Protein AF-A0A1C0BW22-F1 (afdb_monomer)

Structure (mmCIF, N/CA/C/O backbone):
data_AF-A0A1C0BW22-F1
#
_entry.id   AF-A0A1C0BW22-F1
#
loop_
_atom_site.group_PDB
_atom_site.id
_atom_site.type_symbol
_atom_site.label_atom_id
_atom_site.label_alt_id
_atom_site.label_comp_id
_atom_site.label_asym_id
_atom_site.label_entity_id
_atom_site.label_seq_id
_atom_site.pdbx_PDB_ins_code
_atom_site.Cartn_x
_atom_site.Cartn_y
_atom_site.Cartn_z
_atom_site.occupancy
_atom_site.B_iso_or_equiv
_atom_site.auth_seq_id
_atom_site.auth_comp_id
_atom_site.auth_asym_id
_atom_site.auth_atom_id
_atom_site.pdbx_PDB_model_num
ATOM 1 N N . MET A 1 1 ? -39.108 -72.265 11.902 1.00 33.28 1 MET A N 1
ATOM 2 C CA . MET A 1 1 ? -38.275 -73.260 12.616 1.00 33.28 1 MET A CA 1
ATOM 3 C C . MET A 1 1 ? -37.145 -72.482 13.271 1.00 33.28 1 MET A C 1
ATOM 5 O O . MET A 1 1 ? -36.502 -71.753 12.542 1.00 33.28 1 MET A O 1
ATOM 9 N N . ASN A 1 2 ? -36.843 -72.503 14.564 1.00 31.25 2 ASN A N 1
ATOM 10 C CA . ASN A 1 2 ? -37.374 -73.151 15.763 1.00 31.25 2 ASN A CA 1
ATOM 11 C C . ASN A 1 2 ? -36.720 -72.417 16.964 1.00 31.25 2 ASN A C 1
ATOM 13 O O . ASN A 1 2 ? -35.539 -72.122 16.858 1.00 31.25 2 ASN A O 1
ATOM 17 N N . PHE A 1 3 ? -37.499 -72.150 18.031 1.00 31.44 3 PHE A N 1
ATOM 18 C CA . PHE A 1 3 ? -37.218 -72.288 19.488 1.00 31.44 3 PHE A CA 1
ATOM 19 C C . PHE A 1 3 ? -35.816 -71.941 20.062 1.00 31.44 3 PHE A C 1
ATOM 21 O O . PHE A 1 3 ? -34.810 -72.300 19.478 1.00 31.44 3 PHE A O 1
ATOM 28 N N . ALA A 1 4 ? -35.619 -71.354 21.253 1.00 31.36 4 ALA A N 1
ATOM 29 C CA . ALA A 1 4 ? -36.388 -71.216 22.506 1.00 31.36 4 ALA A CA 1
ATOM 30 C C . ALA A 1 4 ? -35.788 -70.028 23.310 1.00 31.36 4 ALA A C 1
ATOM 32 O O . ALA A 1 4 ? -34.603 -69.754 23.175 1.00 31.36 4 ALA A O 1
ATOM 33 N N . LEU A 1 5 ? -36.534 -69.155 23.993 1.00 34.16 5 LEU A N 1
ATOM 34 C CA . LEU A 1 5 ? -37.242 -69.249 25.287 1.00 34.16 5 LEU A CA 1
ATOM 35 C C . LEU A 1 5 ? -36.406 -69.587 26.550 1.00 34.16 5 LEU A C 1
ATOM 37 O O . LEU A 1 5 ? -36.047 -70.736 26.776 1.00 34.16 5 LEU A O 1
ATOM 41 N N . ALA A 1 6 ? -36.338 -68.567 27.422 1.00 33.06 6 ALA A N 1
ATOM 42 C CA . ALA A 1 6 ? -36.595 -68.576 28.872 1.00 33.06 6 ALA A CA 1
ATOM 43 C C . ALA A 1 6 ? -35.487 -68.929 29.887 1.00 33.06 6 ALA A C 1
ATOM 45 O O . ALA A 1 6 ? -34.947 -70.029 29.894 1.00 33.06 6 ALA A O 1
ATOM 46 N N . GLY A 1 7 ? -35.346 -68.046 30.893 1.00 29.28 7 GLY A N 1
ATOM 47 C CA . GLY A 1 7 ? -35.188 -68.484 32.284 1.00 29.28 7 GLY A CA 1
ATOM 48 C C . GLY A 1 7 ? -34.497 -67.532 33.274 1.00 29.28 7 GLY A C 1
ATOM 49 O O . GLY A 1 7 ? -33.280 -67.464 33.288 1.00 29.28 7 GLY A O 1
ATOM 50 N N . LEU A 1 8 ? -35.308 -66.985 34.198 1.00 29.31 8 LEU A N 1
ATOM 51 C CA . LEU A 1 8 ? -35.045 -66.728 35.636 1.00 29.31 8 LEU A CA 1
ATOM 52 C C . LEU A 1 8 ? -34.421 -65.402 36.146 1.00 29.31 8 LEU A C 1
ATOM 54 O O . LEU A 1 8 ? -33.215 -65.213 36.198 1.00 29.31 8 LEU A O 1
ATOM 58 N N . CYS A 1 9 ? -35.338 -64.560 36.650 1.00 33.62 9 CYS A N 1
ATOM 59 C CA . CYS A 1 9 ? -35.406 -63.865 37.951 1.00 33.62 9 CYS A CA 1
ATOM 60 C C . CYS A 1 9 ? -34.161 -63.710 38.847 1.00 33.62 9 CYS A C 1
ATOM 62 O O . CYS A 1 9 ? -33.688 -64.706 39.385 1.00 33.62 9 CYS A O 1
ATOM 64 N N . THR A 1 10 ? -33.912 -62.462 39.278 1.00 30.33 10 THR A N 1
ATOM 65 C CA . THR A 1 10 ? -34.035 -62.036 40.696 1.00 30.33 10 THR A CA 1
ATOM 66 C C . THR A 1 10 ? -34.079 -60.507 40.819 1.00 30.33 10 THR A C 1
ATOM 68 O O . THR A 1 10 ? -33.207 -59.801 40.325 1.00 30.33 10 THR A O 1
ATOM 71 N N . VAL A 1 11 ? -35.104 -59.989 41.503 1.00 38.56 11 VAL A N 1
ATOM 72 C CA . VAL A 1 11 ? -35.199 -58.584 41.926 1.00 38.56 11 VAL A CA 1
ATOM 73 C C . VAL A 1 11 ? -34.373 -58.425 43.202 1.00 38.56 11 VAL A C 1
ATOM 75 O O . VAL A 1 11 ? -34.745 -58.958 44.246 1.00 38.56 11 VAL A O 1
ATOM 78 N N . GLY A 1 12 ? -33.252 -57.712 43.107 1.00 31.70 12 GLY A N 1
ATOM 79 C CA . GLY A 1 12 ? -32.503 -57.194 44.249 1.00 31.70 12 GLY A CA 1
ATOM 80 C C . GLY A 1 12 ? -32.773 -55.700 44.387 1.00 31.70 12 GLY A C 1
ATOM 81 O O . GLY A 1 12 ? -32.378 -54.919 43.527 1.00 31.70 12 GLY A O 1
ATOM 82 N N . VAL A 1 13 ? -33.467 -55.309 45.454 1.00 40.28 13 VAL A N 1
ATOM 83 C CA . VAL A 1 13 ? -33.631 -53.905 45.845 1.00 40.28 13 VAL A CA 1
ATOM 84 C C . VAL A 1 13 ? -32.299 -53.440 46.434 1.00 40.28 13 VAL A C 1
ATOM 86 O O . VAL A 1 13 ? -31.961 -53.814 47.555 1.00 40.28 13 VAL A O 1
ATOM 89 N N . PHE A 1 14 ? -31.539 -52.645 45.681 1.00 34.72 14 PHE A N 1
ATOM 90 C CA . PHE A 1 14 ? -30.425 -51.873 46.225 1.00 34.72 14 PHE A CA 1
ATOM 91 C C . PHE A 1 14 ? -30.917 -50.461 46.537 1.00 34.72 14 PHE A C 1
ATOM 93 O O . PHE A 1 14 ? -31.303 -49.711 45.645 1.00 34.72 14 PHE A O 1
ATOM 100 N N . ASN A 1 15 ? -30.903 -50.116 47.825 1.00 42.12 15 ASN A N 1
ATOM 101 C CA . ASN A 1 15 ? -30.939 -48.733 48.283 1.00 42.12 15 ASN A CA 1
ATOM 102 C C . ASN A 1 15 ? -29.660 -48.053 47.782 1.00 42.12 15 ASN A C 1
ATOM 104 O O . ASN A 1 15 ? -28.586 -48.272 48.341 1.00 42.12 15 ASN A O 1
ATOM 108 N N . VAL A 1 16 ? -29.775 -47.257 46.723 1.00 38.78 16 VAL A N 1
ATOM 109 C CA . VAL A 1 16 ? -28.730 -46.322 46.310 1.00 38.78 16 VAL A CA 1
ATOM 110 C C . VAL A 1 16 ? -29.111 -44.977 46.911 1.00 38.78 16 VAL A C 1
ATOM 112 O O . VAL A 1 16 ? -30.039 -44.320 46.444 1.00 38.78 16 VAL A O 1
ATOM 115 N N . SER A 1 17 ? -28.440 -44.597 47.998 1.00 44.47 17 SER A N 1
ATOM 116 C CA . SER A 1 17 ? -28.440 -43.204 48.446 1.00 44.47 17 SER A CA 1
ATOM 117 C C . SER A 1 17 ? -27.914 -42.336 47.298 1.00 44.47 17 SER A C 1
ATOM 119 O O . SER A 1 17 ? -26.929 -42.737 46.672 1.00 44.47 17 SER A O 1
ATOM 121 N N . PRO A 1 18 ? -28.518 -41.173 46.997 1.00 41.69 18 PRO A N 1
ATOM 122 C CA . PRO A 1 18 ? -27.973 -40.286 45.985 1.00 41.69 18 PRO A CA 1
ATOM 123 C C . PRO A 1 18 ? -26.623 -39.781 46.494 1.00 41.69 18 PRO A C 1
ATOM 125 O O . PRO A 1 18 ? -26.554 -39.026 47.461 1.00 41.69 18 PRO A O 1
ATOM 128 N N . VAL A 1 19 ? -25.538 -40.237 45.872 1.00 42.25 19 VAL A N 1
ATOM 129 C CA . VAL A 1 19 ? -24.269 -39.520 45.948 1.00 42.25 19 VAL A CA 1
ATOM 130 C C . VAL A 1 19 ? -24.481 -38.284 45.092 1.00 42.25 19 VAL A C 1
ATOM 132 O O . VAL A 1 19 ? -24.497 -38.358 43.866 1.00 42.25 19 VAL A O 1
ATOM 135 N N . GLN A 1 20 ? -24.751 -37.168 45.757 1.00 43.62 20 GLN A N 1
ATOM 136 C CA . GLN A 1 20 ? -24.647 -35.846 45.170 1.00 43.62 20 GLN A CA 1
ATOM 137 C C . GLN A 1 20 ? -23.161 -35.682 44.833 1.00 43.62 20 GLN A C 1
ATOM 139 O O . GLN A 1 20 ? -22.343 -35.449 45.718 1.00 43.62 20 GLN A O 1
ATOM 144 N N . ALA A 1 21 ? -22.783 -35.957 43.585 1.00 47.00 21 ALA A N 1
ATOM 145 C CA . ALA A 1 21 ? -21.488 -35.526 43.095 1.00 47.00 21 ALA A CA 1
ATOM 146 C C . ALA A 1 21 ? -21.553 -33.997 43.083 1.00 47.00 21 ALA A C 1
ATOM 148 O O . ALA A 1 21 ? -22.327 -33.426 42.317 1.00 47.00 21 ALA A O 1
ATOM 149 N N . GLU A 1 22 ? -20.830 -33.347 43.992 1.00 52.19 22 GLU A N 1
ATOM 150 C CA . GLU A 1 22 ? -20.525 -31.928 43.858 1.00 52.19 22 GLU A CA 1
ATOM 151 C C . GLU A 1 22 ? -19.764 -31.787 42.536 1.00 52.19 22 GLU A C 1
ATOM 153 O O . GLU A 1 22 ? -18.605 -32.182 42.428 1.00 52.19 22 GLU A O 1
ATOM 158 N N . THR A 1 23 ? -20.449 -31.344 41.482 1.00 59.91 23 THR A N 1
ATOM 159 C CA . THR A 1 23 ? -19.789 -30.869 40.266 1.00 59.91 23 THR A CA 1
ATOM 160 C C . THR A 1 23 ? -18.943 -29.675 40.679 1.00 59.91 23 THR A C 1
ATOM 162 O O . THR A 1 23 ? -19.487 -28.618 40.988 1.00 59.91 23 THR A O 1
ATOM 165 N N . GLU A 1 24 ? -17.631 -29.884 40.757 1.00 79.75 24 GLU A N 1
ATOM 166 C CA . GLU A 1 24 ? -16.644 -28.846 41.032 1.00 79.75 24 GLU A CA 1
ATOM 167 C C . GLU A 1 24 ? -16.825 -27.721 40.003 1.00 79.75 24 GLU A C 1
ATOM 169 O O . GLU A 1 24 ? -16.757 -27.963 38.795 1.00 79.75 24 GLU A O 1
ATOM 174 N N . ILE A 1 25 ? -17.154 -26.516 40.480 1.00 83.81 25 ILE A N 1
ATOM 175 C CA . ILE A 1 25 ? -17.313 -25.339 39.622 1.00 83.81 25 ILE A CA 1
ATOM 176 C C . ILE A 1 25 ? -15.931 -25.004 39.065 1.00 83.81 25 ILE A C 1
ATOM 178 O O . ILE A 1 25 ? -14.999 -24.743 39.825 1.00 83.81 25 ILE A O 1
ATOM 182 N N . GLN A 1 26 ? -15.789 -25.024 37.742 1.00 90.75 26 GLN A N 1
ATOM 183 C CA . GLN A 1 26 ? -14.553 -24.623 37.083 1.00 90.75 26 GLN A CA 1
ATOM 184 C C . GLN A 1 26 ? -14.508 -23.099 37.005 1.00 90.75 26 GLN A C 1
ATOM 186 O O . GLN A 1 26 ? -15.351 -22.483 36.358 1.00 90.75 26 GLN A O 1
ATOM 191 N N . THR A 1 27 ? -13.523 -22.495 37.662 1.00 93.38 27 THR A N 1
ATOM 192 C CA . THR A 1 27 ? -13.325 -21.042 37.681 1.00 93.38 27 THR A CA 1
ATOM 193 C C . THR A 1 27 ? -12.188 -20.622 36.754 1.00 93.38 27 THR A C 1
ATOM 195 O O . THR A 1 27 ? -11.294 -21.419 36.456 1.00 93.38 27 THR A O 1
ATOM 198 N N . PHE A 1 28 ? -12.214 -19.366 36.306 1.00 94.88 28 PHE A N 1
ATOM 199 C CA . PHE A 1 28 ? -11.087 -18.739 35.619 1.00 94.88 28 PHE A CA 1
ATOM 200 C C . PHE A 1 28 ? -9.830 -18.705 36.501 1.00 94.88 28 PHE A C 1
ATOM 202 O O . PHE A 1 28 ? -9.912 -18.710 37.732 1.00 94.88 28 PHE A O 1
ATOM 209 N N . ASN A 1 29 ? -8.660 -18.653 35.862 1.00 95.00 29 ASN A N 1
ATOM 210 C CA . ASN A 1 29 ? -7.368 -18.537 36.539 1.00 95.00 29 ASN A CA 1
ATOM 211 C C . ASN A 1 29 ? -6.739 -17.180 36.238 1.00 95.00 29 ASN A C 1
ATOM 213 O O . ASN A 1 29 ? -6.670 -16.792 35.077 1.00 95.00 29 ASN A O 1
ATOM 217 N N . VAL A 1 30 ? -6.238 -16.501 37.270 1.00 94.56 30 VAL A N 1
ATOM 218 C CA . VAL A 1 30 ? -5.539 -15.215 37.140 1.00 94.56 30 VAL A CA 1
ATOM 219 C C . VAL A 1 30 ? -4.043 -15.431 37.331 1.00 94.56 30 VAL A C 1
ATOM 221 O O . VAL A 1 30 ? -3.619 -16.047 38.313 1.00 94.56 30 VAL A O 1
ATOM 224 N N . LYS A 1 31 ? -3.235 -14.904 36.411 1.00 95.56 31 LYS A N 1
ATOM 225 C CA . LYS A 1 31 ? -1.777 -14.900 36.508 1.00 95.56 31 LYS A CA 1
ATOM 226 C C . LYS A 1 31 ? -1.239 -13.510 36.185 1.00 95.56 31 LYS A C 1
ATOM 228 O O . LYS A 1 31 ? -1.316 -13.076 35.042 1.00 95.56 31 LYS A O 1
ATOM 233 N N . MET A 1 32 ? -0.641 -12.861 37.180 1.00 95.50 32 MET A N 1
ATOM 234 C CA . MET A 1 32 ? 0.114 -11.630 36.961 1.00 95.50 32 MET A CA 1
ATOM 235 C C . MET A 1 32 ? 1.436 -11.944 36.252 1.00 95.50 32 MET A C 1
ATOM 237 O O . MET A 1 32 ? 2.155 -12.870 36.649 1.00 95.50 32 MET A O 1
ATOM 241 N N . GLU A 1 33 ? 1.758 -11.170 35.220 1.00 97.31 33 GLU A N 1
ATOM 242 C CA . GLU A 1 33 ? 3.061 -11.159 34.564 1.00 97.31 33 GLU A CA 1
ATOM 243 C C . GLU A 1 33 ? 3.537 -9.714 34.354 1.00 97.31 33 GLU A C 1
ATOM 245 O O . GLU A 1 33 ? 2.779 -8.869 33.882 1.00 97.31 33 GLU A O 1
ATOM 250 N N . SER A 1 34 ? 4.809 -9.443 34.655 1.00 98.00 34 SER A N 1
ATOM 251 C CA . SER A 1 34 ? 5.465 -8.189 34.272 1.00 98.00 34 SER A CA 1
ATOM 252 C C . SER A 1 34 ? 5.890 -8.279 32.804 1.00 98.00 34 SER A C 1
ATOM 254 O O . SER A 1 34 ? 6.786 -9.060 32.465 1.00 98.00 34 SER A O 1
ATOM 256 N N . ILE A 1 35 ? 5.249 -7.511 31.926 1.00 98.12 35 ILE A N 1
ATOM 257 C CA . ILE A 1 35 ? 5.503 -7.519 30.478 1.00 98.12 35 ILE A CA 1
ATOM 258 C C . ILE A 1 35 ? 6.344 -6.318 30.049 1.00 98.12 35 ILE A C 1
ATOM 260 O O . ILE A 1 35 ? 6.401 -5.300 30.736 1.00 98.12 35 ILE A O 1
ATOM 264 N N . HIS A 1 36 ? 7.030 -6.454 28.914 1.00 98.31 36 HIS A N 1
ATOM 265 C CA . HIS A 1 36 ? 7.924 -5.428 28.384 1.00 98.31 36 HIS A CA 1
ATOM 266 C C . HIS A 1 36 ? 7.172 -4.139 28.031 1.00 98.31 36 HIS A C 1
ATOM 268 O O . HIS A 1 36 ? 6.117 -4.190 27.402 1.00 98.31 36 HIS A O 1
ATOM 274 N N . ALA A 1 37 ? 7.752 -2.999 28.400 1.00 97.62 37 ALA A N 1
ATOM 275 C CA . ALA A 1 37 ? 7.276 -1.670 28.046 1.00 97.62 37 ALA A CA 1
ATOM 276 C C . ALA A 1 37 ? 8.464 -0.717 27.826 1.00 97.62 37 ALA A C 1
ATOM 278 O O . ALA A 1 37 ? 9.580 -0.991 28.282 1.00 97.62 37 ALA A O 1
ATOM 279 N N . ILE A 1 38 ? 8.230 0.419 27.166 1.00 96.62 38 ILE A N 1
ATOM 280 C CA . ILE A 1 38 ? 9.225 1.491 27.020 1.00 96.62 38 ILE A CA 1
ATOM 281 C C . ILE A 1 38 ? 8.649 2.804 27.533 1.00 96.62 38 ILE A C 1
ATOM 283 O O . ILE A 1 38 ? 7.551 3.213 27.159 1.00 96.62 38 ILE A O 1
ATOM 287 N N . GLU A 1 39 ? 9.432 3.491 28.360 1.00 92.31 39 GLU A N 1
ATOM 288 C CA . GLU A 1 39 ? 9.105 4.812 28.882 1.00 92.31 39 GLU A CA 1
ATOM 289 C C . GLU A 1 39 ? 10.328 5.730 28.772 1.00 92.31 39 GLU A C 1
ATOM 291 O O . GLU A 1 39 ? 11.411 5.399 29.259 1.00 92.31 39 GLU A O 1
ATOM 296 N N . ASN A 1 40 ? 10.169 6.890 28.125 1.00 89.75 40 ASN A N 1
ATOM 297 C CA . ASN A 1 40 ? 11.228 7.893 27.945 1.00 89.75 40 ASN A CA 1
ATOM 298 C C . ASN A 1 40 ? 12.539 7.302 27.389 1.00 89.75 40 ASN A C 1
ATOM 300 O O . ASN A 1 40 ? 13.631 7.548 27.912 1.00 89.75 40 ASN A O 1
ATOM 304 N N . GLY A 1 41 ? 12.429 6.458 26.363 1.00 92.56 41 GLY A N 1
ATOM 305 C CA . GLY A 1 41 ? 13.575 5.799 25.733 1.00 92.56 41 GLY A CA 1
ATOM 306 C C . GLY A 1 41 ? 14.233 4.695 26.562 1.00 92.56 41 GLY A C 1
ATOM 307 O O . GLY A 1 41 ? 15.323 4.241 26.216 1.00 92.56 41 GLY A O 1
ATOM 308 N N . THR A 1 42 ? 13.619 4.284 27.674 1.00 94.38 42 THR A N 1
ATOM 309 C CA . THR A 1 42 ? 14.171 3.282 28.589 1.00 94.38 42 THR A CA 1
ATOM 310 C C . THR A 1 42 ? 13.252 2.070 28.670 1.00 94.38 42 THR A C 1
ATOM 312 O O . THR A 1 42 ? 12.059 2.199 28.937 1.00 94.38 42 THR A O 1
ATOM 315 N N . SER A 1 43 ? 13.822 0.875 28.482 1.00 95.62 43 SER A N 1
ATOM 316 C CA . SER A 1 43 ? 13.108 -0.381 28.726 1.00 95.62 43 SER A CA 1
ATOM 317 C C . SER A 1 43 ? 12.692 -0.474 30.194 1.00 95.62 43 SER A C 1
ATOM 319 O O . SER A 1 43 ? 13.515 -0.341 31.100 1.00 95.62 43 SER A O 1
ATOM 321 N N . THR A 1 44 ? 11.420 -0.776 30.407 1.00 96.06 44 THR A N 1
ATOM 322 C CA . THR A 1 44 ? 10.790 -0.996 31.708 1.00 96.06 44 THR A CA 1
ATOM 323 C C . THR A 1 44 ? 9.826 -2.184 31.610 1.00 96.06 44 THR A C 1
ATOM 325 O O . THR A 1 44 ? 9.849 -2.938 30.630 1.00 96.06 44 THR A O 1
ATOM 328 N N . THR A 1 45 ? 9.005 -2.388 32.635 1.00 97.12 45 THR A N 1
ATOM 329 C CA . THR A 1 45 ? 7.919 -3.367 32.633 1.00 97.12 45 THR A CA 1
ATOM 330 C C . THR A 1 45 ? 6.648 -2.777 33.223 1.00 97.12 45 THR A C 1
ATOM 332 O O . THR A 1 45 ? 6.725 -1.944 34.125 1.00 97.12 45 THR A O 1
ATOM 335 N N . ILE A 1 46 ? 5.500 -3.265 32.764 1.00 97.12 46 ILE A N 1
ATOM 336 C CA . ILE A 1 46 ? 4.188 -3.041 33.385 1.00 97.12 46 ILE A CA 1
ATOM 337 C C . ILE A 1 46 ? 3.629 -4.379 33.872 1.00 97.12 46 ILE A C 1
ATOM 339 O O . ILE A 1 46 ? 3.884 -5.411 33.249 1.00 97.12 46 ILE A O 1
ATOM 343 N N . ASP A 1 47 ? 2.898 -4.377 34.984 1.00 97.62 47 ASP A N 1
ATOM 344 C CA . ASP A 1 47 ? 2.278 -5.588 35.525 1.00 97.62 47 ASP A CA 1
ATOM 345 C C . ASP A 1 47 ? 0.870 -5.753 34.939 1.00 97.62 47 ASP A C 1
ATOM 347 O O . ASP A 1 47 ? 0.037 -4.851 35.035 1.00 97.62 47 ASP A O 1
ATOM 351 N N . VAL A 1 48 ? 0.603 -6.913 34.336 1.00 97.56 48 VAL A N 1
ATOM 352 C CA . VAL A 1 48 ? -0.674 -7.246 33.687 1.00 97.56 48 VAL A CA 1
ATOM 353 C C . VAL A 1 48 ? -1.201 -8.558 34.259 1.00 97.56 48 VAL A C 1
ATOM 355 O O . VAL A 1 48 ? -0.472 -9.549 34.355 1.00 97.56 48 VAL A O 1
ATOM 358 N N . ASP A 1 49 ? -2.475 -8.578 34.646 1.00 97.06 49 ASP A N 1
ATOM 359 C CA . ASP A 1 49 ? -3.186 -9.795 35.023 1.00 97.06 49 ASP A CA 1
ATOM 360 C C . ASP A 1 49 ? -3.730 -10.476 33.755 1.00 97.06 49 ASP A C 1
ATOM 362 O O . ASP A 1 49 ? -4.639 -9.973 33.097 1.00 97.06 49 ASP A O 1
ATOM 366 N N . PHE A 1 50 ? -3.193 -11.653 33.424 1.00 97.12 50 PHE A N 1
ATOM 367 C CA . PHE A 1 50 ? -3.746 -12.521 32.385 1.00 97.12 50 PHE A CA 1
ATOM 368 C C . PHE A 1 50 ? -4.772 -13.475 32.998 1.00 97.12 50 PHE A C 1
ATOM 370 O O . PHE A 1 50 ? -4.432 -14.301 33.854 1.00 97.12 50 PHE A O 1
ATOM 377 N N . VAL A 1 51 ? -6.026 -13.372 32.556 1.00 97.00 51 VAL A N 1
ATOM 378 C CA . VAL A 1 51 ? -7.153 -14.146 33.091 1.00 97.00 51 VAL A CA 1
ATOM 379 C C . VAL A 1 51 ? -7.620 -15.167 32.066 1.00 97.00 51 VAL A C 1
ATOM 381 O O . VAL A 1 51 ? -8.247 -14.819 31.072 1.00 97.00 51 VAL A O 1
ATOM 384 N N . THR A 1 52 ? -7.337 -16.447 32.297 1.00 96.94 52 THR A N 1
ATOM 385 C CA . THR A 1 52 ? -7.769 -17.524 31.397 1.00 96.94 52 THR A CA 1
ATOM 386 C C . THR A 1 52 ? -9.152 -18.022 31.802 1.00 96.94 52 THR A C 1
ATOM 388 O O . THR A 1 52 ? -9.302 -18.670 32.846 1.00 96.94 52 THR A O 1
ATOM 391 N N . ASN A 1 53 ? -10.155 -17.740 30.968 1.00 97.12 53 ASN A N 1
ATOM 392 C CA . ASN A 1 53 ? -11.519 -18.226 31.154 1.00 97.12 53 ASN A CA 1
ATOM 393 C C . ASN A 1 53 ? -11.645 -19.741 30.901 1.00 97.12 53 ASN A C 1
ATOM 395 O O . ASN A 1 53 ? -10.950 -20.297 30.046 1.00 97.12 53 ASN A O 1
ATOM 399 N N . PRO A 1 54 ? -12.544 -20.442 31.617 1.00 95.94 54 PRO A N 1
ATOM 400 C CA . PRO A 1 54 ? -12.829 -21.845 31.344 1.00 95.94 54 PRO A CA 1
ATOM 401 C C . PRO A 1 54 ? -13.671 -22.009 30.065 1.00 95.94 54 PRO A C 1
ATOM 403 O O . PRO A 1 54 ? -14.142 -21.040 29.474 1.00 95.94 54 PRO A O 1
ATOM 406 N N . ASN A 1 55 ? -13.905 -23.261 29.652 1.00 93.12 55 ASN A N 1
ATOM 407 C CA . ASN A 1 55 ? -14.796 -23.613 28.535 1.00 93.12 55 ASN A CA 1
ATOM 408 C C . ASN A 1 55 ? -14.471 -22.894 27.207 1.00 93.12 55 ASN A C 1
ATOM 410 O O . ASN A 1 55 ? -15.375 -22.451 26.504 1.00 93.12 55 ASN A O 1
ATOM 414 N N . ASN A 1 56 ? -13.182 -22.779 26.875 1.00 87.81 56 ASN A N 1
ATOM 415 C CA . ASN A 1 56 ? -12.692 -22.072 25.685 1.00 87.81 56 ASN A CA 1
ATOM 416 C C . ASN A 1 56 ? -13.093 -20.584 25.620 1.00 87.81 56 ASN A C 1
ATOM 418 O O . ASN A 1 56 ? -13.132 -20.020 24.530 1.00 87.81 56 ASN A O 1
ATOM 422 N N . GLY A 1 57 ? -13.400 -19.951 26.759 1.00 92.25 57 GLY A N 1
ATOM 423 C CA . GLY A 1 57 ? -13.540 -18.497 26.820 1.00 92.25 57 GLY A CA 1
ATOM 424 C C . GLY A 1 57 ? -12.206 -17.784 26.544 1.00 92.25 57 GLY A C 1
ATOM 425 O O . GLY A 1 57 ? -11.140 -18.401 26.663 1.00 92.25 57 GLY A O 1
ATOM 426 N N . PRO A 1 58 ? -12.240 -16.490 26.187 1.00 94.88 58 PRO A N 1
ATOM 427 C CA . PRO A 1 58 ? -11.046 -15.728 25.857 1.00 94.88 58 PRO A CA 1
ATOM 428 C C . PRO A 1 58 ? -10.132 -15.555 27.074 1.00 94.88 58 PRO A C 1
ATOM 430 O O . PRO A 1 58 ? -10.580 -15.517 28.226 1.00 94.88 58 PRO A O 1
ATOM 433 N N . THR A 1 59 ? -8.835 -15.416 26.804 1.00 95.81 59 THR A N 1
ATOM 434 C CA . THR A 1 59 ? -7.894 -14.906 27.806 1.00 95.81 59 THR A CA 1
ATOM 435 C C . THR A 1 59 ? -8.006 -13.391 27.837 1.00 95.81 59 THR A C 1
ATOM 437 O O . THR A 1 59 ? -7.827 -12.757 26.800 1.00 95.81 59 THR A O 1
ATOM 440 N N . LEU A 1 60 ? -8.268 -12.829 29.014 1.00 97.25 60 LEU A N 1
ATOM 441 C CA . LEU A 1 60 ? -8.306 -11.385 29.211 1.00 97.25 60 LEU A CA 1
ATOM 442 C C . LEU A 1 60 ? -6.922 -10.861 29.598 1.00 97.25 60 LEU A C 1
ATOM 444 O O . LEU A 1 60 ? -6.201 -11.536 30.337 1.00 97.25 60 LEU A O 1
ATOM 448 N N . GLY A 1 61 ? -6.577 -9.668 29.122 1.00 96.50 61 GLY A N 1
ATOM 449 C CA . GLY A 1 61 ? -5.406 -8.906 29.549 1.00 96.50 61 GLY A CA 1
ATOM 450 C C . GLY A 1 61 ? -5.830 -7.534 30.061 1.00 96.50 61 GLY A C 1
ATOM 451 O O . GLY A 1 61 ? -6.533 -6.797 29.365 1.00 96.50 61 GLY A O 1
ATOM 452 N N . LEU A 1 62 ? -5.429 -7.224 31.290 1.00 94.81 62 LEU A N 1
ATOM 453 C CA . LEU A 1 62 ? -5.766 -5.982 31.976 1.00 94.81 62 LEU A CA 1
ATOM 454 C C . LEU A 1 62 ? -4.661 -5.590 32.957 1.00 94.81 62 LEU A C 1
ATOM 456 O O . LEU A 1 62 ? -3.997 -6.461 33.532 1.00 94.81 62 LEU A O 1
ATOM 460 N N . LEU A 1 63 ? -4.477 -4.291 33.171 1.00 94.81 63 LEU A N 1
ATOM 461 C CA . LEU A 1 63 ? -3.540 -3.775 34.159 1.00 94.81 63 LEU A CA 1
ATOM 462 C C . LEU A 1 63 ? -3.748 -4.408 35.535 1.00 94.81 63 LEU A C 1
ATOM 464 O O . LEU A 1 63 ? -4.865 -4.621 36.021 1.00 94.81 63 LEU A O 1
ATOM 468 N N . HIS A 1 64 ? -2.629 -4.727 36.177 1.00 93.38 64 HIS A N 1
ATOM 469 C CA . HIS A 1 64 ? -2.627 -5.243 37.531 1.00 93.38 64 HIS A CA 1
ATOM 470 C C . HIS A 1 64 ? -2.911 -4.113 38.526 1.00 93.38 64 HIS A C 1
ATOM 472 O O . HIS A 1 64 ? -2.011 -3.392 38.956 1.00 93.38 64 HIS A O 1
ATOM 478 N N . GLU A 1 65 ? -4.165 -4.008 38.955 1.00 88.12 65 GLU A N 1
ATOM 479 C CA . GLU A 1 65 ? -4.588 -3.137 40.049 1.00 88.12 65 GLU A CA 1
ATOM 480 C C . GLU A 1 65 ? -5.133 -3.958 41.220 1.00 88.12 65 GLU A C 1
ATOM 482 O O . GLU A 1 65 ? -5.547 -5.108 41.065 1.00 88.12 65 GLU A O 1
ATOM 487 N N . ARG A 1 66 ? -5.116 -3.387 42.426 1.00 87.19 66 ARG A N 1
ATOM 488 C CA . ARG A 1 66 ? -5.675 -4.021 43.624 1.00 87.19 66 ARG A CA 1
ATOM 489 C C . ARG A 1 66 ? -6.523 -3.021 44.392 1.00 87.19 66 ARG A C 1
ATOM 491 O O . ARG A 1 66 ? -6.033 -1.967 44.797 1.00 87.19 66 ARG A O 1
ATOM 498 N N . ASP A 1 67 ? -7.784 -3.370 44.599 1.00 82.00 67 ASP A N 1
ATOM 499 C CA . ASP A 1 67 ? -8.717 -2.609 45.410 1.00 82.00 67 ASP A CA 1
ATOM 500 C C . ASP A 1 67 ? -8.437 -2.799 46.918 1.00 82.00 67 ASP A C 1
ATOM 502 O O . ASP A 1 67 ? -7.466 -3.428 47.349 1.00 82.00 67 ASP A O 1
ATOM 506 N N . GLN A 1 68 ? -9.315 -2.251 47.757 1.00 78.88 68 GLN A N 1
ATOM 507 C CA . GLN A 1 68 ? -9.199 -2.316 49.220 1.00 78.88 68 GLN A CA 1
ATOM 508 C C . GLN A 1 68 ? -9.281 -3.751 49.772 1.00 78.88 68 GLN A C 1
ATOM 510 O O . GLN A 1 68 ? -8.850 -4.001 50.901 1.00 78.88 68 GLN A O 1
ATOM 515 N N . ASN A 1 69 ? -9.851 -4.671 48.993 1.00 76.25 69 ASN A N 1
ATOM 516 C CA . ASN A 1 69 ? -10.048 -6.076 49.325 1.00 76.25 69 ASN A CA 1
ATOM 517 C C . ASN A 1 69 ? -8.930 -6.967 48.761 1.00 76.25 69 ASN A C 1
ATOM 519 O O . ASN A 1 69 ? -8.814 -8.125 49.162 1.00 76.25 69 ASN A O 1
ATOM 523 N N . GLY A 1 70 ? -8.058 -6.412 47.914 1.00 79.31 70 GLY A N 1
ATOM 524 C CA . GLY A 1 70 ? -7.000 -7.149 47.232 1.00 79.31 70 GLY A CA 1
ATOM 525 C C . GLY A 1 70 ? -7.472 -7.842 45.953 1.00 79.31 70 GLY A C 1
ATOM 526 O O . GLY A 1 70 ? -6.755 -8.716 45.461 1.00 79.31 70 GLY A O 1
ATOM 527 N N . ASP A 1 71 ? -8.627 -7.447 45.419 1.00 82.38 71 ASP A N 1
ATOM 528 C CA . ASP A 1 71 ? -9.164 -7.908 44.141 1.00 82.38 71 ASP A CA 1
ATOM 529 C C . ASP A 1 71 ? -8.806 -6.909 43.032 1.00 82.38 71 ASP A C 1
ATOM 531 O O . ASP A 1 71 ? -8.555 -5.733 43.300 1.00 82.38 71 ASP A O 1
ATOM 535 N N . ASN A 1 72 ? -8.739 -7.365 41.780 1.00 84.19 72 ASN A N 1
ATOM 536 C CA . ASN A 1 72 ? -8.541 -6.454 40.655 1.00 84.19 72 ASN A CA 1
ATOM 537 C C . ASN A 1 72 ? -9.891 -5.788 40.312 1.00 84.19 72 ASN A C 1
ATOM 539 O O . ASN A 1 72 ? -10.822 -6.515 39.956 1.00 84.19 72 ASN A O 1
ATOM 543 N N . PRO A 1 73 ? -10.021 -4.448 40.424 1.00 83.12 73 PRO A N 1
ATOM 544 C CA . PRO A 1 73 ? -11.299 -3.751 40.257 1.00 83.12 73 PRO A CA 1
ATOM 545 C C . PRO A 1 73 ? -11.874 -3.846 38.840 1.00 83.12 73 PRO A C 1
ATOM 547 O O . PRO A 1 73 ? -13.052 -3.574 38.657 1.00 83.12 73 PRO A O 1
ATOM 550 N N . TYR A 1 74 ? -11.071 -4.250 37.857 1.00 86.25 74 TYR A N 1
ATOM 551 C CA . TYR A 1 74 ? -11.511 -4.448 36.481 1.00 86.25 74 TYR A CA 1
ATOM 552 C C . TYR A 1 74 ? -12.117 -5.834 36.221 1.00 86.25 74 TYR A C 1
ATOM 554 O O . TYR A 1 74 ? -12.523 -6.101 35.097 1.00 86.25 74 TYR A O 1
ATOM 562 N N . ILE A 1 75 ? -12.130 -6.761 37.188 1.00 93.50 75 ILE A N 1
ATOM 563 C CA . ILE A 1 75 ? -12.617 -8.130 36.956 1.00 93.50 75 ILE A CA 1
ATOM 564 C C . ILE A 1 75 ? -14.013 -8.309 37.547 1.00 93.50 75 ILE A C 1
ATOM 566 O O . ILE A 1 75 ? -14.184 -8.376 38.765 1.00 93.50 75 ILE A O 1
ATOM 570 N N . LEU A 1 76 ? -14.997 -8.534 36.677 1.00 95.19 76 LEU A N 1
ATOM 571 C CA . LEU A 1 76 ? -16.304 -9.065 37.066 1.00 95.19 76 LEU A CA 1
ATOM 572 C C . LEU A 1 76 ? -16.284 -10.583 36.992 1.00 95.19 76 LEU A C 1
ATOM 574 O O . LEU A 1 76 ? -15.655 -11.166 36.110 1.00 95.19 76 LEU A O 1
ATOM 578 N N . SER A 1 77 ? -17.021 -11.232 37.892 1.00 94.88 77 SER A N 1
ATOM 579 C CA . SER A 1 77 ? -17.206 -12.682 37.864 1.00 94.88 77 SER A CA 1
ATOM 580 C C . SER A 1 77 ? -18.680 -13.051 37.755 1.00 94.88 77 SER A C 1
ATOM 582 O O . SER A 1 77 ? -19.510 -12.601 38.544 1.00 94.88 77 SER A O 1
ATOM 584 N N . VAL A 1 78 ? -19.011 -13.912 36.791 1.00 95.50 78 VAL A N 1
ATOM 585 C CA . VAL A 1 78 ? -20.370 -14.441 36.608 1.00 95.50 78 VAL A CA 1
ATOM 586 C C . VAL A 1 78 ? -20.316 -15.960 36.622 1.00 95.50 78 VAL A C 1
ATOM 588 O O . VAL A 1 78 ? -19.534 -16.580 35.904 1.00 95.50 78 VAL A O 1
ATOM 591 N N . THR A 1 79 ? -21.144 -16.577 37.467 1.00 94.75 79 THR A N 1
ATOM 592 C CA . THR A 1 79 ? -21.246 -18.039 37.563 1.00 94.75 79 THR A CA 1
ATOM 593 C C . THR A 1 79 ? -22.483 -18.534 36.829 1.00 94.75 79 THR A C 1
ATOM 595 O O . THR A 1 79 ? -23.606 -18.198 37.201 1.00 94.75 79 THR A O 1
ATOM 598 N N . GLU A 1 80 ? -22.277 -19.392 35.832 1.00 90.75 80 GLU A N 1
ATOM 599 C CA . GLU A 1 80 ? -23.329 -20.023 35.042 1.00 90.75 80 GLU A CA 1
ATOM 600 C C . GLU A 1 80 ? -23.122 -21.536 34.967 1.00 90.75 80 GLU A C 1
ATOM 602 O O . GLU A 1 80 ? -22.133 -22.049 34.439 1.00 90.75 80 GLU A O 1
ATOM 607 N N . GLY A 1 81 ? -24.085 -22.285 35.505 1.00 90.31 81 GLY A N 1
ATOM 608 C CA . GLY A 1 81 ? -24.011 -23.742 35.545 1.00 90.31 81 GLY A CA 1
ATOM 609 C C . GLY A 1 81 ? -22.796 -24.233 36.337 1.00 90.31 81 GLY A C 1
ATOM 610 O O . GLY A 1 81 ? -22.744 -24.076 37.555 1.00 90.31 81 GLY A O 1
ATOM 611 N N . SER A 1 82 ? -21.849 -24.874 35.649 1.00 93.06 82 SER A N 1
ATOM 612 C CA . SER A 1 82 ? -20.621 -25.432 36.239 1.00 93.06 82 SER A CA 1
ATOM 613 C C . SER A 1 82 ? -19.379 -24.568 36.002 1.00 93.06 82 SER A C 1
ATOM 615 O O . SER A 1 82 ? -18.275 -25.034 36.280 1.00 93.06 82 SER A O 1
ATOM 617 N N . TYR A 1 83 ? -19.543 -23.342 35.495 1.00 95.12 83 TYR A N 1
ATOM 618 C CA . TYR A 1 83 ? -18.441 -22.448 35.152 1.00 95.12 83 TYR A CA 1
ATOM 619 C C . TYR A 1 83 ? -18.585 -21.086 35.829 1.00 95.12 83 TYR A C 1
ATOM 621 O O . TYR A 1 83 ? -19.685 -20.545 35.922 1.00 95.12 83 TYR A O 1
ATOM 629 N N . THR A 1 84 ? -17.461 -20.522 36.258 1.00 96.69 84 THR A N 1
ATOM 630 C CA . THR A 1 84 ? -17.342 -19.113 36.638 1.00 96.69 84 THR A CA 1
ATOM 631 C C . THR A 1 84 ? -16.437 -18.422 35.625 1.00 96.69 84 THR A C 1
ATOM 633 O O . THR A 1 84 ? -15.274 -18.803 35.474 1.00 96.69 84 THR A O 1
ATOM 636 N N . TYR A 1 85 ? -16.989 -17.431 34.929 1.00 97.25 85 TYR A N 1
ATOM 637 C CA . TYR A 1 85 ? -16.327 -16.636 33.897 1.00 97.25 85 TYR A CA 1
ATOM 638 C C . TYR A 1 85 ? -15.912 -15.271 34.443 1.00 97.25 85 TYR A C 1
ATOM 640 O O . TYR A 1 85 ? -16.566 -14.741 35.343 1.00 97.25 85 TYR A O 1
ATOM 648 N N . ALA A 1 86 ? -14.840 -14.727 33.880 1.00 97.50 86 ALA A N 1
ATOM 649 C CA . ALA A 1 86 ? -14.364 -13.372 34.082 1.00 97.50 86 ALA A CA 1
ATOM 650 C C . ALA A 1 86 ? -14.721 -12.483 32.885 1.00 97.50 86 ALA A C 1
ATOM 652 O O . ALA A 1 86 ? -14.658 -12.930 31.732 1.00 97.50 86 ALA A O 1
ATOM 653 N N . PHE A 1 87 ? -15.024 -11.222 33.180 1.00 97.25 87 PHE A N 1
ATOM 654 C CA . PHE A 1 87 ? -15.266 -10.142 32.221 1.00 97.25 87 PHE A CA 1
ATOM 655 C C . PHE A 1 87 ? -14.500 -8.899 32.669 1.00 97.25 87 PHE A C 1
ATOM 657 O O . PHE A 1 87 ? -14.229 -8.753 33.865 1.00 97.25 87 PHE A O 1
ATOM 664 N N . LYS A 1 88 ? -14.143 -8.032 31.719 1.00 95.25 88 LYS A N 1
ATOM 665 C CA . LYS A 1 88 ? -13.545 -6.735 32.034 1.00 95.25 88 LYS A CA 1
ATOM 666 C C . LYS A 1 88 ? -14.666 -5.750 32.348 1.00 95.25 88 LYS A C 1
ATOM 668 O O . LYS A 1 88 ? -15.531 -5.576 31.508 1.00 95.25 88 LYS A O 1
ATOM 673 N N . ASP A 1 89 ? -14.645 -5.145 33.529 1.00 93.81 89 ASP A N 1
ATOM 674 C CA . ASP A 1 89 ? -15.459 -3.973 33.863 1.00 93.81 89 ASP A CA 1
ATOM 675 C C . ASP A 1 89 ? -14.770 -2.742 33.278 1.00 93.81 89 ASP A C 1
ATOM 677 O O . ASP A 1 89 ? -13.877 -2.157 33.903 1.00 93.81 89 ASP A O 1
ATOM 681 N N . MET A 1 90 ? -15.089 -2.405 32.030 1.00 91.31 90 MET A N 1
ATOM 682 C CA . MET A 1 90 ? -14.339 -1.363 31.339 1.00 91.31 90 MET A CA 1
ATOM 683 C C . MET A 1 90 ? -14.653 0.013 31.946 1.00 91.31 90 MET A C 1
ATOM 685 O O . MET A 1 90 ? -13.740 0.774 32.259 1.00 91.31 90 MET A O 1
ATOM 689 N N . ASN A 1 91 ? -15.915 0.348 32.199 1.00 89.75 91 ASN A N 1
ATOM 690 C CA . ASN A 1 91 ? -16.263 1.666 32.745 1.00 89.75 91 ASN A CA 1
ATOM 691 C C . ASN A 1 91 ? -16.166 1.749 34.286 1.00 89.75 91 ASN A C 1
ATOM 693 O O . ASN A 1 91 ? -16.349 2.831 34.851 1.00 89.75 91 ASN A O 1
ATOM 697 N N . ARG A 1 92 ? -15.826 0.638 34.957 1.00 89.19 92 ARG A N 1
ATOM 698 C CA . ARG A 1 92 ? -15.655 0.504 36.413 1.00 89.19 92 ARG A CA 1
ATOM 699 C C . ARG A 1 92 ? -16.938 0.781 37.201 1.00 89.19 92 ARG A C 1
ATOM 701 O O . ARG A 1 92 ? -16.885 1.377 38.285 1.00 89.19 92 ARG A O 1
ATOM 708 N N . ASN A 1 93 ? -18.094 0.397 36.662 1.00 91.31 93 ASN A N 1
ATOM 709 C CA . ASN A 1 93 ? -19.394 0.612 37.304 1.00 91.31 93 ASN A CA 1
ATOM 710 C C . ASN A 1 93 ? -19.828 -0.558 38.218 1.00 91.31 93 ASN A C 1
ATOM 712 O O . ASN A 1 93 ? -20.769 -0.400 39.002 1.00 91.31 93 ASN A O 1
ATOM 716 N N . GLY A 1 94 ? -19.120 -1.692 38.188 1.00 92.38 94 GLY A N 1
ATOM 717 C CA . GLY A 1 94 ? -19.433 -2.907 38.939 1.00 92.38 94 GLY A CA 1
ATOM 718 C C . GLY A 1 94 ? -20.567 -3.753 38.345 1.00 92.38 94 GLY A C 1
ATOM 719 O O . GLY A 1 94 ? -21.035 -4.687 39.006 1.00 92.38 94 GLY A O 1
ATOM 720 N N . GLU A 1 95 ? -21.026 -3.436 37.137 1.00 94.31 95 GLU A N 1
ATOM 721 C CA . GLU A 1 95 ? -22.097 -4.101 36.398 1.00 94.31 95 GLU A CA 1
ATOM 722 C C . GLU A 1 95 ? -21.544 -4.703 35.098 1.00 94.31 95 GLU A C 1
ATOM 724 O O . GLU A 1 95 ? -20.632 -4.172 34.480 1.00 94.31 95 GLU A O 1
ATOM 729 N N . LEU A 1 96 ? -22.073 -5.861 34.686 1.00 96.69 96 LEU A N 1
ATOM 730 C CA . LEU A 1 96 ? -21.698 -6.450 33.399 1.00 96.69 96 LEU A CA 1
ATOM 731 C C . LEU A 1 96 ? -22.538 -5.800 32.298 1.00 96.69 96 LEU A C 1
ATOM 733 O O . LEU A 1 96 ? -23.663 -6.245 32.046 1.00 96.69 96 LEU A O 1
ATOM 737 N N . ASP A 1 97 ? -21.988 -4.764 31.673 1.00 96.81 97 ASP A N 1
ATOM 738 C CA . ASP A 1 97 ? -22.576 -4.128 30.496 1.00 96.81 97 ASP A CA 1
ATOM 739 C C . ASP A 1 97 ? -22.541 -5.067 29.282 1.00 96.81 97 ASP A C 1
ATOM 741 O O . ASP A 1 97 ? -21.718 -5.987 29.197 1.00 96.81 97 ASP A O 1
ATOM 745 N N . ALA A 1 98 ? -23.444 -4.864 28.317 1.00 97.81 98 ALA A N 1
ATOM 746 C CA . ALA A 1 98 ? -23.522 -5.769 27.174 1.00 97.81 98 ALA A CA 1
ATOM 747 C C . ALA A 1 98 ? -22.250 -5.688 26.318 1.00 97.81 98 ALA A C 1
ATOM 749 O O . ALA A 1 98 ? -21.778 -6.717 25.840 1.00 97.81 98 ALA A O 1
ATOM 750 N N . TYR A 1 99 ? -21.637 -4.508 26.180 1.00 97.19 99 TYR A N 1
ATOM 751 C CA . TYR A 1 99 ? -20.366 -4.374 25.463 1.00 97.19 99 TYR A CA 1
ATOM 752 C C . TYR A 1 99 ? -19.165 -5.048 26.163 1.00 97.19 99 TYR A C 1
ATOM 754 O O . TYR A 1 99 ? -18.201 -5.415 25.483 1.00 97.19 99 TYR A O 1
ATOM 762 N N . ASP A 1 100 ? -19.241 -5.301 27.472 1.00 96.38 100 ASP A N 1
ATOM 763 C CA . ASP A 1 100 ? -18.223 -6.024 28.251 1.00 96.38 100 ASP A CA 1
ATOM 764 C C . ASP A 1 100 ? -18.394 -7.555 28.179 1.00 96.38 100 ASP A C 1
ATOM 766 O O . ASP A 1 100 ? -17.460 -8.328 28.431 1.00 96.38 100 ASP A O 1
ATOM 770 N N . ASP A 1 101 ? -19.576 -8.021 27.771 1.00 97.44 101 ASP A N 1
ATOM 771 C CA . ASP A 1 101 ? -19.900 -9.436 27.652 1.00 97.44 101 ASP A CA 1
ATOM 772 C C . ASP A 1 101 ? -19.410 -10.038 26.323 1.00 97.44 101 ASP A C 1
ATOM 774 O O . ASP A 1 101 ? -20.128 -10.097 25.323 1.00 97.44 101 ASP A O 1
ATOM 778 N N . TRP A 1 102 ? -18.187 -10.578 26.328 1.00 96.25 102 TRP A N 1
ATOM 779 C CA . TRP A 1 102 ? -17.568 -11.259 25.178 1.00 96.25 102 TRP A CA 1
ATOM 780 C C . TRP A 1 102 ? -18.341 -12.481 24.646 1.00 96.25 102 TRP A C 1
ATOM 782 O O . TRP A 1 102 ? -17.957 -13.050 23.623 1.00 96.25 102 TRP A O 1
ATOM 792 N N . ARG A 1 103 ? -19.412 -12.925 25.318 1.00 95.56 103 ARG A N 1
ATOM 793 C CA . ARG A 1 103 ? -20.292 -14.001 24.830 1.00 95.56 103 ARG A CA 1
ATOM 794 C C . ARG A 1 103 ? -21.332 -13.491 23.834 1.00 95.56 103 ARG A C 1
ATOM 796 O O . ARG A 1 103 ? -21.910 -14.305 23.110 1.00 95.56 103 ARG A O 1
ATOM 803 N N . LEU A 1 104 ? -21.600 -12.185 23.829 1.00 97.44 104 LEU A N 1
ATOM 804 C CA . LEU A 1 104 ? -22.481 -11.536 22.863 1.00 97.44 104 LEU A CA 1
ATOM 805 C C . LEU A 1 104 ? -21.767 -11.323 21.527 1.00 97.44 104 LEU A C 1
ATOM 807 O O . LEU A 1 104 ? -20.538 -11.319 21.443 1.00 97.44 104 LEU A O 1
ATOM 811 N N . SER A 1 105 ? -22.547 -11.158 20.460 1.00 96.88 105 SER A N 1
ATOM 812 C CA . SER A 1 105 ? -21.971 -10.852 19.149 1.00 96.88 105 SER A CA 1
ATOM 813 C C . SER A 1 105 ? -21.322 -9.467 19.133 1.00 96.88 105 SER A C 1
ATOM 815 O O . SER A 1 105 ? -21.768 -8.562 19.837 1.00 96.88 105 SER A O 1
ATOM 817 N N . THR A 1 106 ? -20.310 -9.268 18.279 1.00 96.94 106 THR A N 1
ATOM 818 C CA . THR A 1 106 ? -19.688 -7.945 18.113 1.00 96.94 106 THR A CA 1
ATOM 819 C C . THR A 1 106 ? -20.732 -6.871 17.811 1.00 96.94 106 THR A C 1
ATOM 821 O O . THR A 1 106 ? -20.661 -5.797 18.390 1.00 96.94 106 THR A O 1
ATOM 824 N N . ASP A 1 107 ? -21.726 -7.164 16.964 1.00 97.81 107 ASP A N 1
ATOM 825 C CA . ASP A 1 107 ? -22.789 -6.214 16.612 1.00 97.81 107 ASP A CA 1
ATOM 826 C C . ASP A 1 107 ? -23.604 -5.753 17.834 1.00 97.81 107 ASP A C 1
ATOM 828 O O . ASP A 1 107 ? -23.880 -4.563 17.966 1.00 97.81 107 ASP A O 1
ATOM 832 N N . GLU A 1 108 ? -23.961 -6.665 18.746 1.00 98.56 108 GLU A N 1
ATOM 833 C CA . GLU A 1 108 ? -24.658 -6.309 19.994 1.00 98.56 108 GLU A CA 1
ATOM 834 C C . GLU A 1 108 ? -23.776 -5.433 20.891 1.00 98.56 108 GLU A C 1
ATOM 836 O O . GLU A 1 108 ? -24.244 -4.431 21.430 1.00 98.56 108 GLU A O 1
ATOM 841 N N . ARG A 1 109 ? -22.490 -5.779 21.004 1.00 98.62 109 ARG A N 1
ATOM 842 C CA . ARG A 1 109 ? -21.526 -5.079 21.862 1.00 98.62 109 ARG A CA 1
ATOM 843 C C . ARG A 1 109 ? -21.223 -3.665 21.368 1.00 98.62 109 ARG A C 1
ATOM 845 O O . ARG A 1 109 ? -21.245 -2.721 22.154 1.00 98.62 109 ARG A O 1
ATOM 852 N N . VAL A 1 110 ? -20.966 -3.490 20.070 1.00 98.50 110 VAL A N 1
ATOM 853 C CA . VAL A 1 110 ? -20.682 -2.157 19.512 1.00 98.50 110 VAL A CA 1
ATOM 854 C C . VAL A 1 110 ? -21.911 -1.257 19.543 1.00 98.50 110 VAL A C 1
ATOM 856 O O . VAL A 1 110 ? -21.760 -0.062 19.782 1.00 98.50 110 VAL A O 1
ATOM 859 N N . HIS A 1 111 ? -23.113 -1.813 19.351 1.00 98.56 111 HIS A N 1
ATOM 860 C CA . HIS A 1 111 ? -24.361 -1.055 19.438 1.00 98.56 111 HIS A CA 1
ATOM 861 C C . HIS A 1 111 ? -24.593 -0.501 20.849 1.00 98.56 111 HIS A C 1
ATOM 863 O O . HIS A 1 111 ? -24.932 0.676 21.008 1.00 98.56 111 HIS A O 1
ATOM 869 N N . ASP A 1 112 ? -24.374 -1.337 21.866 1.00 98.62 112 ASP A N 1
ATOM 870 C CA . ASP A 1 112 ? -24.508 -0.967 23.275 1.00 98.62 112 ASP A CA 1
ATOM 871 C C . ASP A 1 112 ? -23.540 0.164 23.660 1.00 98.62 112 ASP A C 1
ATOM 873 O O . ASP A 1 112 ? -23.966 1.210 24.159 1.00 98.62 112 ASP A O 1
ATOM 877 N N . LEU A 1 113 ? -22.252 0.020 23.326 1.00 98.44 113 LEU A N 1
ATOM 878 C CA . LEU A 1 113 ? -21.249 1.047 23.616 1.00 98.44 113 LEU A CA 1
ATOM 879 C C . LEU A 1 113 ? -21.494 2.342 22.824 1.00 98.44 113 LEU A C 1
ATOM 881 O O . LEU A 1 113 ? -21.445 3.432 23.392 1.00 98.44 113 LEU A O 1
ATOM 885 N N . ALA A 1 114 ? -21.789 2.254 21.524 1.00 98.56 114 ALA A N 1
ATOM 886 C CA . ALA A 1 114 ? -22.032 3.431 20.689 1.00 98.56 114 ALA A CA 1
ATOM 887 C C . ALA A 1 114 ? -23.249 4.241 21.165 1.00 98.56 114 ALA A C 1
ATOM 889 O O . ALA A 1 114 ? -23.191 5.472 21.228 1.00 98.56 114 ALA A O 1
ATOM 890 N N . THR A 1 115 ? -24.336 3.558 21.536 1.00 98.19 115 THR A N 1
ATOM 891 C CA . THR A 1 115 ? -25.542 4.203 22.072 1.00 98.19 115 THR A CA 1
ATOM 892 C C . THR A 1 115 ? -25.270 4.809 23.449 1.00 98.19 115 THR A C 1
ATOM 894 O O . THR A 1 115 ? -25.628 5.959 23.693 1.00 98.19 115 THR A O 1
ATOM 897 N N . SER A 1 116 ? -24.541 4.106 24.316 1.00 97.31 116 SER A N 1
ATOM 898 C CA . SER A 1 116 ? -24.152 4.639 25.627 1.00 97.31 116 SER A CA 1
ATOM 899 C C . SER A 1 116 ? -23.314 5.917 25.502 1.00 97.31 116 SER A C 1
ATOM 901 O O . SER A 1 116 ? -23.572 6.903 26.191 1.00 97.31 116 SER A O 1
ATOM 903 N N . LEU A 1 117 ? -22.365 5.961 24.558 1.00 97.81 117 LEU A N 1
ATOM 904 C CA . LEU A 1 117 ? -21.550 7.152 24.299 1.00 97.81 117 LEU A CA 1
ATOM 905 C C . LEU A 1 117 ? -22.378 8.335 23.777 1.00 97.81 117 LEU A C 1
ATOM 907 O O . LEU A 1 117 ? -22.127 9.475 24.158 1.00 97.81 117 LEU A O 1
ATOM 911 N N . VAL A 1 118 ? -23.372 8.114 22.911 1.00 97.50 118 VAL A N 1
ATOM 912 C CA . VAL A 1 118 ? -24.191 9.227 22.391 1.00 97.50 118 VAL A CA 1
ATOM 913 C C . VAL A 1 118 ? -25.119 9.822 23.462 1.00 97.50 118 VAL A C 1
ATOM 915 O O . VAL A 1 118 ? -25.503 10.999 23.387 1.00 97.50 118 VAL A O 1
ATOM 918 N N . GLU A 1 119 ? -25.484 9.015 24.460 1.00 96.38 119 GLU A N 1
ATOM 919 C CA . GLU A 1 119 ? -26.306 9.399 25.610 1.00 96.38 119 GLU A CA 1
ATOM 920 C C . GLU A 1 119 ? -25.491 10.009 26.760 1.00 96.38 119 GLU A C 1
ATOM 922 O O . GLU A 1 119 ? -26.060 10.735 27.576 1.00 96.38 119 GLU A O 1
ATOM 927 N N . GLU A 1 120 ? -24.176 9.780 26.802 1.00 96.06 120 GLU A N 1
ATOM 928 C CA . GLU A 1 120 ? -23.294 10.237 27.876 1.00 96.06 120 GLU A CA 1
ATOM 929 C C . GLU A 1 120 ? -23.285 11.770 28.021 1.00 96.06 120 GLU A C 1
ATOM 931 O O . GLU A 1 120 ? -22.985 12.512 27.074 1.00 96.06 120 GLU A O 1
ATOM 936 N N . THR A 1 121 ? -23.564 12.247 29.239 1.00 94.81 121 THR A N 1
ATOM 937 C CA . THR A 1 121 ? -23.532 13.669 29.602 1.00 94.81 121 THR A CA 1
ATOM 938 C C . THR A 1 121 ? -22.776 13.935 30.898 1.00 94.81 121 THR A C 1
ATOM 940 O O . THR A 1 121 ? -22.818 13.116 31.814 1.00 94.81 121 THR A O 1
ATOM 943 N N . ASP A 1 122 ? -22.194 15.130 31.028 1.00 92.31 122 ASP A N 1
ATOM 944 C CA . ASP A 1 122 ? -21.725 15.641 32.322 1.00 92.31 122 ASP A CA 1
ATOM 945 C C . ASP A 1 122 ? -22.885 16.082 33.244 1.00 92.31 122 ASP A C 1
ATOM 947 O O . ASP A 1 122 ? -24.052 16.137 32.848 1.00 92.31 122 ASP A O 1
ATOM 951 N N . ASP A 1 123 ? -22.558 16.468 34.483 1.00 90.81 123 ASP A N 1
ATOM 952 C CA . ASP A 1 123 ? -23.519 16.973 35.481 1.00 90.81 123 ASP A CA 1
ATOM 953 C C . ASP A 1 123 ? -24.283 18.239 35.032 1.00 90.81 123 ASP A C 1
ATOM 955 O O . ASP A 1 123 ? -25.316 18.590 35.611 1.00 90.81 123 ASP A O 1
ATOM 959 N N . ALA A 1 124 ? -23.773 18.960 34.028 1.00 90.38 124 ALA A N 1
ATOM 960 C CA . ALA A 1 124 ? -24.412 20.137 33.447 1.00 90.38 124 ALA A CA 1
ATOM 961 C C . ALA A 1 124 ? -25.308 19.792 32.240 1.00 90.38 124 ALA A C 1
ATOM 963 O O . ALA A 1 124 ? -25.987 20.683 31.721 1.00 90.38 124 ALA A O 1
ATOM 964 N N . GLY A 1 125 ? -25.356 18.520 31.830 1.00 88.38 125 GLY A N 1
ATOM 965 C CA . GLY A 1 125 ? -26.122 18.024 30.690 1.00 88.38 125 GLY A CA 1
ATOM 966 C C . GLY A 1 125 ? -25.430 18.214 29.338 1.00 88.38 125 GLY A C 1
ATOM 967 O O . GLY A 1 125 ? -26.087 18.074 28.307 1.00 88.38 125 GLY A O 1
ATOM 968 N N . ASN A 1 126 ? -24.136 18.550 29.306 1.00 88.62 126 ASN A N 1
ATOM 969 C CA . ASN A 1 126 ? -23.376 18.617 28.058 1.00 88.62 126 ASN A CA 1
ATOM 970 C C . ASN A 1 126 ? -23.049 17.198 27.590 1.00 88.62 126 ASN A C 1
ATOM 972 O O . ASN A 1 126 ? -22.583 16.392 28.389 1.00 88.62 126 ASN A O 1
ATOM 976 N N . LYS A 1 127 ? -23.239 16.903 26.299 1.00 91.56 127 LYS A N 1
ATOM 977 C CA . LYS A 1 127 ? -22.959 15.582 25.715 1.00 91.56 127 LYS A CA 1
ATOM 978 C C . LYS A 1 127 ? -21.455 15.297 25.610 1.00 91.56 127 LYS A C 1
ATOM 980 O O . LYS A 1 127 ? -20.842 15.553 24.573 1.00 91.56 127 LYS A O 1
ATOM 985 N N . THR A 1 128 ? -20.855 14.770 26.673 1.00 93.75 128 THR A N 1
ATOM 986 C CA . THR A 1 128 ? -19.415 14.470 26.745 1.00 93.75 128 THR A CA 1
ATOM 987 C C . THR A 1 128 ? -19.007 13.340 25.809 1.00 93.75 128 THR A C 1
ATOM 989 O O . THR A 1 128 ? -17.939 13.414 25.196 1.00 93.75 128 THR A O 1
ATOM 992 N N . GLY A 1 129 ? -19.867 12.338 25.612 1.00 97.00 129 GLY A N 1
ATOM 993 C CA . GLY A 1 129 ? -19.526 11.186 24.778 1.00 97.00 129 GLY A CA 1
ATOM 994 C C . GLY A 1 129 ? -19.478 11.477 23.273 1.00 97.00 129 GLY A C 1
ATOM 995 O O . GLY A 1 129 ? -18.790 10.766 22.544 1.00 97.00 129 GLY A O 1
ATOM 996 N N . ILE A 1 130 ? -20.051 12.592 22.792 1.00 98.25 130 ILE A N 1
ATOM 997 C CA . ILE A 1 130 ? -19.870 13.039 21.394 1.00 98.25 130 ILE A CA 1
ATOM 998 C C . ILE A 1 130 ? -18.396 13.310 21.087 1.00 98.25 130 ILE A C 1
ATOM 1000 O O . ILE A 1 130 ? -17.927 13.001 19.992 1.00 98.25 130 ILE A O 1
ATOM 1004 N N . LYS A 1 131 ? -17.636 13.836 22.056 1.00 97.94 131 LYS A N 1
ATOM 1005 C CA . LYS A 1 131 ? -16.196 14.057 21.883 1.00 97.94 131 LYS A CA 1
ATOM 1006 C C . LYS A 1 131 ? -15.414 12.741 21.851 1.00 97.94 131 LYS A C 1
ATOM 1008 O O . LYS A 1 131 ? -14.462 12.633 21.087 1.00 97.94 131 LYS A O 1
ATOM 1013 N N . LYS A 1 132 ? -15.835 11.734 22.623 1.00 98.38 132 LYS A N 1
ATOM 1014 C CA . LYS A 1 132 ? -15.250 10.382 22.593 1.00 98.38 132 LYS A CA 1
ATOM 1015 C C . LYS A 1 132 ? -15.512 9.698 21.246 1.00 98.38 132 LYS A C 1
ATOM 1017 O O . LYS A 1 132 ? -14.582 9.179 20.638 1.00 98.38 132 LYS A O 1
ATOM 1022 N N . ILE A 1 133 ? -16.738 9.799 20.719 1.00 98.69 133 ILE A N 1
ATOM 1023 C CA . ILE A 1 133 ? -17.073 9.331 19.361 1.00 98.69 133 ILE A CA 1
ATOM 1024 C C . ILE A 1 133 ? -16.249 10.080 18.307 1.00 98.69 133 ILE A C 1
ATOM 1026 O O . ILE A 1 133 ? -15.713 9.457 17.396 1.00 98.69 133 ILE A O 1
ATOM 1030 N N . ALA A 1 134 ? -16.095 11.400 18.438 1.00 98.62 134 ALA A N 1
ATOM 1031 C CA . ALA A 1 134 ? -15.225 12.169 17.553 1.00 98.62 134 ALA A CA 1
ATOM 1032 C C . ALA A 1 134 ? -13.772 11.666 17.598 1.00 98.62 134 ALA A C 1
ATOM 1034 O O . ALA A 1 134 ? -13.141 11.571 16.553 1.00 98.62 134 ALA A O 1
ATOM 1035 N N . GLY A 1 135 ? -13.269 11.274 18.772 1.00 98.44 135 GLY A N 1
ATOM 1036 C CA . GLY A 1 135 ? -11.961 10.636 18.930 1.00 98.44 135 GLY A CA 1
ATOM 1037 C C . GLY A 1 135 ? -11.819 9.297 18.203 1.00 98.44 135 GLY A C 1
ATOM 1038 O O . GLY A 1 135 ? -10.777 9.037 17.602 1.00 98.44 135 GLY A O 1
ATOM 1039 N N . LEU A 1 136 ? -12.881 8.483 18.164 1.00 98.62 136 LEU A N 1
ATOM 1040 C CA . LEU A 1 136 ? -12.918 7.262 17.346 1.00 98.62 136 LEU A CA 1
ATOM 1041 C C . LEU A 1 136 ? -12.837 7.567 15.844 1.00 98.62 136 LEU A C 1
ATOM 1043 O O . LEU A 1 136 ? -12.283 6.771 15.094 1.00 98.62 136 LEU A O 1
ATOM 1047 N N . MET A 1 137 ? -13.384 8.700 15.392 1.00 98.69 137 MET A N 1
ATOM 1048 C CA . MET A 1 137 ? -13.360 9.117 13.981 1.00 98.69 137 MET A CA 1
ATOM 1049 C C . MET A 1 137 ? -12.003 9.695 13.547 1.00 98.69 137 MET A C 1
ATOM 1051 O O . MET A 1 137 ? -11.798 9.963 12.362 1.00 98.69 137 MET A O 1
ATOM 1055 N N . LEU A 1 138 ? -11.074 9.914 14.478 1.00 98.31 138 LEU A N 1
ATOM 1056 C CA . LEU A 1 138 ? -9.734 10.401 14.173 1.00 98.31 138 LEU A CA 1
ATOM 1057 C C . LEU A 1 138 ? -8.793 9.242 13.845 1.00 98.31 138 LEU A C 1
ATOM 1059 O O . LEU A 1 138 ? -8.749 8.238 14.561 1.00 98.31 138 LEU A O 1
ATOM 1063 N N . PHE A 1 139 ? -8.001 9.437 12.795 1.00 96.94 139 PHE A N 1
ATOM 1064 C CA . PHE A 1 139 ? -6.816 8.646 12.502 1.00 96.94 139 PHE A CA 1
ATOM 1065 C C . PHE A 1 139 ? -5.587 9.529 12.682 1.00 96.94 139 PHE A C 1
ATOM 1067 O O . PHE A 1 139 ? -5.474 10.560 12.013 1.00 96.94 139 PHE A O 1
ATOM 1074 N N . SER A 1 140 ? -4.672 9.150 13.571 1.00 96.25 140 SER A N 1
ATOM 1075 C CA . SER A 1 140 ? -3.560 10.020 13.928 1.00 96.25 140 SER A CA 1
ATOM 1076 C C . SER A 1 140 ? -2.640 10.367 12.755 1.00 96.25 140 SER A C 1
ATOM 1078 O O . SER A 1 140 ? -2.506 9.640 11.764 1.00 96.25 140 SER A O 1
ATOM 1080 N N . SER A 1 141 ? -1.905 11.463 12.922 1.00 90.81 141 SER A N 1
ATOM 1081 C CA . SER A 1 141 ? -0.644 11.669 12.202 1.00 90.81 141 SER A CA 1
ATOM 1082 C C . SER A 1 141 ? 0.326 10.495 12.413 1.00 90.81 141 SER A C 1
ATOM 1084 O O . SER A 1 141 ? 0.203 9.740 13.375 1.00 90.81 141 SER A O 1
ATOM 1086 N N . HIS A 1 142 ? 1.298 10.360 11.510 1.00 91.88 142 HIS A N 1
ATOM 1087 C CA . HIS A 1 142 ? 2.325 9.317 11.557 1.00 91.88 142 HIS A CA 1
ATOM 1088 C C . HIS A 1 142 ? 3.207 9.428 12.813 1.00 91.88 142 HIS A C 1
ATOM 1090 O O . HIS A 1 142 ? 3.791 10.484 13.076 1.00 91.88 142 HIS A O 1
ATOM 1096 N N . GLU A 1 143 ? 3.333 8.330 13.557 1.00 94.38 143 GLU A N 1
ATOM 1097 C CA . GLU A 1 143 ? 4.157 8.203 14.759 1.00 94.38 143 GLU A CA 1
ATOM 1098 C C . GLU A 1 143 ? 5.408 7.362 14.448 1.00 94.38 143 GLU A C 1
ATOM 1100 O O . GLU A 1 143 ? 5.348 6.141 14.324 1.00 94.38 143 GLU A O 1
ATOM 1105 N N . GLY A 1 144 ? 6.564 8.022 14.307 1.00 90.50 144 GLY A N 1
ATOM 1106 C CA . GLY A 1 144 ? 7.789 7.403 13.772 1.00 90.50 144 GLY A CA 1
ATOM 1107 C C . GLY A 1 144 ? 8.875 7.036 14.787 1.00 90.50 144 GLY A C 1
ATOM 1108 O O . GLY A 1 144 ? 10.019 6.835 14.391 1.00 90.50 144 GLY A O 1
ATOM 1109 N N . ASN A 1 145 ? 8.589 7.029 16.094 1.00 89.81 145 ASN A N 1
ATOM 1110 C CA . ASN A 1 145 ? 9.622 6.818 17.119 1.00 89.81 145 ASN A CA 1
ATOM 1111 C C . ASN A 1 145 ? 9.139 5.977 18.308 1.00 89.81 145 ASN A C 1
ATOM 1113 O O . ASN A 1 145 ? 9.080 6.450 19.446 1.00 89.81 145 ASN A O 1
ATOM 1117 N N . SER A 1 146 ? 8.839 4.706 18.039 1.00 93.19 146 SER A N 1
ATOM 1118 C CA . SER A 1 146 ? 8.478 3.708 19.056 1.00 93.19 146 SER A CA 1
ATOM 1119 C C . SER A 1 146 ? 9.567 3.538 20.129 1.00 93.19 146 SER A C 1
ATOM 1121 O O . SER A 1 146 ? 9.262 3.332 21.303 1.00 93.19 146 SER A O 1
ATOM 1123 N N . ALA A 1 147 ? 10.842 3.737 19.775 1.00 93.62 147 ALA A N 1
ATOM 1124 C CA . ALA A 1 147 ? 11.970 3.624 20.698 1.00 93.62 147 ALA A CA 1
ATOM 1125 C C . ALA A 1 147 ? 11.922 4.613 21.877 1.00 93.62 147 ALA A C 1
ATOM 1127 O O . ALA A 1 147 ? 12.565 4.361 22.892 1.00 93.62 147 ALA A O 1
ATOM 1128 N N . GLN A 1 148 ? 11.199 5.737 21.780 1.00 92.38 148 GLN A N 1
ATOM 1129 C CA . GLN A 1 148 ? 11.021 6.671 22.904 1.00 92.38 148 GLN A CA 1
ATOM 1130 C C . GLN A 1 148 ? 9.924 6.243 23.888 1.00 92.38 148 GLN A C 1
ATOM 1132 O O . GLN A 1 148 ? 9.868 6.780 24.998 1.00 92.38 148 GLN A O 1
ATOM 1137 N N . GLY A 1 149 ? 9.087 5.269 23.529 1.00 91.88 149 GLY A N 1
ATOM 1138 C CA . GLY A 1 149 ? 7.875 4.957 24.274 1.00 91.88 149 GLY A CA 1
ATOM 1139 C C . GLY A 1 149 ? 6.827 6.065 24.148 1.00 91.88 149 GLY A C 1
ATOM 1140 O O . GLY A 1 149 ? 6.866 6.888 23.234 1.00 91.88 149 GLY A O 1
ATOM 1141 N N . LEU A 1 150 ? 5.860 6.068 25.066 1.00 94.12 150 LEU A N 1
ATOM 1142 C CA . LEU A 1 150 ? 4.719 6.982 25.016 1.00 94.12 150 LEU A CA 1
ATOM 1143 C C . LEU A 1 150 ? 5.130 8.438 25.311 1.00 94.12 150 LEU A C 1
ATOM 1145 O O . LEU A 1 150 ? 5.566 8.757 26.420 1.00 94.12 150 LEU A O 1
ATOM 1149 N N . THR A 1 151 ? 4.951 9.334 24.339 1.00 94.50 151 THR A N 1
ATOM 1150 C CA . THR A 1 151 ? 5.334 10.754 24.462 1.00 94.50 151 THR A CA 1
ATOM 1151 C C . THR A 1 151 ? 4.217 11.627 25.047 1.00 94.50 151 THR A C 1
ATOM 1153 O O . THR A 1 151 ? 3.043 11.267 25.021 1.00 94.50 151 THR A O 1
ATOM 1156 N N . GLU A 1 152 ? 4.550 12.827 25.535 1.00 94.38 152 GLU A N 1
ATOM 1157 C CA . GLU A 1 152 ? 3.550 13.772 26.071 1.00 94.38 152 GLU A CA 1
ATOM 1158 C C . GLU A 1 152 ? 2.547 14.264 25.016 1.00 94.38 152 GLU A C 1
ATOM 1160 O O . GLU A 1 152 ? 1.371 14.454 25.325 1.00 94.38 152 GLU A O 1
ATOM 1165 N N . ASN A 1 153 ? 2.974 14.426 23.760 1.00 94.38 153 ASN A N 1
ATOM 1166 C CA . ASN A 1 153 ? 2.059 14.774 22.669 1.00 94.38 153 ASN A CA 1
ATOM 1167 C C . ASN A 1 153 ? 1.047 13.649 22.429 1.00 94.38 153 ASN A C 1
ATOM 1169 O O . ASN A 1 153 ? -0.134 13.926 22.223 1.00 94.38 153 ASN A O 1
ATOM 1173 N N . GLN A 1 154 ? 1.510 12.396 22.512 1.00 96.31 154 GLN A N 1
ATOM 1174 C CA . GLN A 1 154 ? 0.650 11.226 22.386 1.00 96.31 154 GLN A CA 1
ATOM 1175 C C . GLN A 1 154 ? -0.354 11.159 23.533 1.00 96.31 154 GLN A C 1
ATOM 1177 O O . GLN A 1 154 ? -1.554 11.099 23.291 1.00 96.31 154 GLN A O 1
ATOM 1182 N N . LYS A 1 155 ? 0.106 11.310 24.780 1.00 96.44 155 LYS A N 1
ATOM 1183 C CA . LYS A 1 155 ? -0.785 11.412 25.948 1.00 96.44 155 LYS A CA 1
ATOM 1184 C C . LYS A 1 155 ? -1.842 12.500 25.762 1.00 96.44 155 LYS A C 1
ATOM 1186 O O . LYS A 1 155 ? -3.014 12.241 25.996 1.00 96.44 155 LYS A O 1
ATOM 1191 N N . THR A 1 156 ? -1.437 13.673 25.271 1.00 96.69 156 THR A N 1
ATOM 1192 C CA . THR A 1 156 ? -2.337 14.813 25.050 1.00 96.69 156 THR A CA 1
ATOM 1193 C C . THR A 1 156 ? -3.459 14.474 24.071 1.00 96.69 156 THR A C 1
ATOM 1195 O O . THR A 1 156 ? -4.621 14.694 24.392 1.00 96.69 156 THR A O 1
ATOM 1198 N N . TYR A 1 157 ? -3.170 13.920 22.886 1.00 97.19 157 TYR A N 1
ATOM 1199 C CA . TYR A 1 157 ? -4.254 13.601 21.947 1.00 97.19 157 TYR A CA 1
ATOM 1200 C C . TYR A 1 157 ? -5.098 12.398 22.411 1.00 97.19 157 TYR A C 1
ATOM 1202 O O . TYR A 1 157 ? -6.281 12.319 22.075 1.00 97.19 157 TYR A O 1
ATOM 1210 N N . LEU A 1 158 ? -4.522 11.471 23.192 1.00 98.12 158 LEU A N 1
ATOM 1211 C CA . LEU A 1 158 ? -5.230 10.308 23.740 1.00 98.12 158 LEU A CA 1
ATOM 1212 C C . LEU A 1 158 ? -6.246 10.708 24.819 1.00 98.12 158 LEU A C 1
ATOM 1214 O O . LEU A 1 158 ? -7.266 10.026 24.942 1.00 98.12 158 LEU A O 1
ATOM 1218 N N . THR A 1 159 ? -5.982 11.787 25.567 1.00 97.00 159 THR A N 1
ATOM 1219 C CA . THR A 1 159 ? -6.869 12.321 26.615 1.00 97.00 159 THR A CA 1
ATOM 1220 C C . THR A 1 159 ? -7.776 13.433 26.111 1.00 97.00 159 THR A C 1
ATOM 1222 O O . THR A 1 159 ? -8.978 13.408 26.344 1.00 97.00 159 THR A O 1
ATOM 1225 N N . ASP A 1 160 ? -7.224 14.420 25.407 1.00 96.19 160 ASP A N 1
ATOM 1226 C CA . ASP A 1 160 ? -7.958 15.642 25.088 1.00 96.19 160 ASP A CA 1
ATOM 1227 C C . ASP A 1 160 ? -8.861 15.437 23.874 1.00 96.19 160 ASP A C 1
ATOM 1229 O O . ASP A 1 160 ? -9.975 15.962 23.850 1.00 96.19 160 ASP A O 1
ATOM 1233 N N . SER A 1 161 ? -8.404 14.673 22.880 1.00 97.62 161 SER A N 1
ATOM 1234 C CA . SER A 1 161 ? -9.148 14.370 21.649 1.00 97.62 161 SER A CA 1
ATOM 1235 C C . SER A 1 161 ? -9.656 12.932 21.587 1.00 97.62 161 SER A C 1
ATOM 1237 O O . SER A 1 161 ? -10.349 12.598 20.633 1.00 97.62 161 SER A O 1
ATOM 1239 N N . TYR A 1 162 ? -9.331 12.089 22.574 1.00 98.25 162 TYR A N 1
ATOM 1240 C CA . TYR A 1 162 ? -9.747 10.685 22.633 1.00 98.25 162 TYR A CA 1
ATOM 1241 C C . TYR A 1 162 ? -9.384 9.858 21.387 1.00 98.25 162 TYR A C 1
ATOM 1243 O O . TYR A 1 162 ? -10.111 8.933 21.032 1.00 98.25 162 TYR A O 1
ATOM 1251 N N . VAL A 1 163 ? -8.271 10.169 20.709 1.00 98.50 163 VAL A N 1
ATOM 1252 C CA . VAL A 1 163 ? -7.851 9.422 19.506 1.00 98.50 163 VAL A CA 1
ATOM 1253 C C . VAL A 1 163 ? -7.639 7.951 19.865 1.00 98.50 163 VAL A C 1
ATOM 1255 O O . VAL A 1 163 ? -6.985 7.659 20.867 1.00 98.50 163 VAL A O 1
ATOM 1258 N N . ARG A 1 164 ? -8.176 7.022 19.069 1.00 97.94 164 ARG A N 1
ATOM 1259 C CA . ARG A 1 164 ? -7.970 5.574 19.272 1.00 97.94 164 ARG A CA 1
ATOM 1260 C C . ARG A 1 164 ? -7.368 4.840 18.083 1.00 97.94 164 ARG A C 1
ATOM 1262 O O . ARG A 1 164 ? -7.023 3.683 18.248 1.00 97.94 164 ARG A O 1
ATOM 1269 N N . ASN A 1 165 ? -7.162 5.504 16.949 1.00 98.31 165 ASN A N 1
ATOM 1270 C CA . ASN A 1 165 ? -6.551 4.897 15.767 1.00 98.31 165 ASN A CA 1
ATOM 1271 C C . ASN A 1 165 ? -5.219 5.592 15.482 1.00 98.31 165 ASN A C 1
ATOM 1273 O O . ASN A 1 165 ? -5.196 6.790 15.180 1.00 98.31 165 ASN A O 1
ATOM 1277 N N . ILE A 1 166 ? -4.120 4.858 15.648 1.00 98.00 166 ILE A N 1
ATOM 1278 C CA . ILE A 1 166 ? -2.755 5.380 15.689 1.00 98.00 166 ILE A CA 1
ATOM 1279 C C . ILE A 1 166 ? -1.930 4.804 14.549 1.00 98.00 166 ILE A C 1
ATOM 1281 O O . ILE A 1 166 ? -1.786 3.594 14.417 1.00 98.00 166 ILE A O 1
ATOM 1285 N N . THR A 1 167 ? -1.338 5.691 13.761 1.00 96.19 167 THR A N 1
ATOM 1286 C CA . THR A 1 167 ? -0.530 5.332 12.596 1.00 96.19 167 THR A CA 1
ATOM 1287 C C . THR A 1 167 ? 0.913 5.078 13.009 1.00 96.19 167 THR A C 1
ATOM 1289 O O . THR A 1 167 ? 1.685 6.020 13.190 1.00 96.19 167 THR A O 1
ATOM 1292 N N . ASP A 1 168 ? 1.291 3.810 13.149 1.00 95.25 168 ASP A N 1
ATOM 1293 C CA . ASP A 1 168 ? 2.668 3.394 13.402 1.00 95.25 168 ASP A CA 1
ATOM 1294 C C . ASP A 1 168 ? 3.487 3.475 12.106 1.00 95.25 168 ASP A C 1
ATOM 1296 O O . ASP A 1 168 ? 3.315 2.674 11.178 1.00 95.25 168 ASP A O 1
ATOM 1300 N N . SER A 1 169 ? 4.402 4.442 12.065 1.00 91.94 169 SER A N 1
ATOM 1301 C CA . SER A 1 169 ? 5.373 4.640 10.987 1.00 91.94 169 SER A CA 1
ATOM 1302 C C . SER A 1 169 ? 6.815 4.454 11.473 1.00 91.94 169 SER A C 1
ATOM 1304 O O . SER A 1 169 ? 7.745 5.012 10.882 1.00 91.94 169 SER A O 1
ATOM 1306 N N . ALA A 1 170 ? 7.006 3.786 12.612 1.00 91.25 170 ALA A N 1
ATOM 1307 C CA . ALA A 1 170 ? 8.319 3.483 13.156 1.00 91.25 170 ALA A CA 1
ATOM 1308 C C . ALA A 1 170 ? 8.971 2.305 12.411 1.00 91.25 170 ALA A C 1
ATOM 1310 O O . ALA A 1 170 ? 8.373 1.679 11.533 1.00 91.25 170 ALA A O 1
ATOM 1311 N N . ASP A 1 171 ? 10.221 2.005 12.766 1.00 88.31 171 ASP A N 1
ATOM 1312 C CA . ASP A 1 171 ? 10.925 0.844 12.229 1.00 88.31 171 ASP A CA 1
ATOM 1313 C C . ASP A 1 171 ? 10.273 -0.489 12.648 1.00 88.31 171 ASP A C 1
ATOM 1315 O O . ASP A 1 171 ? 9.343 -0.555 13.455 1.00 88.31 171 ASP A O 1
ATOM 1319 N N . ASN A 1 172 ? 10.766 -1.582 12.070 1.00 91.81 172 ASN A N 1
ATOM 1320 C CA . ASN A 1 172 ? 10.275 -2.930 12.345 1.00 91.81 172 ASN A CA 1
ATOM 1321 C C . ASN A 1 172 ? 10.942 -3.562 13.581 1.00 91.81 172 ASN A C 1
ATOM 1323 O O . ASN A 1 172 ? 11.027 -4.783 13.650 1.00 91.81 172 ASN A O 1
ATOM 1327 N N . ASN A 1 173 ? 11.468 -2.780 14.534 1.00 94.25 173 ASN A N 1
ATOM 1328 C CA . ASN A 1 173 ? 12.092 -3.341 15.731 1.00 94.25 173 ASN A CA 1
ATOM 1329 C C . ASN A 1 173 ? 11.033 -3.862 16.718 1.00 94.25 173 ASN A C 1
ATOM 1331 O O . ASN A 1 173 ? 10.257 -3.088 17.284 1.00 94.25 173 ASN A O 1
ATOM 1335 N N . VAL A 1 174 ? 11.036 -5.173 16.976 1.00 96.50 174 VAL A N 1
ATOM 1336 C CA . VAL A 1 174 ? 9.993 -5.836 17.780 1.00 96.50 174 VAL A CA 1
ATOM 1337 C C . VAL A 1 174 ? 10.027 -5.407 19.248 1.00 96.50 174 VAL A C 1
ATOM 1339 O O . VAL A 1 174 ? 8.970 -5.250 19.856 1.00 96.50 174 VAL A O 1
ATOM 1342 N N . ASP A 1 175 ? 11.211 -5.188 19.834 1.00 96.69 175 ASP A N 1
ATOM 1343 C CA . ASP A 1 175 ? 11.319 -4.678 21.209 1.00 96.69 175 ASP A CA 1
ATOM 1344 C C . ASP A 1 175 ? 10.659 -3.297 21.328 1.00 96.69 175 ASP A C 1
ATOM 1346 O O . ASP A 1 175 ? 9.804 -3.089 22.191 1.00 96.69 175 ASP A O 1
ATOM 1350 N N . ASN A 1 176 ? 11.001 -2.380 20.420 1.00 96.56 176 ASN A N 1
ATOM 1351 C CA . ASN A 1 176 ? 10.466 -1.024 20.414 1.00 96.56 176 ASN A CA 1
ATOM 1352 C C . ASN A 1 176 ? 8.948 -1.005 20.204 1.00 96.56 176 ASN A C 1
ATOM 1354 O O . ASN A 1 176 ? 8.236 -0.343 20.960 1.00 96.56 176 ASN A O 1
ATOM 1358 N N . ALA A 1 177 ? 8.452 -1.753 19.214 1.00 97.06 177 ALA A N 1
ATOM 1359 C CA . ALA A 1 177 ? 7.030 -1.821 18.892 1.00 97.06 177 ALA A CA 1
ATOM 1360 C C . ALA A 1 177 ? 6.205 -2.391 20.058 1.00 97.06 177 ALA A C 1
ATOM 1362 O O . ALA A 1 177 ? 5.268 -1.745 20.530 1.00 97.06 177 ALA A O 1
ATOM 1363 N N . VAL A 1 178 ? 6.599 -3.548 20.609 1.00 98.12 178 VAL A N 1
ATOM 1364 C CA . VAL A 1 178 ? 5.919 -4.158 21.768 1.00 98.12 178 VAL A CA 1
ATOM 1365 C C . VAL A 1 178 ? 5.972 -3.232 22.980 1.00 98.12 178 VAL A C 1
ATOM 1367 O O . VAL A 1 178 ? 4.978 -3.058 23.683 1.00 98.12 178 VAL A O 1
ATOM 1370 N N . GLY A 1 179 ? 7.130 -2.624 23.237 1.00 98.00 179 GLY A N 1
ATOM 1371 C CA . GLY A 1 179 ? 7.312 -1.752 24.386 1.00 98.00 179 GLY A CA 1
ATOM 1372 C C . GLY A 1 179 ? 6.441 -0.493 24.332 1.00 98.00 179 GLY A C 1
ATOM 1373 O O . GLY A 1 179 ? 5.878 -0.084 25.351 1.00 98.00 179 GLY A O 1
ATOM 1374 N N . TRP A 1 180 ? 6.321 0.109 23.148 1.00 98.06 180 TRP A N 1
ATOM 1375 C CA . TRP A 1 180 ? 5.514 1.302 22.904 1.00 98.06 180 TRP A CA 1
ATOM 1376 C C . TRP A 1 180 ? 4.011 1.008 22.929 1.00 98.06 180 TRP A C 1
ATOM 1378 O O . TRP A 1 180 ? 3.272 1.692 23.641 1.00 98.06 180 TRP A O 1
ATOM 1388 N N . THR A 1 181 ? 3.570 -0.038 22.226 1.00 98.06 181 THR A N 1
ATOM 1389 C CA . THR A 1 181 ? 2.151 -0.423 22.162 1.00 98.06 181 THR A CA 1
ATOM 1390 C C . THR A 1 181 ? 1.617 -0.816 23.539 1.00 98.06 181 THR A C 1
ATOM 1392 O O . THR A 1 181 ? 0.594 -0.281 23.962 1.00 98.06 181 THR A O 1
ATOM 1395 N N . ASN A 1 182 ? 2.346 -1.633 24.310 1.00 98.44 182 ASN A N 1
ATOM 1396 C CA . ASN A 1 182 ? 1.952 -1.996 25.677 1.00 98.44 182 ASN A CA 1
ATOM 1397 C C . ASN A 1 182 ? 1.812 -0.773 26.599 1.00 98.44 182 ASN A C 1
ATOM 1399 O O . ASN A 1 182 ? 0.855 -0.687 27.368 1.00 98.44 182 ASN A O 1
ATOM 1403 N N . MET A 1 183 ? 2.747 0.181 26.521 1.00 97.75 183 MET A N 1
ATOM 1404 C CA . MET A 1 183 ? 2.699 1.402 27.334 1.00 97.75 183 MET A CA 1
ATOM 1405 C C . MET A 1 183 ? 1.500 2.285 26.964 1.00 97.75 183 MET A C 1
ATOM 1407 O O . MET A 1 183 ? 0.851 2.853 27.840 1.00 97.75 183 MET A O 1
ATOM 1411 N N . MET A 1 184 ? 1.174 2.394 25.676 1.00 97.94 184 MET A N 1
ATOM 1412 C CA . MET A 1 184 ? 0.021 3.172 25.232 1.00 97.94 184 MET A CA 1
ATOM 1413 C C . MET A 1 184 ? -1.310 2.500 25.600 1.00 97.94 184 MET A C 1
ATOM 1415 O O . MET A 1 184 ? -2.220 3.195 26.047 1.00 97.94 184 MET A O 1
ATOM 1419 N N . GLN A 1 185 ? -1.409 1.169 25.493 1.00 97.88 185 GLN A N 1
ATOM 1420 C CA . GLN A 1 185 ? -2.596 0.425 25.936 1.00 97.88 185 GLN A CA 1
ATOM 1421 C C . GLN A 1 185 ? -2.821 0.573 27.447 1.00 97.88 185 GLN A C 1
ATOM 1423 O O . GLN A 1 185 ? -3.936 0.855 27.874 1.00 97.88 185 GLN A O 1
ATOM 1428 N N . ALA A 1 186 ? -1.756 0.479 28.254 1.00 97.06 186 ALA A N 1
ATOM 1429 C CA . ALA A 1 186 ? -1.810 0.772 29.689 1.00 97.06 186 ALA A CA 1
ATOM 1430 C C . ALA A 1 186 ? -2.338 2.182 29.979 1.00 97.06 186 ALA A C 1
ATOM 1432 O O . ALA A 1 186 ? -3.247 2.354 30.784 1.00 97.06 186 ALA A O 1
ATOM 1433 N N . PHE A 1 187 ? -1.817 3.188 29.276 1.00 97.12 187 PHE A N 1
ATOM 1434 C CA . PHE A 1 187 ? -2.242 4.569 29.474 1.00 97.12 187 PHE A CA 1
ATOM 1435 C C . PHE A 1 187 ? -3.733 4.789 29.167 1.00 97.12 187 PHE A C 1
ATOM 1437 O O . PHE A 1 187 ? -4.408 5.498 29.913 1.00 97.12 187 PHE A O 1
ATOM 1444 N N . VAL A 1 188 ? -4.269 4.195 28.091 1.00 97.06 188 VAL A N 1
ATOM 1445 C CA . VAL A 1 188 ? -5.701 4.345 27.778 1.00 97.06 188 VAL A CA 1
ATOM 1446 C C . VAL A 1 188 ? -6.595 3.507 28.692 1.00 97.06 188 VAL A C 1
ATOM 1448 O O . VAL A 1 188 ? -7.694 3.964 28.999 1.00 97.06 188 VAL A O 1
ATOM 1451 N N . GLU A 1 189 ? -6.142 2.349 29.187 1.00 95.50 189 GLU A N 1
ATOM 1452 C CA . GLU A 1 189 ? -6.914 1.505 30.116 1.00 95.50 189 GLU A CA 1
ATOM 1453 C C . GLU A 1 189 ? -7.171 2.191 31.475 1.00 95.50 189 GLU A C 1
ATOM 1455 O O . GLU A 1 189 ? -8.195 1.955 32.126 1.00 95.50 189 GLU A O 1
ATOM 1460 N N . GLU A 1 190 ? -6.279 3.094 31.890 1.00 92.88 190 GLU A N 1
ATOM 1461 C CA . GLU A 1 190 ? -6.463 3.934 33.080 1.00 92.88 190 GLU A CA 1
ATOM 1462 C C . GLU A 1 190 ? -7.367 5.159 32.839 1.00 92.88 190 GLU A C 1
ATOM 1464 O O . GLU A 1 190 ? -7.844 5.766 33.801 1.00 92.88 190 GLU A O 1
ATOM 1469 N N . SER A 1 191 ? -7.611 5.536 31.578 1.00 92.50 191 SER A N 1
ATOM 1470 C CA . SER A 1 191 ? -8.357 6.751 31.220 1.00 92.50 191 SER A CA 1
ATOM 1471 C C . SER A 1 191 ? -9.878 6.616 31.397 1.00 92.50 191 SER A C 1
ATOM 1473 O O . SER A 1 191 ? -10.422 5.523 31.536 1.00 92.50 191 SER A O 1
ATOM 1475 N N . ASP A 1 192 ? -10.592 7.743 31.338 1.00 90.38 192 ASP A N 1
ATOM 1476 C CA . ASP A 1 192 ? -12.063 7.833 31.361 1.00 90.38 192 ASP A CA 1
ATOM 1477 C C . ASP A 1 192 ? -12.740 7.370 30.052 1.00 90.38 192 ASP A C 1
ATOM 1479 O O . ASP A 1 192 ? -13.971 7.366 29.937 1.00 90.38 192 ASP A O 1
ATOM 1483 N N . PHE A 1 193 ? -11.944 6.997 29.049 1.00 94.56 193 PHE A N 1
ATOM 1484 C CA . PHE A 1 193 ? -12.402 6.381 27.811 1.00 94.56 193 PHE A CA 1
ATOM 1485 C C . PHE A 1 193 ? -11.480 5.224 27.438 1.00 94.56 193 PHE A C 1
ATOM 1487 O O . PHE A 1 193 ? -10.621 5.326 26.566 1.00 94.56 193 PHE A O 1
ATOM 1494 N N . ASN A 1 194 ? -11.639 4.096 28.104 1.00 93.25 194 ASN A N 1
ATOM 1495 C CA . ASN A 1 194 ? -10.699 2.986 28.019 1.00 93.25 194 ASN A CA 1
ATOM 1496 C C . ASN A 1 194 ? -10.903 2.038 26.829 1.00 93.25 194 ASN A C 1
ATOM 1498 O O . ASN A 1 194 ? -10.501 0.878 26.886 1.00 93.25 194 ASN A O 1
ATOM 1502 N N . VAL A 1 195 ? -11.478 2.526 25.728 1.00 97.19 195 VAL A N 1
ATOM 1503 C CA . VAL A 1 195 ? -11.440 1.800 24.453 1.00 97.19 195 VAL A CA 1
ATOM 1504 C C . VAL A 1 195 ? -9.969 1.581 24.061 1.00 97.19 195 VAL A C 1
ATOM 1506 O O . VAL A 1 195 ? -9.206 2.552 24.095 1.00 97.19 195 VAL A O 1
ATOM 1509 N N . PRO A 1 196 ? -9.555 0.349 23.705 1.00 97.75 196 PRO A N 1
ATOM 1510 C CA . PRO A 1 196 ? -8.187 0.061 23.284 1.00 97.75 196 PRO A CA 1
ATOM 1511 C C . PRO A 1 196 ? -7.759 0.857 22.052 1.00 97.75 196 PRO A C 1
ATOM 1513 O O . PRO A 1 196 ? -8.582 1.253 21.226 1.00 97.75 196 PRO A O 1
ATOM 1516 N N . VAL A 1 197 ? -6.452 1.041 21.902 1.00 98.44 197 VAL A N 1
ATOM 1517 C CA . VAL A 1 197 ? -5.870 1.649 20.703 1.00 98.44 197 VAL A CA 1
ATOM 1518 C C . VAL A 1 197 ? -5.789 0.629 19.561 1.00 98.44 197 VAL A C 1
ATOM 1520 O O . VAL A 1 197 ? -5.258 -0.466 19.746 1.00 98.44 197 VAL A O 1
ATOM 1523 N N . ASP A 1 198 ? -6.286 1.010 18.386 1.00 98.31 198 ASP A N 1
ATOM 1524 C CA . ASP A 1 198 ? -6.002 0.402 17.086 1.00 98.31 198 ASP A CA 1
ATOM 1525 C C . ASP A 1 198 ? -4.694 0.996 16.544 1.00 98.31 198 ASP A C 1
ATOM 1527 O O . ASP A 1 198 ? -4.621 2.191 16.253 1.00 98.31 198 ASP A O 1
ATOM 1531 N N . PHE A 1 199 ? -3.651 0.175 16.434 1.00 98.50 199 PHE A N 1
ATOM 1532 C CA . PHE A 1 199 ? -2.420 0.557 15.750 1.00 98.50 199 PHE A CA 1
ATOM 1533 C C . PHE A 1 199 ? -2.477 0.104 14.299 1.00 98.50 199 PHE A C 1
ATOM 1535 O O . PHE A 1 199 ? -2.681 -1.081 14.022 1.00 98.50 199 PHE A O 1
ATOM 1542 N N . SER A 1 200 ? -2.208 1.017 13.376 1.00 97.62 200 SER A N 1
ATOM 1543 C CA . SER A 1 200 ? -2.154 0.716 11.956 1.00 97.62 200 SER A CA 1
ATOM 1544 C C . SER A 1 200 ? -0.778 0.910 11.363 1.00 97.62 200 SER A C 1
ATOM 1546 O O . SER A 1 200 ? 0.052 1.626 11.916 1.00 97.62 200 SER A O 1
ATOM 1548 N N . SER A 1 201 ? -0.564 0.366 10.171 1.00 95.44 201 SER A N 1
ATOM 1549 C CA . SER A 1 201 ? 0.609 0.732 9.390 1.00 95.44 201 SER A CA 1
ATOM 1550 C C . SER A 1 201 ? 0.409 0.584 7.889 1.00 95.44 201 SER A C 1
ATOM 1552 O O . SER A 1 201 ? -0.376 -0.252 7.434 1.00 95.44 201 SER A O 1
ATOM 1554 N N . ASP A 1 202 ? 1.154 1.385 7.130 1.00 92.25 202 ASP A N 1
ATOM 1555 C CA . ASP A 1 202 ? 1.443 1.125 5.722 1.00 92.25 202 ASP A CA 1
ATOM 1556 C C . ASP A 1 202 ? 2.198 -0.213 5.548 1.00 92.25 202 ASP A C 1
ATOM 1558 O O . ASP A 1 202 ? 2.602 -0.845 6.532 1.00 92.25 202 ASP A O 1
ATOM 1562 N N . PRO A 1 203 ? 2.346 -0.723 4.310 1.00 92.00 203 PRO A N 1
ATOM 1563 C CA . PRO A 1 203 ? 3.150 -1.915 4.045 1.00 92.00 203 PRO A CA 1
ATOM 1564 C C . PRO A 1 203 ? 4.546 -1.843 4.690 1.00 92.00 203 PRO A C 1
ATOM 1566 O O . PRO A 1 203 ? 5.163 -0.784 4.710 1.00 92.00 203 PRO A O 1
ATOM 1569 N N . ARG A 1 204 ? 5.051 -2.966 5.222 1.00 91.56 204 ARG A N 1
ATOM 1570 C CA . ARG A 1 204 ? 6.354 -3.035 5.927 1.00 91.56 204 ARG A CA 1
ATOM 1571 C C . ARG A 1 204 ? 7.319 -4.087 5.396 1.00 91.56 204 ARG A C 1
ATOM 1573 O O . ARG A 1 204 ? 8.490 -4.068 5.764 1.00 91.56 204 ARG A O 1
ATOM 1580 N N . SER A 1 205 ? 6.826 -5.019 4.587 1.00 92.75 205 SER A N 1
ATOM 1581 C CA . SER A 1 205 ? 7.500 -6.292 4.313 1.00 92.75 205 SER A CA 1
ATOM 1582 C C . SER A 1 205 ? 8.223 -6.344 2.967 1.00 92.75 205 SER A C 1
ATOM 1584 O O . SER A 1 205 ? 8.678 -7.417 2.584 1.00 92.75 205 SER A O 1
ATOM 1586 N N . THR A 1 206 ? 8.341 -5.240 2.227 1.00 91.12 206 THR A N 1
ATOM 1587 C CA . THR A 1 206 ? 8.951 -5.269 0.890 1.00 91.12 206 THR A CA 1
ATOM 1588 C C . THR A 1 206 ? 10.459 -5.538 0.961 1.00 91.12 206 THR A C 1
ATOM 1590 O O . THR A 1 206 ? 11.170 -4.939 1.760 1.00 91.12 206 THR A O 1
ATOM 1593 N N . ALA A 1 207 ? 10.974 -6.442 0.129 1.00 91.25 207 ALA A N 1
ATOM 1594 C CA . ALA A 1 207 ? 12.364 -6.887 0.148 1.00 91.25 207 ALA A CA 1
ATOM 1595 C C . ALA A 1 207 ? 13.315 -5.879 -0.504 1.00 91.25 207 ALA A C 1
ATOM 1597 O O . ALA A 1 207 ? 14.355 -5.554 0.061 1.00 91.25 207 ALA A O 1
ATOM 1598 N N . GLY A 1 208 ? 12.958 -5.384 -1.688 1.00 78.44 208 GLY A N 1
ATOM 1599 C CA . GLY A 1 208 ? 13.794 -4.467 -2.454 1.00 78.44 208 GLY A CA 1
ATOM 1600 C C . GLY A 1 208 ? 13.787 -3.038 -1.910 1.00 78.44 208 GLY A C 1
ATOM 1601 O O . GLY A 1 208 ? 12.818 -2.566 -1.319 1.00 78.44 208 GLY A O 1
ATOM 1602 N N . SER A 1 209 ? 14.883 -2.321 -2.158 1.00 65.44 209 SER A N 1
ATOM 1603 C CA . SER A 1 209 ? 14.949 -0.873 -1.931 1.00 65.44 209 SER A CA 1
ATOM 1604 C C . SER A 1 209 ? 14.220 -0.100 -3.038 1.00 65.44 209 SER A C 1
ATOM 1606 O O . SER A 1 209 ? 14.151 -0.558 -4.179 1.00 65.44 209 SER A O 1
ATOM 1608 N N . GLY A 1 210 ? 13.687 1.080 -2.705 1.00 56.97 210 GLY A N 1
ATOM 1609 C CA . GLY A 1 210 ? 12.952 1.922 -3.658 1.00 56.97 210 GLY A CA 1
ATOM 1610 C C . GLY A 1 210 ? 11.474 1.557 -3.834 1.00 56.97 210 GLY A C 1
ATOM 1611 O O . GLY A 1 210 ? 10.856 2.029 -4.785 1.00 56.97 210 GLY A O 1
ATOM 1612 N N . ASP A 1 211 ? 10.914 0.744 -2.933 1.00 71.31 211 ASP A N 1
ATOM 1613 C CA . ASP A 1 211 ? 9.470 0.532 -2.830 1.00 71.31 211 ASP A CA 1
ATOM 1614 C C . ASP A 1 211 ? 8.723 1.836 -2.495 1.00 71.31 211 ASP A C 1
ATOM 1616 O O . ASP A 1 211 ? 9.286 2.765 -1.911 1.00 71.31 211 ASP A O 1
ATOM 1620 N N . LEU A 1 212 ? 7.448 1.915 -2.887 1.00 66.62 212 LEU A N 1
ATOM 1621 C CA . LEU A 1 212 ? 6.660 3.145 -2.766 1.00 66.62 212 LEU A CA 1
ATOM 1622 C C . LEU A 1 212 ? 6.264 3.477 -1.325 1.00 66.62 212 LEU A C 1
ATOM 1624 O O . LEU A 1 212 ? 6.133 4.657 -0.998 1.00 66.62 212 LEU A O 1
ATOM 1628 N N . TYR A 1 213 ? 6.037 2.461 -0.488 1.00 69.62 213 TYR A N 1
ATOM 1629 C CA . TYR A 1 213 ? 5.443 2.639 0.844 1.00 69.62 213 TYR A CA 1
ATOM 1630 C C . TYR A 1 213 ? 6.363 2.244 1.986 1.00 69.62 213 TYR A C 1
ATOM 1632 O O . TYR A 1 213 ? 6.135 2.655 3.121 1.00 69.62 213 TYR A O 1
ATOM 1640 N N . SER A 1 214 ? 7.401 1.463 1.700 1.00 68.00 214 SER A N 1
ATOM 1641 C CA . SER A 1 214 ? 8.248 0.881 2.729 1.00 68.00 214 SER A CA 1
ATOM 1642 C C . SER A 1 214 ? 9.724 0.952 2.370 1.00 68.00 214 SER A C 1
ATOM 1644 O O . SER A 1 214 ? 10.123 0.955 1.207 1.00 68.00 214 SER A O 1
ATOM 1646 N N . SER A 1 215 ? 10.571 1.017 3.392 1.00 65.88 215 SER A N 1
ATOM 1647 C CA . SER A 1 215 ? 11.987 0.705 3.221 1.00 65.88 215 SER A CA 1
ATOM 1648 C C . SER A 1 215 ? 12.175 -0.805 3.095 1.00 65.88 215 SER A C 1
ATOM 1650 O O . SER A 1 215 ? 11.405 -1.561 3.683 1.00 65.88 215 SER A O 1
ATOM 1652 N N . ALA A 1 216 ? 13.252 -1.228 2.428 1.00 68.75 216 ALA A N 1
ATOM 1653 C CA . ALA A 1 216 ? 13.638 -2.634 2.354 1.00 68.75 216 ALA A CA 1
ATOM 1654 C C . ALA A 1 216 ? 13.630 -3.294 3.747 1.00 68.75 216 ALA A C 1
ATOM 1656 O O . ALA A 1 216 ? 14.356 -2.870 4.648 1.00 68.75 216 ALA A O 1
ATOM 1657 N N . ALA A 1 217 ? 12.831 -4.348 3.902 1.00 70.06 217 ALA A N 1
ATOM 1658 C CA . ALA A 1 217 ? 12.729 -5.164 5.108 1.00 70.06 217 ALA A CA 1
ATOM 1659 C C . ALA A 1 217 ? 13.937 -6.101 5.292 1.00 70.06 217 ALA A C 1
ATOM 1661 O O . ALA A 1 217 ? 14.037 -6.803 6.302 1.00 70.06 217 ALA A O 1
ATOM 1662 N N . GLU A 1 218 ? 14.870 -6.123 4.334 1.00 64.00 218 GLU A N 1
ATOM 1663 C CA . GLU A 1 218 ? 16.134 -6.842 4.458 1.00 64.00 218 GLU A CA 1
ATOM 1664 C C . GLU A 1 218 ? 16.887 -6.420 5.726 1.00 64.00 218 GLU A C 1
ATOM 1666 O O . GLU A 1 218 ? 17.253 -5.258 5.905 1.00 64.00 218 GLU A O 1
ATOM 1671 N N . ASN A 1 219 ? 17.192 -7.399 6.583 1.00 62.91 219 ASN A N 1
ATOM 1672 C CA . ASN A 1 219 ? 17.830 -7.208 7.892 1.00 62.91 219 ASN A CA 1
ATOM 1673 C C . ASN A 1 219 ? 16.953 -6.498 8.943 1.00 62.91 219 ASN A C 1
ATOM 1675 O O . ASN A 1 219 ? 17.489 -5.928 9.894 1.00 62.91 219 ASN A O 1
ATOM 1679 N N . SER A 1 220 ? 15.627 -6.553 8.791 1.00 82.88 220 SER A N 1
ATOM 1680 C CA . SER A 1 220 ? 14.665 -6.194 9.839 1.00 82.88 220 SER A CA 1
ATOM 1681 C C . SER A 1 220 ? 14.204 -7.419 10.649 1.00 82.88 220 SER A C 1
ATOM 1683 O O . SER A 1 220 ? 14.567 -8.549 10.318 1.00 82.88 220 SER A O 1
ATOM 1685 N N . ASP A 1 221 ? 13.416 -7.212 11.713 1.00 93.06 221 ASP A N 1
ATOM 1686 C CA . ASP A 1 221 ? 12.889 -8.314 12.539 1.00 93.06 221 ASP A CA 1
ATOM 1687 C C . ASP A 1 221 ? 11.687 -9.036 11.891 1.00 93.06 221 ASP A C 1
ATOM 1689 O O . ASP A 1 221 ? 11.161 -9.980 12.477 1.00 93.06 221 ASP A O 1
ATOM 1693 N N . ILE A 1 222 ? 11.242 -8.618 10.698 1.00 95.50 222 ILE A N 1
ATOM 1694 C CA . ILE A 1 222 ? 10.129 -9.237 9.961 1.00 95.50 222 ILE A CA 1
ATOM 1695 C C . ILE A 1 222 ? 10.583 -9.817 8.619 1.00 95.50 222 ILE A C 1
ATOM 1697 O O . ILE A 1 222 ? 11.654 -9.499 8.098 1.00 95.50 222 ILE A O 1
ATOM 1701 N N . SER A 1 223 ? 9.760 -10.696 8.054 1.00 96.19 223 SER A N 1
ATOM 1702 C CA . SER A 1 223 ? 10.032 -11.355 6.780 1.00 96.19 223 SER A CA 1
ATOM 1703 C C . SER A 1 223 ? 9.940 -10.406 5.572 1.00 96.19 223 SER A C 1
ATOM 1705 O O . SER A 1 223 ? 9.131 -9.479 5.538 1.00 96.19 223 SER A O 1
ATOM 1707 N N . ALA A 1 224 ? 10.786 -10.653 4.564 1.00 94.88 224 ALA A N 1
ATOM 1708 C CA . ALA A 1 224 ? 10.905 -9.838 3.355 1.00 94.88 224 ALA A CA 1
ATOM 1709 C C . ALA A 1 224 ? 10.274 -10.529 2.130 1.00 94.88 224 ALA A C 1
ATOM 1711 O O . ALA A 1 224 ? 10.613 -11.670 1.800 1.00 94.88 224 ALA A O 1
ATOM 1712 N N . TRP A 1 225 ? 9.402 -9.811 1.428 1.00 96.50 225 TRP A N 1
ATOM 1713 C CA . TRP A 1 225 ? 8.547 -10.273 0.332 1.00 96.50 225 TRP A CA 1
ATOM 1714 C C . TRP A 1 225 ? 8.643 -9.324 -0.871 1.00 96.50 225 TRP A C 1
ATOM 1716 O O . TRP A 1 225 ? 9.078 -8.187 -0.711 1.00 96.50 225 TRP A O 1
ATOM 1726 N N . PRO A 1 226 ? 8.257 -9.739 -2.086 1.00 95.25 226 PRO A N 1
ATOM 1727 C CA . PRO A 1 226 ? 8.084 -8.803 -3.201 1.00 95.25 226 PRO A CA 1
ATOM 1728 C C . PRO A 1 226 ? 7.100 -7.672 -2.860 1.00 95.25 226 PRO A C 1
ATOM 1730 O O . PRO A 1 226 ? 6.255 -7.835 -1.979 1.00 95.25 226 PRO A O 1
ATOM 1733 N N . SER A 1 227 ? 7.153 -6.553 -3.593 1.00 94.12 227 SER A N 1
ATOM 1734 C CA . SER A 1 227 ? 6.069 -5.557 -3.531 1.00 94.12 227 SER A CA 1
ATOM 1735 C C . SER A 1 227 ? 4.748 -6.159 -4.025 1.00 94.12 227 SER A C 1
ATOM 1737 O O . SER A 1 227 ? 4.732 -7.245 -4.604 1.00 94.12 227 SER A O 1
ATOM 1739 N N . ASN A 1 228 ? 3.633 -5.439 -3.879 1.00 95.50 228 ASN A N 1
ATOM 1740 C CA . ASN A 1 228 ? 2.342 -5.861 -4.437 1.00 95.50 228 ASN A CA 1
ATOM 1741 C C . ASN A 1 228 ? 2.433 -6.203 -5.933 1.00 95.50 228 ASN A C 1
ATOM 1743 O O . ASN A 1 228 ? 1.950 -7.256 -6.349 1.00 95.50 228 ASN A O 1
ATOM 1747 N N . LEU A 1 229 ? 3.128 -5.376 -6.721 1.00 95.75 229 LEU A N 1
ATOM 1748 C CA . LEU A 1 229 ? 3.327 -5.634 -8.146 1.00 95.75 229 LEU A CA 1
ATOM 1749 C C . LEU A 1 229 ? 4.213 -6.870 -8.384 1.00 95.75 229 LEU A C 1
ATOM 1751 O O . LEU A 1 229 ? 3.968 -7.647 -9.305 1.00 95.75 229 LEU A O 1
ATOM 1755 N N . GLY A 1 230 ? 5.197 -7.117 -7.515 1.00 96.62 230 GLY A N 1
ATOM 1756 C CA . GLY A 1 230 ? 5.985 -8.351 -7.535 1.00 96.62 230 GLY A CA 1
ATOM 1757 C C . GLY A 1 230 ? 5.183 -9.588 -7.150 1.00 96.62 230 GLY A C 1
ATOM 1758 O O . GLY A 1 230 ? 5.327 -10.636 -7.772 1.00 96.62 230 GLY A O 1
ATOM 1759 N N . MET A 1 231 ? 4.278 -9.477 -6.183 1.00 98.00 231 MET A N 1
ATOM 1760 C CA . MET A 1 231 ? 3.348 -10.553 -5.857 1.00 98.00 231 MET A CA 1
ATOM 1761 C C . MET A 1 231 ? 2.404 -10.826 -7.032 1.00 98.00 231 MET A C 1
ATOM 1763 O O . MET A 1 231 ? 2.184 -11.990 -7.369 1.00 98.00 231 MET A O 1
ATOM 1767 N N . ALA A 1 232 ? 1.932 -9.784 -7.723 1.00 98.25 232 ALA A N 1
ATOM 1768 C CA . ALA A 1 232 ? 1.151 -9.926 -8.948 1.00 98.25 232 ALA A CA 1
ATOM 1769 C C . ALA A 1 232 ? 1.935 -10.649 -10.054 1.00 98.25 232 ALA A C 1
ATOM 1771 O O . ALA A 1 232 ? 1.381 -11.541 -10.689 1.00 98.25 232 ALA A O 1
ATOM 1772 N N . ALA A 1 233 ? 3.238 -10.379 -10.208 1.00 98.56 233 ALA A N 1
ATOM 1773 C CA . ALA A 1 233 ? 4.105 -11.055 -11.181 1.00 98.56 233 ALA A CA 1
ATOM 1774 C C . ALA A 1 233 ? 4.255 -12.575 -10.950 1.00 98.56 233 ALA A C 1
ATOM 1776 O O . ALA A 1 233 ? 4.668 -13.305 -11.853 1.00 98.56 233 ALA A O 1
ATOM 1777 N N . THR A 1 234 ? 3.874 -13.093 -9.776 1.00 98.62 234 THR A N 1
ATOM 1778 C CA . THR A 1 234 ? 3.792 -14.547 -9.548 1.00 98.62 234 THR A CA 1
ATOM 1779 C C . THR A 1 234 ? 2.586 -15.195 -10.240 1.00 98.62 234 THR A C 1
ATOM 1781 O O . THR A 1 234 ? 2.622 -16.397 -10.529 1.00 98.62 234 THR A O 1
ATOM 1784 N N . PHE A 1 235 ? 1.517 -14.420 -10.485 1.00 98.31 235 PHE A N 1
ATOM 1785 C CA . PHE A 1 235 ? 0.203 -14.891 -10.939 1.00 98.31 235 PHE A CA 1
ATOM 1786 C C . PHE A 1 235 ? -0.333 -16.046 -10.066 1.00 98.31 235 PHE A C 1
ATOM 1788 O O . PHE A 1 235 ? -0.939 -16.998 -10.559 1.00 98.31 235 PHE A O 1
ATOM 1795 N N . SER A 1 236 ? -0.051 -15.995 -8.759 1.00 98.00 236 SER A N 1
ATOM 1796 C CA . SER A 1 236 ? -0.374 -17.044 -7.793 1.00 98.00 236 SER A CA 1
ATOM 1797 C C . SER A 1 236 ? -1.186 -16.500 -6.618 1.00 98.00 236 SER 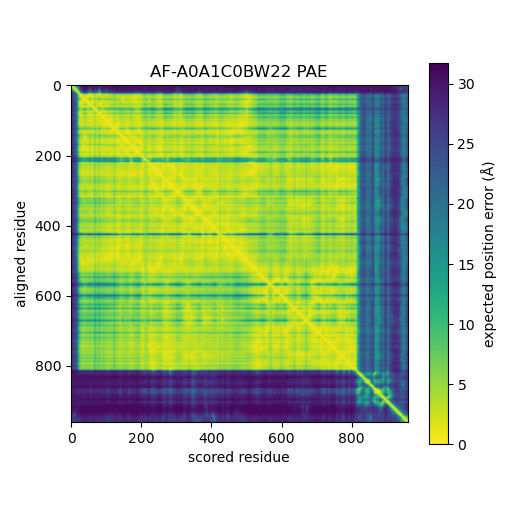A C 1
ATOM 1799 O O . SER A 1 236 ? -0.660 -15.795 -5.754 1.00 98.00 236 SER A O 1
ATOM 1801 N N . GLU A 1 237 ? -2.463 -16.895 -6.562 1.00 97.25 237 GLU A N 1
ATOM 1802 C CA . GLU A 1 237 ? -3.343 -16.657 -5.407 1.00 97.25 237 GLU A CA 1
ATOM 1803 C C . GLU A 1 237 ? -2.710 -17.214 -4.120 1.00 97.25 237 GLU A C 1
ATOM 1805 O O . GLU A 1 237 ? -2.715 -16.551 -3.086 1.00 97.25 237 GLU A O 1
ATOM 1810 N N . ASP A 1 238 ? -2.072 -18.388 -4.201 1.00 97.19 238 ASP A N 1
ATOM 1811 C CA . ASP A 1 238 ? -1.431 -19.050 -3.061 1.00 97.19 238 ASP A CA 1
ATOM 1812 C C . ASP A 1 238 ? -0.260 -18.238 -2.491 1.00 97.19 238 ASP A C 1
ATOM 1814 O O . ASP A 1 238 ? -0.096 -18.161 -1.272 1.00 97.19 238 ASP A O 1
ATOM 1818 N N . HIS A 1 239 ? 0.566 -17.623 -3.347 1.00 98.38 239 HIS A N 1
ATOM 1819 C CA . HIS A 1 239 ? 1.665 -16.770 -2.875 1.00 98.38 239 HIS A CA 1
ATOM 1820 C C . HIS A 1 239 ? 1.114 -15.553 -2.134 1.00 98.38 239 HIS A C 1
ATOM 1822 O O . HIS A 1 239 ? 1.570 -15.261 -1.027 1.00 98.38 239 HIS A O 1
ATOM 1828 N N . MET A 1 240 ? 0.096 -14.891 -2.693 1.00 98.44 240 MET A N 1
ATOM 1829 C CA . MET A 1 240 ? -0.546 -13.737 -2.059 1.00 98.44 240 MET A CA 1
ATOM 1830 C C . MET A 1 240 ? -1.223 -14.099 -0.734 1.00 98.44 240 MET A C 1
ATOM 1832 O O . MET A 1 240 ? -1.043 -13.414 0.270 1.00 98.44 240 MET A O 1
ATOM 1836 N N . TYR A 1 241 ? -1.950 -15.212 -0.698 1.00 97.81 241 TYR A N 1
ATOM 1837 C CA . TYR A 1 241 ? -2.627 -15.675 0.507 1.00 97.81 241 TYR A CA 1
ATOM 1838 C C . TYR A 1 241 ? -1.636 -16.037 1.625 1.00 97.81 241 TYR A C 1
ATOM 1840 O O . TYR A 1 241 ? -1.841 -15.695 2.791 1.00 97.81 241 TYR A O 1
ATOM 1848 N N . ASN A 1 242 ? -0.520 -16.690 1.283 1.00 97.38 242 ASN A N 1
ATOM 1849 C CA . ASN A 1 242 ? 0.532 -17.007 2.251 1.00 97.38 242 ASN A CA 1
ATOM 1850 C C . ASN A 1 242 ? 1.246 -15.752 2.764 1.00 97.38 242 ASN A C 1
ATOM 1852 O O . ASN A 1 242 ? 1.518 -15.667 3.963 1.00 97.38 242 ASN A O 1
ATOM 1856 N N . PHE A 1 243 ? 1.501 -14.772 1.893 1.00 98.19 243 PHE A N 1
ATOM 1857 C CA . PHE A 1 243 ? 2.018 -13.461 2.287 1.00 98.19 243 PHE A CA 1
ATOM 1858 C C . PHE A 1 243 ? 1.085 -12.767 3.283 1.00 98.19 243 PHE A C 1
ATOM 1860 O O . PHE A 1 243 ? 1.519 -12.341 4.353 1.00 98.19 243 PHE A O 1
ATOM 1867 N N . ALA A 1 244 ? -0.206 -12.707 2.973 1.00 97.88 244 ALA A N 1
ATOM 1868 C CA . ALA A 1 244 ? -1.212 -12.050 3.797 1.00 97.88 244 ALA A CA 1
ATOM 1869 C C . ALA A 1 244 ? -1.351 -12.677 5.191 1.00 97.88 244 ALA A C 1
ATOM 1871 O O . ALA A 1 244 ? -1.422 -11.965 6.195 1.00 97.88 244 ALA A O 1
ATOM 1872 N N . LYS A 1 245 ? -1.296 -14.012 5.276 1.00 96.75 245 LYS A N 1
ATOM 1873 C CA . LYS A 1 245 ? -1.258 -14.728 6.558 1.00 96.75 245 LYS A CA 1
ATOM 1874 C C . LYS A 1 245 ? 0.024 -14.463 7.342 1.00 96.75 245 LYS A C 1
ATOM 1876 O O . LYS A 1 245 ? -0.038 -14.179 8.536 1.00 96.75 245 LYS A O 1
ATOM 1881 N N . ALA A 1 246 ? 1.179 -14.565 6.681 1.00 96.69 246 ALA A N 1
ATOM 1882 C CA . ALA A 1 246 ? 2.476 -14.355 7.317 1.00 96.69 246 ALA A CA 1
ATOM 1883 C C . ALA A 1 246 ? 2.582 -12.940 7.896 1.00 96.69 246 ALA A C 1
ATOM 1885 O O . ALA A 1 246 ? 2.909 -12.779 9.070 1.00 96.69 246 ALA A O 1
ATOM 1886 N N . THR A 1 247 ? 2.236 -11.934 7.094 1.00 96.06 247 THR A N 1
ATOM 1887 C CA . THR A 1 247 ? 2.274 -10.527 7.503 1.00 96.06 247 THR A CA 1
ATOM 1888 C C . THR A 1 247 ? 1.241 -10.187 8.563 1.00 96.06 247 THR A C 1
ATOM 1890 O O . THR A 1 247 ? 1.574 -9.428 9.463 1.00 96.06 247 THR A O 1
ATOM 1893 N N . SER A 1 248 ? 0.044 -10.785 8.544 1.00 97.38 248 SER A N 1
ATOM 1894 C CA . SER A 1 248 ? -0.922 -10.604 9.635 1.00 97.38 248 SER A CA 1
ATOM 1895 C C . SER A 1 248 ? -0.344 -11.046 10.981 1.00 97.38 248 SER A C 1
ATOM 1897 O O . SER A 1 248 ? -0.369 -10.293 11.953 1.00 97.38 248 SER A O 1
ATOM 1899 N N . GLU A 1 249 ? 0.265 -12.235 11.040 1.00 96.94 249 GLU A N 1
ATOM 1900 C CA . GLU A 1 249 ? 0.904 -12.729 12.265 1.00 96.94 249 GLU A CA 1
ATOM 1901 C C . GLU A 1 249 ? 2.056 -11.823 12.733 1.00 96.94 249 GLU A C 1
ATOM 1903 O O . GLU A 1 249 ? 2.183 -11.557 13.929 1.00 96.94 249 GLU A O 1
ATOM 1908 N N . GLU A 1 250 ? 2.880 -11.320 11.808 1.00 97.44 250 GLU A N 1
ATOM 1909 C CA . GLU A 1 250 ? 3.977 -10.396 12.130 1.00 97.44 250 GLU A CA 1
ATOM 1910 C C . GLU A 1 250 ? 3.468 -9.023 12.587 1.00 97.44 250 GLU A C 1
ATOM 1912 O O . GLU A 1 250 ? 3.978 -8.470 13.560 1.00 97.44 250 GLU A O 1
ATOM 1917 N N . TYR A 1 251 ? 2.421 -8.491 11.956 1.00 97.94 251 TYR A N 1
ATOM 1918 C CA . TYR A 1 251 ? 1.791 -7.228 12.344 1.00 97.94 251 TYR A CA 1
ATOM 1919 C C . TYR A 1 251 ? 1.206 -7.348 13.750 1.00 97.94 251 TYR A C 1
ATOM 1921 O O . TYR A 1 251 ? 1.487 -6.514 14.613 1.00 97.94 251 TYR A O 1
ATOM 1929 N N . ARG A 1 252 ? 0.508 -8.453 14.041 1.00 97.50 252 ARG A N 1
ATOM 1930 C CA . ARG A 1 252 ? 0.039 -8.753 15.398 1.00 97.50 252 ARG A CA 1
ATOM 1931 C C . ARG A 1 252 ? 1.185 -8.865 16.395 1.00 97.50 252 ARG A C 1
ATOM 1933 O O . ARG A 1 252 ? 1.022 -8.386 17.511 1.00 97.50 252 ARG A O 1
ATOM 1940 N N . ALA A 1 253 ? 2.333 -9.433 16.026 1.00 97.25 253 ALA A N 1
ATOM 1941 C CA . ALA A 1 253 ? 3.509 -9.485 16.900 1.00 97.25 253 ALA A CA 1
ATOM 1942 C C . ALA A 1 253 ? 4.077 -8.088 17.228 1.00 97.25 253 ALA A C 1
ATOM 1944 O O . ALA A 1 253 ? 4.610 -7.889 18.318 1.00 97.25 253 ALA A O 1
ATOM 1945 N N . LEU A 1 254 ? 3.916 -7.118 16.325 1.00 97.19 254 LEU A N 1
ATOM 1946 C CA . LEU A 1 254 ? 4.281 -5.711 16.533 1.00 97.19 254 LEU A CA 1
ATOM 1947 C C . LEU A 1 254 ? 3.198 -4.902 17.274 1.00 97.19 254 LEU A C 1
ATOM 1949 O O . LEU A 1 254 ? 3.447 -3.766 17.665 1.00 97.19 254 LEU A O 1
ATOM 1953 N N . GLY A 1 255 ? 2.009 -5.474 17.493 1.00 97.00 255 GLY A N 1
ATOM 1954 C CA . GLY A 1 255 ? 0.853 -4.781 18.073 1.00 97.00 255 GLY A CA 1
ATOM 1955 C C . GLY A 1 255 ? -0.032 -4.058 17.052 1.00 97.00 255 GLY A C 1
ATOM 1956 O O . GLY A 1 255 ? -1.007 -3.426 17.450 1.00 97.00 255 GLY A O 1
ATOM 1957 N N . ILE A 1 256 ? 0.266 -4.190 15.758 1.00 98.12 256 ILE A N 1
ATOM 1958 C CA . ILE A 1 256 ? -0.500 -3.616 14.648 1.00 98.12 256 ILE A CA 1
ATOM 1959 C C . ILE A 1 256 ? -1.736 -4.477 14.391 1.00 98.12 256 ILE A C 1
ATOM 1961 O O . ILE A 1 256 ? -1.648 -5.701 14.294 1.00 98.12 256 ILE A O 1
ATOM 1965 N N . VAL A 1 257 ? -2.894 -3.834 14.269 1.00 97.81 257 VAL A N 1
ATOM 1966 C CA . VAL A 1 257 ? -4.194 -4.488 14.078 1.00 97.81 257 VAL A CA 1
ATOM 1967 C C . VAL A 1 257 ? -4.941 -3.992 12.847 1.00 97.81 257 VAL A C 1
ATOM 1969 O O . VAL A 1 257 ? -5.939 -4.605 12.487 1.00 97.81 257 VAL A O 1
ATOM 1972 N N . THR A 1 258 ? -4.437 -2.959 12.167 1.00 98.62 258 THR A N 1
ATOM 1973 C CA . THR A 1 258 ? -4.988 -2.460 10.903 1.00 98.62 258 THR A CA 1
ATOM 1974 C C . THR A 1 258 ? -3.885 -2.282 9.854 1.00 98.62 258 THR A C 1
ATOM 1976 O O . THR A 1 258 ? -2.928 -1.535 10.038 1.00 98.62 258 THR A O 1
ATOM 1979 N N . ALA A 1 259 ? -4.009 -2.954 8.715 1.00 98.06 259 ALA A N 1
ATOM 1980 C CA . ALA A 1 259 ? -3.152 -2.735 7.558 1.00 98.06 259 ALA A CA 1
ATOM 1981 C C . ALA A 1 259 ? -3.769 -1.647 6.670 1.00 98.06 259 ALA A C 1
ATOM 1983 O O . ALA A 1 259 ? -4.914 -1.769 6.230 1.00 98.06 259 ALA A O 1
ATOM 1984 N N . LEU A 1 260 ? -3.001 -0.598 6.362 1.00 96.81 260 LEU A N 1
ATOM 1985 C CA . LEU A 1 260 ? -3.380 0.446 5.404 1.00 96.81 260 LEU A CA 1
ATOM 1986 C C . LEU A 1 260 ? -3.178 -0.058 3.970 1.00 96.81 260 LEU A C 1
ATOM 1988 O O . LEU A 1 260 ? -2.401 0.496 3.192 1.00 96.81 260 LEU A O 1
ATOM 1992 N N . GLY A 1 261 ? -3.843 -1.155 3.634 1.00 94.81 261 GLY A N 1
ATOM 1993 C CA . GLY A 1 261 ? -3.721 -1.827 2.358 1.00 94.81 261 GLY A CA 1
ATOM 1994 C C . GLY A 1 261 ? -4.637 -3.046 2.239 1.00 94.81 261 GLY A C 1
ATOM 1995 O O . GLY A 1 261 ? -5.371 -3.380 3.175 1.00 94.81 261 GLY A O 1
ATOM 1996 N N . PRO A 1 262 ? -4.600 -3.708 1.074 1.00 96.62 262 PRO A N 1
ATOM 1997 C CA . PRO A 1 262 ? -3.713 -3.436 -0.053 1.00 96.62 262 PRO A CA 1
ATOM 1998 C C . PRO A 1 262 ? -4.188 -2.244 -0.898 1.00 96.62 262 PRO A C 1
ATOM 2000 O O . PRO A 1 262 ? -5.348 -1.826 -0.832 1.00 96.62 262 PRO A O 1
ATOM 2003 N N . GLN A 1 263 ? -3.280 -1.698 -1.709 1.00 97.12 263 GLN A N 1
ATOM 2004 C CA . GLN A 1 263 ? -3.659 -0.802 -2.795 1.00 97.12 263 GLN A CA 1
ATOM 2005 C C . GLN A 1 263 ? -4.142 -1.646 -3.981 1.00 97.12 263 GLN A C 1
ATOM 2007 O O . GLN A 1 263 ? -3.396 -2.470 -4.501 1.00 97.12 263 GLN A O 1
ATOM 2012 N N . ILE A 1 264 ? -5.387 -1.432 -4.394 1.00 97.94 264 ILE A N 1
ATOM 2013 C CA . ILE A 1 264 ? -6.101 -2.236 -5.395 1.00 97.94 264 ILE A CA 1
ATOM 2014 C C . ILE A 1 264 ? -6.590 -1.399 -6.582 1.00 97.94 264 ILE A C 1
ATOM 2016 O O . ILE A 1 264 ? -7.476 -1.822 -7.320 1.00 97.94 264 ILE A O 1
ATOM 2020 N N . ASP A 1 265 ? -6.021 -0.203 -6.747 1.00 98.06 265 ASP A N 1
ATOM 2021 C CA . ASP A 1 265 ? -6.202 0.613 -7.947 1.00 98.06 265 ASP A CA 1
ATOM 2022 C C . ASP A 1 265 ? -5.708 -0.157 -9.188 1.00 98.06 265 ASP A C 1
ATOM 2024 O O . ASP A 1 265 ? -4.699 -0.862 -9.112 1.00 98.06 265 ASP A O 1
ATOM 2028 N N . LEU A 1 266 ? -6.379 0.010 -10.332 1.00 97.88 266 LEU A N 1
ATOM 2029 C CA . LEU A 1 266 ? -5.904 -0.522 -11.614 1.00 97.88 266 LEU A CA 1
ATOM 2030 C C . LEU A 1 266 ? -4.840 0.400 -12.207 1.00 97.88 266 LEU A C 1
ATOM 2032 O O . LEU A 1 266 ? -5.069 1.601 -12.332 1.00 97.88 266 LEU A O 1
ATOM 2036 N N . ALA A 1 267 ? -3.700 -0.151 -12.615 1.00 96.94 267 ALA A N 1
ATOM 2037 C CA . ALA A 1 267 ? -2.600 0.605 -13.215 1.00 96.94 267 ALA A CA 1
ATOM 2038 C C . ALA A 1 267 ? -2.813 0.876 -14.722 1.00 96.94 267 ALA A C 1
ATOM 2040 O O . ALA A 1 267 ? -2.007 0.455 -15.548 1.00 96.94 267 ALA A O 1
ATOM 2041 N N . THR A 1 268 ? -3.915 1.538 -15.088 1.00 96.88 268 THR A N 1
ATOM 2042 C CA . THR A 1 268 ? -4.309 1.754 -16.497 1.00 96.88 268 THR A CA 1
ATOM 2043 C C . THR A 1 268 ? -3.535 2.865 -17.208 1.00 96.88 268 THR A C 1
ATOM 2045 O O . THR A 1 268 ? -3.317 2.762 -18.411 1.00 96.88 268 THR A O 1
ATOM 2048 N N . ASP A 1 269 ? -3.073 3.905 -16.499 1.00 97.69 269 ASP A N 1
ATOM 2049 C CA . ASP A 1 269 ? -2.097 4.847 -17.062 1.00 97.69 269 ASP A CA 1
ATOM 2050 C C . ASP A 1 269 ? -0.669 4.371 -16.723 1.00 97.69 269 ASP A C 1
ATOM 2052 O O . ASP A 1 269 ? -0.248 4.406 -15.556 1.00 97.69 269 ASP A O 1
ATOM 2056 N N . PRO A 1 270 ? 0.142 3.967 -17.718 1.00 97.00 270 PRO A N 1
ATOM 2057 C CA . PRO A 1 270 ? 1.479 3.438 -17.467 1.00 97.00 270 PRO A CA 1
ATOM 2058 C C . PRO A 1 270 ? 2.446 4.498 -16.905 1.00 97.00 270 PRO A C 1
ATOM 2060 O O . PRO A 1 270 ? 3.483 4.138 -16.348 1.00 97.00 270 PRO A O 1
ATOM 2063 N N . ARG A 1 271 ? 2.113 5.795 -17.003 1.00 97.25 271 ARG A N 1
ATOM 2064 C CA . ARG A 1 271 ? 2.884 6.918 -16.440 1.00 97.25 271 ARG A CA 1
ATOM 2065 C C . ARG A 1 271 ? 2.590 7.166 -14.964 1.00 97.25 271 ARG A C 1
ATOM 2067 O O . ARG A 1 271 ? 3.318 7.942 -14.340 1.00 97.25 271 ARG A O 1
ATOM 2074 N N . TRP A 1 272 ? 1.525 6.580 -14.412 1.00 96.44 272 TRP A N 1
ATOM 2075 C CA . TRP A 1 272 ? 1.111 6.872 -13.046 1.00 96.44 272 TRP A CA 1
ATOM 2076 C C . TRP A 1 272 ? 2.169 6.448 -12.026 1.00 96.44 272 TRP A C 1
ATOM 2078 O O . TRP A 1 272 ? 2.622 5.304 -11.976 1.00 96.44 272 TRP A O 1
ATOM 2088 N N . LEU A 1 273 ? 2.566 7.394 -11.173 1.00 92.12 273 LEU A N 1
ATOM 2089 C CA . LEU A 1 273 ? 3.719 7.227 -10.284 1.00 92.12 273 LEU A CA 1
ATOM 2090 C C . LEU A 1 273 ? 3.522 6.160 -9.195 1.00 92.12 273 LEU A C 1
ATOM 2092 O O . LEU A 1 273 ? 4.496 5.772 -8.550 1.00 92.12 273 LEU A O 1
ATOM 2096 N N . ARG A 1 274 ? 2.289 5.680 -8.980 1.00 93.00 274 ARG A N 1
ATOM 2097 C CA . ARG A 1 274 ? 1.958 4.670 -7.960 1.00 93.00 274 ARG A CA 1
ATOM 2098 C C . ARG A 1 274 ? 1.700 3.270 -8.524 1.00 93.00 274 ARG A C 1
ATOM 2100 O O . ARG A 1 274 ? 1.255 2.404 -7.770 1.00 93.00 274 ARG A O 1
ATOM 2107 N N . ASN A 1 275 ? 2.030 3.018 -9.795 1.00 94.50 275 ASN A N 1
ATOM 2108 C CA . ASN A 1 275 ? 1.868 1.705 -10.434 1.00 94.50 275 ASN A CA 1
ATOM 2109 C C . ASN A 1 275 ? 2.495 0.562 -9.613 1.00 94.50 275 ASN A C 1
ATOM 2111 O O . ASN A 1 275 ? 1.863 -0.474 -9.421 1.00 94.50 275 ASN A O 1
ATOM 2115 N N . GLY A 1 276 ? 3.675 0.779 -9.023 1.00 91.88 276 GLY A N 1
ATOM 2116 C CA . GLY A 1 276 ? 4.398 -0.223 -8.228 1.00 91.88 276 GLY A CA 1
ATOM 2117 C C . GLY A 1 276 ? 3.679 -0.715 -6.967 1.00 91.88 276 GLY A C 1
ATOM 2118 O O . GLY A 1 276 ? 4.055 -1.747 -6.415 1.00 91.88 276 GLY A O 1
ATOM 2119 N N . GLY A 1 277 ? 2.651 0.005 -6.512 1.00 92.69 277 GLY A N 1
ATOM 2120 C CA . GLY A 1 277 ? 1.855 -0.343 -5.336 1.00 92.69 277 GLY A CA 1
ATOM 2121 C C . GLY A 1 277 ? 0.614 -1.175 -5.657 1.00 92.69 277 GLY A C 1
ATOM 2122 O O . GLY A 1 277 ? 0.008 -1.732 -4.742 1.00 92.69 277 GLY A O 1
ATOM 2123 N N . THR A 1 278 ? 0.250 -1.257 -6.937 1.00 96.62 278 THR A N 1
ATOM 2124 C CA . THR A 1 278 ? -0.934 -1.962 -7.443 1.00 96.62 278 THR A CA 1
ATOM 2125 C C . THR A 1 278 ? -0.671 -3.457 -7.642 1.00 96.62 278 THR A C 1
ATOM 2127 O O . THR A 1 278 ? 0.424 -3.960 -7.385 1.00 96.62 278 THR A O 1
ATOM 2130 N N . PHE A 1 279 ? -1.674 -4.160 -8.168 1.00 98.06 279 PHE A N 1
ATOM 2131 C CA . PHE A 1 279 ? -1.547 -5.523 -8.682 1.00 98.06 279 PHE A CA 1
ATOM 2132 C C . PHE A 1 279 ? -1.481 -5.586 -10.221 1.00 98.06 279 PHE A C 1
ATOM 2134 O O . PHE A 1 279 ? -1.725 -6.643 -10.800 1.00 98.06 279 PHE A O 1
ATOM 2141 N N . GLY A 1 280 ? -1.133 -4.473 -10.875 1.00 97.12 280 GLY A N 1
ATOM 2142 C CA . GLY A 1 280 ? -1.046 -4.355 -12.329 1.00 97.12 280 GLY A CA 1
ATOM 2143 C C . GLY A 1 280 ? -2.285 -3.725 -12.966 1.00 97.12 280 GLY A C 1
ATOM 2144 O O . GLY A 1 280 ? -3.109 -3.099 -12.296 1.00 97.12 280 GLY A O 1
ATOM 2145 N N . GLU A 1 281 ? -2.388 -3.853 -14.287 1.00 95.94 281 GLU A N 1
ATOM 2146 C CA . GLU A 1 281 ? -3.472 -3.248 -15.079 1.00 95.94 281 GLU A CA 1
ATOM 2147 C C . GLU A 1 281 ? -4.695 -4.169 -15.235 1.00 95.94 281 GLU A C 1
ATOM 2149 O O . GLU A 1 281 ? -5.787 -3.697 -15.541 1.00 95.94 281 GLU A O 1
ATOM 2154 N N . ASP A 1 282 ? -4.527 -5.478 -15.012 1.00 96.75 282 ASP A N 1
ATOM 2155 C CA . ASP A 1 282 ? -5.579 -6.470 -15.229 1.00 96.75 282 ASP A CA 1
ATOM 2156 C C . ASP A 1 282 ? -6.577 -6.538 -14.071 1.00 96.75 282 ASP A C 1
ATOM 2158 O O . ASP A 1 282 ? -6.227 -6.879 -12.936 1.00 96.75 282 ASP A O 1
ATOM 2162 N N . THR A 1 283 ? -7.856 -6.329 -14.375 1.00 95.19 283 THR A N 1
ATOM 2163 C CA . THR A 1 283 ? -8.937 -6.375 -13.388 1.00 95.19 283 THR A CA 1
ATOM 2164 C C . THR A 1 283 ? -9.062 -7.729 -12.702 1.00 95.19 283 THR A C 1
ATOM 2166 O O . THR A 1 283 ? -9.289 -7.786 -11.489 1.00 95.19 283 THR A O 1
ATOM 2169 N N . LYS A 1 284 ? -8.910 -8.836 -13.440 1.00 96.06 284 LYS A N 1
ATOM 2170 C CA . LYS A 1 284 ? -9.088 -10.185 -12.886 1.00 96.06 284 LYS A CA 1
ATOM 2171 C C . LYS A 1 284 ? -7.945 -10.547 -11.936 1.00 96.06 284 LYS A C 1
ATOM 2173 O O . LYS A 1 284 ? -8.201 -11.058 -10.841 1.00 96.06 284 LYS A O 1
ATOM 2178 N N . LEU A 1 285 ? -6.703 -10.273 -12.326 1.00 98.00 285 LEU A N 1
ATOM 2179 C CA . LEU A 1 285 ? -5.518 -10.462 -11.498 1.00 98.00 285 LEU A CA 1
ATOM 2180 C C . LEU A 1 285 ? -5.593 -9.581 -10.256 1.00 98.00 285 LEU A C 1
ATOM 2182 O O . LEU A 1 285 ? -5.474 -10.102 -9.149 1.00 98.00 285 LEU A O 1
ATOM 2186 N N . ALA A 1 286 ? -5.883 -8.286 -10.415 1.00 98.19 286 ALA A N 1
ATOM 2187 C CA . ALA A 1 286 ? -6.003 -7.364 -9.291 1.00 98.19 286 ALA A CA 1
ATOM 2188 C C . ALA A 1 286 ? -7.092 -7.792 -8.301 1.00 98.19 286 ALA A C 1
ATOM 2190 O O . ALA A 1 286 ? -6.856 -7.804 -7.095 1.00 98.19 286 ALA A O 1
ATOM 2191 N N . THR A 1 287 ? -8.249 -8.231 -8.801 1.00 98.12 287 THR A N 1
ATOM 2192 C CA . THR A 1 287 ? -9.344 -8.773 -7.984 1.00 98.12 287 THR A CA 1
ATOM 2193 C C . THR A 1 287 ? -8.923 -10.031 -7.228 1.00 98.12 287 THR A C 1
ATOM 2195 O O . THR A 1 287 ? -9.179 -10.143 -6.031 1.00 98.12 287 THR A O 1
ATOM 2198 N N . THR A 1 288 ? -8.245 -10.967 -7.900 1.00 98.06 288 THR A N 1
ATOM 2199 C CA . THR A 1 288 ? -7.804 -12.231 -7.287 1.00 98.06 288 THR A CA 1
ATOM 2200 C C . THR A 1 288 ? -6.764 -11.986 -6.195 1.00 98.06 288 THR A C 1
ATOM 2202 O O . THR A 1 288 ? -6.873 -12.534 -5.098 1.00 98.06 288 THR A O 1
ATOM 2205 N N . MET A 1 289 ? -5.793 -11.111 -6.464 1.00 98.69 289 MET A N 1
ATOM 2206 C CA . MET A 1 289 ? -4.758 -10.719 -5.507 1.00 98.69 289 MET A CA 1
ATOM 2207 C C . MET A 1 289 ? -5.347 -9.958 -4.314 1.00 98.69 289 MET A C 1
ATOM 2209 O O . MET A 1 289 ? -5.024 -10.268 -3.168 1.00 98.69 289 MET A O 1
ATOM 2213 N N . ALA A 1 290 ? -6.260 -9.015 -4.561 1.00 98.56 290 ALA A N 1
ATOM 2214 C CA . ALA A 1 290 ? -6.967 -8.285 -3.514 1.00 98.56 290 ALA A CA 1
ATOM 2215 C C . ALA A 1 290 ? -7.756 -9.226 -2.599 1.00 98.56 290 ALA A C 1
ATOM 2217 O O . ALA A 1 290 ? -7.606 -9.158 -1.380 1.00 98.56 290 ALA A O 1
ATOM 2218 N N . GLN A 1 291 ? -8.536 -10.143 -3.177 1.00 98.25 291 GLN A N 1
ATOM 2219 C CA . GLN A 1 291 ? -9.336 -11.096 -2.414 1.00 98.25 291 GLN A CA 1
ATOM 2220 C C . GLN A 1 291 ? -8.455 -11.999 -1.546 1.00 98.25 291 GLN A C 1
ATOM 2222 O O . GLN A 1 291 ? -8.707 -12.126 -0.351 1.00 98.25 291 GLN A O 1
ATOM 2227 N N . ALA A 1 292 ? -7.383 -12.559 -2.118 1.00 98.38 292 ALA A N 1
ATOM 2228 C CA . ALA A 1 292 ? -6.435 -13.397 -1.388 1.00 98.38 292 ALA A CA 1
ATOM 2229 C C . ALA A 1 292 ? -5.746 -12.647 -0.243 1.00 98.38 292 ALA A C 1
ATOM 2231 O O . ALA A 1 292 ? -5.584 -13.204 0.844 1.00 98.38 292 ALA A O 1
ATOM 2232 N N . TYR A 1 293 ? -5.371 -11.384 -0.470 1.00 98.62 293 TYR A N 1
ATOM 2233 C CA . TYR A 1 293 ? -4.774 -10.559 0.570 1.00 98.62 293 TYR A CA 1
ATOM 2234 C C . TYR A 1 293 ? -5.762 -10.313 1.712 1.00 98.62 293 TYR A C 1
ATOM 2236 O O . TYR A 1 293 ? -5.462 -10.584 2.872 1.00 98.62 293 TYR A O 1
ATOM 2244 N N . VAL A 1 294 ? -6.965 -9.829 1.398 1.00 98.56 294 VAL A N 1
ATOM 2245 C CA . VAL A 1 294 ? -7.945 -9.460 2.426 1.00 98.56 294 VAL A CA 1
ATOM 2246 C C . VAL A 1 294 ? -8.419 -10.696 3.201 1.00 98.56 294 VAL A C 1
ATOM 2248 O O . VAL A 1 294 ? -8.466 -10.654 4.431 1.00 98.56 294 VAL A O 1
ATOM 2251 N N . ASP A 1 295 ? -8.694 -11.816 2.523 1.00 97.50 295 ASP A N 1
ATOM 2252 C CA . ASP A 1 295 ? -9.042 -13.082 3.182 1.00 97.50 295 ASP A CA 1
ATOM 2253 C C . ASP A 1 295 ? -7.919 -13.563 4.112 1.00 97.50 295 ASP A C 1
ATOM 2255 O O . ASP A 1 295 ? -8.167 -13.913 5.272 1.00 97.50 295 ASP A O 1
ATOM 2259 N N . GLY A 1 296 ? -6.677 -13.531 3.615 1.00 97.06 296 GLY A N 1
ATOM 2260 C CA . GLY A 1 296 ? -5.478 -13.944 4.336 1.00 97.06 296 GLY A CA 1
ATOM 2261 C C . GLY A 1 296 ? -5.201 -13.118 5.593 1.00 97.06 296 GLY A C 1
ATOM 2262 O O . GLY A 1 296 ? -4.862 -13.691 6.628 1.00 97.06 296 GLY A O 1
ATOM 2263 N N . THR A 1 297 ? -5.377 -11.797 5.520 1.00 97.25 297 THR A N 1
ATOM 2264 C CA . THR A 1 297 ? -5.010 -10.858 6.591 1.00 97.25 297 THR A CA 1
ATOM 2265 C C . THR A 1 297 ? -6.103 -10.689 7.655 1.00 97.25 297 THR A C 1
ATOM 2267 O O . THR A 1 297 ? -5.798 -10.601 8.844 1.00 97.25 297 THR A O 1
ATOM 2270 N N . GLN A 1 298 ? -7.384 -10.695 7.270 1.00 97.56 298 GLN A N 1
ATOM 2271 C CA . GLN A 1 298 ? -8.484 -10.419 8.210 1.00 97.56 298 GLN A CA 1
ATOM 2272 C C . GLN A 1 298 ? -8.941 -11.619 9.036 1.00 97.56 298 GLN A C 1
ATOM 2274 O O . GLN A 1 298 ? -9.722 -11.457 9.972 1.00 97.56 298 GLN A O 1
ATOM 2279 N N . SER A 1 299 ? -8.505 -12.821 8.682 1.00 96.44 299 SER A N 1
ATOM 2280 C CA . SER A 1 299 ? -9.002 -14.043 9.304 1.00 96.44 299 SER A CA 1
ATOM 2281 C C . SER A 1 299 ? -8.010 -14.611 10.313 1.00 96.44 299 SER A C 1
ATOM 2283 O O . SER A 1 299 ? -6.793 -14.541 10.155 1.00 96.44 299 SER A O 1
ATOM 2285 N N . THR A 1 300 ? -8.542 -15.249 11.349 1.00 94.94 300 THR A N 1
ATOM 2286 C CA . THR A 1 300 ? -7.795 -16.115 12.258 1.00 94.94 300 THR A CA 1
ATOM 2287 C C . THR A 1 300 ? -7.925 -17.562 11.800 1.00 94.94 300 THR A C 1
ATOM 2289 O O . THR A 1 300 ? -9.000 -18.013 11.406 1.00 94.94 300 THR A O 1
ATOM 2292 N N . TYR A 1 301 ? -6.832 -18.317 11.891 1.00 94.06 301 TYR A N 1
ATOM 2293 C CA . TYR A 1 301 ? -6.765 -19.686 11.390 1.00 94.06 301 TYR A CA 1
ATOM 2294 C C . TYR A 1 301 ? -6.556 -20.692 12.516 1.00 94.06 301 TYR A C 1
ATOM 2296 O O . TYR A 1 301 ? -5.771 -20.479 13.440 1.00 94.06 301 TYR A O 1
ATOM 2304 N N . ALA A 1 302 ? -7.232 -21.833 12.415 1.00 91.06 302 ALA A N 1
ATOM 2305 C CA . ALA A 1 302 ? -6.899 -23.000 13.214 1.00 91.06 302 ALA A CA 1
ATOM 2306 C C . ALA A 1 302 ? -5.537 -23.580 12.790 1.00 91.06 302 ALA A C 1
ATOM 2308 O O . ALA A 1 302 ? -5.052 -23.348 11.684 1.00 91.06 302 ALA A O 1
ATOM 2309 N N . ALA A 1 303 ? -4.942 -24.412 13.649 1.00 87.75 303 ALA A N 1
ATOM 2310 C CA . ALA A 1 303 ? -3.656 -25.060 13.373 1.00 87.75 303 ALA A CA 1
ATOM 2311 C C . ALA A 1 303 ? -3.663 -25.969 12.125 1.00 87.75 303 ALA A C 1
ATOM 2313 O O . ALA A 1 303 ? -2.607 -26.275 11.580 1.00 87.75 303 ALA A O 1
ATOM 2314 N N . ASP A 1 304 ? -4.838 -26.420 11.678 1.00 88.44 304 ASP A N 1
ATOM 2315 C CA . ASP A 1 304 ? -5.022 -27.194 10.445 1.00 88.44 304 ASP A CA 1
ATOM 2316 C C . ASP A 1 304 ? -5.286 -26.319 9.204 1.00 88.44 304 ASP A C 1
ATOM 2318 O O . ASP A 1 304 ? -5.519 -26.848 8.119 1.00 88.44 304 ASP A O 1
ATOM 2322 N N . GLY A 1 305 ? -5.228 -24.993 9.356 1.00 86.88 305 GLY A N 1
ATOM 2323 C CA . GLY A 1 305 ? -5.417 -24.011 8.291 1.00 86.88 305 GLY A CA 1
ATOM 2324 C C . GLY A 1 305 ? -6.867 -23.593 8.053 1.00 86.88 305 GLY A C 1
ATOM 2325 O O . GLY A 1 305 ? -7.097 -22.757 7.183 1.00 86.88 305 GLY A O 1
ATOM 2326 N N . ASN A 1 306 ? -7.837 -24.126 8.803 1.00 92.31 306 ASN A N 1
ATOM 2327 C CA . ASN A 1 306 ? -9.234 -23.727 8.647 1.00 92.31 306 ASN A CA 1
ATOM 2328 C C . ASN A 1 306 ? -9.455 -22.275 9.090 1.00 92.31 306 ASN A C 1
ATOM 2330 O O . ASN A 1 306 ? -9.089 -21.902 10.204 1.00 92.31 306 ASN A O 1
ATOM 2334 N N . ASP A 1 307 ? -10.116 -21.493 8.238 1.00 95.44 307 ASP A N 1
ATOM 2335 C CA . ASP A 1 307 ? -10.575 -20.138 8.545 1.00 95.44 307 ASP A CA 1
ATOM 2336 C C . ASP A 1 307 ? -11.624 -20.165 9.677 1.00 95.44 307 ASP A C 1
ATOM 2338 O O . ASP A 1 307 ? -12.635 -20.882 9.609 1.00 95.44 307 ASP A O 1
ATOM 2342 N N . LEU A 1 308 ? -11.377 -19.402 10.742 1.00 95.12 308 LEU A N 1
ATOM 2343 C CA . LEU A 1 308 ? -12.253 -19.234 11.901 1.00 95.12 308 LEU A CA 1
ATOM 2344 C C . LEU A 1 308 ? -13.013 -17.896 11.896 1.00 95.12 308 LEU A C 1
ATOM 2346 O O . LEU A 1 308 ? -13.911 -17.733 12.719 1.00 95.12 308 LEU A O 1
ATOM 2350 N N . GLY A 1 309 ? -12.737 -17.004 10.945 1.00 96.44 309 GLY A N 1
ATOM 2351 C CA . GLY A 1 309 ? -13.221 -15.628 10.905 1.00 96.44 309 GLY A CA 1
ATOM 2352 C C . GLY A 1 309 ? -12.406 -14.714 11.817 1.00 96.44 309 GLY A C 1
ATOM 2353 O O . GLY A 1 309 ? -11.216 -14.937 12.031 1.00 96.44 309 GLY A O 1
ATOM 2354 N N . TRP A 1 310 ? -13.053 -13.688 12.363 1.00 96.56 310 TRP A N 1
ATOM 2355 C CA . TRP A 1 310 ? -12.436 -12.713 13.264 1.00 96.56 310 TRP A CA 1
ATOM 2356 C C . TRP A 1 310 ? -11.851 -13.345 14.543 1.00 96.56 310 TRP A C 1
ATOM 2358 O O . TRP A 1 310 ? -12.386 -14.316 15.082 1.00 96.56 310 TRP A O 1
ATOM 2368 N N . GLY A 1 311 ? -10.750 -12.777 15.042 1.00 93.81 311 GLY A N 1
ATOM 2369 C CA . GLY A 1 311 ? -10.029 -13.244 16.231 1.00 93.81 311 GLY A CA 1
ATOM 2370 C C . GLY A 1 311 ? -8.659 -12.579 16.426 1.00 93.81 311 GLY A C 1
ATOM 2371 O O . GLY A 1 311 ? -8.278 -11.690 15.669 1.00 93.81 311 GLY A O 1
ATOM 2372 N N . LEU A 1 312 ? -7.890 -13.038 17.420 1.00 90.44 312 LEU A N 1
ATOM 2373 C CA . LEU A 1 312 ? -6.644 -12.394 17.886 1.00 90.44 312 LEU A CA 1
ATOM 2374 C C . LEU A 1 312 ? -5.498 -12.335 16.860 1.00 90.44 312 LEU A C 1
ATOM 2376 O O . LEU A 1 312 ? -4.571 -11.544 17.033 1.00 90.44 312 LEU A O 1
ATOM 2380 N N . SER A 1 313 ? -5.536 -13.170 15.819 1.00 91.94 313 SER A N 1
ATOM 2381 C CA . SER A 1 313 ? -4.549 -13.155 14.729 1.00 91.94 313 SER A CA 1
ATOM 2382 C C . SER A 1 313 ? -4.979 -12.272 13.555 1.00 91.94 313 SER A C 1
ATOM 2384 O O . SER A 1 313 ? -4.274 -12.221 12.554 1.00 91.94 313 SER A O 1
ATOM 2386 N N . SER A 1 314 ? -6.136 -11.616 13.656 1.00 97.12 314 SER A N 1
ATOM 2387 C CA . SER A 1 314 ? -6.720 -10.830 12.570 1.00 97.12 314 SER A CA 1
ATOM 2388 C C . SER A 1 314 ? -6.142 -9.425 12.537 1.00 97.12 314 SER A C 1
ATOM 2390 O O . SER A 1 314 ? -6.018 -8.769 13.576 1.00 97.12 314 SER A O 1
ATOM 2392 N N . VAL A 1 315 ? -5.883 -8.942 11.331 1.00 98.50 315 VAL A N 1
ATOM 2393 C CA . VAL A 1 315 ? -5.566 -7.546 11.048 1.00 98.50 315 VAL A CA 1
ATOM 2394 C C . VAL A 1 315 ? -6.638 -7.015 10.100 1.00 98.50 315 VAL A C 1
ATOM 2396 O O . VAL A 1 315 ? -6.933 -7.631 9.082 1.00 98.50 315 VAL A O 1
ATOM 2399 N N . ASN A 1 316 ? -7.260 -5.887 10.430 1.00 98.69 316 ASN A N 1
ATOM 2400 C CA . ASN A 1 316 ? -8.231 -5.228 9.562 1.00 98.69 316 ASN A CA 1
ATOM 2401 C C . ASN A 1 316 ? -7.547 -4.828 8.249 1.00 98.69 316 ASN A C 1
ATOM 2403 O O . ASN A 1 316 ? -6.492 -4.194 8.281 1.00 98.69 316 ASN A O 1
ATOM 2407 N N . ALA A 1 317 ? -8.150 -5.140 7.104 1.00 98.56 317 ALA A N 1
ATOM 2408 C CA . ALA A 1 317 ? -7.683 -4.620 5.826 1.00 98.56 317 ALA A CA 1
ATOM 2409 C C . ALA A 1 317 ? -8.403 -3.304 5.513 1.00 98.56 317 ALA A C 1
ATOM 2411 O O . ALA A 1 317 ? -9.637 -3.237 5.547 1.00 98.56 317 ALA A O 1
ATOM 2412 N N . MET A 1 318 ? -7.627 -2.272 5.178 1.00 98.62 318 MET A N 1
ATOM 2413 C CA . MET A 1 318 ? -8.127 -1.021 4.619 1.00 98.62 318 MET A CA 1
ATOM 2414 C C . MET A 1 318 ? -7.773 -0.942 3.131 1.00 98.62 318 MET A C 1
ATOM 2416 O O . MET A 1 318 ? -6.725 -0.414 2.757 1.00 98.62 318 MET A O 1
ATOM 2420 N N . ILE A 1 319 ? -8.655 -1.466 2.276 1.00 98.56 319 ILE A N 1
ATOM 2421 C CA . ILE A 1 319 ? -8.443 -1.454 0.820 1.00 98.56 319 ILE A CA 1
ATOM 2422 C C . ILE A 1 319 ? -8.431 -0.007 0.295 1.00 98.56 319 ILE A C 1
ATOM 2424 O O . ILE A 1 319 ? -9.203 0.842 0.763 1.00 98.56 319 ILE A O 1
ATOM 2428 N N . LYS A 1 320 ? -7.560 0.296 -0.677 1.00 97.62 320 LYS A N 1
ATOM 2429 C CA . LYS A 1 320 ? -7.356 1.674 -1.157 1.00 97.62 320 LYS A CA 1
ATOM 2430 C C . LYS A 1 320 ? -7.015 1.777 -2.655 1.00 97.62 320 LYS A C 1
ATOM 2432 O O . LYS A 1 320 ? -6.481 0.827 -3.207 1.00 97.62 320 LYS A O 1
ATOM 2437 N N . HIS A 1 321 ? -7.325 2.875 -3.348 1.00 97.25 321 HIS A N 1
ATOM 2438 C CA . HIS A 1 321 ? -7.992 4.094 -2.864 1.00 97.25 321 HIS A CA 1
ATOM 2439 C C . HIS A 1 321 ? -9.326 4.258 -3.591 1.00 97.25 321 HIS A C 1
ATOM 2441 O O . HIS A 1 321 ? -9.362 4.594 -4.766 1.00 97.25 321 HIS A O 1
ATOM 2447 N N . PHE A 1 322 ? -10.450 4.026 -2.918 1.00 98.31 322 PHE A N 1
ATOM 2448 C CA . PHE A 1 322 ? -11.748 3.959 -3.586 1.00 98.31 322 PHE A CA 1
ATOM 2449 C C . PHE A 1 322 ? -12.126 5.292 -4.260 1.00 98.31 322 PHE A C 1
ATOM 2451 O O . PHE A 1 322 ? -12.090 6.336 -3.593 1.00 98.31 322 PHE A O 1
ATOM 2458 N N . PRO A 1 323 ? -12.572 5.287 -5.534 1.00 94.62 323 PRO A N 1
ATOM 2459 C CA . PRO A 1 323 ? -12.872 4.124 -6.389 1.00 94.62 323 PRO A CA 1
ATOM 2460 C C . PRO A 1 323 ? -11.764 3.740 -7.395 1.00 94.62 323 PRO A C 1
ATOM 2462 O O . PRO A 1 323 ? -12.070 3.082 -8.380 1.00 94.62 323 PRO A O 1
ATOM 2465 N N . GLY A 1 324 ? -10.523 4.182 -7.200 1.00 94.56 324 GLY A N 1
ATOM 2466 C CA . GLY A 1 324 ? -9.403 4.004 -8.126 1.00 94.56 324 GLY A CA 1
ATOM 2467 C C . GLY A 1 324 ? -8.805 5.347 -8.550 1.00 94.56 324 GLY A C 1
ATOM 2468 O O . GLY A 1 324 ? -9.522 6.175 -9.114 1.00 94.56 324 GLY A O 1
ATOM 2469 N N . ASP A 1 325 ? -7.507 5.564 -8.309 1.00 94.00 325 ASP A N 1
ATOM 2470 C CA . ASP A 1 325 ? -6.768 6.759 -8.784 1.00 94.00 325 ASP A CA 1
ATOM 2471 C C . ASP A 1 325 ? -5.844 6.490 -9.990 1.00 94.00 325 ASP A C 1
ATOM 2473 O O . ASP A 1 325 ? -5.203 7.411 -10.494 1.00 94.00 325 ASP A O 1
ATOM 2477 N N . GLY A 1 326 ? -5.813 5.259 -10.513 1.00 96.00 326 GLY A N 1
ATOM 2478 C CA . GLY A 1 326 ? -4.930 4.880 -11.624 1.00 96.00 326 GLY A CA 1
ATOM 2479 C C . GLY A 1 326 ? -5.208 5.571 -12.963 1.00 96.00 326 GLY A C 1
ATOM 2480 O O . GLY A 1 326 ? -4.342 5.588 -13.831 1.00 96.00 326 GLY A O 1
ATOM 2481 N N . ALA A 1 327 ? -6.370 6.217 -13.100 1.00 97.00 327 ALA A N 1
ATOM 2482 C CA . ALA A 1 327 ? -6.747 7.041 -14.251 1.00 97.00 327 ALA A CA 1
ATOM 2483 C C . ALA A 1 327 ? -6.317 8.522 -14.125 1.00 97.00 327 ALA A C 1
ATOM 2485 O O . ALA A 1 327 ? -6.977 9.427 -14.650 1.00 97.00 327 ALA A O 1
ATOM 2486 N N . GLY A 1 328 ? -5.255 8.808 -13.366 1.00 96.50 328 GLY A N 1
ATOM 2487 C CA . GLY A 1 328 ? -4.742 10.166 -13.158 1.00 96.50 328 GLY A CA 1
ATOM 2488 C C . GLY A 1 328 ? -4.351 10.852 -14.473 1.00 96.50 328 GLY A C 1
ATOM 2489 O O . GLY A 1 328 ? -3.630 10.287 -15.285 1.00 96.50 328 GLY A O 1
ATOM 2490 N N . GLU A 1 329 ? -4.795 12.097 -14.691 1.00 96.88 329 GLU A N 1
ATOM 2491 C CA . GLU A 1 329 ? -4.593 12.824 -15.955 1.00 96.88 329 GLU A CA 1
ATOM 2492 C C . GLU A 1 329 ? -3.097 12.951 -16.312 1.00 96.88 329 GLU A C 1
ATOM 2494 O O . GLU A 1 329 ? -2.380 13.784 -15.739 1.00 96.88 329 GLU A O 1
ATOM 2499 N N . GLY A 1 330 ? -2.632 12.180 -17.301 1.00 95.56 330 GLY A N 1
ATOM 2500 C CA . GLY A 1 330 ? -1.229 12.151 -17.729 1.00 95.56 330 GLY A CA 1
ATOM 2501 C C . GLY A 1 330 ? -0.277 11.524 -16.702 1.00 95.56 330 GLY A C 1
ATOM 2502 O O . GLY A 1 330 ? 0.876 11.947 -16.619 1.00 95.56 330 GLY A O 1
ATOM 2503 N N . GLY A 1 331 ? -0.770 10.608 -15.862 1.00 95.19 331 GLY A N 1
ATOM 2504 C CA . GLY A 1 331 ? -0.006 9.913 -14.820 1.00 95.19 331 GLY A CA 1
ATOM 2505 C C . GLY A 1 331 ? 0.397 10.755 -13.601 1.00 95.19 331 GLY A C 1
ATOM 2506 O O . GLY A 1 331 ? 1.197 10.310 -12.777 1.00 95.19 331 GLY A O 1
ATOM 2507 N N . ARG A 1 332 ? -0.111 11.987 -13.464 1.00 94.81 332 ARG A N 1
ATOM 2508 C CA . ARG A 1 332 ? 0.279 12.909 -12.378 1.00 94.81 332 ARG A CA 1
ATOM 2509 C C . ARG A 1 332 ? -0.355 12.533 -11.039 1.00 94.81 332 ARG A C 1
ATOM 2511 O O . ARG A 1 332 ? -1.510 12.128 -10.983 1.00 94.81 332 ARG A O 1
ATOM 2518 N N . GLU A 1 333 ? 0.388 12.752 -9.954 1.00 92.31 333 GLU A N 1
ATOM 2519 C CA . GLU A 1 333 ? 0.002 12.290 -8.618 1.00 92.31 333 GLU A CA 1
ATOM 2520 C C . GLU A 1 333 ? -0.935 13.249 -7.864 1.00 92.31 333 GLU A C 1
ATOM 2522 O O . GLU A 1 333 ? -0.660 14.448 -7.720 1.00 92.31 333 GLU A O 1
ATOM 2527 N N . SER A 1 334 ? -2.027 12.676 -7.354 1.00 92.75 334 SER A N 1
ATOM 2528 C CA . SER A 1 334 ? -3.165 13.335 -6.701 1.00 92.75 334 SER A CA 1
ATOM 2529 C C . SER A 1 334 ? -2.882 13.930 -5.319 1.00 92.75 334 SER A C 1
ATOM 2531 O O . SER A 1 334 ? -3.606 14.812 -4.860 1.00 92.75 334 SER A O 1
ATOM 2533 N N . HIS A 1 335 ? -1.769 13.551 -4.690 1.00 90.06 335 HIS A N 1
ATOM 2534 C CA . HIS A 1 335 ? -1.261 14.232 -3.494 1.00 90.06 335 HIS A CA 1
ATOM 2535 C C . HIS A 1 335 ? -0.700 15.636 -3.783 1.00 90.06 335 HIS A C 1
ATOM 2537 O O . HIS A 1 335 ? -0.297 16.352 -2.868 1.00 90.06 335 HIS A O 1
ATOM 2543 N N . THR A 1 336 ? -0.632 16.053 -5.051 1.00 89.19 336 THR A N 1
ATOM 2544 C CA . THR A 1 336 ? -0.039 17.328 -5.473 1.00 89.19 336 THR A CA 1
ATOM 2545 C C . THR A 1 336 ? -0.971 18.074 -6.424 1.00 89.19 336 THR A C 1
ATOM 2547 O O . THR A 1 336 ? -1.761 17.469 -7.136 1.00 89.19 336 THR A O 1
ATOM 2550 N N . THR A 1 337 ? -0.855 19.397 -6.549 1.00 89.88 337 THR A N 1
ATOM 2551 C CA . THR A 1 337 ? -1.669 20.181 -7.506 1.00 89.88 337 THR A CA 1
ATOM 2552 C C . THR A 1 337 ? -1.500 19.751 -8.975 1.00 89.88 337 THR A C 1
ATOM 2554 O O . THR A 1 337 ? -2.327 20.103 -9.826 1.00 89.88 337 THR A O 1
ATOM 2557 N N . ALA A 1 338 ? -0.463 18.966 -9.287 1.00 91.81 338 ALA A N 1
ATOM 2558 C CA . ALA A 1 338 ? -0.254 18.375 -10.601 1.00 91.81 338 ALA A CA 1
ATOM 2559 C C . ALA A 1 338 ? -1.327 17.324 -10.952 1.00 91.81 338 ALA A C 1
ATOM 2561 O O . ALA A 1 338 ? -1.806 17.323 -12.088 1.00 91.81 338 ALA A O 1
ATOM 2562 N N . GLY A 1 339 ? -1.749 16.485 -9.999 1.00 93.06 339 GLY A N 1
ATOM 2563 C CA . GLY A 1 339 ? -2.647 15.339 -10.218 1.00 93.06 339 GLY A CA 1
ATOM 2564 C C . GLY A 1 339 ? -4.086 15.531 -9.736 1.00 93.06 339 GLY A C 1
ATOM 2565 O O . GLY A 1 339 ? -4.710 14.592 -9.265 1.00 93.06 339 GLY A O 1
ATOM 2566 N N . LYS A 1 340 ? -4.646 16.740 -9.853 1.00 94.44 340 LYS A N 1
ATOM 2567 C CA . LYS A 1 340 ? -6.000 17.070 -9.354 1.00 94.44 340 LYS A CA 1
ATOM 2568 C C . LYS A 1 340 ? -7.144 16.208 -9.919 1.00 94.44 340 LYS A C 1
ATOM 2570 O O . LYS A 1 340 ? -8.202 16.098 -9.293 1.00 94.44 340 LYS A O 1
ATOM 2575 N N . TYR A 1 341 ? -6.958 15.638 -11.106 1.00 97.38 341 TYR A N 1
ATOM 2576 C CA . TYR A 1 341 ? -8.022 15.021 -11.890 1.00 97.38 341 TYR A CA 1
ATOM 2577 C C . TYR A 1 341 ? -7.699 13.568 -12.239 1.00 97.38 341 TYR A C 1
ATOM 2579 O O . TYR A 1 341 ? -6.629 13.293 -12.778 1.00 97.38 341 TYR A O 1
ATOM 2587 N N . ALA A 1 342 ? -8.673 12.686 -12.015 1.00 97.62 342 ALA A N 1
ATOM 2588 C CA . ALA A 1 342 ? -8.754 11.370 -12.639 1.00 97.62 342 ALA A CA 1
ATOM 2589 C C . ALA A 1 342 ? -9.741 11.465 -13.812 1.00 97.62 342 ALA A C 1
ATOM 2591 O O . ALA A 1 342 ? -10.876 11.926 -13.636 1.00 97.62 342 ALA A O 1
ATOM 2592 N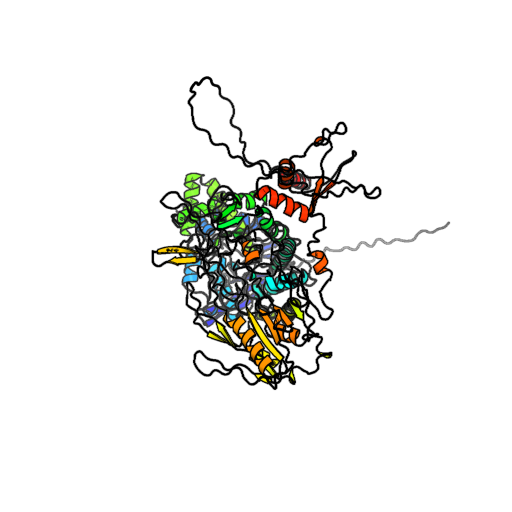 N . VAL A 1 343 ? -9.301 11.100 -15.015 1.00 97.88 343 VAL A N 1
ATOM 2593 C CA . VAL A 1 343 ? -10.044 11.303 -16.267 1.00 97.88 343 VAL A CA 1
ATOM 2594 C C . VAL A 1 343 ? -10.406 9.965 -16.901 1.00 97.88 343 VAL A C 1
ATOM 2596 O O . VAL A 1 343 ? -9.588 9.059 -16.932 1.00 97.88 343 VAL A O 1
ATOM 2599 N N . TYR A 1 344 ? -11.623 9.862 -17.437 1.00 96.56 344 TYR A N 1
ATOM 2600 C CA . TYR A 1 344 ? -12.152 8.623 -18.019 1.00 96.56 344 TYR A CA 1
ATOM 2601 C C . TYR A 1 344 ? -12.453 8.776 -19.523 1.00 96.56 344 TYR A C 1
ATOM 2603 O O . TYR A 1 344 ? -13.628 8.772 -19.912 1.00 96.56 344 TYR A O 1
ATOM 2611 N N . PRO A 1 345 ? -11.442 9.006 -20.389 1.00 95.12 345 PRO A N 1
ATOM 2612 C CA . PRO A 1 345 ? -11.644 9.165 -21.834 1.00 95.12 345 PRO A CA 1
ATOM 2613 C C . PRO A 1 345 ? -12.218 7.920 -22.525 1.00 95.12 345 PRO A C 1
ATOM 2615 O O . PRO A 1 345 ? -12.917 8.063 -23.529 1.00 95.12 345 PRO A O 1
ATOM 2618 N N . GLY A 1 346 ? -11.968 6.726 -21.986 1.00 91.12 346 GLY A N 1
ATOM 2619 C CA . GLY A 1 346 ? -12.527 5.458 -22.443 1.00 91.12 346 GLY A CA 1
ATOM 2620 C C . GLY A 1 346 ? -13.930 5.155 -21.909 1.00 91.12 346 GLY A C 1
ATOM 2621 O O . GLY A 1 346 ? -14.531 4.157 -22.309 1.00 91.12 346 GLY A O 1
ATOM 2622 N N . ASN A 1 347 ? -14.486 6.022 -21.051 1.00 90.31 347 ASN A N 1
ATOM 2623 C CA . ASN A 1 347 ? -15.740 5.813 -20.316 1.00 90.31 347 ASN A CA 1
ATOM 2624 C C . ASN A 1 347 ? -15.737 4.520 -19.475 1.00 90.31 347 ASN A C 1
ATOM 2626 O O . ASN A 1 347 ? -16.737 3.802 -19.433 1.00 90.31 347 ASN A O 1
ATOM 2630 N N . ASN A 1 348 ? -14.622 4.226 -18.804 1.00 90.38 348 ASN A N 1
ATOM 2631 C CA . ASN A 1 348 ? -14.364 2.948 -18.140 1.00 90.38 348 ASN A CA 1
ATOM 2632 C C . ASN A 1 348 ? -14.317 3.034 -16.605 1.00 90.38 348 ASN A C 1
ATOM 2634 O O . ASN A 1 348 ? -13.712 2.197 -15.942 1.00 90.38 348 ASN A O 1
ATOM 2638 N N . PHE A 1 349 ? -14.976 4.036 -16.017 1.00 93.69 349 PHE A N 1
ATOM 2639 C CA . PHE A 1 349 ? -15.060 4.196 -14.560 1.00 93.69 349 PHE A CA 1
ATOM 2640 C C . PHE A 1 349 ? -15.542 2.927 -13.837 1.00 93.69 349 PHE A C 1
ATOM 2642 O O . PHE A 1 349 ? -15.023 2.589 -12.777 1.00 93.69 349 PHE A O 1
ATOM 2649 N N . ASP A 1 350 ? -16.515 2.218 -14.412 1.00 90.50 350 ASP A N 1
ATOM 2650 C CA . ASP A 1 350 ? -17.108 1.034 -13.785 1.00 90.50 350 ASP A CA 1
ATOM 2651 C C . ASP A 1 350 ? -16.088 -0.102 -13.585 1.00 90.50 350 ASP A C 1
ATOM 2653 O O . ASP A 1 350 ? -16.175 -0.815 -12.588 1.00 90.50 350 ASP A O 1
ATOM 2657 N N . GLU A 1 351 ? -15.103 -0.245 -14.477 1.00 89.62 351 GLU A N 1
ATOM 2658 C CA . GLU A 1 351 ? -14.058 -1.274 -14.377 1.00 89.62 351 GLU A CA 1
ATOM 2659 C C . GLU A 1 351 ? -13.147 -1.033 -13.165 1.00 89.62 351 GLU A C 1
ATOM 2661 O O . GLU A 1 351 ? -12.839 -1.958 -12.418 1.00 89.62 351 GLU A O 1
ATOM 2666 N N . HIS A 1 352 ? -12.806 0.232 -12.893 1.00 95.62 352 HIS A N 1
ATOM 2667 C CA . HIS A 1 352 ? -11.986 0.633 -11.738 1.00 95.62 352 HIS A CA 1
ATOM 2668 C C . HIS A 1 352 ? -12.660 0.319 -10.395 1.00 95.62 352 HIS A C 1
ATOM 2670 O O . HIS A 1 352 ? -11.989 0.141 -9.381 1.00 95.62 352 HIS A O 1
ATOM 2676 N N . VAL A 1 353 ? -13.990 0.187 -10.383 1.00 95.81 353 VAL A N 1
ATOM 2677 C CA . VAL A 1 353 ? -14.764 -0.184 -9.192 1.00 95.81 353 VAL A CA 1
ATOM 2678 C C . VAL A 1 353 ? -14.726 -1.698 -8.928 1.00 95.81 353 VAL A C 1
ATOM 2680 O O . VAL A 1 353 ? -14.907 -2.115 -7.780 1.00 95.81 353 VAL A O 1
ATOM 2683 N N . ILE A 1 354 ? -14.473 -2.536 -9.943 1.00 94.88 354 ILE A N 1
ATOM 2684 C CA . ILE A 1 354 ? -14.558 -4.004 -9.834 1.00 94.88 354 ILE A CA 1
ATOM 2685 C C . ILE A 1 354 ? -13.617 -4.578 -8.763 1.00 94.88 354 ILE A C 1
ATOM 2687 O O . ILE A 1 354 ? -14.126 -5.326 -7.923 1.00 94.88 354 ILE A O 1
ATOM 2691 N N . PRO A 1 355 ? -12.318 -4.214 -8.681 1.00 96.69 355 PRO A N 1
ATOM 2692 C CA . PRO A 1 355 ? -11.430 -4.752 -7.647 1.00 96.69 355 PRO A CA 1
ATOM 2693 C C . PRO A 1 355 ? -11.929 -4.478 -6.227 1.00 96.69 355 PRO A C 1
ATOM 2695 O O . PRO A 1 355 ? -11.832 -5.341 -5.356 1.00 96.69 355 PRO A O 1
ATOM 2698 N N . PHE A 1 356 ? -12.535 -3.311 -5.985 1.00 97.75 356 PHE A N 1
ATOM 2699 C CA . PHE A 1 356 ? -13.130 -2.998 -4.685 1.00 97.75 356 PHE A CA 1
ATOM 2700 C C . PHE A 1 356 ? -14.329 -3.896 -4.399 1.00 97.75 356 PHE A C 1
ATOM 2702 O O . PHE A 1 356 ? -14.450 -4.425 -3.300 1.00 97.75 356 PHE A O 1
ATOM 2709 N N . VAL A 1 357 ? -15.206 -4.103 -5.380 1.00 93.00 357 VAL A N 1
ATOM 2710 C CA . VAL A 1 357 ? -16.424 -4.901 -5.204 1.00 93.00 357 VAL A CA 1
ATOM 2711 C C . VAL A 1 357 ? -16.112 -6.385 -5.062 1.00 93.00 357 VAL A C 1
ATOM 2713 O O . VAL A 1 357 ? -16.507 -7.000 -4.076 1.00 93.00 357 VAL A O 1
ATOM 2716 N N . GLU A 1 358 ? -15.442 -6.968 -6.047 1.00 92.69 358 GLU A N 1
ATOM 2717 C CA . GLU A 1 358 ? -15.215 -8.410 -6.117 1.00 92.69 358 GLU A CA 1
ATOM 2718 C C . GLU A 1 358 ? -14.030 -8.837 -5.247 1.00 92.69 358 GLU A C 1
ATOM 2720 O O . GLU A 1 358 ? -14.098 -9.870 -4.583 1.00 92.69 358 GLU A O 1
ATOM 2725 N N . GLY A 1 359 ? -12.978 -8.016 -5.189 1.00 93.81 359 GLY A N 1
ATOM 2726 C CA . GLY A 1 359 ? -11.773 -8.299 -4.412 1.00 93.81 359 GLY A CA 1
ATOM 2727 C C . GLY A 1 359 ? -11.858 -7.844 -2.956 1.00 93.81 359 GLY A C 1
ATOM 2728 O O . GLY A 1 359 ? -11.260 -8.465 -2.086 1.00 93.81 359 GLY A O 1
ATOM 2729 N N . GLY A 1 360 ? -12.613 -6.780 -2.670 1.00 95.31 360 GLY A N 1
ATOM 2730 C CA . GLY A 1 360 ? -12.714 -6.201 -1.328 1.00 95.31 360 GLY A CA 1
ATOM 2731 C C . GLY A 1 360 ? -14.030 -6.476 -0.598 1.00 95.31 360 GLY A C 1
ATOM 2732 O O . GLY A 1 360 ? -14.023 -6.669 0.614 1.00 95.31 360 GLY A O 1
ATOM 2733 N N . LEU A 1 361 ? -15.170 -6.486 -1.296 1.00 95.12 361 LEU A N 1
ATOM 2734 C CA . LEU A 1 361 ? -16.503 -6.563 -0.672 1.00 95.12 361 LEU A CA 1
ATOM 2735 C C . LEU A 1 361 ? -17.197 -7.923 -0.821 1.00 95.12 361 LEU A C 1
ATOM 2737 O O . LEU A 1 361 ? -18.276 -8.121 -0.261 1.00 95.12 361 LEU A O 1
ATOM 2741 N N . GLN A 1 362 ? -16.618 -8.839 -1.595 1.00 93.00 362 GLN A N 1
ATOM 2742 C CA . GLN A 1 362 ? -17.152 -10.179 -1.847 1.00 93.00 362 GLN A CA 1
ATOM 2743 C C . GLN A 1 362 ? -16.089 -11.232 -1.550 1.00 93.00 362 GLN A C 1
ATOM 2745 O O . GLN A 1 362 ? -15.677 -11.996 -2.421 1.00 93.00 362 GLN A O 1
ATOM 2750 N N . LEU A 1 363 ? -15.625 -11.253 -0.307 1.00 95.81 363 LEU A N 1
ATOM 2751 C CA . LEU A 1 363 ? -14.583 -12.172 0.127 1.00 95.81 363 LEU A CA 1
ATOM 2752 C C . LEU A 1 363 ? -15.050 -13.634 0.111 1.00 95.81 363 LEU A C 1
ATOM 2754 O O . LEU A 1 363 ? -16.244 -13.925 0.248 1.00 95.81 363 LEU A O 1
ATOM 2758 N N . LYS A 1 364 ? -14.101 -14.567 -0.049 1.00 93.81 364 LYS A N 1
ATOM 2759 C CA . LYS A 1 364 ? -14.378 -16.012 0.028 1.00 93.81 364 LYS A CA 1
ATOM 2760 C C . LYS A 1 364 ? -14.386 -16.496 1.482 1.00 93.81 364 LYS A C 1
ATOM 2762 O O . LYS A 1 364 ? -15.054 -17.489 1.784 1.00 93.81 364 LYS A O 1
ATOM 2767 N N . GLY A 1 365 ? -13.632 -15.829 2.353 1.00 93.12 365 GLY A N 1
ATOM 2768 C CA . GLY A 1 365 ? -13.489 -16.134 3.769 1.00 93.12 365 GLY A CA 1
ATOM 2769 C C . GLY A 1 365 ? -14.675 -15.689 4.622 1.00 93.12 365 GLY A C 1
ATOM 2770 O O . GLY A 1 365 ? -15.626 -15.044 4.175 1.00 93.12 365 GLY A O 1
ATOM 2771 N N . LYS A 1 366 ? -14.624 -16.050 5.903 1.00 96.38 366 LYS A N 1
ATOM 2772 C CA . LYS A 1 366 ? -15.706 -15.835 6.877 1.00 96.38 366 LYS A CA 1
ATOM 2773 C C . LYS A 1 366 ? -15.897 -14.385 7.308 1.00 96.38 366 LYS A C 1
ATOM 2775 O O . LYS A 1 366 ? -16.879 -14.095 7.989 1.00 96.38 366 LYS A O 1
ATOM 2780 N N . THR A 1 367 ? -14.967 -13.498 6.965 1.00 96.31 367 THR A N 1
ATOM 2781 C CA . THR A 1 367 ? -15.069 -12.064 7.266 1.00 96.31 367 THR A CA 1
ATOM 2782 C C . THR A 1 367 ? -15.932 -11.308 6.251 1.00 96.31 367 THR A C 1
ATOM 2784 O O . THR A 1 367 ? -16.375 -10.206 6.560 1.00 96.31 367 THR A O 1
ATOM 2787 N N . GLU A 1 368 ? -16.254 -11.932 5.106 1.00 94.94 368 GLU A N 1
ATOM 2788 C CA . GLU A 1 368 ? -17.202 -11.513 4.052 1.00 94.94 368 GLU A CA 1
ATOM 2789 C C . GLU A 1 368 ? -16.872 -10.203 3.300 1.00 94.94 368 GLU A C 1
ATOM 2791 O O . GLU A 1 368 ? -17.131 -10.119 2.098 1.00 94.94 368 GLU A O 1
ATOM 2796 N N . SER A 1 369 ? -16.270 -9.206 3.952 1.00 97.50 369 SER A N 1
ATOM 2797 C CA . SER A 1 369 ? -15.828 -7.938 3.356 1.00 97.50 369 SER A CA 1
ATOM 2798 C C . SER A 1 369 ? -14.608 -7.356 4.074 1.00 97.50 369 SER A C 1
ATOM 2800 O O . SER A 1 369 ? -14.397 -7.606 5.263 1.00 97.50 369 SER A O 1
ATOM 2802 N N . ALA A 1 370 ? -13.840 -6.511 3.385 1.00 98.50 370 ALA A N 1
ATOM 2803 C CA . ALA A 1 370 ? -12.826 -5.660 4.000 1.00 98.50 370 ALA A CA 1
ATOM 2804 C C . ALA A 1 370 ? -13.434 -4.830 5.148 1.00 98.50 370 ALA A C 1
ATOM 2806 O O . ALA A 1 370 ? -14.576 -4.374 5.065 1.00 98.50 370 ALA A O 1
ATOM 2807 N N . ALA A 1 371 ? -12.679 -4.651 6.228 1.00 98.56 371 ALA A N 1
ATOM 2808 C CA . ALA A 1 371 ? -13.106 -3.912 7.412 1.00 98.56 371 ALA A CA 1
ATOM 2809 C C . ALA A 1 371 ? -13.178 -2.404 7.158 1.00 98.56 371 ALA A C 1
ATOM 2811 O O . ALA A 1 371 ? -14.030 -1.714 7.731 1.00 98.56 371 ALA A O 1
ATOM 2812 N N . ALA A 1 372 ? -12.277 -1.898 6.312 1.00 98.75 372 ALA A N 1
ATOM 2813 C CA . ALA A 1 372 ? -12.180 -0.488 5.993 1.00 98.75 372 ALA A CA 1
ATOM 2814 C C . ALA A 1 372 ? -11.884 -0.223 4.505 1.00 98.75 372 ALA A C 1
ATOM 2816 O O . ALA A 1 372 ? -11.333 -1.056 3.785 1.00 98.75 372 ALA A O 1
ATOM 2817 N N . ILE A 1 373 ? -12.235 0.983 4.058 1.00 98.69 373 ILE A N 1
ATOM 2818 C CA . ILE A 1 373 ? -11.905 1.538 2.743 1.00 98.69 373 ILE A CA 1
ATOM 2819 C C . ILE A 1 373 ? -11.306 2.924 2.939 1.00 98.69 373 ILE A C 1
ATOM 2821 O O . ILE A 1 373 ? -11.882 3.744 3.655 1.00 98.69 373 ILE A O 1
ATOM 2825 N N . MET A 1 374 ? -10.207 3.207 2.245 1.00 98.69 374 MET A N 1
ATOM 2826 C CA . MET A 1 374 ? -9.660 4.558 2.129 1.00 98.69 374 MET A CA 1
ATOM 2827 C C . MET A 1 374 ? -10.117 5.209 0.824 1.00 98.69 374 MET A C 1
ATOM 2829 O O . MET A 1 374 ? -10.063 4.577 -0.230 1.00 98.69 374 MET A O 1
ATOM 2833 N N . THR A 1 375 ? -10.572 6.460 0.868 1.00 98.00 375 THR A N 1
ATOM 2834 C CA . THR A 1 375 ? -10.986 7.198 -0.337 1.00 98.00 375 THR A CA 1
ATOM 2835 C C . THR A 1 375 ? -9.792 7.749 -1.105 1.00 98.00 375 THR A C 1
ATOM 2837 O O . THR A 1 375 ? -8.866 8.258 -0.490 1.00 98.00 375 THR A O 1
ATOM 2840 N N . SER A 1 376 ? -9.881 7.786 -2.430 1.00 96.06 376 SER A N 1
ATOM 2841 C CA . SER A 1 376 ? -8.934 8.489 -3.304 1.00 96.06 376 SER A CA 1
ATOM 2842 C C . SER A 1 376 ? -8.997 10.024 -3.152 1.00 96.06 376 SER A C 1
ATOM 2844 O O . SER A 1 376 ? -9.958 10.552 -2.576 1.00 96.06 376 SER A O 1
ATOM 2846 N N . TYR A 1 377 ? -8.017 10.772 -3.673 1.00 95.31 377 TYR A N 1
ATOM 2847 C CA . TYR A 1 377 ? -8.066 12.247 -3.633 1.00 95.31 377 TYR A CA 1
ATOM 2848 C C . TYR A 1 377 ? -8.846 12.829 -4.811 1.00 95.31 377 TYR A C 1
ATOM 2850 O O . TYR A 1 377 ? -9.586 13.804 -4.652 1.00 95.31 377 TYR A O 1
ATOM 2858 N N . SER A 1 378 ? -8.671 12.246 -5.996 1.00 95.81 378 SER A N 1
ATOM 2859 C CA . SER A 1 378 ? -8.920 12.915 -7.272 1.00 95.81 378 SER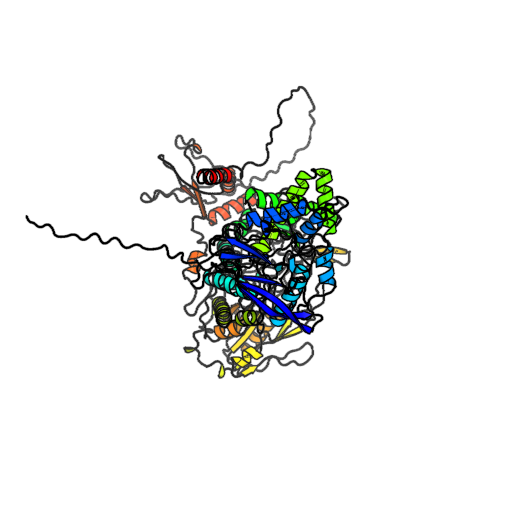 A CA 1
ATOM 2860 C C . SER A 1 378 ? -10.377 13.307 -7.524 1.00 95.81 378 SER A C 1
ATOM 2862 O O . SER A 1 378 ? -11.336 12.607 -7.166 1.00 95.81 378 SER A O 1
ATOM 2864 N N . ILE A 1 379 ? -10.551 14.410 -8.257 1.00 97.81 379 ILE A N 1
ATOM 2865 C CA . ILE A 1 379 ? -11.829 14.745 -8.889 1.00 97.81 379 ILE A CA 1
ATOM 2866 C C . ILE A 1 379 ? -12.011 13.832 -10.108 1.00 97.81 379 ILE A C 1
ATOM 2868 O O . ILE A 1 379 ? -11.189 13.859 -11.022 1.00 97.81 379 ILE A O 1
ATOM 2872 N N . GLY A 1 380 ? -13.096 13.054 -10.144 1.00 97.44 380 GLY A N 1
ATOM 2873 C CA . GLY A 1 380 ? -13.424 12.202 -11.294 1.00 97.44 380 GLY A CA 1
ATOM 2874 C C . GLY A 1 380 ? -14.079 12.995 -12.427 1.00 97.44 380 GLY A C 1
ATOM 2875 O O . GLY A 1 380 ? -14.991 13.788 -12.174 1.00 97.44 380 GLY A O 1
ATOM 2876 N N . VAL A 1 381 ? -13.645 12.782 -13.672 1.00 97.81 381 VAL A N 1
ATOM 2877 C CA . VAL A 1 381 ? -14.118 13.536 -14.844 1.00 97.81 381 VAL A CA 1
ATOM 2878 C C . VAL A 1 381 ? -14.369 12.621 -16.047 1.00 97.81 381 VAL A C 1
ATOM 2880 O O . VAL A 1 381 ? -13.504 11.842 -16.434 1.00 97.81 381 VAL A O 1
ATOM 2883 N N . ASN A 1 382 ? -15.548 12.743 -16.660 1.00 95.94 382 ASN A N 1
ATOM 2884 C CA . ASN A 1 382 ? -15.935 11.993 -17.859 1.00 95.94 382 ASN A CA 1
ATOM 2885 C C . ASN A 1 382 ? -15.138 12.443 -19.097 1.00 95.94 382 ASN A C 1
ATOM 2887 O O . ASN A 1 382 ? -14.587 13.545 -19.127 1.00 95.94 382 ASN A O 1
ATOM 2891 N N . ALA A 1 383 ? -15.169 11.643 -20.166 1.00 93.31 383 ALA A N 1
ATOM 2892 C CA . ALA A 1 383 ? -14.513 11.948 -21.441 1.00 93.31 383 ALA A CA 1
ATOM 2893 C C . ALA A 1 383 ? -14.872 13.329 -22.034 1.00 93.31 383 ALA A C 1
ATOM 2895 O O . ALA A 1 383 ? -14.047 13.966 -22.687 1.00 93.31 383 ALA A O 1
ATOM 2896 N N . ASP A 1 384 ? -16.093 13.820 -21.799 1.00 92.19 384 ASP A N 1
ATOM 2897 C CA . ASP A 1 384 ? -16.567 15.128 -22.279 1.00 92.19 384 ASP A CA 1
ATOM 2898 C C . ASP A 1 384 ? -16.143 16.317 -21.389 1.00 92.19 384 ASP A C 1
ATOM 2900 O O . ASP A 1 384 ? -16.522 17.467 -21.639 1.00 92.19 384 ASP A O 1
ATOM 2904 N N . GLY A 1 385 ? -15.363 16.053 -20.338 1.00 93.06 385 GLY A N 1
ATOM 2905 C CA . GLY A 1 385 ? -14.879 17.048 -19.390 1.00 93.06 385 GLY A CA 1
ATOM 2906 C C . GLY A 1 385 ? -15.889 17.438 -18.310 1.00 93.06 385 GLY A C 1
ATOM 2907 O O . GLY A 1 385 ? -15.625 18.394 -17.569 1.00 93.06 385 GLY A O 1
ATOM 2908 N N . THR A 1 386 ? -17.040 16.761 -18.210 1.00 94.94 386 THR A N 1
ATOM 2909 C CA . THR A 1 386 ? -18.015 16.943 -17.120 1.00 94.94 386 THR A CA 1
ATOM 2910 C C . THR A 1 386 ? -17.620 16.160 -15.866 1.00 94.94 386 THR A C 1
ATOM 2912 O O . THR A 1 386 ? -17.015 15.095 -15.949 1.00 94.94 386 THR A O 1
ATOM 2915 N N . ALA A 1 387 ? -17.956 16.678 -14.682 1.00 96.00 387 ALA A N 1
ATOM 2916 C CA . ALA A 1 387 ? -17.676 15.984 -13.427 1.00 96.00 387 ALA A CA 1
ATOM 2917 C C . ALA A 1 387 ? -18.446 14.661 -13.317 1.00 96.00 387 ALA A C 1
ATOM 2919 O O . ALA A 1 387 ? -19.670 14.624 -13.494 1.00 96.00 387 ALA A O 1
ATOM 2920 N N . LEU A 1 388 ? -17.743 13.601 -12.926 1.00 93.12 388 LEU A N 1
ATOM 2921 C CA . LEU A 1 388 ? -18.347 12.323 -12.580 1.00 93.12 388 LEU A CA 1
ATOM 2922 C C . LEU A 1 388 ? -19.251 12.509 -11.351 1.00 93.12 388 LEU A C 1
ATOM 2924 O O . LEU A 1 388 ? -18.818 12.996 -10.307 1.00 93.12 388 LEU A O 1
ATOM 2928 N N . GLY A 1 389 ? -20.536 12.177 -11.484 1.00 92.31 389 GLY A N 1
ATOM 2929 C CA . GLY A 1 389 ? -21.523 12.426 -10.426 1.00 92.31 389 GLY A CA 1
ATOM 2930 C C . GLY A 1 389 ? -21.952 13.893 -10.269 1.00 92.31 389 GLY A C 1
ATOM 2931 O O . GLY A 1 389 ? -22.644 14.226 -9.311 1.00 92.31 389 GLY A O 1
ATOM 2932 N N . GLY A 1 390 ? -21.568 14.781 -11.195 1.00 94.94 390 GLY A N 1
ATOM 2933 C CA . GLY A 1 390 ? -22.045 16.168 -11.256 1.00 94.94 390 GLY A CA 1
ATOM 2934 C C . GLY A 1 390 ? -21.383 17.154 -10.284 1.00 94.94 390 GLY A C 1
ATOM 2935 O O . GLY A 1 390 ? -21.796 18.313 -10.242 1.00 94.94 390 GLY A O 1
ATOM 2936 N N . GLN A 1 391 ? -20.362 16.737 -9.527 1.00 94.69 391 GLN A N 1
ATOM 2937 C CA . GLN A 1 391 ? -19.636 17.585 -8.574 1.00 94.69 391 GLN A CA 1
ATOM 2938 C C . GLN A 1 391 ? -18.126 17.546 -8.847 1.00 94.69 391 GLN A C 1
ATOM 2940 O O . GLN A 1 391 ? -17.524 16.478 -8.817 1.00 94.69 391 GLN A O 1
ATOM 2945 N N . TYR A 1 392 ? -17.499 18.707 -9.066 1.00 95.88 392 TYR A N 1
ATOM 2946 C CA . TYR A 1 392 ? -16.037 18.823 -9.186 1.00 95.88 392 TYR A CA 1
ATOM 2947 C C . TYR A 1 392 ? -15.383 18.843 -7.798 1.00 95.88 392 TYR A C 1
ATOM 2949 O O . TYR A 1 392 ? -14.891 19.874 -7.349 1.00 95.88 392 TYR A O 1
ATOM 2957 N N . VAL A 1 393 ? -15.446 17.714 -7.097 1.00 97.25 393 VAL A N 1
ATOM 2958 C CA . VAL A 1 393 ? -14.918 17.551 -5.736 1.00 97.25 393 VAL A CA 1
ATOM 2959 C C . VAL A 1 393 ? -14.159 16.230 -5.614 1.00 97.25 393 VAL A C 1
ATOM 2961 O O . VAL A 1 393 ? -14.447 15.280 -6.348 1.00 97.25 393 VAL A O 1
ATOM 2964 N N . GLY A 1 394 ? -13.183 16.179 -4.706 1.00 96.75 394 GLY A N 1
ATOM 2965 C CA . GLY A 1 394 ? -12.425 14.959 -4.411 1.00 96.75 394 GLY A CA 1
ATOM 2966 C C . GLY A 1 394 ? -13.304 13.839 -3.842 1.00 96.75 394 GLY A C 1
ATOM 2967 O O . GLY A 1 394 ? -14.433 14.084 -3.402 1.00 96.75 394 GLY A O 1
ATOM 2968 N N . SER A 1 395 ? -12.811 12.595 -3.838 1.00 96.88 395 SER A N 1
ATOM 2969 C CA . SER A 1 395 ? -13.658 11.421 -3.557 1.00 96.88 395 SER A CA 1
ATOM 2970 C C . SER A 1 395 ? -14.338 11.456 -2.186 1.00 96.88 395 SER A C 1
ATOM 2972 O O . SER A 1 395 ? -15.524 11.139 -2.106 1.00 96.88 395 SER A O 1
ATOM 2974 N N . ALA A 1 396 ? -13.648 11.918 -1.138 1.00 97.00 396 ALA A N 1
ATOM 2975 C CA . ALA A 1 396 ? -14.210 12.041 0.214 1.00 97.00 396 ALA A CA 1
ATOM 2976 C C . ALA A 1 396 ? -15.368 13.053 0.333 1.00 97.00 396 ALA A C 1
ATOM 2978 O O . ALA A 1 396 ? -16.163 12.976 1.268 1.00 97.00 396 ALA A O 1
ATOM 2979 N N . TYR A 1 397 ? -15.456 14.005 -0.601 1.00 97.94 397 TYR A N 1
ATOM 2980 C CA . TYR A 1 397 ? -16.488 15.043 -0.652 1.00 97.94 397 TYR A CA 1
ATOM 2981 C C . TYR A 1 397 ? -17.640 14.696 -1.609 1.00 97.94 397 TYR A C 1
ATOM 2983 O O . TYR A 1 397 ? -18.656 15.394 -1.638 1.00 97.94 397 TYR A O 1
ATOM 2991 N N . SER A 1 398 ? -17.483 13.656 -2.432 1.00 97.88 398 SER A N 1
ATOM 2992 C CA . SER A 1 398 ? -18.422 13.317 -3.501 1.00 97.88 398 SER A CA 1
ATOM 2993 C C . SER A 1 398 ? -19.614 12.528 -2.963 1.00 97.88 398 SER A C 1
ATOM 2995 O O . SER A 1 398 ? -19.486 11.357 -2.602 1.00 97.88 398 SER A O 1
ATOM 2997 N N . ALA A 1 399 ? -20.803 13.137 -2.992 1.00 96.62 399 ALA A N 1
ATOM 2998 C CA . ALA A 1 399 ? -22.037 12.440 -2.629 1.00 96.62 399 ALA A CA 1
ATOM 2999 C C . ALA A 1 399 ? -22.298 11.248 -3.563 1.00 96.62 399 ALA A C 1
ATOM 3001 O O . ALA A 1 399 ? -22.692 10.185 -3.103 1.00 96.62 399 ALA A O 1
ATOM 3002 N N . PHE A 1 400 ? -21.995 11.385 -4.858 1.00 96.88 400 PHE A N 1
ATOM 3003 C CA . PHE A 1 400 ? -22.136 10.302 -5.835 1.00 96.88 400 PHE A CA 1
ATOM 3004 C C . PHE A 1 400 ? -21.282 9.075 -5.486 1.00 96.88 400 PHE A C 1
ATOM 3006 O O . PHE A 1 400 ? -21.805 7.963 -5.438 1.00 96.88 400 PHE A O 1
ATOM 3013 N N . LYS A 1 401 ? -19.980 9.261 -5.215 1.00 96.75 401 LYS A N 1
ATOM 3014 C CA . LYS A 1 401 ? -19.082 8.141 -4.880 1.00 96.75 401 LYS A CA 1
ATOM 3015 C C . LYS A 1 401 ? -19.467 7.504 -3.539 1.00 96.75 401 LYS A C 1
ATOM 3017 O O . LYS A 1 401 ? -19.421 6.282 -3.411 1.00 96.75 401 LYS A O 1
ATOM 3022 N N . MET A 1 402 ? -19.903 8.300 -2.560 1.00 97.31 402 MET A N 1
ATOM 3023 C CA . MET A 1 402 ? -20.377 7.771 -1.278 1.00 97.31 402 MET A CA 1
ATOM 3024 C C . MET A 1 402 ? -21.720 7.038 -1.395 1.00 97.31 402 MET A C 1
ATOM 3026 O O . MET A 1 402 ? -21.877 5.971 -0.809 1.00 97.31 402 MET A O 1
ATOM 3030 N N . GLU A 1 403 ? -22.675 7.535 -2.183 1.00 95.81 403 GLU A N 1
ATOM 3031 C CA . GLU A 1 403 ? -23.935 6.833 -2.466 1.00 95.81 403 GLU A CA 1
ATOM 3032 C C . GLU A 1 403 ? -23.699 5.537 -3.250 1.00 95.81 403 GLU A C 1
ATOM 3034 O O . GLU A 1 403 ? -24.330 4.517 -2.960 1.00 95.81 403 GLU A O 1
ATOM 3039 N N . LEU A 1 404 ? -22.763 5.538 -4.204 1.00 94.94 404 LEU A N 1
ATOM 3040 C CA . LEU A 1 404 ? -22.313 4.320 -4.873 1.00 94.94 404 LEU A CA 1
ATOM 3041 C C . LEU A 1 404 ? -21.838 3.302 -3.830 1.00 94.94 404 LEU A C 1
ATOM 3043 O O . LEU A 1 404 ? -22.379 2.200 -3.763 1.00 94.94 404 LEU A O 1
ATOM 3047 N N . LEU A 1 405 ? -20.909 3.688 -2.956 1.00 95.75 405 LEU A N 1
ATOM 3048 C CA . LEU A 1 405 ? -20.339 2.779 -1.966 1.00 95.75 405 LEU A CA 1
ATOM 3049 C C . LEU A 1 405 ? -21.361 2.294 -0.920 1.00 95.75 405 LEU A C 1
ATOM 3051 O O . LEU A 1 405 ? -21.508 1.095 -0.686 1.00 95.75 405 LEU A O 1
ATOM 3055 N N . ARG A 1 406 ? -22.105 3.215 -0.303 1.00 93.81 406 ARG A N 1
ATOM 3056 C CA . ARG A 1 406 ? -23.028 2.913 0.802 1.00 93.81 406 ARG A CA 1
ATOM 3057 C C . ARG A 1 406 ? -24.341 2.305 0.337 1.00 93.81 406 ARG A C 1
ATOM 3059 O O . ARG A 1 406 ? -24.804 1.329 0.916 1.00 93.81 406 ARG A O 1
ATOM 3066 N N . MET A 1 407 ? -24.960 2.888 -0.688 1.00 91.06 407 MET A N 1
ATOM 3067 C CA . MET A 1 407 ? -26.329 2.544 -1.084 1.00 91.06 407 MET A CA 1
ATOM 3068 C C . MET A 1 407 ? -26.359 1.508 -2.201 1.00 91.06 407 MET A C 1
ATOM 3070 O O . MET A 1 407 ? -27.196 0.607 -2.172 1.00 91.06 407 MET A O 1
ATOM 3074 N N . THR A 1 408 ? -25.470 1.632 -3.190 1.00 87.69 408 THR A N 1
ATOM 3075 C CA . THR A 1 408 ? -25.476 0.741 -4.361 1.00 87.69 408 THR A CA 1
ATOM 3076 C C . THR A 1 408 ? -24.701 -0.543 -4.088 1.00 87.69 408 THR A C 1
ATOM 3078 O O . THR A 1 408 ? -25.214 -1.628 -4.356 1.00 87.69 408 THR A O 1
ATOM 3081 N N . LEU A 1 409 ? -23.497 -0.425 -3.521 1.00 90.25 409 LEU A N 1
ATOM 3082 C CA . LEU A 1 409 ? -22.639 -1.565 -3.187 1.00 90.25 409 LEU A CA 1
ATOM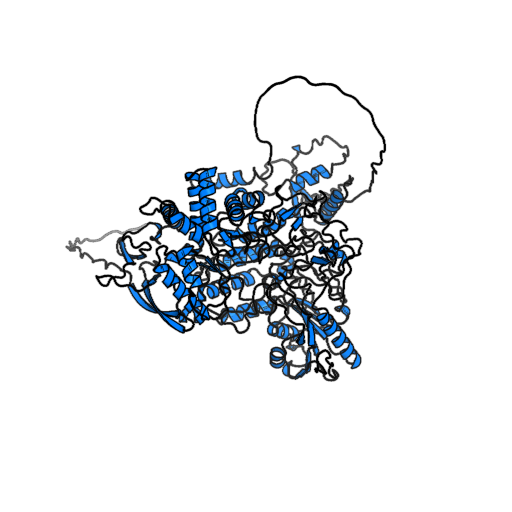 3083 C C . LEU A 1 409 ? -22.950 -2.159 -1.805 1.00 90.25 409 LEU A C 1
ATOM 3085 O O . LEU A 1 409 ? -22.604 -3.307 -1.545 1.00 90.25 409 LEU A O 1
ATOM 3089 N N . GLY A 1 410 ? -23.659 -1.420 -0.944 1.00 93.06 410 GLY A N 1
ATOM 3090 C CA . GLY A 1 410 ? -24.102 -1.912 0.362 1.00 93.06 410 GLY A CA 1
ATOM 3091 C C . GLY A 1 410 ? -22.970 -2.070 1.377 1.00 93.06 410 GLY A C 1
ATOM 3092 O O . GLY A 1 410 ? -23.074 -2.917 2.262 1.00 93.06 410 GLY A O 1
ATOM 3093 N N . TYR A 1 411 ? -21.891 -1.296 1.239 1.00 97.00 411 TYR A N 1
ATOM 3094 C CA . TYR A 1 411 ? -20.740 -1.386 2.126 1.00 97.00 411 TYR A CA 1
ATOM 3095 C C . TYR A 1 411 ? -21.017 -0.776 3.506 1.00 97.00 411 TYR A C 1
ATOM 3097 O O . TYR A 1 411 ? -21.298 0.423 3.634 1.00 97.00 411 TYR A O 1
ATOM 3105 N N . ASP A 1 412 ? -20.873 -1.601 4.542 1.00 94.69 412 ASP A N 1
ATOM 3106 C CA . ASP A 1 412 ? -21.148 -1.225 5.932 1.00 94.69 412 ASP A CA 1
ATOM 3107 C C . ASP A 1 412 ? -19.898 -1.129 6.822 1.00 94.69 412 ASP A C 1
ATOM 3109 O O . ASP A 1 412 ? -20.015 -0.793 7.996 1.00 94.69 412 ASP A O 1
ATOM 3113 N N . GLY A 1 413 ? -18.700 -1.373 6.283 1.00 97.56 413 GLY A N 1
ATOM 3114 C CA . GLY A 1 413 ? -17.446 -1.157 7.010 1.00 97.56 413 GLY A CA 1
ATOM 3115 C C . GLY A 1 413 ? -17.064 0.324 7.119 1.00 97.56 413 GLY A C 1
ATOM 3116 O O . GLY A 1 413 ? -17.805 1.222 6.699 1.00 97.56 413 GLY A O 1
ATOM 3117 N N . VAL A 1 414 ? -15.887 0.598 7.679 1.00 98.75 414 VAL A N 1
ATOM 3118 C CA . VAL A 1 414 ? -15.383 1.968 7.865 1.00 98.75 414 VAL A CA 1
ATOM 3119 C C . VAL A 1 414 ? -15.011 2.584 6.517 1.00 98.75 414 VAL A C 1
ATOM 3121 O O . VAL A 1 414 ? -14.389 1.932 5.678 1.00 98.75 414 VAL A O 1
ATOM 3124 N N . VAL A 1 415 ? -15.367 3.854 6.310 1.00 98.75 415 VAL A N 1
ATOM 3125 C CA . VAL A 1 415 ? -14.807 4.676 5.224 1.00 98.75 415 VAL A CA 1
ATOM 3126 C C . VAL A 1 415 ? -13.942 5.764 5.840 1.00 98.75 415 VAL A C 1
ATOM 3128 O O . VAL A 1 415 ? -14.442 6.599 6.598 1.00 98.75 415 VAL A O 1
ATOM 3131 N N . CYS A 1 416 ? -12.659 5.746 5.499 1.00 98.62 416 CYS A N 1
ATOM 3132 C CA . CYS A 1 416 ? -11.653 6.696 5.946 1.00 98.62 416 CYS A CA 1
ATOM 3133 C C . CYS A 1 416 ? -11.217 7.591 4.786 1.00 98.62 416 CYS A C 1
ATOM 3135 O O . CYS A 1 416 ? -11.067 7.128 3.654 1.00 98.62 416 CYS A O 1
ATOM 3137 N N . THR A 1 417 ? -10.991 8.875 5.050 1.00 97.94 417 THR A N 1
ATOM 3138 C CA . THR A 1 417 ? -10.259 9.710 4.093 1.00 97.94 417 THR A CA 1
ATOM 3139 C C . THR A 1 417 ? -8.812 9.242 3.984 1.00 97.94 417 THR A C 1
ATOM 3141 O O . THR A 1 417 ? -8.259 8.715 4.947 1.00 97.94 417 THR A O 1
ATOM 3144 N N . ASP A 1 418 ? -8.157 9.527 2.864 1.00 94.69 418 ASP A N 1
ATOM 3145 C CA . ASP A 1 418 ? -6.692 9.543 2.832 1.00 94.69 418 ASP A CA 1
ATOM 3146 C C . ASP A 1 418 ? -6.143 10.707 3.705 1.00 94.69 418 ASP A C 1
ATOM 3148 O O . ASP A 1 418 ? -6.907 11.508 4.275 1.00 94.69 418 ASP A O 1
ATOM 3152 N N . TRP A 1 419 ? -4.826 10.784 3.877 1.00 92.50 419 TRP A N 1
ATOM 3153 C CA . TRP A 1 419 ? -4.154 11.660 4.829 1.00 92.50 419 TRP A CA 1
ATOM 3154 C C . TRP A 1 419 ? -4.274 13.143 4.484 1.00 92.50 419 TRP A C 1
ATOM 3156 O O . TRP A 1 419 ? -3.838 13.638 3.450 1.00 92.50 419 TRP A O 1
ATOM 3166 N N . GLY A 1 420 ? -4.804 13.916 5.431 1.00 90.62 420 GLY A N 1
ATOM 3167 C CA . GLY A 1 420 ? -4.801 15.371 5.327 1.00 90.62 420 GLY A CA 1
ATOM 3168 C C . GLY A 1 420 ? -5.745 15.925 4.259 1.00 90.62 420 GLY A C 1
ATOM 3169 O O . GLY A 1 420 ? -5.603 17.095 3.902 1.00 90.62 420 GLY A O 1
ATOM 3170 N N . VAL A 1 421 ? -6.734 15.152 3.791 1.00 94.25 421 VAL A N 1
ATOM 3171 C CA . VAL A 1 421 ? -7.802 15.617 2.877 1.00 94.25 421 VAL A CA 1
ATOM 3172 C C . VAL A 1 421 ? -8.539 16.847 3.434 1.00 94.25 421 VAL A C 1
ATOM 3174 O O . VAL A 1 421 ? -9.060 17.663 2.685 1.00 94.25 421 VAL A O 1
ATOM 3177 N N . THR A 1 422 ? -8.532 17.051 4.753 1.00 93.56 422 THR A N 1
ATOM 3178 C CA . THR A 1 422 ? -9.103 18.226 5.436 1.00 93.56 422 THR A CA 1
ATOM 3179 C C . THR A 1 422 ? -8.187 19.465 5.429 1.00 93.56 422 THR A C 1
ATOM 3181 O O . THR A 1 422 ? -8.586 20.540 5.893 1.00 93.56 422 THR A O 1
ATOM 3184 N N . SER A 1 423 ? -6.979 19.359 4.870 1.00 84.31 423 SER A N 1
ATOM 3185 C CA . SER A 1 423 ? -5.974 20.422 4.743 1.00 84.31 423 SER A CA 1
ATOM 3186 C C . SER A 1 423 ? -5.739 20.819 3.274 1.00 84.31 423 SER A C 1
ATOM 3188 O O . SER A 1 423 ? -6.151 20.117 2.356 1.00 84.31 423 SER A O 1
ATOM 3190 N N . TYR A 1 424 ? -5.114 21.977 3.036 1.00 74.94 424 TYR A N 1
ATOM 3191 C CA . TYR A 1 424 ? -4.721 22.418 1.692 1.00 74.94 424 TYR A CA 1
ATOM 3192 C C . TYR A 1 424 ? -3.348 23.095 1.742 1.00 74.94 424 TYR A C 1
ATOM 3194 O O . TYR A 1 424 ? -3.114 23.936 2.613 1.00 74.94 424 TYR A O 1
ATOM 3202 N N . GLY A 1 425 ? -2.447 22.728 0.825 1.00 59.75 425 GLY A N 1
ATOM 3203 C CA . GLY A 1 425 ? -1.067 23.237 0.780 1.00 59.75 425 GLY A CA 1
ATOM 3204 C C . GLY A 1 425 ? -0.075 22.514 1.705 1.00 59.75 425 GLY A C 1
ATOM 3205 O O . GLY A 1 425 ? 1.009 23.039 1.948 1.00 59.75 425 GLY A O 1
ATOM 3206 N N . GLY A 1 426 ? -0.455 21.341 2.227 1.00 62.69 426 GLY A N 1
ATOM 3207 C CA . GLY A 1 426 ? 0.387 20.427 3.009 1.00 62.69 426 GLY A CA 1
ATOM 3208 C C . GLY A 1 426 ? 0.474 19.040 2.357 1.00 62.69 426 GLY A C 1
ATOM 3209 O O . GLY A 1 426 ? 0.557 18.944 1.140 1.00 62.69 426 GLY A O 1
ATOM 3210 N N . PHE A 1 427 ? 0.440 17.974 3.165 1.00 64.12 427 PHE A N 1
ATOM 3211 C CA . PHE A 1 427 ? 0.523 16.575 2.703 1.00 64.12 427 PHE A CA 1
ATOM 3212 C C . PHE A 1 427 ? -0.755 16.062 2.003 1.00 64.12 427 PHE A C 1
ATOM 3214 O O . PHE A 1 427 ? -0.689 15.068 1.292 1.00 64.12 427 PHE A O 1
ATOM 3221 N N . GLY A 1 428 ? -1.899 16.737 2.177 1.00 76.12 428 GLY A N 1
ATOM 3222 C CA . GLY A 1 428 ? -3.180 16.338 1.587 1.00 76.12 428 GLY A CA 1
ATOM 3223 C C . GLY A 1 428 ? -3.853 17.434 0.758 1.00 76.12 428 GLY A C 1
ATOM 3224 O O . GLY A 1 428 ? -3.513 18.620 0.859 1.00 76.12 428 GLY A O 1
ATOM 3225 N N . MET A 1 429 ? -4.820 17.012 -0.065 1.00 90.81 429 MET A N 1
ATOM 3226 C CA . MET A 1 429 ? -5.527 17.862 -1.025 1.00 90.81 429 MET A CA 1
ATOM 3227 C C . MET A 1 429 ? -7.043 17.880 -0.794 1.00 90.81 429 MET A C 1
ATOM 3229 O O . MET A 1 429 ? -7.739 16.890 -1.008 1.00 90.81 429 MET A O 1
ATOM 3233 N N . ALA A 1 430 ? -7.569 19.048 -0.419 1.00 94.75 430 ALA A N 1
ATOM 3234 C CA . ALA A 1 430 ? -9.001 19.306 -0.255 1.00 94.75 430 ALA A CA 1
ATOM 3235 C C . ALA A 1 430 ? -9.695 19.693 -1.580 1.00 94.75 430 ALA A C 1
ATOM 3237 O O . ALA A 1 430 ? -10.316 20.754 -1.666 1.00 94.75 430 ALA A O 1
ATOM 3238 N N . TYR A 1 431 ? -9.556 18.890 -2.639 1.00 95.38 431 TYR A N 1
ATOM 3239 C CA . TYR A 1 431 ? -10.044 19.272 -3.970 1.00 95.38 431 TYR A CA 1
ATOM 3240 C C . TYR A 1 431 ? -11.551 19.566 -4.018 1.00 95.38 431 TYR A C 1
ATOM 3242 O O . TYR A 1 431 ? -12.379 18.753 -3.599 1.00 95.38 431 TYR A O 1
ATOM 3250 N N . GLY A 1 432 ? -11.905 20.731 -4.566 1.00 94.62 432 GLY A N 1
ATOM 3251 C CA . GLY A 1 432 ? -13.267 21.276 -4.589 1.00 94.62 432 GLY A CA 1
ATOM 3252 C C . GLY A 1 432 ? -13.699 21.979 -3.292 1.00 94.62 432 GLY A C 1
ATOM 3253 O O . GLY A 1 432 ? -14.791 22.545 -3.241 1.00 94.62 432 GLY A O 1
ATOM 3254 N N . TYR A 1 433 ? -12.861 21.951 -2.253 1.00 95.69 433 TYR A N 1
ATOM 3255 C CA . TYR A 1 433 ? -13.049 22.595 -0.949 1.00 95.69 433 TYR A CA 1
ATOM 3256 C C . TYR A 1 433 ? -11.792 23.380 -0.516 1.00 95.69 433 TYR A C 1
ATOM 3258 O O . TYR A 1 433 ? -11.551 23.605 0.677 1.00 95.69 433 TYR A O 1
ATOM 3266 N N . GLU A 1 434 ? -10.982 23.828 -1.476 1.00 92.88 434 GLU A N 1
ATOM 3267 C CA . GLU A 1 434 ? -9.707 24.511 -1.242 1.00 92.88 434 GLU A CA 1
ATOM 3268 C C . GLU A 1 434 ? -9.891 25.817 -0.446 1.00 92.88 434 GLU A C 1
ATOM 3270 O O . GLU A 1 434 ? -9.097 26.105 0.448 1.00 92.88 434 GLU A O 1
ATOM 3275 N N . ASP A 1 435 ? -10.986 26.548 -0.677 1.00 92.38 435 ASP A N 1
ATOM 3276 C CA . ASP A 1 435 ? -11.306 27.812 0.011 1.00 92.38 435 ASP A CA 1
ATOM 3277 C C . ASP A 1 435 ? -12.087 27.634 1.329 1.00 92.38 435 ASP A C 1
ATOM 3279 O O . ASP A 1 435 ? -12.343 28.608 2.043 1.00 92.38 435 ASP A O 1
ATOM 3283 N N . ALA A 1 436 ? -12.494 26.406 1.663 1.00 95.12 436 ALA A N 1
ATOM 3284 C CA . ALA A 1 436 ? -13.271 26.120 2.865 1.00 95.12 436 ALA A CA 1
ATOM 3285 C C . ALA A 1 436 ? -12.393 26.080 4.127 1.00 95.12 436 ALA A C 1
ATOM 3287 O O . ALA A 1 436 ? -11.216 25.716 4.094 1.00 95.12 436 ALA A O 1
ATOM 3288 N N . THR A 1 437 ? -12.984 26.400 5.275 1.00 94.88 437 THR A N 1
ATOM 3289 C CA . THR A 1 437 ? -12.344 26.198 6.582 1.00 94.88 437 THR A CA 1
ATOM 3290 C C . THR A 1 437 ? -12.190 24.709 6.902 1.00 94.88 437 THR A C 1
ATOM 3292 O O . THR A 1 437 ? -12.927 23.861 6.393 1.00 94.88 437 THR A O 1
ATOM 3295 N N . THR A 1 438 ? -11.273 24.371 7.812 1.00 93.94 438 THR A N 1
ATOM 3296 C CA . THR A 1 438 ? -11.098 22.992 8.295 1.00 93.94 438 THR A CA 1
ATOM 3297 C C . THR A 1 438 ? -12.413 22.398 8.812 1.00 93.94 438 THR A C 1
ATOM 3299 O O . THR A 1 438 ? -12.734 21.256 8.496 1.00 93.94 438 THR A O 1
ATOM 3302 N N . GLN A 1 439 ? -13.215 23.170 9.548 1.00 95.44 439 GLN A N 1
ATOM 3303 C CA . GLN A 1 439 ? -14.517 22.741 10.066 1.00 95.44 439 GLN A CA 1
ATOM 3304 C C . GLN A 1 439 ? -15.535 22.467 8.951 1.00 95.44 439 GLN A C 1
ATOM 3306 O O . GLN A 1 439 ? -16.260 21.477 8.999 1.00 95.44 439 GLN A O 1
ATOM 3311 N N . GLU A 1 440 ? -15.603 23.327 7.932 1.00 97.12 440 GLU A N 1
ATOM 3312 C CA . GLU A 1 440 ? -16.491 23.115 6.780 1.00 97.12 440 GLU A CA 1
ATOM 3313 C C . GLU A 1 440 ? -16.110 21.863 5.988 1.00 97.12 440 GLU A C 1
ATOM 3315 O O . GLU A 1 440 ? -16.998 21.132 5.551 1.00 97.12 440 GLU A O 1
ATOM 3320 N N . ARG A 1 441 ? -14.809 21.573 5.864 1.00 97.62 441 ARG A N 1
ATOM 3321 C CA . ARG A 1 441 ? -14.313 20.348 5.223 1.00 97.62 441 ARG A CA 1
ATOM 3322 C C . ARG A 1 441 ? -14.722 19.091 5.989 1.00 97.62 441 ARG A C 1
ATOM 3324 O O . ARG A 1 441 ? -15.242 18.168 5.370 1.00 97.62 441 ARG A O 1
ATOM 3331 N N . HIS A 1 442 ? -14.543 19.065 7.313 1.00 98.06 442 HIS A N 1
ATOM 3332 C CA . HIS A 1 442 ? -14.957 17.922 8.140 1.00 98.06 442 HIS A CA 1
ATOM 3333 C C . HIS A 1 442 ? -16.465 17.678 8.048 1.00 98.06 442 HIS A C 1
ATOM 3335 O O . HIS A 1 442 ? -16.900 16.551 7.811 1.00 98.06 442 HIS A O 1
ATOM 3341 N N . TYR A 1 443 ? -17.261 18.745 8.148 1.00 98.12 443 TYR A N 1
ATOM 3342 C CA . TYR A 1 443 ? -18.710 18.646 8.029 1.00 98.12 443 TYR A CA 1
ATOM 3343 C C . TYR A 1 443 ? -19.139 18.132 6.646 1.00 98.12 443 TYR A C 1
ATOM 3345 O O . TYR A 1 443 ? -20.005 17.263 6.565 1.00 98.12 443 TYR A O 1
ATOM 3353 N N . ALA A 1 444 ? -18.524 18.619 5.560 1.00 98.19 444 ALA A N 1
ATOM 3354 C CA . ALA A 1 444 ? -18.832 18.167 4.203 1.00 98.19 444 ALA A CA 1
ATOM 3355 C C . ALA A 1 444 ? -18.550 16.667 4.007 1.00 98.19 444 ALA A C 1
ATOM 3357 O O . ALA A 1 444 ? -19.392 15.961 3.456 1.00 98.19 444 ALA A O 1
ATOM 3358 N N . ILE A 1 445 ? -17.415 16.180 4.514 1.00 98.31 445 ILE A N 1
ATOM 3359 C CA . ILE A 1 445 ? -17.005 14.768 4.450 1.00 98.31 445 ILE A CA 1
ATOM 3360 C C . ILE A 1 445 ? -17.962 13.873 5.256 1.00 98.31 445 ILE A C 1
ATOM 3362 O O . ILE A 1 445 ? -18.469 12.876 4.737 1.00 98.31 445 ILE A O 1
ATOM 3366 N N . LEU A 1 446 ? -18.291 14.251 6.499 1.00 97.62 446 LEU A N 1
ATOM 3367 C CA . LEU A 1 446 ? -19.241 13.495 7.332 1.00 97.62 446 LEU A CA 1
ATOM 3368 C C . LEU A 1 446 ? -20.648 13.471 6.735 1.00 97.62 446 LEU A C 1
ATOM 3370 O O . LEU A 1 446 ? -21.326 12.443 6.792 1.00 97.62 446 LEU A O 1
ATOM 3374 N N . ASN A 1 447 ? -21.084 14.596 6.163 1.00 96.00 447 ASN A N 1
ATOM 3375 C CA . ASN A 1 447 ? -22.380 14.720 5.503 1.00 96.00 447 ASN A CA 1
ATOM 3376 C C . ASN A 1 447 ? -22.432 13.929 4.182 1.00 96.00 447 ASN A C 1
ATOM 3378 O O . ASN A 1 447 ? -23.523 13.543 3.770 1.00 96.00 447 ASN A O 1
ATOM 3382 N N . ALA A 1 448 ? -21.294 13.675 3.524 1.00 96.44 448 ALA A N 1
ATOM 3383 C CA . ALA A 1 448 ? -21.226 12.816 2.341 1.00 96.44 448 ALA A CA 1
ATOM 3384 C C . ALA A 1 448 ? -21.348 11.318 2.685 1.00 96.44 448 ALA A C 1
ATOM 3386 O O . ALA A 1 448 ? -21.864 10.562 1.868 1.00 96.44 448 ALA A O 1
ATOM 3387 N N . GLY A 1 449 ? -20.936 10.889 3.888 1.00 95.38 449 GLY A N 1
ATOM 3388 C CA . GLY A 1 449 ? -21.071 9.497 4.359 1.00 95.38 449 GLY A CA 1
ATOM 3389 C C . GLY A 1 449 ? -19.763 8.797 4.756 1.00 95.38 449 GLY A C 1
ATOM 3390 O O . GLY A 1 449 ? -19.776 7.598 5.061 1.00 95.38 449 GLY A O 1
ATOM 3391 N N . THR A 1 450 ? -18.651 9.533 4.772 1.00 98.00 450 THR A N 1
ATOM 3392 C CA . THR A 1 450 ? -17.351 9.094 5.307 1.00 98.00 450 THR A CA 1
ATOM 3393 C C . THR A 1 450 ? -17.374 9.107 6.835 1.00 98.00 450 THR A C 1
ATOM 3395 O O . THR A 1 450 ? -18.001 9.991 7.422 1.00 98.00 450 THR A O 1
ATOM 3398 N N . ASP A 1 451 ? -16.720 8.139 7.485 1.00 98.44 451 ASP A N 1
ATOM 3399 C CA . ASP A 1 451 ? -16.755 7.969 8.946 1.00 98.44 451 ASP A CA 1
ATOM 3400 C C . ASP A 1 451 ? -15.502 8.495 9.656 1.00 98.44 451 ASP A C 1
ATOM 3402 O O . ASP A 1 451 ? -15.608 8.928 10.798 1.00 98.44 451 ASP A O 1
ATOM 3406 N N . MET A 1 452 ? -14.338 8.434 9.003 1.00 98.31 452 MET A N 1
ATOM 3407 C CA . MET A 1 452 ? -13.029 8.570 9.648 1.00 98.31 452 MET A CA 1
ATOM 3408 C C . MET A 1 452 ? -12.083 9.496 8.872 1.00 98.31 452 MET A C 1
ATOM 3410 O O . MET A 1 452 ? -12.170 9.587 7.646 1.00 98.31 452 MET A O 1
ATOM 3414 N N . PHE A 1 453 ? -11.171 10.173 9.574 1.00 97.88 453 PHE A N 1
ATOM 3415 C CA . PHE A 1 453 ? -10.304 11.220 9.026 1.00 97.88 453 PHE A CA 1
ATOM 3416 C C . PHE A 1 453 ? -8.809 10.901 9.169 1.00 97.88 453 PHE A C 1
ATOM 3418 O O . PHE A 1 453 ? -8.252 11.005 10.263 1.00 97.88 453 PHE A O 1
ATOM 3425 N N . GLY A 1 454 ? -8.153 10.602 8.044 1.00 96.06 454 GLY A N 1
ATOM 3426 C CA . GLY A 1 454 ? -6.713 10.347 7.933 1.00 96.06 454 GLY A CA 1
ATOM 3427 C C . GLY A 1 454 ? -5.847 11.549 8.331 1.00 96.06 454 GLY A C 1
ATOM 3428 O O . GLY A 1 454 ? -6.015 12.642 7.785 1.00 96.06 454 GLY A O 1
ATOM 3429 N N 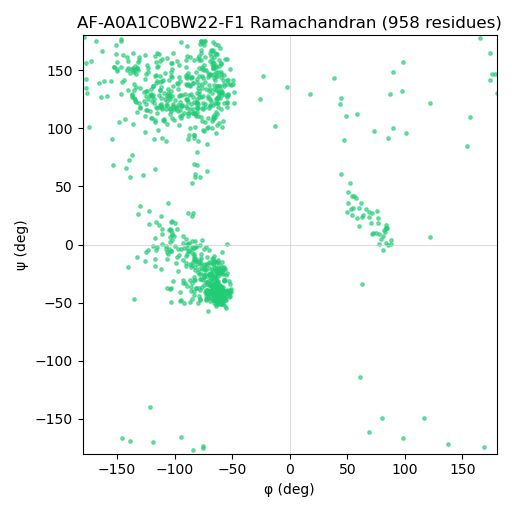. GLY A 1 455 ? -4.899 11.370 9.256 1.00 93.88 455 GLY A N 1
ATOM 3430 C CA . GLY A 1 455 ? -3.897 12.381 9.624 1.00 93.88 455 GLY A CA 1
ATOM 3431 C C . GLY A 1 455 ? -4.403 13.536 10.499 1.00 93.88 455 GLY A C 1
ATOM 3432 O O . GLY A 1 455 ? -3.890 14.650 10.395 1.00 93.88 455 GLY A O 1
ATOM 3433 N N . ASN A 1 456 ? -5.423 13.307 11.330 1.00 95.00 456 ASN A N 1
ATOM 3434 C CA . ASN A 1 456 ? -6.018 14.315 12.211 1.00 95.00 456 ASN A CA 1
ATOM 3435 C C . ASN A 1 456 ? -5.911 13.888 13.688 1.00 95.00 456 ASN A C 1
ATOM 3437 O O . ASN A 1 456 ? -6.276 12.775 14.047 1.00 95.00 456 ASN A O 1
ATOM 3441 N N . ASN A 1 457 ? -5.481 14.809 14.562 1.00 96.06 457 ASN A N 1
ATOM 3442 C CA . ASN A 1 457 ? -5.352 14.580 16.016 1.00 96.06 457 ASN A CA 1
ATOM 3443 C C . ASN A 1 457 ? -6.310 15.452 16.864 1.00 96.06 457 ASN A C 1
ATOM 3445 O O . ASN A 1 457 ? -6.301 15.364 18.092 1.00 96.06 457 ASN A O 1
ATOM 3449 N N . ASP A 1 458 ? -7.104 16.333 16.246 1.00 96.44 458 ASP A N 1
ATOM 3450 C CA . ASP A 1 458 ? -8.001 17.274 16.937 1.00 96.44 458 ASP A CA 1
ATOM 3451 C C . ASP A 1 458 ? -9.469 16.921 16.679 1.00 96.44 458 ASP A C 1
ATOM 3453 O O . ASP A 1 458 ? -9.929 16.949 15.540 1.00 96.44 458 ASP A O 1
ATOM 3457 N N . ALA A 1 459 ? -10.215 16.626 17.746 1.00 97.38 459 ALA A N 1
ATOM 3458 C CA . ALA A 1 459 ? -11.632 16.266 17.670 1.00 97.38 459 ALA A CA 1
ATOM 3459 C C . ALA A 1 459 ? -12.558 17.477 17.454 1.00 97.38 459 ALA A C 1
ATOM 3461 O O . ALA A 1 459 ? -13.725 17.314 17.087 1.00 97.38 459 ALA A O 1
ATOM 3462 N N . SER A 1 460 ? -12.073 18.702 17.677 1.00 97.69 460 SER A N 1
ATOM 3463 C CA . SER A 1 460 ? -12.902 19.915 17.683 1.00 97.69 460 SER A CA 1
ATOM 3464 C C . SER A 1 460 ? -13.687 20.145 16.377 1.00 97.69 460 SER A C 1
ATOM 3466 O O . SER A 1 460 ? -14.878 20.453 16.460 1.00 97.69 460 SER A O 1
ATOM 3468 N N . PRO A 1 461 ? -13.112 19.957 15.168 1.00 97.88 461 PRO A N 1
ATOM 3469 C CA . PRO A 1 461 ? -13.859 20.096 13.913 1.00 97.88 461 PRO A CA 1
ATOM 3470 C C . PRO A 1 461 ? -14.996 19.078 13.736 1.00 97.88 461 PRO A C 1
ATOM 3472 O O . PRO A 1 461 ? -15.998 19.368 13.078 1.00 97.88 461 PRO A O 1
ATOM 3475 N N . ILE A 1 462 ? -14.865 17.888 14.325 1.00 98.44 462 ILE A N 1
ATOM 3476 C CA . ILE A 1 462 ? -15.878 16.828 14.261 1.00 98.44 462 ILE A CA 1
ATOM 3477 C C . ILE A 1 462 ? -17.018 17.131 15.239 1.00 98.44 462 ILE A C 1
ATOM 3479 O O . ILE A 1 462 ? -18.188 16.987 14.885 1.00 98.44 462 ILE A O 1
ATOM 3483 N N . VAL A 1 463 ? -16.699 17.644 16.432 1.00 98.31 463 VAL A N 1
ATOM 3484 C CA . VAL A 1 463 ? -17.709 18.129 17.389 1.00 98.31 463 VAL A CA 1
ATOM 3485 C C . VAL A 1 463 ? -18.508 19.301 16.800 1.00 98.31 463 VAL A C 1
ATOM 3487 O O . VAL A 1 463 ? -19.735 19.290 16.857 1.00 98.31 463 VAL A O 1
ATOM 3490 N N . ASP A 1 464 ? -17.853 20.261 16.139 1.00 98.12 464 ASP A N 1
ATOM 3491 C CA . ASP A 1 464 ? -18.544 21.336 15.401 1.00 98.12 464 ASP A CA 1
ATOM 3492 C C . ASP A 1 464 ? -19.454 20.778 14.288 1.00 98.12 464 ASP A C 1
ATOM 3494 O O . ASP A 1 464 ? -20.567 21.263 14.068 1.00 98.12 464 ASP A O 1
ATOM 3498 N N . SER A 1 465 ? -19.020 19.707 13.616 1.00 98.31 465 SER A N 1
ATOM 3499 C CA . SER A 1 465 ? -19.828 19.029 12.597 1.00 98.31 465 SER A CA 1
ATOM 3500 C C . SER A 1 465 ? -21.096 18.403 13.188 1.00 98.31 465 SER A C 1
ATOM 3502 O O . SER A 1 465 ? -22.161 18.527 12.580 1.00 98.31 465 SER A O 1
ATOM 3504 N N . TYR A 1 466 ? -21.016 17.800 14.380 1.00 98.44 466 TYR A N 1
ATOM 3505 C CA . TYR A 1 466 ? -22.190 17.320 15.117 1.00 98.44 466 TYR A CA 1
ATOM 3506 C C . TYR A 1 466 ? -23.164 18.466 15.414 1.00 98.44 466 TYR A C 1
ATOM 3508 O O . TYR A 1 466 ? -24.343 18.376 15.078 1.00 98.44 466 TYR A O 1
ATOM 3516 N N . GLU A 1 467 ? -22.680 19.579 15.972 1.00 97.69 467 GLU A N 1
ATOM 3517 C CA . GLU A 1 467 ? -23.525 20.737 16.293 1.00 97.69 467 GLU A CA 1
ATOM 3518 C C . GLU A 1 467 ? -24.228 21.303 15.050 1.00 97.69 467 GLU A C 1
ATOM 3520 O O . GLU A 1 467 ? -25.414 21.645 15.101 1.00 97.69 467 GLU A O 1
ATOM 3525 N N . LYS A 1 468 ? -23.535 21.349 13.907 1.00 97.75 468 LYS A N 1
ATOM 3526 C CA . LYS A 1 468 ? -24.124 21.736 12.616 1.00 97.75 468 LYS A CA 1
ATOM 3527 C C . LYS A 1 468 ? -25.210 20.765 12.155 1.00 97.75 468 LYS A C 1
ATOM 3529 O O . LYS A 1 468 ? -26.255 21.220 11.687 1.00 97.75 468 LYS A O 1
ATOM 3534 N N . MET A 1 469 ? -25.006 19.456 12.310 1.00 97.88 469 MET A N 1
ATOM 3535 C CA . MET A 1 469 ? -26.034 18.451 12.009 1.00 97.88 469 MET A CA 1
ATOM 3536 C C . MET A 1 469 ? -27.254 18.609 12.920 1.00 97.88 469 MET A C 1
ATOM 3538 O O . MET A 1 469 ? -28.379 18.610 12.426 1.00 97.88 469 MET A O 1
ATOM 3542 N N . VAL A 1 470 ? -27.057 18.849 14.221 1.00 97.88 470 VAL A N 1
ATOM 3543 C CA . VAL A 1 470 ? -28.156 19.123 15.163 1.00 97.88 470 VAL A CA 1
ATOM 3544 C C . VAL A 1 470 ? -28.958 20.351 14.724 1.00 97.88 470 VAL A C 1
ATOM 3546 O O . VAL A 1 470 ? -30.187 20.311 14.696 1.00 97.88 470 VAL A O 1
ATOM 3549 N N . GLN A 1 471 ? -28.281 21.442 14.354 1.00 97.69 471 GLN A N 1
ATOM 3550 C CA . GLN A 1 471 ? -28.935 22.684 13.924 1.00 97.69 471 GLN A CA 1
ATOM 3551 C C . GLN A 1 471 ? -29.718 22.526 12.615 1.00 97.69 471 GLN A C 1
ATOM 3553 O O . GLN A 1 471 ? -30.759 23.164 12.443 1.00 97.69 471 GLN A O 1
ATOM 3558 N N . LYS A 1 472 ? -29.207 21.715 11.685 1.00 97.31 472 LYS A N 1
ATOM 3559 C CA . LYS A 1 472 ? -29.772 21.545 10.344 1.00 97.31 472 LYS A CA 1
ATOM 3560 C C . LYS A 1 472 ? -30.866 20.477 10.292 1.00 97.31 472 LYS A C 1
ATOM 3562 O O . LYS A 1 472 ? -31.934 20.739 9.745 1.00 97.31 472 LYS A O 1
ATOM 3567 N N . ASP A 1 473 ? -30.587 19.301 10.848 1.00 97.25 473 ASP A N 1
ATOM 3568 C CA . ASP A 1 473 ? -31.365 18.071 10.653 1.00 97.25 473 ASP A CA 1
ATOM 3569 C C . ASP A 1 473 ? -31.998 17.550 11.964 1.00 97.25 473 ASP A C 1
ATOM 3571 O O . ASP A 1 473 ? -32.912 16.724 11.927 1.00 97.25 473 ASP A O 1
ATOM 3575 N N . GLY A 1 474 ? -31.585 18.083 13.121 1.00 98.00 474 GLY A N 1
ATOM 3576 C CA . GLY A 1 474 ? -32.097 17.725 14.446 1.00 98.00 474 GLY A CA 1
ATOM 3577 C C . GLY A 1 474 ? -31.212 16.730 15.199 1.00 98.00 474 GLY A C 1
ATOM 3578 O O . GLY A 1 474 ? -30.433 15.980 14.615 1.00 98.00 474 GLY A O 1
ATOM 3579 N N . GLU A 1 475 ? -31.340 16.719 16.528 1.00 97.06 475 GLU A N 1
ATOM 3580 C CA . GLU A 1 475 ? -30.484 15.919 17.416 1.00 97.06 475 GLU A CA 1
ATOM 3581 C C . GLU A 1 475 ? -30.602 14.411 17.176 1.00 97.06 475 GLU A C 1
ATOM 3583 O O . GLU A 1 475 ? -29.596 13.717 17.147 1.00 97.06 475 GLU A O 1
ATOM 3588 N N . GLU A 1 476 ? -31.811 13.903 16.931 1.00 97.62 476 GLU A N 1
ATOM 3589 C CA . GLU A 1 476 ? -32.038 12.478 16.660 1.00 97.62 476 GLU A CA 1
ATOM 3590 C C . GLU A 1 476 ? -31.270 11.999 15.415 1.00 97.62 476 GLU A C 1
ATOM 3592 O O . GLU A 1 476 ? -30.667 10.928 15.429 1.00 97.62 476 GLU A O 1
ATOM 3597 N N . VAL A 1 477 ? -31.227 12.822 14.360 1.00 97.75 477 VAL A N 1
ATOM 3598 C CA . VAL A 1 477 ? -30.500 12.510 13.121 1.00 97.75 477 VAL A CA 1
ATOM 3599 C C . VAL A 1 477 ? -28.989 12.570 13.344 1.00 97.75 477 VAL A C 1
ATOM 3601 O O . VAL A 1 477 ? -28.267 11.681 12.892 1.00 97.75 477 VAL A O 1
ATOM 3604 N N . ALA A 1 478 ? -28.507 13.585 14.068 1.00 98.12 478 ALA A N 1
ATOM 3605 C CA . ALA A 1 478 ? -27.092 13.713 14.407 1.00 98.12 478 ALA A CA 1
ATOM 3606 C C . ALA A 1 478 ? -26.610 12.542 15.283 1.00 98.12 478 ALA A C 1
ATOM 3608 O O . ALA A 1 478 ? -25.575 11.943 14.987 1.00 98.12 478 ALA A O 1
ATOM 3609 N N . ASN A 1 479 ? -27.398 12.158 16.296 1.00 98.31 479 ASN A N 1
ATOM 3610 C CA . ASN A 1 479 ? -27.128 11.000 17.147 1.00 98.31 479 ASN A CA 1
ATOM 3611 C C . ASN A 1 479 ? -27.048 9.719 16.316 1.00 98.31 479 ASN A C 1
ATOM 3613 O O . ASN A 1 479 ? -26.067 8.991 16.421 1.00 98.31 479 ASN A O 1
ATOM 3617 N N . ALA A 1 480 ? -28.030 9.468 15.444 1.00 98.25 480 ALA A N 1
ATOM 3618 C CA . ALA A 1 480 ? -28.034 8.279 14.594 1.00 98.25 480 ALA A CA 1
ATOM 3619 C C . ALA A 1 480 ? -26.801 8.209 13.675 1.00 98.25 480 ALA A C 1
ATOM 3621 O O . ALA A 1 480 ? -26.215 7.139 13.513 1.00 98.25 480 ALA A O 1
ATOM 3622 N N . ARG A 1 481 ? -26.362 9.344 13.106 1.00 97.94 481 ARG A N 1
ATOM 3623 C CA . ARG A 1 481 ? -25.144 9.400 12.280 1.00 97.94 481 ARG A CA 1
ATOM 3624 C C . ARG A 1 481 ? -23.888 9.067 13.088 1.00 97.94 481 ARG A C 1
ATOM 3626 O O . ARG A 1 481 ? -23.036 8.334 12.585 1.00 97.94 481 ARG A O 1
ATOM 3633 N N . PHE A 1 482 ? -23.775 9.605 14.302 1.00 98.62 482 PHE A N 1
ATOM 3634 C CA . PHE A 1 482 ? -22.620 9.402 15.181 1.00 98.62 482 PHE A CA 1
ATOM 3635 C C . PHE A 1 482 ? -22.568 7.983 15.753 1.00 98.62 482 PHE A C 1
ATOM 3637 O O . PHE A 1 482 ? -21.496 7.384 15.741 1.00 98.62 482 PHE A O 1
ATOM 3644 N N . VAL A 1 483 ? -23.711 7.416 16.158 1.00 98.75 483 VAL A N 1
ATOM 3645 C CA . VAL A 1 483 ? -23.824 6.003 16.560 1.00 98.75 483 VAL A CA 1
ATOM 3646 C C . VAL A 1 483 ? -23.387 5.096 15.416 1.00 98.75 483 VAL A C 1
ATOM 3648 O O . VAL A 1 483 ? -22.529 4.248 15.620 1.00 98.75 483 VAL A O 1
ATOM 3651 N N . GLN A 1 484 ? -23.873 5.332 14.194 1.00 98.31 484 GLN A N 1
ATOM 3652 C CA . GLN A 1 484 ? -23.487 4.522 13.037 1.00 98.31 484 GLN A CA 1
ATOM 3653 C C . GLN A 1 484 ? -21.970 4.540 12.779 1.00 98.31 484 GLN A C 1
ATOM 3655 O O . GLN A 1 484 ? -21.381 3.494 12.514 1.00 98.31 484 GLN A O 1
ATOM 3660 N N . SER A 1 485 ? -21.318 5.707 12.839 1.00 98.62 485 SER A N 1
ATOM 3661 C CA . SER A 1 485 ? -19.855 5.765 12.709 1.00 98.62 485 SER A CA 1
ATOM 3662 C C . SER A 1 485 ? -19.157 5.042 13.860 1.00 98.62 485 SER A C 1
ATOM 3664 O O . SER A 1 485 ? -18.224 4.281 13.617 1.00 98.62 485 SER A O 1
ATOM 3666 N N . ALA A 1 486 ? -19.604 5.261 15.101 1.00 98.75 486 ALA A N 1
ATOM 3667 C CA . ALA A 1 486 ? -19.016 4.635 16.281 1.00 98.75 486 ALA A CA 1
ATOM 3668 C C . ALA A 1 486 ? -19.112 3.105 16.218 1.00 98.75 486 ALA A C 1
ATOM 3670 O O . ALA A 1 486 ? -18.113 2.436 16.452 1.00 98.75 486 ALA A O 1
ATOM 3671 N N . GLU A 1 487 ? -20.259 2.546 15.823 1.00 98.75 487 GLU A N 1
ATOM 3672 C CA . GLU A 1 487 ? -20.439 1.099 15.649 1.00 98.75 487 GLU A CA 1
ATOM 3673 C C . GLU A 1 487 ? -19.421 0.511 14.665 1.00 98.75 487 GLU A C 1
ATOM 3675 O O . GLU A 1 487 ? -18.802 -0.513 14.948 1.00 98.75 487 GLU A O 1
ATOM 3680 N N . ARG A 1 488 ? -19.201 1.174 13.522 1.00 98.62 488 ARG A N 1
ATOM 3681 C CA . ARG A 1 488 ? -18.218 0.738 12.517 1.00 98.62 488 ARG A CA 1
ATOM 3682 C C . ARG A 1 488 ? -16.787 0.808 13.037 1.00 98.62 488 ARG A C 1
ATOM 3684 O O . ARG A 1 488 ? -16.016 -0.120 12.824 1.00 98.62 488 ARG A O 1
ATOM 3691 N N . LEU A 1 489 ? -16.439 1.892 13.722 1.00 98.75 489 LEU A N 1
ATOM 3692 C CA . LEU A 1 489 ? -15.086 2.125 14.227 1.00 98.75 489 LEU A CA 1
ATOM 3693 C C . LEU A 1 489 ? -14.747 1.197 15.399 1.00 98.75 489 LEU A C 1
ATOM 3695 O O . LEU A 1 489 ? -13.654 0.646 15.456 1.00 98.75 489 LEU A O 1
ATOM 3699 N N . LEU A 1 490 ? -15.701 0.935 16.294 1.00 98.75 490 LEU A N 1
ATOM 3700 C CA . LEU A 1 490 ? -15.522 -0.010 17.399 1.00 98.75 490 LEU A CA 1
ATOM 3701 C C . LEU A 1 490 ? -15.328 -1.454 16.908 1.00 98.75 490 LEU A C 1
ATOM 3703 O O . LEU A 1 490 ? -14.634 -2.234 17.560 1.00 98.75 490 LEU A O 1
ATOM 3707 N N . LYS A 1 491 ? -15.855 -1.818 15.728 1.00 98.56 491 LYS A N 1
ATOM 3708 C CA . LYS A 1 491 ? -15.570 -3.127 15.115 1.00 98.56 491 LYS A CA 1
ATOM 3709 C C . LYS A 1 491 ? -14.086 -3.317 14.794 1.00 98.56 491 LYS A C 1
ATOM 3711 O O . LYS A 1 491 ? -13.622 -4.449 14.906 1.00 98.56 491 LYS A O 1
ATOM 3716 N N . LEU A 1 492 ? -13.341 -2.252 14.472 1.00 98.31 492 LEU A N 1
ATOM 3717 C CA . LEU A 1 492 ? -11.899 -2.342 14.191 1.00 98.31 492 LEU A CA 1
ATOM 3718 C C . LEU A 1 492 ? -11.091 -2.825 15.404 1.00 98.31 492 LEU A C 1
ATOM 3720 O O . LEU A 1 492 ? -10.037 -3.430 15.239 1.00 98.31 492 LEU A O 1
ATOM 3724 N N . THR A 1 493 ? -11.595 -2.629 16.624 1.00 97.31 493 THR A N 1
ATOM 3725 C CA . THR A 1 493 ? -10.931 -3.073 17.861 1.00 97.31 493 THR A CA 1
ATOM 3726 C C . THR A 1 493 ? -11.565 -4.336 18.450 1.00 97.31 493 THR A C 1
ATOM 3728 O O . THR A 1 493 ? -10.844 -5.218 18.922 1.00 97.31 493 THR A O 1
ATOM 3731 N N . MET A 1 494 ? -12.893 -4.480 18.391 1.00 97.75 494 MET A N 1
ATOM 3732 C CA . MET A 1 494 ? -13.585 -5.660 18.925 1.00 97.75 494 MET A CA 1
ATOM 3733 C C . MET A 1 494 ? -13.388 -6.918 18.073 1.00 97.75 494 MET A C 1
ATOM 3735 O O . MET A 1 494 ? -13.148 -7.984 18.633 1.00 97.75 494 MET A O 1
ATOM 3739 N N . ASN A 1 495 ? -13.445 -6.827 16.738 1.00 97.50 495 ASN A N 1
ATOM 3740 C CA . ASN A 1 495 ? -13.278 -8.013 15.887 1.00 97.50 495 ASN A CA 1
ATOM 3741 C C . ASN A 1 495 ? -11.888 -8.664 16.050 1.00 97.50 495 ASN A C 1
ATOM 3743 O O . ASN A 1 495 ? -11.822 -9.889 16.175 1.00 97.50 495 ASN A O 1
ATOM 3747 N N . PRO A 1 496 ? -10.779 -7.902 16.133 1.00 97.00 496 PRO A N 1
ATOM 3748 C CA . PRO A 1 496 ? -9.464 -8.473 16.430 1.00 97.00 496 PRO A CA 1
ATOM 3749 C C . PRO A 1 496 ? -9.237 -8.842 17.908 1.00 97.00 496 PRO A C 1
ATOM 3751 O O . PRO A 1 496 ? -8.127 -9.235 18.264 1.00 97.00 496 PRO A O 1
ATOM 3754 N N . GLY A 1 497 ? -10.243 -8.698 18.781 1.00 96.12 497 GLY A N 1
ATOM 3755 C CA . GLY A 1 497 ? -10.195 -9.110 20.189 1.00 96.12 497 GLY A CA 1
ATOM 3756 C C . GLY A 1 497 ? -9.412 -8.186 21.129 1.00 96.12 497 GLY A C 1
ATOM 3757 O O . GLY A 1 497 ? -8.956 -8.633 22.184 1.00 96.12 497 GLY A O 1
ATOM 3758 N N . LEU A 1 498 ? -9.229 -6.905 20.777 1.00 97.19 498 LEU A N 1
ATOM 3759 C CA . LEU A 1 498 ? -8.502 -5.958 21.636 1.00 97.19 498 LEU A CA 1
ATOM 3760 C C . LEU A 1 498 ? -9.254 -5.613 22.923 1.00 97.19 498 LEU A C 1
ATOM 3762 O O . LEU A 1 498 ? -8.617 -5.279 23.920 1.00 97.19 498 LEU A O 1
ATOM 3766 N N . PHE A 1 499 ? -10.587 -5.713 22.921 1.00 97.00 499 PHE A N 1
ATOM 3767 C CA . PHE A 1 499 ? -11.381 -5.545 24.139 1.00 97.00 499 PHE A CA 1
ATOM 3768 C C . PHE A 1 499 ? -11.064 -6.631 25.164 1.00 97.00 499 PHE A C 1
ATOM 3770 O O . PHE A 1 499 ? -11.015 -6.344 26.353 1.00 97.00 499 PHE A O 1
ATOM 3777 N N . GLU A 1 500 ? -10.779 -7.855 24.722 1.00 96.56 500 GLU A N 1
ATOM 3778 C CA . GLU A 1 500 ? -10.408 -8.945 25.617 1.00 96.56 500 GLU A CA 1
ATOM 3779 C C . GLU A 1 500 ? -8.939 -8.840 26.039 1.00 96.56 500 GLU A C 1
ATOM 3781 O O . GLU A 1 500 ? -8.642 -8.881 27.235 1.00 96.56 500 GLU A O 1
ATOM 3786 N N . ASN A 1 501 ? -8.011 -8.684 25.090 1.00 96.75 501 ASN A N 1
ATOM 3787 C CA . ASN A 1 501 ? -6.588 -8.561 25.405 1.00 96.75 501 ASN A CA 1
ATOM 3788 C C . ASN A 1 501 ? -5.834 -7.662 24.405 1.00 96.75 501 ASN A C 1
ATOM 3790 O O . ASN A 1 501 ? -5.505 -8.118 23.306 1.00 96.75 501 ASN A O 1
ATOM 3794 N N . PRO A 1 502 ? -5.474 -6.428 24.802 1.00 96.38 502 PRO A N 1
ATOM 3795 C CA . PRO A 1 502 ? -4.679 -5.531 23.971 1.00 96.38 502 PRO A CA 1
ATOM 3796 C C . PRO A 1 502 ? -3.157 -5.678 24.163 1.00 96.38 502 PRO A C 1
ATOM 3798 O O . PRO A 1 502 ? -2.393 -4.995 23.483 1.00 96.38 502 PRO A O 1
ATOM 3801 N N . TYR A 1 503 ? -2.699 -6.535 25.084 1.00 97.56 503 TYR A N 1
ATOM 3802 C CA . TYR A 1 503 ? -1.295 -6.620 25.494 1.00 97.56 503 TYR A CA 1
ATOM 3803 C C . TYR A 1 503 ? -0.505 -7.708 24.775 1.00 97.56 503 TYR A C 1
ATOM 3805 O O . TYR A 1 503 ? -0.982 -8.827 24.567 1.00 97.56 503 TYR A O 1
ATOM 3813 N N . GLN A 1 504 ? 0.763 -7.397 24.507 1.00 96.38 504 GLN A N 1
ATOM 3814 C CA . GLN A 1 504 ? 1.702 -8.271 23.817 1.00 96.38 504 GLN A CA 1
ATOM 3815 C C . GLN A 1 504 ? 2.807 -8.787 24.737 1.00 96.38 504 GLN A C 1
ATOM 3817 O O . GLN A 1 504 ? 3.378 -8.061 25.558 1.00 96.38 504 GLN A O 1
ATOM 3822 N N . LYS A 1 505 ? 3.171 -10.059 24.552 1.00 97.06 505 LYS A N 1
ATOM 3823 C CA . LYS A 1 505 ? 4.315 -10.680 25.224 1.00 97.06 505 LYS A CA 1
ATOM 3824 C C . LYS A 1 505 ? 5.516 -10.686 24.290 1.00 97.06 505 LYS A C 1
ATOM 3826 O O . LYS A 1 505 ? 5.515 -11.372 23.274 1.00 97.06 505 LYS A O 1
ATOM 3831 N N . LEU A 1 506 ? 6.580 -9.983 24.679 1.00 98.06 506 LEU A N 1
ATOM 3832 C CA . LEU A 1 506 ? 7.787 -9.819 23.858 1.00 98.06 506 LEU A CA 1
ATOM 3833 C C . LEU A 1 506 ? 8.406 -11.150 23.395 1.00 98.06 506 LEU A C 1
ATOM 3835 O O . LEU A 1 506 ? 8.886 -11.252 22.271 1.00 98.06 506 LEU A O 1
ATOM 3839 N N . ALA A 1 507 ? 8.411 -12.171 24.256 1.00 97.88 507 ALA A N 1
ATOM 3840 C CA . ALA A 1 507 ? 8.965 -13.479 23.908 1.00 97.88 507 ALA A CA 1
ATOM 3841 C C . ALA A 1 507 ? 8.169 -14.173 22.791 1.00 97.88 507 ALA A C 1
ATOM 3843 O O . ALA A 1 507 ? 8.774 -14.788 21.916 1.00 97.88 507 ALA A O 1
ATOM 3844 N N . ASP A 1 508 ? 6.841 -14.040 22.810 1.00 97.12 508 ASP A N 1
ATOM 3845 C CA . ASP A 1 508 ? 5.957 -14.618 21.797 1.00 97.12 508 ASP A CA 1
ATOM 3846 C C . ASP A 1 508 ? 6.085 -13.828 20.489 1.00 97.12 508 ASP A C 1
ATOM 3848 O O . ASP A 1 508 ? 6.283 -14.419 19.429 1.00 97.12 508 ASP A O 1
ATOM 3852 N N . ALA A 1 509 ? 6.103 -12.493 20.576 1.00 97.94 509 ALA A N 1
ATOM 3853 C CA . ALA A 1 509 ? 6.314 -11.612 19.430 1.00 97.94 509 ALA A CA 1
ATOM 3854 C C . ALA A 1 509 ? 7.622 -11.931 18.683 1.00 97.94 509 ALA A C 1
ATOM 3856 O O . ALA A 1 509 ? 7.608 -12.131 17.471 1.00 97.94 509 ALA A O 1
ATOM 3857 N N . LYS A 1 510 ? 8.741 -12.089 19.405 1.00 97.62 510 LYS A N 1
ATOM 3858 C CA . LYS A 1 510 ? 10.044 -12.466 18.823 1.00 97.62 510 LYS A CA 1
ATOM 3859 C C . LYS A 1 510 ? 10.092 -13.873 18.232 1.00 97.62 510 LYS A C 1
ATOM 3861 O O . LYS A 1 510 ? 10.975 -14.160 17.432 1.00 97.62 510 LYS A O 1
ATOM 3866 N N . ALA A 1 511 ? 9.216 -14.773 18.669 1.00 97.62 511 ALA A N 1
ATOM 3867 C CA . ALA A 1 511 ? 9.135 -16.112 18.096 1.00 97.62 511 ALA A CA 1
ATOM 3868 C C . ALA A 1 511 ? 8.363 -16.124 16.765 1.00 97.62 511 ALA A C 1
ATOM 3870 O O . ALA A 1 511 ? 8.581 -17.021 15.950 1.00 97.62 511 ALA A O 1
ATOM 3871 N N . ILE A 1 512 ? 7.466 -15.153 16.566 1.00 97.00 512 ILE A N 1
ATOM 3872 C CA . ILE A 1 512 ? 6.595 -15.028 15.392 1.00 97.00 512 ILE A CA 1
ATOM 3873 C C . ILE A 1 512 ? 7.238 -14.154 14.312 1.00 97.00 512 ILE A C 1
ATOM 3875 O O . ILE A 1 512 ? 7.277 -14.561 13.150 1.00 97.00 512 ILE A O 1
ATOM 3879 N N . ALA A 1 513 ? 7.717 -12.967 14.693 1.00 96.19 513 ALA A N 1
ATOM 3880 C CA . ALA A 1 513 ? 8.315 -12.000 13.782 1.00 96.19 513 ALA A CA 1
ATOM 3881 C C . ALA A 1 513 ? 9.588 -12.570 13.143 1.00 96.19 513 ALA A C 1
ATOM 3883 O O . ALA A 1 513 ? 10.470 -13.073 13.846 1.00 96.19 513 ALA A O 1
ATOM 3884 N N . GLY A 1 514 ? 9.650 -12.561 11.809 1.00 95.69 514 GLY A N 1
ATOM 3885 C CA . GLY A 1 514 ? 10.803 -13.061 11.067 1.00 95.69 514 GLY A CA 1
ATOM 3886 C C . GLY A 1 514 ? 11.037 -14.560 11.265 1.00 95.69 514 GLY A C 1
ATOM 3887 O O . GLY A 1 514 ? 12.172 -15.032 11.140 1.00 95.69 514 GLY A O 1
ATOM 3888 N N . SER A 1 515 ? 9.992 -15.328 11.605 1.00 97.19 515 SER A N 1
ATOM 3889 C CA . SER A 1 515 ? 10.124 -16.770 11.793 1.00 97.19 515 SER A CA 1
ATOM 3890 C C . SER A 1 515 ? 10.622 -17.443 10.511 1.00 97.19 515 SER A C 1
ATOM 3892 O O . SER A 1 515 ? 10.361 -17.002 9.389 1.00 97.19 515 SER A O 1
ATOM 3894 N N . LYS A 1 516 ? 11.386 -18.528 10.674 1.00 97.19 516 LYS A N 1
ATOM 3895 C CA . LYS A 1 516 ? 12.107 -19.179 9.571 1.00 97.19 516 LYS A CA 1
ATOM 3896 C C . LYS A 1 516 ? 11.198 -19.521 8.380 1.00 97.19 516 LYS A C 1
ATOM 3898 O O . LYS A 1 516 ? 11.592 -19.307 7.242 1.00 97.19 516 LYS A O 1
ATOM 3903 N N . ASP A 1 517 ? 10.005 -20.035 8.651 1.00 96.94 517 ASP A N 1
ATOM 3904 C CA . ASP A 1 517 ? 8.991 -20.377 7.653 1.00 96.94 517 ASP A CA 1
ATOM 3905 C C . ASP A 1 517 ? 8.533 -19.162 6.831 1.00 96.94 517 ASP A C 1
ATOM 3907 O O . ASP A 1 517 ? 8.417 -19.269 5.612 1.00 96.94 517 ASP A O 1
ATOM 3911 N N . LYS A 1 518 ? 8.351 -17.997 7.465 1.00 97.31 518 LYS A N 1
ATOM 3912 C CA . LYS A 1 518 ? 7.954 -16.751 6.793 1.00 97.31 518 LYS A CA 1
ATOM 3913 C C . LYS A 1 518 ? 9.083 -16.190 5.936 1.00 97.31 518 LYS A C 1
ATOM 3915 O O . LYS A 1 518 ? 8.851 -15.799 4.798 1.00 97.31 518 LYS A O 1
ATOM 3920 N N . VAL A 1 519 ? 10.316 -16.209 6.450 1.00 97.00 519 VAL A N 1
ATOM 3921 C CA . VAL A 1 519 ? 11.510 -15.784 5.697 1.00 97.00 519 VAL A CA 1
ATOM 3922 C C . VAL A 1 519 ? 11.734 -16.673 4.470 1.00 97.00 519 VAL A C 1
ATOM 3924 O O . VAL A 1 519 ? 12.007 -16.165 3.384 1.00 97.00 519 VAL A O 1
ATOM 3927 N N . GLU A 1 520 ? 11.594 -17.994 4.616 1.00 97.69 520 GLU A N 1
ATOM 3928 C CA . GLU A 1 520 ? 11.722 -18.939 3.500 1.00 97.69 520 GLU A CA 1
ATOM 3929 C C . GLU A 1 520 ? 10.604 -18.750 2.462 1.00 97.69 520 GLU A C 1
ATOM 3931 O O . GLU A 1 520 ? 10.891 -18.729 1.264 1.00 97.69 520 GLU A O 1
ATOM 3936 N N . ALA A 1 521 ? 9.354 -18.558 2.897 1.00 98.38 521 ALA A N 1
ATOM 3937 C CA . ALA A 1 521 ? 8.227 -18.310 2.000 1.00 98.38 521 ALA A CA 1
ATOM 3938 C C . ALA A 1 521 ? 8.366 -16.978 1.241 1.00 98.38 521 ALA A C 1
ATOM 3940 O O . ALA A 1 521 ? 8.197 -16.952 0.022 1.00 98.38 521 ALA A O 1
ATOM 3941 N N . GLY A 1 522 ? 8.756 -15.902 1.930 1.00 97.88 522 GLY A N 1
ATOM 3942 C CA . GLY A 1 522 ? 8.989 -14.598 1.311 1.00 97.88 522 GLY A CA 1
ATOM 3943 C C . GLY A 1 522 ? 10.122 -14.621 0.295 1.00 97.88 522 GLY A C 1
ATOM 3944 O O . GLY A 1 522 ? 9.985 -14.083 -0.804 1.00 97.88 522 GLY A O 1
ATOM 3945 N N . TYR A 1 523 ? 11.214 -15.329 0.594 1.00 97.94 523 TYR A N 1
ATOM 3946 C CA . TYR A 1 523 ? 12.299 -15.508 -0.367 1.00 97.94 523 TYR A CA 1
ATOM 3947 C C . TYR A 1 523 ? 11.873 -16.339 -1.586 1.00 97.94 523 TYR A C 1
ATOM 3949 O O . TYR A 1 523 ? 12.240 -16.016 -2.715 1.00 97.94 523 TYR A O 1
ATOM 3957 N N . GLN A 1 524 ? 11.051 -17.373 -1.389 1.00 98.62 524 GLN A N 1
ATOM 3958 C CA . GLN A 1 524 ? 10.511 -18.158 -2.499 1.00 98.62 524 GLN A CA 1
ATOM 3959 C C . GLN A 1 524 ? 9.589 -17.323 -3.399 1.00 98.62 524 GLN A C 1
ATOM 3961 O O . GLN A 1 524 ? 9.667 -17.451 -4.621 1.00 98.62 524 GLN A O 1
ATOM 3966 N N . ALA A 1 525 ? 8.763 -16.447 -2.819 1.00 98.50 525 ALA A N 1
ATOM 3967 C CA . ALA A 1 525 ? 7.931 -15.518 -3.578 1.00 98.50 525 ALA A CA 1
ATOM 3968 C C . ALA A 1 525 ? 8.780 -14.530 -4.400 1.00 98.50 525 ALA A C 1
ATOM 3970 O O . ALA A 1 525 ? 8.449 -14.270 -5.552 1.00 98.50 525 ALA A O 1
ATOM 3971 N N . GLN A 1 526 ? 9.906 -14.043 -3.859 1.00 98.25 526 GLN A N 1
ATOM 3972 C CA . GLN A 1 526 ? 10.874 -13.227 -4.613 1.00 98.25 526 GLN A CA 1
ATOM 3973 C C . GLN A 1 526 ? 11.472 -13.970 -5.806 1.00 98.25 526 GLN A C 1
ATOM 3975 O O . GLN A 1 526 ? 11.572 -13.411 -6.890 1.00 98.25 526 GLN A O 1
ATOM 3980 N N . LEU A 1 527 ? 11.864 -15.230 -5.629 1.00 98.69 527 LEU A N 1
ATOM 3981 C CA . LEU A 1 527 ? 12.414 -16.032 -6.721 1.00 98.69 527 LEU A CA 1
ATOM 3982 C C . LEU A 1 527 ? 11.368 -16.326 -7.808 1.00 98.69 527 LEU A C 1
ATOM 3984 O O . LEU A 1 527 ? 11.681 -16.291 -8.997 1.00 98.69 527 LEU A O 1
ATOM 3988 N N . ASP A 1 528 ? 10.126 -16.609 -7.409 1.00 98.69 528 ASP A N 1
ATOM 3989 C CA . ASP A 1 528 ? 9.037 -16.939 -8.333 1.00 98.69 528 ASP A CA 1
ATOM 3990 C C . ASP A 1 528 ? 8.418 -15.710 -9.027 1.00 98.69 528 ASP A C 1
ATOM 3992 O O . ASP A 1 528 ? 7.713 -15.888 -10.021 1.00 98.69 528 ASP A O 1
ATOM 3996 N N . SER A 1 529 ? 8.676 -14.488 -8.545 1.00 98.56 529 SER A N 1
ATOM 3997 C CA . SER A 1 529 ? 8.180 -13.243 -9.151 1.00 98.56 529 SER A CA 1
ATOM 3998 C C . SER A 1 529 ? 9.112 -12.625 -10.194 1.00 98.56 529 SER A C 1
ATOM 4000 O O . SER A 1 529 ? 8.675 -11.770 -10.963 1.00 98.56 529 SER A O 1
ATOM 4002 N N . ILE A 1 530 ? 10.382 -13.039 -10.252 1.00 98.75 530 ILE A N 1
ATOM 4003 C CA . ILE A 1 530 ? 11.345 -12.507 -11.223 1.00 98.75 530 ILE A CA 1
ATOM 4004 C C . ILE A 1 530 ? 10.970 -12.966 -12.637 1.00 98.75 530 ILE A C 1
ATOM 4006 O O . ILE A 1 530 ? 10.857 -14.165 -12.918 1.00 98.75 530 ILE A O 1
ATOM 4010 N N . VAL A 1 531 ? 10.813 -11.994 -13.536 1.00 98.88 531 VAL A N 1
ATOM 4011 C CA . VAL A 1 531 ? 10.432 -12.189 -14.937 1.00 98.88 531 VAL A CA 1
ATOM 4012 C C . VAL A 1 531 ? 11.676 -12.115 -15.812 1.00 98.88 531 VAL A C 1
ATOM 4014 O O . VAL A 1 531 ? 12.327 -11.078 -15.889 1.00 98.88 531 VAL A O 1
ATOM 4017 N N . MET A 1 532 ? 12.019 -13.188 -16.519 1.00 98.81 532 MET A N 1
ATOM 4018 C CA . MET A 1 532 ? 13.039 -13.119 -17.568 1.00 98.81 532 MET A CA 1
ATOM 4019 C C . MET A 1 532 ? 12.357 -12.717 -18.874 1.00 98.81 532 MET A C 1
ATOM 4021 O O . MET A 1 532 ? 11.549 -13.478 -19.394 1.00 98.81 532 MET A O 1
ATOM 4025 N N . VAL A 1 533 ? 12.647 -11.527 -19.401 1.00 98.69 533 VAL A N 1
ATOM 4026 C CA . VAL A 1 533 ? 11.982 -11.020 -20.620 1.00 98.69 533 VAL A CA 1
ATOM 4027 C C . VAL A 1 533 ? 12.805 -11.266 -21.883 1.00 98.69 533 VAL A C 1
ATOM 4029 O O . VAL A 1 533 ? 12.237 -11.387 -22.965 1.00 98.69 533 VAL A O 1
ATOM 4032 N N . LYS A 1 534 ? 14.126 -11.435 -21.736 1.00 98.62 534 LYS A N 1
ATOM 4033 C CA . LYS A 1 534 ? 15.058 -11.750 -22.826 1.00 98.62 534 LYS A CA 1
ATOM 4034 C C . LYS A 1 534 ? 16.159 -12.699 -22.360 1.00 98.62 534 LYS A C 1
ATOM 4036 O O . LYS A 1 534 ? 16.675 -12.538 -21.254 1.00 98.62 534 LYS A O 1
ATOM 4041 N N . ASN A 1 535 ? 16.545 -13.647 -23.218 1.00 98.12 535 ASN A N 1
ATOM 4042 C CA . ASN A 1 535 ? 17.648 -14.578 -22.967 1.00 98.12 535 ASN A CA 1
ATOM 4043 C C . ASN A 1 535 ? 18.272 -15.110 -24.275 1.00 98.12 535 ASN A C 1
ATOM 4045 O O . ASN A 1 535 ? 17.824 -16.117 -24.825 1.00 98.12 535 ASN A O 1
ATOM 4049 N N . VAL A 1 536 ? 19.297 -14.429 -24.786 1.00 97.50 536 VAL A N 1
ATOM 4050 C CA . VAL A 1 536 ? 20.040 -14.809 -26.000 1.00 97.50 536 VAL A CA 1
ATOM 4051 C C . VAL A 1 536 ? 21.025 -15.929 -25.681 1.00 97.50 536 VAL A C 1
ATOM 4053 O O . VAL A 1 536 ? 21.672 -15.915 -24.634 1.00 97.50 536 VAL A O 1
ATOM 4056 N N . ASP A 1 537 ? 21.108 -16.917 -26.577 1.00 94.25 537 ASP A N 1
ATOM 4057 C CA . ASP A 1 537 ? 22.065 -18.033 -26.543 1.00 94.25 537 ASP A CA 1
ATOM 4058 C C . ASP A 1 537 ? 22.152 -18.788 -25.197 1.00 94.25 537 ASP A C 1
ATOM 4060 O O . ASP A 1 537 ? 23.152 -19.432 -24.887 1.00 94.25 537 ASP A O 1
ATOM 4064 N N . ASN A 1 538 ? 21.056 -18.791 -24.426 1.00 95.25 538 ASN A N 1
ATOM 4065 C CA . ASN A 1 538 ? 20.972 -19.354 -23.072 1.00 95.25 538 ASN A CA 1
ATOM 4066 C C . ASN A 1 538 ? 21.989 -18.746 -22.090 1.00 95.25 538 ASN A C 1
ATOM 4068 O O . ASN A 1 538 ? 22.556 -19.459 -21.258 1.00 95.25 538 ASN A O 1
ATOM 4072 N N . THR A 1 539 ? 22.199 -17.429 -22.173 1.00 96.56 539 THR A N 1
ATOM 4073 C CA . THR A 1 539 ? 23.048 -16.665 -21.244 1.00 96.56 539 THR A CA 1
ATOM 4074 C C . THR A 1 539 ? 22.672 -16.926 -19.782 1.00 96.56 539 THR A C 1
ATOM 4076 O O . THR A 1 539 ? 23.548 -17.078 -18.930 1.00 96.56 539 THR A O 1
ATOM 4079 N N . ILE A 1 540 ? 21.372 -17.031 -19.494 1.00 97.56 540 ILE A N 1
ATOM 4080 C CA . ILE A 1 540 ? 20.838 -17.530 -18.225 1.00 97.56 540 ILE A CA 1
ATOM 4081 C C . ILE A 1 540 ? 20.261 -18.932 -18.462 1.00 97.56 540 ILE A C 1
ATOM 4083 O O . ILE A 1 540 ? 19.342 -19.123 -19.260 1.00 97.56 540 ILE A O 1
ATOM 4087 N N . GLN A 1 541 ? 20.788 -19.931 -17.759 1.00 96.94 541 GLN A N 1
ATOM 4088 C CA . GLN A 1 541 ? 20.359 -21.330 -17.834 1.00 96.94 541 GLN A CA 1
ATOM 4089 C C . GLN A 1 541 ? 20.606 -22.028 -16.498 1.00 96.94 541 GLN A C 1
ATOM 4091 O O . GLN A 1 541 ? 21.254 -21.474 -15.624 1.00 96.94 541 GLN A O 1
ATOM 4096 N N . GLU A 1 542 ? 20.113 -23.252 -16.336 1.00 97.38 542 GLU A N 1
ATOM 4097 C CA . GLU A 1 542 ? 20.338 -24.060 -15.133 1.00 97.38 542 GLU A CA 1
ATOM 4098 C C . GLU A 1 542 ? 21.823 -24.101 -14.719 1.00 97.38 542 GLU A C 1
ATOM 4100 O O . GLU A 1 542 ? 22.684 -24.416 -15.544 1.00 97.38 542 GLU A O 1
ATOM 4105 N N . ALA A 1 543 ? 22.122 -23.858 -13.435 1.00 96.19 543 ALA A N 1
ATOM 4106 C CA . ALA A 1 543 ? 23.491 -23.752 -12.912 1.00 96.19 543 ALA A CA 1
ATOM 4107 C C . ALA A 1 543 ? 24.384 -24.954 -13.281 1.00 96.19 543 ALA A C 1
ATOM 4109 O O . ALA A 1 543 ? 25.571 -24.807 -13.561 1.00 96.19 543 ALA A O 1
ATOM 4110 N N . SER A 1 544 ? 23.804 -26.158 -13.357 1.00 95.69 544 SER A N 1
ATOM 4111 C CA . SER A 1 544 ? 24.506 -27.393 -13.736 1.00 95.69 544 SER A CA 1
ATOM 4112 C C . SER A 1 544 ? 25.022 -27.414 -15.187 1.00 95.69 544 SER A C 1
ATOM 4114 O O . SER A 1 544 ? 25.833 -28.277 -15.535 1.00 95.69 544 SER A O 1
ATOM 4116 N N . LYS A 1 545 ? 24.553 -26.485 -16.031 1.00 95.44 545 LYS A N 1
ATOM 4117 C CA . LYS A 1 545 ? 24.920 -26.320 -17.446 1.00 95.44 545 LYS A CA 1
ATOM 4118 C C . LYS A 1 545 ? 25.833 -25.119 -17.692 1.00 95.44 545 LYS A C 1
ATOM 4120 O O . LYS A 1 545 ? 26.338 -24.983 -18.805 1.00 95.44 545 LYS A O 1
ATOM 4125 N N . MET A 1 546 ? 26.060 -24.278 -16.683 1.00 91.62 546 MET A N 1
ATOM 4126 C CA . MET A 1 546 ? 26.990 -23.156 -16.778 1.00 91.62 546 MET A CA 1
ATOM 4127 C C . MET A 1 546 ? 28.430 -23.659 -16.942 1.00 91.62 546 MET A C 1
ATOM 4129 O O . MET A 1 546 ? 28.829 -24.665 -16.354 1.00 91.62 546 MET A O 1
ATOM 4133 N N . GLU A 1 547 ? 29.235 -22.953 -17.740 1.00 90.25 547 GLU A N 1
ATOM 4134 C CA . GLU A 1 547 ? 30.630 -23.346 -17.993 1.00 90.25 547 GLU A CA 1
ATOM 4135 C C . GLU A 1 547 ? 31.537 -23.181 -16.764 1.00 90.25 547 GLU A C 1
ATOM 4137 O O . GLU A 1 547 ? 32.574 -23.844 -16.656 1.00 90.25 547 GLU A O 1
ATOM 4142 N N . LYS A 1 548 ? 31.155 -22.290 -15.844 1.00 93.56 548 LYS A N 1
ATOM 4143 C CA . LYS A 1 548 ? 31.879 -21.973 -14.612 1.00 93.56 548 LYS A CA 1
ATOM 4144 C C . LYS A 1 548 ? 30.914 -21.910 -13.436 1.00 93.56 548 LYS A C 1
ATOM 4146 O O . LYS A 1 548 ? 29.770 -21.500 -13.594 1.00 93.56 548 LYS A O 1
ATOM 4151 N N . ASP A 1 549 ? 31.413 -22.272 -12.259 1.00 94.25 549 ASP A N 1
ATOM 4152 C CA . ASP A 1 549 ? 30.754 -21.958 -10.992 1.00 94.25 549 ASP A CA 1
ATOM 4153 C C . ASP A 1 549 ? 30.875 -20.450 -10.722 1.00 94.25 549 ASP A C 1
ATOM 4155 O O . ASP A 1 549 ? 31.912 -19.851 -11.030 1.00 94.25 549 ASP A O 1
ATOM 4159 N N . SER A 1 550 ? 29.851 -19.825 -10.132 1.00 95.25 550 SER A N 1
ATOM 4160 C CA . SER A 1 550 ? 29.863 -18.384 -9.844 1.00 95.25 550 SER A CA 1
ATOM 4161 C C . SER A 1 550 ? 31.063 -17.983 -8.972 1.00 95.25 550 SER A C 1
ATOM 4163 O O . SER A 1 550 ? 31.618 -16.892 -9.131 1.00 95.25 550 SER A O 1
ATOM 4165 N N . LYS A 1 551 ? 31.547 -18.879 -8.097 1.00 96.25 551 LYS A N 1
ATOM 4166 C CA . LYS A 1 551 ? 32.733 -18.660 -7.251 1.00 96.25 551 LYS A CA 1
ATOM 4167 C C . LYS A 1 551 ? 34.052 -18.614 -8.006 1.00 96.25 551 LYS A C 1
ATOM 4169 O O . LYS A 1 551 ? 35.025 -18.104 -7.453 1.00 96.25 551 LYS A O 1
ATOM 4174 N N . ASP A 1 552 ? 34.075 -19.074 -9.249 1.00 97.19 552 ASP A N 1
ATOM 4175 C CA . ASP A 1 552 ? 35.236 -18.996 -10.132 1.00 97.19 552 ASP A CA 1
ATOM 4176 C C . ASP A 1 552 ? 35.133 -17.833 -11.137 1.00 97.19 552 ASP A C 1
ATOM 4178 O O . ASP A 1 552 ? 36.060 -17.621 -11.923 1.00 97.19 552 ASP A O 1
ATOM 4182 N N . MET A 1 553 ? 34.031 -1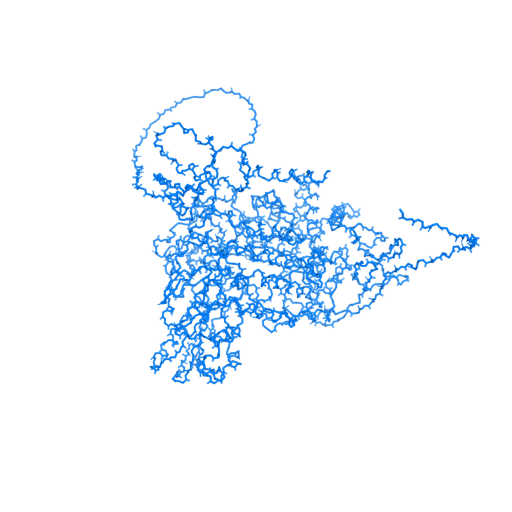7.071 -11.119 1.00 97.75 553 MET A N 1
ATOM 4183 C CA . MET A 1 553 ? 33.798 -15.957 -12.039 1.00 97.75 553 MET A CA 1
ATOM 4184 C C . MET A 1 553 ? 34.350 -14.621 -11.531 1.00 97.75 553 MET A C 1
ATOM 4186 O O . MET A 1 553 ? 34.324 -14.311 -10.333 1.00 97.75 553 MET A O 1
ATOM 4190 N N . THR A 1 554 ? 34.781 -13.794 -12.483 1.00 98.31 554 THR A N 1
ATOM 4191 C CA . THR A 1 554 ? 34.963 -12.349 -12.321 1.00 98.31 554 THR A CA 1
ATOM 4192 C C . THR A 1 554 ? 33.787 -11.615 -12.953 1.00 98.31 554 THR A C 1
ATOM 4194 O O . THR A 1 554 ? 33.587 -11.718 -14.161 1.00 98.31 554 THR A O 1
ATOM 4197 N N . VAL A 1 555 ? 33.039 -10.844 -12.164 1.00 98.31 555 VAL A N 1
ATOM 4198 C CA . VAL A 1 555 ? 31.908 -10.044 -12.657 1.00 98.31 555 VAL A CA 1
ATOM 4199 C C . VAL A 1 555 ? 32.179 -8.551 -12.562 1.00 98.31 555 VAL A C 1
ATOM 4201 O O . VAL A 1 555 ? 32.834 -8.090 -11.622 1.00 98.31 555 VAL A O 1
ATOM 4204 N N . TYR A 1 556 ? 31.664 -7.798 -13.530 1.00 98.69 556 TYR A N 1
ATOM 4205 C CA . TYR A 1 556 ? 31.685 -6.337 -13.523 1.00 98.69 556 TYR A CA 1
ATOM 4206 C C . TYR A 1 556 ? 30.282 -5.777 -13.283 1.00 98.69 556 TYR A C 1
ATOM 4208 O O . TYR A 1 556 ? 29.333 -6.189 -13.947 1.00 98.69 556 TYR A O 1
ATOM 4216 N N . ILE A 1 557 ? 30.179 -4.840 -12.337 1.00 98.50 557 ILE A N 1
ATOM 4217 C CA . ILE A 1 557 ? 28.957 -4.095 -12.013 1.00 98.50 557 ILE A CA 1
ATOM 4218 C C . ILE A 1 557 ? 29.281 -2.597 -12.123 1.00 98.50 557 ILE A C 1
ATOM 4220 O O . ILE A 1 557 ? 30.119 -2.118 -11.347 1.00 98.50 557 ILE A O 1
ATOM 4224 N N . PRO A 1 558 ? 28.667 -1.844 -13.053 1.00 97.75 558 PRO A N 1
ATOM 4225 C CA . PRO A 1 558 ? 28.974 -0.429 -13.254 1.00 97.75 558 PRO A CA 1
ATOM 4226 C C . PRO A 1 558 ? 28.402 0.441 -12.132 1.00 97.75 558 PRO A C 1
ATOM 4228 O O . PRO A 1 558 ? 27.466 0.040 -11.425 1.00 97.75 558 PRO A O 1
ATOM 4231 N N . THR A 1 559 ? 28.937 1.654 -11.998 1.00 96.25 559 THR A N 1
ATOM 4232 C CA . THR A 1 559 ? 28.307 2.727 -11.226 1.00 96.25 559 THR A CA 1
ATOM 4233 C C . THR A 1 559 ? 27.359 3.536 -12.109 1.00 96.25 559 THR A C 1
ATOM 4235 O O . THR A 1 559 ? 27.596 3.746 -13.298 1.00 96.25 559 THR A O 1
ATOM 4238 N N . VAL A 1 560 ? 26.258 3.990 -11.519 1.00 95.44 560 VAL A N 1
ATOM 4239 C CA . VAL A 1 560 ? 25.226 4.797 -12.176 1.00 95.44 560 VAL A CA 1
ATOM 4240 C C . VAL A 1 560 ? 25.042 6.108 -11.428 1.00 95.44 560 VAL A C 1
ATOM 4242 O O . VAL A 1 560 ? 25.291 6.199 -10.220 1.00 95.44 560 VAL A O 1
ATOM 4245 N N . TYR A 1 561 ? 24.623 7.130 -12.167 1.00 94.69 561 TYR A N 1
ATOM 4246 C CA . TYR A 1 561 ? 24.370 8.464 -11.640 1.00 94.69 561 TYR A CA 1
ATOM 4247 C C . TYR A 1 561 ? 22.874 8.693 -11.441 1.00 94.69 561 TYR A C 1
ATOM 4249 O O . TYR A 1 561 ? 22.062 8.355 -12.299 1.00 94.69 561 TYR A O 1
ATOM 4257 N N . THR A 1 562 ? 22.515 9.286 -10.306 1.00 93.62 562 THR A N 1
ATOM 4258 C CA . THR A 1 562 ? 21.167 9.796 -10.037 1.00 93.62 562 THR A CA 1
ATOM 4259 C C . THR A 1 562 ? 21.262 11.289 -9.757 1.00 93.62 562 THR A C 1
ATOM 4261 O O . THR A 1 562 ? 22.061 11.703 -8.915 1.00 93.62 562 THR A O 1
ATOM 4264 N N . GLU A 1 563 ? 20.439 12.072 -10.443 1.00 93.00 563 GLU A N 1
ATOM 4265 C CA . GLU A 1 563 ? 20.310 13.517 -10.263 1.00 93.00 563 GLU A CA 1
ATOM 4266 C C . GLU A 1 563 ? 19.755 13.876 -8.876 1.00 93.00 563 GLU A C 1
ATOM 4268 O O . GLU A 1 563 ? 19.200 13.044 -8.151 1.00 93.00 563 GLU A O 1
ATOM 4273 N N . GLU A 1 564 ? 19.890 15.149 -8.510 1.00 90.25 564 GLU A N 1
ATOM 4274 C CA . GLU A 1 564 ? 19.297 15.694 -7.290 1.00 90.25 564 GLU A CA 1
ATOM 4275 C C . GLU A 1 564 ? 17.762 15.575 -7.314 1.00 90.25 564 GLU A C 1
ATOM 4277 O O . GLU A 1 564 ? 17.112 15.896 -8.309 1.00 90.25 564 GLU A O 1
ATOM 4282 N N . GLN A 1 565 ? 17.171 15.153 -6.192 1.00 84.50 565 GLN A N 1
ATOM 4283 C CA . GLN A 1 565 ? 15.723 14.995 -6.055 1.00 84.50 565 GLN A CA 1
ATOM 4284 C C . GLN A 1 565 ? 15.165 15.945 -4.988 1.00 84.50 565 GLN A C 1
ATOM 4286 O O . GLN A 1 565 ? 15.334 15.695 -3.789 1.00 84.50 565 GLN A O 1
ATOM 4291 N N . PRO A 1 566 ? 14.484 17.032 -5.383 1.00 77.44 566 PRO A N 1
ATOM 4292 C CA . PRO A 1 566 ? 13.784 17.885 -4.435 1.00 77.44 566 PRO A CA 1
ATOM 4293 C C . PRO A 1 566 ? 12.507 17.203 -3.920 1.00 77.44 566 PRO A C 1
ATOM 4295 O O . PRO A 1 566 ? 11.753 16.603 -4.683 1.00 77.44 566 PRO A O 1
ATOM 4298 N N . SER A 1 567 ? 12.227 17.341 -2.624 1.00 72.56 567 SER A N 1
ATOM 4299 C CA . SER A 1 567 ? 10.972 16.931 -1.983 1.00 72.56 567 SER A CA 1
ATOM 4300 C C . SER A 1 567 ? 10.490 18.017 -1.016 1.00 72.56 567 SER A C 1
ATOM 4302 O O . SER A 1 567 ? 11.239 18.918 -0.637 1.00 72.56 567 SER A O 1
ATOM 4304 N N . ILE A 1 568 ? 9.222 17.938 -0.606 1.00 65.75 568 ILE A N 1
ATOM 4305 C CA . ILE A 1 568 ? 8.598 18.874 0.341 1.00 65.75 568 ILE A CA 1
ATOM 4306 C C . ILE A 1 568 ? 9.260 18.864 1.732 1.00 65.75 568 ILE A C 1
ATOM 4308 O O . ILE A 1 568 ? 9.113 19.830 2.479 1.00 65.75 568 ILE A O 1
ATOM 4312 N N . TRP A 1 569 ? 9.997 17.801 2.077 1.00 65.94 569 TRP A N 1
ATOM 4313 C CA . TRP A 1 569 ? 10.641 17.626 3.388 1.00 65.94 569 TRP A CA 1
ATOM 4314 C C . TRP A 1 569 ? 12.151 17.880 3.370 1.00 65.94 569 TRP A C 1
ATOM 4316 O O . TRP A 1 569 ? 12.707 18.429 4.323 1.00 65.94 569 TRP A O 1
ATOM 4326 N N . SER A 1 570 ? 12.825 17.463 2.300 1.00 76.00 570 SER A N 1
ATOM 4327 C CA . SER A 1 570 ? 14.273 17.572 2.122 1.00 76.00 570 SER A CA 1
ATOM 4328 C C . SER A 1 570 ? 14.643 17.397 0.647 1.00 76.00 570 SER A C 1
ATOM 4330 O O . SER A 1 570 ? 13.834 16.951 -0.160 1.00 76.00 570 SER A O 1
ATOM 4332 N N . THR A 1 571 ? 15.877 17.742 0.289 1.00 81.94 571 THR A N 1
ATOM 4333 C CA . THR A 1 571 ? 16.441 17.434 -1.028 1.00 81.94 571 THR A CA 1
ATOM 4334 C C . THR A 1 571 ? 17.409 16.268 -0.886 1.00 81.94 571 THR A C 1
ATOM 4336 O O . THR A 1 571 ? 18.342 16.346 -0.082 1.00 81.94 571 THR A O 1
ATOM 4339 N N . THR A 1 572 ? 17.210 15.208 -1.666 1.00 85.31 572 THR A N 1
ATOM 4340 C CA . THR A 1 572 ? 18.187 14.122 -1.803 1.00 85.31 572 THR A CA 1
ATOM 4341 C C . THR A 1 572 ? 19.269 14.573 -2.785 1.00 85.31 572 THR A C 1
ATOM 4343 O O . THR A 1 572 ? 18.936 14.855 -3.937 1.00 85.31 572 THR A O 1
ATOM 4346 N N . PRO A 1 573 ? 20.547 14.668 -2.375 1.00 90.44 573 PRO A N 1
ATOM 4347 C CA . PRO A 1 573 ? 21.619 15.100 -3.266 1.00 90.44 573 PRO A CA 1
ATOM 4348 C C . PRO A 1 573 ? 21.831 14.133 -4.431 1.00 90.44 573 PRO A C 1
ATOM 4350 O O . PRO A 1 573 ? 21.614 12.927 -4.289 1.00 90.44 573 PRO A O 1
ATOM 4353 N N . ALA A 1 574 ? 22.345 14.655 -5.545 1.00 92.38 574 ALA A N 1
ATOM 4354 C CA . ALA A 1 574 ? 22.826 13.818 -6.634 1.00 92.38 574 ALA A CA 1
ATOM 4355 C C . ALA A 1 574 ? 23.908 12.843 -6.143 1.00 92.38 574 ALA A C 1
ATOM 4357 O O . ALA A 1 574 ? 24.702 13.162 -5.248 1.00 92.38 574 ALA A O 1
ATOM 4358 N N . SER A 1 575 ? 23.952 11.644 -6.718 1.00 92.88 575 SER A N 1
ATOM 4359 C CA . SER A 1 575 ? 24.854 10.595 -6.247 1.00 92.88 575 SER A CA 1
ATOM 4360 C C . SER A 1 575 ? 25.300 9.643 -7.346 1.00 92.88 575 SER A C 1
ATOM 4362 O O . SER A 1 575 ? 24.585 9.378 -8.309 1.00 92.88 575 SER A O 1
ATOM 4364 N N . TRP A 1 576 ? 26.503 9.106 -7.152 1.00 94.25 576 TRP A N 1
ATOM 4365 C CA . TRP A 1 576 ? 27.022 7.958 -7.881 1.00 94.25 576 TRP A CA 1
ATOM 4366 C C . TRP A 1 576 ? 27.007 6.749 -6.955 1.00 94.25 576 TRP A C 1
ATOM 4368 O O . TRP A 1 576 ? 27.564 6.812 -5.854 1.00 94.25 576 TRP A O 1
ATOM 4378 N N . ALA A 1 577 ? 26.417 5.650 -7.407 1.00 93.81 577 ALA A N 1
ATOM 4379 C CA . ALA A 1 577 ? 26.383 4.396 -6.665 1.00 93.81 577 ALA A CA 1
ATOM 4380 C C . ALA A 1 577 ? 26.581 3.211 -7.617 1.00 93.81 577 ALA A C 1
ATOM 4382 O O . ALA A 1 577 ? 26.225 3.314 -8.790 1.00 93.81 577 ALA A O 1
ATOM 4383 N N . PRO A 1 578 ? 27.141 2.081 -7.152 1.00 95.25 578 PRO A N 1
ATOM 4384 C CA . PRO A 1 578 ? 27.043 0.827 -7.887 1.00 95.25 578 PRO A CA 1
ATOM 4385 C C . PRO A 1 578 ? 25.584 0.536 -8.247 1.00 95.25 578 PRO A C 1
ATOM 4387 O O . PRO A 1 578 ? 24.699 0.715 -7.412 1.00 95.25 578 PRO A O 1
ATOM 4390 N N . SER A 1 579 ? 25.345 0.078 -9.473 1.00 95.69 579 SER A N 1
ATOM 4391 C CA . SER A 1 579 ? 23.994 -0.237 -9.958 1.00 95.69 579 SER A CA 1
ATOM 4392 C C . SER A 1 579 ? 23.331 -1.408 -9.225 1.00 95.69 579 SER A C 1
ATOM 4394 O O . SER A 1 579 ? 22.112 -1.533 -9.251 1.00 95.69 579 SER A O 1
ATOM 4396 N N . MET A 1 580 ? 24.123 -2.243 -8.545 1.00 94.94 580 MET A N 1
ATOM 4397 C CA . MET A 1 580 ? 23.668 -3.320 -7.665 1.00 94.94 580 MET A CA 1
ATOM 4398 C C . MET A 1 580 ? 24.561 -3.428 -6.423 1.00 94.94 580 MET A C 1
ATOM 4400 O O . MET A 1 580 ? 25.706 -2.963 -6.408 1.00 94.94 580 MET A O 1
ATOM 4404 N N . ASN A 1 581 ? 24.071 -4.085 -5.373 1.00 94.06 581 ASN A N 1
ATOM 4405 C CA . ASN A 1 581 ? 24.775 -4.255 -4.110 1.00 94.06 581 ASN A CA 1
ATOM 4406 C C . ASN A 1 581 ? 26.027 -5.137 -4.265 1.00 94.06 581 ASN A C 1
ATOM 4408 O O . ASN A 1 581 ? 25.962 -6.361 -4.417 1.00 94.06 581 ASN A O 1
ATOM 4412 N N . LEU A 1 582 ? 27.196 -4.500 -4.157 1.00 95.94 582 LEU A N 1
ATOM 4413 C CA . LEU A 1 582 ? 28.491 -5.163 -4.313 1.00 95.94 582 LEU A CA 1
ATOM 4414 C C . LEU A 1 582 ? 28.813 -6.158 -3.191 1.00 95.94 582 LEU A C 1
ATOM 4416 O O . LEU A 1 582 ? 29.569 -7.098 -3.425 1.00 95.94 582 LEU A O 1
ATOM 4420 N N . GLU A 1 583 ? 28.289 -5.975 -1.977 1.00 95.38 583 GLU A N 1
ATOM 4421 C CA . GLU A 1 583 ? 28.533 -6.918 -0.875 1.00 95.38 583 GLU A CA 1
ATOM 4422 C C . GLU A 1 583 ? 27.752 -8.215 -1.083 1.00 95.38 583 GLU A C 1
ATOM 4424 O O . GLU A 1 583 ? 28.308 -9.305 -0.923 1.00 95.38 583 GLU A O 1
ATOM 4429 N N . VAL A 1 584 ? 26.503 -8.114 -1.548 1.00 95.06 584 VAL A N 1
ATOM 4430 C CA . VAL A 1 584 ? 25.727 -9.287 -1.971 1.00 95.06 584 VAL A CA 1
ATOM 4431 C C . VAL A 1 584 ? 26.416 -9.965 -3.157 1.00 95.06 584 VAL A C 1
ATOM 4433 O O . VAL A 1 584 ? 26.629 -11.176 -3.110 1.00 95.06 584 VAL A O 1
ATOM 4436 N N . ALA A 1 585 ? 26.882 -9.207 -4.156 1.00 97.00 585 ALA A N 1
ATOM 4437 C CA . ALA A 1 585 ? 27.628 -9.763 -5.287 1.00 97.00 585 ALA A CA 1
ATOM 4438 C C . ALA A 1 585 ? 28.883 -10.537 -4.838 1.00 97.00 585 ALA A C 1
ATOM 4440 O O . ALA A 1 585 ? 29.113 -11.659 -5.281 1.00 97.00 585 ALA A O 1
ATOM 4441 N N . LYS A 1 586 ? 29.681 -9.999 -3.903 1.00 97.69 586 LYS A N 1
ATOM 4442 C CA . LYS A 1 586 ? 30.872 -10.685 -3.352 1.00 97.69 586 LYS A CA 1
ATOM 4443 C C . LYS A 1 586 ? 30.517 -11.961 -2.585 1.00 97.69 586 LYS A C 1
ATOM 4445 O O . LYS A 1 586 ? 31.339 -12.870 -2.469 1.00 97.69 586 LYS A O 1
ATOM 4450 N N . SER A 1 587 ? 29.295 -12.051 -2.061 1.00 96.50 587 SER A N 1
ATOM 4451 C CA . SER A 1 587 ? 28.788 -13.278 -1.444 1.00 96.50 587 SER A CA 1
ATOM 4452 C C . SER A 1 587 ? 28.440 -14.363 -2.470 1.00 96.50 587 SER A C 1
ATOM 4454 O O . SER A 1 587 ? 28.402 -15.536 -2.098 1.00 96.50 587 SER A O 1
ATOM 4456 N N . VAL A 1 588 ? 28.288 -14.013 -3.753 1.00 96.88 588 VAL A N 1
ATOM 4457 C CA . VAL A 1 588 ? 27.949 -14.918 -4.867 1.00 96.88 588 VAL A CA 1
ATOM 4458 C C . VAL A 1 588 ? 29.180 -15.240 -5.720 1.00 96.88 588 VAL A C 1
ATOM 4460 O O . VAL A 1 588 ? 29.497 -16.417 -5.901 1.00 96.88 588 VAL A O 1
ATOM 4463 N N . TYR A 1 589 ? 29.935 -14.226 -6.142 1.00 97.94 589 TYR A N 1
ATOM 4464 C CA . TYR A 1 589 ? 31.021 -14.349 -7.118 1.00 97.94 589 TYR A CA 1
ATOM 4465 C C . TYR A 1 589 ? 32.417 -14.452 -6.501 1.00 97.94 589 TYR A C 1
ATOM 4467 O O . TYR A 1 589 ? 32.646 -14.032 -5.366 1.00 97.94 589 TYR A O 1
ATOM 4475 N N . GLY A 1 590 ? 33.364 -15.011 -7.258 1.00 97.44 590 GLY A N 1
ATOM 4476 C CA . GLY A 1 590 ? 34.770 -15.106 -6.854 1.00 97.44 590 GLY A CA 1
ATOM 4477 C C . GLY A 1 590 ? 35.477 -13.753 -6.822 1.00 97.44 590 GLY A C 1
ATOM 4478 O O . GLY A 1 590 ? 36.197 -13.439 -5.874 1.00 97.44 590 GLY A O 1
ATOM 4479 N N . THR A 1 591 ? 35.269 -12.943 -7.861 1.00 98.12 591 THR A N 1
ATOM 4480 C CA . THR A 1 591 ? 35.788 -11.574 -7.961 1.00 98.12 591 THR A CA 1
ATOM 4481 C C . THR A 1 591 ? 34.692 -10.641 -8.468 1.00 98.12 591 THR A C 1
ATOM 4483 O O . THR A 1 591 ? 34.032 -10.936 -9.457 1.00 98.12 591 THR A O 1
ATOM 4486 N N . VAL A 1 592 ? 34.522 -9.496 -7.807 1.00 98.25 592 VAL A N 1
ATOM 4487 C CA . VAL A 1 592 ? 33.606 -8.427 -8.229 1.00 98.25 592 VAL A CA 1
ATOM 4488 C C . VAL A 1 592 ? 34.430 -7.173 -8.475 1.00 98.25 592 VAL A C 1
ATOM 4490 O O . VAL A 1 592 ? 35.142 -6.721 -7.573 1.00 98.25 592 VAL A O 1
ATOM 4493 N N . ILE A 1 593 ? 34.340 -6.620 -9.681 1.00 97.69 593 ILE A N 1
ATOM 4494 C CA . ILE A 1 593 ? 34.956 -5.344 -10.051 1.00 97.69 593 ILE A CA 1
ATOM 4495 C C . ILE A 1 593 ? 33.878 -4.312 -10.395 1.00 97.69 593 ILE A C 1
ATOM 4497 O O . ILE A 1 593 ? 32.770 -4.652 -10.800 1.00 97.69 593 ILE A O 1
ATOM 4501 N N . THR A 1 594 ? 34.205 -3.038 -10.209 1.00 97.62 594 THR A N 1
ATOM 4502 C CA . THR A 1 594 ? 33.325 -1.898 -10.487 1.00 97.62 594 THR A CA 1
ATOM 4503 C C . THR A 1 594 ? 34.170 -0.722 -10.968 1.00 97.62 594 THR A C 1
ATOM 4505 O O . THR A 1 594 ? 35.403 -0.820 -11.016 1.00 97.62 594 THR A O 1
ATOM 4508 N N . ASP A 1 595 ? 33.522 0.379 -11.320 1.00 96.69 595 ASP A N 1
ATOM 4509 C CA . ASP A 1 595 ? 34.207 1.572 -11.795 1.00 96.69 595 ASP A CA 1
ATOM 4510 C C . ASP A 1 595 ? 35.102 2.182 -10.719 1.00 96.69 595 ASP A C 1
ATOM 4512 O O . ASP A 1 595 ? 34.795 2.191 -9.523 1.00 96.69 595 ASP A O 1
ATOM 4516 N N . THR A 1 596 ? 36.234 2.727 -11.153 1.00 93.62 596 THR A N 1
ATOM 4517 C CA . THR A 1 596 ? 37.153 3.430 -10.261 1.00 93.62 596 THR A CA 1
ATOM 4518 C C . THR A 1 596 ? 36.858 4.920 -10.305 1.00 93.62 596 THR A C 1
ATOM 4520 O O . THR A 1 596 ? 36.924 5.545 -11.361 1.00 93.62 596 THR A O 1
ATOM 4523 N N . LYS A 1 597 ? 36.558 5.509 -9.145 1.00 93.06 597 LYS A N 1
ATOM 4524 C CA . LYS A 1 597 ? 36.379 6.957 -9.021 1.00 93.06 597 LYS A CA 1
ATOM 4525 C C . LYS A 1 597 ? 37.701 7.681 -9.303 1.00 93.06 597 LYS A C 1
ATOM 4527 O O . LYS A 1 597 ? 38.687 7.440 -8.603 1.00 93.06 597 LYS A O 1
ATOM 4532 N N . ILE A 1 598 ? 37.707 8.576 -10.291 1.00 92.75 598 ILE A N 1
ATOM 4533 C CA . ILE A 1 598 ? 38.873 9.394 -10.662 1.00 92.75 598 ILE A CA 1
ATOM 4534 C C . ILE A 1 598 ? 38.820 10.755 -9.966 1.00 92.75 598 ILE A C 1
ATOM 4536 O O . ILE A 1 598 ? 39.799 11.178 -9.349 1.00 92.75 598 ILE A O 1
ATOM 4540 N N . ASP A 1 599 ? 37.662 11.410 -10.019 1.00 89.06 599 ASP A N 1
ATOM 4541 C CA . ASP A 1 599 ? 37.352 12.658 -9.319 1.00 89.06 599 ASP A CA 1
ATOM 4542 C C . ASP A 1 599 ? 35.871 12.684 -8.898 1.00 89.06 599 ASP A C 1
ATOM 4544 O O . ASP A 1 599 ? 35.238 11.633 -8.836 1.00 89.06 599 ASP A O 1
ATOM 4548 N N . GLU A 1 600 ? 35.336 13.840 -8.489 1.00 79.62 600 GLU A N 1
ATOM 4549 C CA . GLU A 1 600 ? 33.973 13.941 -7.946 1.00 79.62 600 GLU A CA 1
ATOM 4550 C C . GLU A 1 600 ? 32.889 13.486 -8.933 1.00 79.62 600 GLU A C 1
ATOM 4552 O O . GLU A 1 600 ? 31.960 12.805 -8.490 1.00 79.62 600 GLU A O 1
ATOM 4557 N N . ASP A 1 601 ? 33.080 13.748 -10.230 1.00 81.19 601 ASP A N 1
ATOM 4558 C CA . ASP A 1 601 ? 32.068 13.558 -11.278 1.00 81.19 601 ASP A CA 1
ATOM 4559 C C . ASP A 1 601 ? 32.458 12.492 -12.317 1.00 81.19 601 ASP A C 1
ATOM 4561 O O . ASP A 1 601 ? 31.662 12.156 -13.194 1.00 81.19 601 ASP A O 1
ATOM 4565 N N . THR A 1 602 ? 33.674 11.942 -12.231 1.00 84.81 602 THR A N 1
ATOM 4566 C CA . THR A 1 602 ? 34.221 11.030 -13.243 1.00 84.81 602 THR A CA 1
ATOM 4567 C C . THR A 1 602 ? 34.565 9.659 -12.667 1.00 84.81 602 THR A C 1
ATOM 4569 O O . THR A 1 602 ? 35.345 9.527 -11.717 1.00 84.81 602 THR A O 1
ATOM 4572 N N . TYR A 1 603 ? 34.043 8.622 -13.320 1.00 91.69 603 TYR A N 1
ATOM 4573 C CA . TYR A 1 603 ? 34.324 7.213 -13.056 1.00 91.69 603 TYR A CA 1
ATOM 4574 C C . TYR A 1 603 ? 34.955 6.567 -14.293 1.00 91.69 603 TYR A C 1
ATOM 4576 O O . TYR A 1 603 ? 34.520 6.812 -15.419 1.00 91.69 603 TYR A O 1
ATOM 4584 N N . GLU A 1 604 ? 35.999 5.767 -14.087 1.00 93.06 604 GLU A N 1
ATOM 4585 C CA . GLU A 1 604 ? 36.693 5.029 -15.144 1.00 93.06 604 GLU A CA 1
ATOM 4586 C C . GLU A 1 604 ? 36.314 3.546 -15.095 1.00 93.06 604 GLU A C 1
ATOM 4588 O O . GLU A 1 604 ? 36.456 2.892 -14.055 1.00 93.06 604 GLU A O 1
ATOM 4593 N N . VAL A 1 605 ? 35.865 3.026 -16.240 1.00 95.00 605 VAL A N 1
ATOM 4594 C CA . VAL A 1 605 ? 35.570 1.602 -16.431 1.00 95.00 605 VAL A CA 1
ATOM 4595 C C . VAL A 1 605 ? 36.889 0.816 -16.456 1.00 95.00 605 VAL A C 1
ATOM 4597 O O . VAL A 1 605 ? 37.792 1.180 -17.217 1.00 95.00 605 VAL A O 1
ATOM 4600 N N . PRO A 1 606 ? 37.048 -0.248 -15.646 1.00 95.19 606 PRO A N 1
ATOM 4601 C CA . PRO A 1 606 ? 38.266 -1.056 -15.645 1.00 95.19 606 PRO A CA 1
ATOM 4602 C C . PRO A 1 606 ? 38.434 -1.860 -16.948 1.00 95.19 606 PRO A C 1
ATOM 4604 O O . PRO A 1 606 ? 37.505 -2.018 -17.734 1.00 95.19 606 PRO A O 1
ATOM 4607 N N . ASP A 1 607 ? 39.622 -2.433 -17.167 1.00 94.19 607 ASP A N 1
ATOM 4608 C CA . ASP A 1 607 ? 39.834 -3.395 -18.259 1.00 94.19 607 ASP A CA 1
ATOM 4609 C C . ASP A 1 607 ? 38.972 -4.650 -18.046 1.00 94.19 607 ASP A C 1
ATOM 4611 O O . ASP A 1 607 ? 39.217 -5.442 -17.131 1.00 94.19 607 ASP A O 1
ATOM 4615 N N . LEU A 1 608 ? 37.984 -4.846 -18.921 1.00 97.62 608 LEU A N 1
ATOM 4616 C CA . LEU A 1 608 ? 37.051 -5.970 -18.848 1.00 97.62 608 LEU A CA 1
ATOM 4617 C C . LEU A 1 608 ? 37.592 -7.243 -19.514 1.00 97.62 608 LEU A C 1
ATOM 4619 O O . LEU A 1 608 ? 36.914 -8.263 -19.536 1.00 97.62 608 LEU A O 1
ATOM 4623 N N . SER A 1 609 ? 38.829 -7.244 -20.026 1.00 95.44 609 SER A N 1
ATOM 4624 C CA . SER A 1 609 ? 39.382 -8.385 -20.768 1.00 95.44 609 SER A CA 1
ATOM 4625 C C . SER A 1 609 ? 39.400 -9.702 -19.983 1.00 95.44 609 SER A C 1
ATOM 4627 O O . SER A 1 609 ? 39.503 -10.756 -20.602 1.00 95.44 609 SER A O 1
ATOM 4629 N N . ASN A 1 610 ? 39.341 -9.692 -18.649 1.00 94.56 610 ASN A N 1
ATOM 4630 C CA . ASN A 1 610 ? 39.292 -10.910 -17.824 1.00 94.56 610 ASN A CA 1
ATOM 4631 C C . ASN A 1 610 ? 37.959 -11.080 -17.073 1.00 94.56 610 ASN A C 1
ATOM 4633 O O . ASN A 1 610 ? 37.909 -11.836 -16.107 1.00 94.56 610 ASN A O 1
ATOM 4637 N N . VAL A 1 611 ? 36.915 -10.361 -17.488 1.00 98.00 611 VAL A N 1
ATOM 4638 C CA . VAL A 1 611 ? 35.560 -10.476 -16.942 1.00 98.00 611 VAL A CA 1
ATOM 4639 C C . VAL A 1 611 ? 34.826 -11.619 -17.633 1.00 98.00 611 VAL A C 1
ATOM 4641 O O . VAL A 1 611 ? 34.945 -11.801 -18.842 1.00 98.00 611 VAL A O 1
ATOM 4644 N N . ASP A 1 612 ? 34.083 -12.389 -16.845 1.00 97.75 612 ASP A N 1
ATOM 4645 C CA . ASP A 1 612 ? 33.266 -13.511 -17.304 1.00 97.75 612 ASP A CA 1
ATOM 4646 C C . ASP A 1 612 ? 31.823 -13.097 -17.606 1.00 97.75 612 ASP A C 1
ATOM 4648 O O . ASP A 1 612 ? 31.185 -13.702 -18.460 1.00 97.75 612 ASP A O 1
ATOM 4652 N N . LYS A 1 613 ? 31.304 -12.085 -16.901 1.00 97.31 613 LYS A N 1
ATOM 4653 C CA . LYS A 1 613 ? 29.937 -11.574 -17.060 1.00 97.31 613 LYS A CA 1
ATOM 4654 C C . LYS A 1 613 ? 29.848 -10.120 -16.602 1.00 97.31 613 LYS A C 1
ATOM 4656 O O . LYS A 1 613 ? 30.444 -9.745 -15.588 1.00 97.31 613 LYS A O 1
ATOM 4661 N N . VAL A 1 614 ? 29.082 -9.312 -17.322 1.00 98.69 614 VAL A N 1
ATOM 4662 C CA . VAL A 1 614 ? 28.690 -7.969 -16.890 1.00 98.69 614 VAL A CA 1
ATOM 4663 C C . VAL A 1 614 ? 27.249 -8.007 -16.401 1.00 98.69 614 VAL A C 1
ATOM 4665 O O . VAL A 1 614 ? 26.387 -8.565 -17.076 1.00 98.69 614 VAL A O 1
ATOM 4668 N N . ILE A 1 615 ? 26.988 -7.417 -15.236 1.00 98.56 615 ILE A N 1
ATOM 4669 C CA . ILE A 1 615 ? 25.638 -7.297 -14.680 1.00 98.56 615 ILE A CA 1
ATOM 4670 C C . ILE A 1 615 ? 25.369 -5.824 -14.402 1.00 98.56 615 ILE A C 1
ATOM 4672 O O . ILE A 1 615 ? 26.099 -5.194 -13.638 1.00 98.56 615 ILE A O 1
ATOM 4676 N N . VAL A 1 616 ? 24.332 -5.276 -15.029 1.00 98.50 616 VAL A N 1
ATOM 4677 C CA . VAL A 1 616 ? 23.950 -3.868 -14.889 1.00 98.50 616 VAL A CA 1
ATOM 4678 C C . VAL A 1 616 ? 22.578 -3.778 -14.239 1.00 98.50 616 VAL A C 1
ATOM 4680 O O . VAL A 1 616 ? 21.594 -4.269 -14.789 1.00 98.50 616 VAL A O 1
ATOM 4683 N N . GLY A 1 617 ? 22.510 -3.149 -13.066 1.00 97.00 617 GLY A N 1
ATOM 4684 C CA . GLY A 1 617 ? 21.236 -2.806 -12.440 1.00 97.00 617 GLY A CA 1
ATOM 4685 C C . GLY A 1 617 ? 20.594 -1.592 -13.116 1.00 97.00 617 GLY A C 1
ATOM 4686 O O . GLY A 1 617 ? 21.278 -0.614 -13.416 1.00 97.00 617 GLY A O 1
ATOM 4687 N N . MET A 1 618 ? 19.283 -1.637 -13.337 1.00 95.81 618 MET A N 1
ATOM 4688 C CA . MET A 1 618 ? 18.486 -0.512 -13.833 1.00 95.81 618 MET A CA 1
ATOM 4689 C C . MET A 1 618 ? 17.235 -0.331 -12.980 1.00 95.81 618 MET A C 1
ATOM 4691 O O . MET A 1 618 ? 16.687 -1.302 -12.464 1.00 95.81 618 MET A O 1
ATOM 4695 N N . ARG A 1 619 ? 16.742 0.900 -12.861 1.00 94.50 619 ARG A N 1
ATOM 4696 C CA . ARG A 1 619 ? 15.411 1.195 -12.306 1.00 94.50 619 ARG A CA 1
ATOM 4697 C C . ARG A 1 619 ? 14.467 1.608 -13.429 1.00 94.50 619 ARG A C 1
ATOM 4699 O O . ARG A 1 619 ? 14.944 2.043 -14.478 1.00 94.50 619 ARG A O 1
ATOM 4706 N N . SER A 1 620 ? 13.149 1.533 -13.224 1.00 94.38 620 SER A N 1
ATOM 4707 C CA . SER A 1 620 ? 12.188 2.195 -14.131 1.00 94.38 620 SER A CA 1
ATOM 4708 C C . SER A 1 620 ? 12.560 3.679 -14.325 1.00 94.38 620 SER A C 1
ATOM 4710 O O . SER A 1 620 ? 13.134 4.278 -13.411 1.00 94.38 620 SER A O 1
ATOM 4712 N N . PRO A 1 621 ? 12.252 4.307 -15.474 1.00 95.44 621 PRO A N 1
ATOM 4713 C CA . PRO A 1 621 ? 12.471 5.739 -15.667 1.00 95.44 621 PRO A CA 1
ATOM 4714 C C . PRO A 1 621 ? 11.800 6.574 -14.573 1.00 95.44 621 PRO A C 1
ATOM 4716 O O . PRO A 1 621 ? 10.594 6.499 -14.338 1.00 95.44 621 PRO A O 1
ATOM 4719 N N . MET A 1 622 ? 12.605 7.363 -13.868 1.00 92.81 622 MET A N 1
ATOM 4720 C CA . MET A 1 622 ? 12.192 8.101 -12.683 1.00 92.81 622 MET A CA 1
ATOM 4721 C C . MET A 1 622 ? 11.971 9.572 -13.034 1.00 92.81 622 MET A C 1
ATOM 4723 O O . MET A 1 622 ? 12.920 10.326 -13.251 1.00 92.81 622 MET A O 1
ATOM 4727 N N . ASN A 1 623 ? 10.707 9.994 -13.034 1.00 92.56 623 ASN A N 1
ATOM 4728 C CA . ASN A 1 623 ? 10.301 11.373 -13.333 1.00 92.56 623 ASN A CA 1
ATOM 4729 C C . ASN A 1 623 ? 10.363 12.316 -12.109 1.00 92.56 623 ASN A C 1
ATOM 4731 O O . ASN A 1 623 ? 10.156 13.522 -12.231 1.00 92.56 623 ASN A O 1
ATOM 4735 N N . GLY A 1 624 ? 10.623 11.769 -10.919 1.00 88.12 624 GLY A N 1
ATOM 4736 C CA . GLY A 1 624 ? 10.660 12.471 -9.633 1.00 88.12 624 GLY A CA 1
ATOM 4737 C C . GLY A 1 624 ? 9.967 11.660 -8.533 1.00 88.12 624 GLY A C 1
ATOM 4738 O O . GLY A 1 624 ? 9.624 10.498 -8.744 1.00 88.12 624 GLY A O 1
ATOM 4739 N N . GLY A 1 625 ? 9.775 12.257 -7.354 1.00 83.12 625 GLY A N 1
ATOM 4740 C CA . GLY A 1 625 ? 9.108 11.605 -6.222 1.00 83.12 625 GLY A CA 1
ATOM 4741 C C . GLY A 1 625 ? 7.592 11.833 -6.197 1.00 83.12 625 GLY A C 1
ATOM 4742 O O . GLY A 1 625 ? 7.096 12.827 -6.725 1.00 83.12 625 GLY A O 1
ATOM 4743 N N . LEU A 1 626 ? 6.852 10.955 -5.506 1.00 82.06 626 LEU A N 1
ATOM 4744 C CA . LEU A 1 626 ? 5.382 11.023 -5.373 1.00 82.06 626 LEU A CA 1
ATOM 4745 C C . LEU A 1 626 ? 4.868 12.399 -4.910 1.00 82.06 626 LEU A C 1
ATOM 4747 O O . LEU A 1 626 ? 3.864 12.899 -5.408 1.00 82.06 626 LEU A O 1
ATOM 4751 N N . PHE A 1 627 ? 5.592 13.038 -3.989 1.00 82.25 627 PHE A N 1
ATOM 4752 C CA . PHE A 1 627 ? 5.189 14.296 -3.356 1.00 82.25 627 PHE A CA 1
ATOM 4753 C C . PHE A 1 627 ? 5.920 15.531 -3.906 1.00 82.25 627 PHE A C 1
ATOM 4755 O O . PHE A 1 627 ? 5.854 16.594 -3.296 1.00 82.25 627 PHE A O 1
ATOM 4762 N N . SER A 1 628 ? 6.639 15.429 -5.032 1.00 83.75 628 SER A N 1
ATOM 4763 C CA . SER A 1 628 ? 7.457 16.539 -5.557 1.00 83.75 628 SER A CA 1
ATOM 4764 C C . SER A 1 628 ? 6.788 17.355 -6.672 1.00 83.75 628 SER A C 1
ATOM 4766 O O . SER A 1 628 ? 7.461 18.126 -7.352 1.00 83.75 628 SER A O 1
ATOM 4768 N N . GLY A 1 629 ? 5.475 17.198 -6.884 1.00 87.44 629 GLY A N 1
ATOM 4769 C CA . GLY A 1 629 ? 4.721 17.951 -7.900 1.00 87.44 629 GLY A CA 1
ATOM 4770 C C . GLY A 1 629 ? 5.126 17.615 -9.338 1.00 87.44 629 GLY A C 1
ATOM 4771 O O . GLY A 1 629 ? 5.094 18.471 -10.222 1.00 87.44 629 GLY A O 1
ATOM 4772 N N . VAL A 1 630 ? 5.561 16.375 -9.560 1.00 91.31 630 VAL A N 1
ATOM 4773 C CA . VAL A 1 630 ? 6.057 15.882 -10.848 1.00 91.31 630 VAL A CA 1
ATOM 4774 C C . VAL A 1 630 ? 5.004 16.066 -11.947 1.00 91.31 630 VAL A C 1
ATOM 4776 O O . VAL A 1 630 ? 3.810 15.869 -11.734 1.00 91.31 630 VAL A O 1
ATOM 4779 N N . GLY A 1 631 ? 5.452 16.497 -13.127 1.00 94.31 631 GLY A N 1
ATOM 4780 C CA . GLY A 1 631 ? 4.597 16.860 -14.262 1.00 94.31 631 GLY A CA 1
ATOM 4781 C C . GLY A 1 631 ? 4.068 18.300 -14.243 1.00 94.31 631 GLY A C 1
ATOM 4782 O O . GLY A 1 631 ? 3.370 18.696 -15.176 1.00 94.31 631 GLY A O 1
ATOM 4783 N N . GLN A 1 632 ? 4.402 19.109 -13.229 1.00 93.94 632 GLN A N 1
ATOM 4784 C CA . GLN A 1 632 ? 4.025 20.524 -13.121 1.00 93.94 632 GLN A CA 1
ATOM 4785 C C . GLN A 1 632 ? 5.227 21.402 -12.724 1.00 93.94 632 GLN A C 1
ATOM 4787 O O . GLN A 1 632 ? 6.115 20.979 -11.989 1.00 93.94 632 GLN A O 1
ATOM 4792 N N . TYR A 1 633 ? 5.279 22.641 -13.214 1.00 92.81 633 TYR A N 1
ATOM 4793 C CA . TYR A 1 633 ? 6.218 23.669 -12.748 1.00 92.81 633 TYR A CA 1
ATOM 4794 C C . TYR A 1 633 ? 5.626 25.068 -12.923 1.00 92.81 633 TYR A C 1
ATOM 4796 O O . TYR A 1 633 ? 4.681 25.256 -13.684 1.00 92.81 633 TYR A O 1
ATOM 4804 N N . THR A 1 634 ? 6.204 26.057 -12.249 1.00 92.25 634 THR A N 1
ATOM 4805 C CA . THR A 1 634 ? 5.857 27.471 -12.436 1.00 92.25 634 THR A CA 1
ATOM 4806 C C . THR A 1 634 ? 6.956 28.150 -13.246 1.00 92.25 634 THR A C 1
ATOM 4808 O O . THR A 1 634 ? 8.133 27.996 -12.920 1.00 92.25 634 THR A O 1
ATOM 4811 N N . ASP A 1 635 ? 6.590 28.855 -14.317 1.00 91.75 635 ASP A N 1
ATOM 4812 C CA . ASP A 1 635 ? 7.540 29.618 -15.132 1.00 91.75 635 ASP A CA 1
ATOM 4813 C C . ASP A 1 635 ? 7.947 30.957 -14.482 1.00 91.75 635 ASP A C 1
ATOM 4815 O O . ASP A 1 635 ? 7.404 31.360 -13.451 1.00 91.75 635 ASP A O 1
ATOM 4819 N N . ASP A 1 636 ? 8.920 31.652 -15.083 1.00 93.19 636 ASP A N 1
ATOM 4820 C CA . ASP A 1 636 ? 9.453 32.931 -14.579 1.00 93.19 636 ASP A CA 1
ATOM 4821 C C . ASP A 1 636 ? 8.385 34.038 -14.472 1.00 93.19 636 ASP A C 1
ATOM 4823 O O . ASP A 1 636 ? 8.542 34.987 -13.699 1.00 93.19 636 ASP A O 1
ATOM 4827 N N . ASP A 1 637 ? 7.290 33.911 -15.227 1.00 91.31 637 ASP A N 1
ATOM 4828 C CA . ASP A 1 637 ? 6.155 34.835 -15.221 1.00 91.31 637 ASP A CA 1
ATOM 4829 C C . ASP A 1 637 ? 5.098 34.459 -14.161 1.00 91.31 637 ASP A C 1
ATOM 4831 O O . ASP A 1 637 ? 4.087 35.149 -14.012 1.00 91.31 637 ASP A O 1
ATOM 4835 N N . GLY A 1 638 ? 5.326 33.384 -13.399 1.00 89.38 638 GLY A N 1
ATOM 4836 C CA . GLY A 1 638 ? 4.430 32.903 -12.352 1.00 89.38 638 GLY A CA 1
ATOM 4837 C C . GLY A 1 638 ? 3.282 32.029 -12.860 1.00 89.38 638 GLY A C 1
ATOM 4838 O O . GLY A 1 638 ? 2.358 31.749 -12.095 1.00 89.38 638 GLY A O 1
ATOM 4839 N N . ASN A 1 639 ? 3.306 31.594 -14.123 1.00 89.69 639 ASN A N 1
ATOM 4840 C CA . ASN A 1 639 ? 2.264 30.738 -14.680 1.00 89.69 639 ASN A CA 1
ATOM 4841 C C . ASN A 1 639 ? 2.588 29.267 -14.441 1.00 89.69 639 ASN A C 1
ATOM 4843 O O . ASN A 1 639 ? 3.707 28.809 -14.669 1.00 89.69 639 ASN A O 1
ATOM 4847 N N . VAL A 1 640 ? 1.564 28.507 -14.068 1.00 91.88 640 VAL A N 1
ATOM 4848 C CA . VAL A 1 640 ? 1.647 27.051 -13.987 1.00 91.88 640 VAL A CA 1
ATOM 4849 C C . VAL A 1 640 ? 1.743 26.463 -15.398 1.00 91.88 640 VAL A C 1
ATOM 4851 O O . VAL A 1 640 ? 0.987 26.829 -16.301 1.00 91.88 640 VAL A O 1
ATOM 4854 N N . LYS A 1 641 ? 2.694 25.551 -15.585 1.00 95.25 641 LYS A N 1
ATOM 4855 C CA . LYS A 1 641 ? 2.984 24.810 -16.813 1.00 95.25 641 LYS A CA 1
ATOM 4856 C C . LYS A 1 641 ? 3.108 23.325 -16.502 1.00 95.25 641 LYS A C 1
ATOM 4858 O O . LYS A 1 641 ? 3.400 22.937 -15.372 1.00 95.25 641 LYS A O 1
ATOM 4863 N N . TYR A 1 642 ? 2.928 22.506 -17.530 1.00 96.62 642 TYR A N 1
ATOM 4864 C CA . TYR A 1 642 ? 2.960 21.051 -17.429 1.00 96.62 642 TYR A CA 1
ATOM 4865 C C . TYR A 1 642 ? 4.013 20.473 -18.375 1.00 96.62 642 TYR A C 1
ATOM 4867 O O . TYR A 1 642 ? 4.281 21.049 -19.430 1.00 96.62 642 TYR A O 1
ATOM 4875 N N . TYR A 1 643 ? 4.621 19.354 -17.986 1.00 97.25 643 TYR A N 1
ATOM 4876 C CA . TYR A 1 643 ? 5.586 18.605 -18.798 1.00 97.25 643 TYR A CA 1
ATOM 4877 C C . TYR A 1 643 ? 5.245 17.107 -18.781 1.00 97.25 643 TYR A C 1
ATOM 4879 O O . TYR A 1 643 ? 4.638 16.653 -17.808 1.00 97.25 643 TYR A O 1
ATOM 4887 N N . PRO A 1 644 ? 5.595 16.350 -19.838 1.00 97.44 644 PRO A N 1
ATOM 4888 C CA . PRO A 1 644 ? 5.265 14.931 -19.922 1.00 97.44 644 PRO A CA 1
ATOM 4889 C C . PRO A 1 644 ? 6.066 14.099 -18.917 1.00 97.44 644 PRO A C 1
ATOM 4891 O O . PRO A 1 644 ? 7.240 14.383 -18.657 1.00 97.44 644 PRO A O 1
ATOM 4894 N N . LEU A 1 645 ? 5.442 13.032 -18.418 1.00 97.50 645 LEU A N 1
ATOM 4895 C CA . LEU A 1 645 ? 6.132 11.965 -17.698 1.00 97.50 645 LEU A CA 1
ATOM 4896 C C . LEU A 1 645 ? 6.582 10.915 -18.712 1.00 97.50 645 LEU A C 1
ATOM 4898 O O . LEU A 1 645 ? 5.776 10.429 -19.502 1.00 97.50 645 LEU A O 1
ATOM 4902 N N . SER A 1 646 ? 7.874 10.611 -18.723 1.00 97.31 646 SER A N 1
ATOM 4903 C CA . SER A 1 646 ? 8.497 9.721 -19.700 1.00 97.31 646 SER A CA 1
ATOM 4904 C C . SER A 1 646 ? 8.653 8.311 -19.150 1.00 97.31 646 SER A C 1
ATOM 4906 O O . SER A 1 646 ? 9.081 8.137 -18.010 1.00 97.31 646 SER A O 1
ATOM 4908 N N . LEU A 1 647 ? 8.376 7.320 -19.997 1.00 97.81 647 LEU A N 1
ATOM 4909 C CA . LEU A 1 647 ? 8.689 5.907 -19.771 1.00 97.81 647 LEU A CA 1
ATOM 4910 C C . LEU A 1 647 ? 9.944 5.454 -20.530 1.00 97.81 647 LEU A C 1
ATOM 4912 O O . LEU A 1 647 ? 10.249 4.268 -20.536 1.00 97.81 647 LEU A O 1
ATOM 4916 N N . GLN A 1 648 ? 10.673 6.377 -21.161 1.00 96.62 648 GLN A N 1
ATOM 4917 C CA . GLN A 1 648 ? 12.027 6.168 -21.690 1.00 96.62 648 GLN A CA 1
ATOM 4918 C C . GLN A 1 648 ? 13.053 6.974 -20.876 1.00 96.62 648 GLN A C 1
ATOM 4920 O O . GLN A 1 648 ? 12.675 7.936 -20.196 1.00 96.62 648 GLN A O 1
ATOM 4925 N N . TYR A 1 649 ? 14.332 6.593 -20.944 1.00 97.12 649 TYR A N 1
ATOM 4926 C CA . TYR A 1 649 ? 15.406 7.190 -20.145 1.00 97.12 649 TYR A CA 1
ATOM 4927 C C . TYR A 1 649 ? 15.951 8.470 -20.767 1.00 97.12 649 TYR A C 1
ATOM 4929 O O . TYR A 1 649 ? 16.155 9.447 -20.044 1.00 97.12 649 TYR A O 1
ATOM 4937 N N . SER A 1 650 ? 16.169 8.495 -22.087 1.00 95.00 650 SER A N 1
ATOM 4938 C CA . SER A 1 650 ? 16.571 9.736 -22.742 1.00 95.00 650 SER A CA 1
ATOM 4939 C C . SER A 1 650 ? 15.431 10.751 -22.748 1.00 95.00 650 SER A C 1
ATOM 4941 O O . SER A 1 650 ? 14.244 10.435 -22.647 1.00 95.00 650 SER A O 1
ATOM 4943 N N . THR A 1 651 ? 15.815 12.017 -22.883 1.00 94.50 651 THR A N 1
ATOM 4944 C CA . THR A 1 651 ? 14.882 13.144 -22.909 1.00 94.50 651 THR A CA 1
ATOM 4945 C C . THR A 1 651 ? 13.805 12.975 -23.992 1.00 94.50 651 THR A C 1
ATOM 4947 O O . THR A 1 651 ? 14.117 12.796 -25.169 1.00 94.50 651 THR A O 1
ATOM 4950 N N . TYR A 1 652 ? 12.537 13.126 -23.603 1.00 97.25 652 TYR A N 1
ATOM 4951 C CA . TYR A 1 652 ? 11.369 13.055 -24.481 1.00 97.25 652 TYR A CA 1
ATOM 4952 C C . TYR A 1 652 ? 10.708 14.432 -24.620 1.00 97.25 652 TYR A C 1
ATOM 4954 O O . TYR A 1 652 ? 10.493 15.127 -23.627 1.00 97.25 652 TYR A O 1
ATOM 4962 N N . THR A 1 653 ? 10.347 14.822 -25.843 1.00 97.94 653 THR A N 1
ATOM 4963 C CA . THR A 1 653 ? 9.544 16.022 -26.121 1.00 97.94 653 THR A CA 1
ATOM 4964 C C . THR A 1 653 ? 8.177 15.605 -26.648 1.00 97.94 653 THR A C 1
ATOM 4966 O O . THR A 1 653 ? 8.084 14.876 -27.629 1.00 97.94 653 THR A O 1
ATOM 4969 N N . ALA A 1 654 ? 7.112 16.095 -26.014 1.00 97.81 654 ALA A N 1
ATOM 4970 C CA . ALA A 1 654 ? 5.737 15.747 -26.346 1.00 97.81 654 ALA A CA 1
ATOM 4971 C C . ALA A 1 654 ? 5.195 16.583 -27.515 1.00 97.81 654 ALA A C 1
ATOM 4973 O O . ALA A 1 654 ? 4.337 17.450 -27.336 1.00 97.81 654 ALA A O 1
ATOM 4974 N N . ASP A 1 655 ? 5.706 16.349 -28.722 1.00 96.56 655 ASP A N 1
ATOM 4975 C CA . ASP A 1 655 ? 5.295 17.033 -29.957 1.00 96.56 655 ASP A CA 1
ATOM 4976 C C . ASP A 1 655 ? 4.677 16.104 -31.022 1.00 96.56 655 ASP A C 1
ATOM 4978 O O . ASP A 1 655 ? 4.347 16.563 -32.120 1.00 96.56 655 ASP A O 1
ATOM 4982 N N . GLY A 1 656 ? 4.468 14.829 -30.674 1.00 94.75 656 GLY A N 1
ATOM 4983 C CA . GLY A 1 656 ? 3.827 13.819 -31.517 1.00 94.75 656 GLY A CA 1
ATOM 4984 C C . GLY A 1 656 ? 2.339 14.068 -31.791 1.00 94.75 656 GLY A C 1
ATOM 4985 O O . GLY A 1 656 ? 1.679 14.891 -31.149 1.00 94.75 656 GLY A O 1
ATOM 4986 N N . ASP A 1 657 ? 1.792 13.323 -32.756 1.00 94.75 657 ASP A N 1
ATOM 4987 C CA . ASP A 1 657 ? 0.406 13.481 -33.218 1.00 94.75 657 ASP A CA 1
ATOM 4988 C C . ASP A 1 657 ? -0.631 13.052 -32.165 1.00 94.75 657 ASP A C 1
ATOM 4990 O O . ASP A 1 657 ? -1.724 13.626 -32.126 1.00 94.75 657 ASP A O 1
ATOM 4994 N N . ASN A 1 658 ? -0.284 12.096 -31.295 1.00 96.69 658 ASN A N 1
ATOM 4995 C CA . ASN A 1 658 ? -1.165 11.593 -30.235 1.00 96.69 658 ASN A CA 1
ATOM 4996 C C . ASN A 1 658 ? -1.159 12.458 -28.963 1.00 96.69 658 ASN A C 1
ATOM 4998 O O . ASN A 1 658 ? -2.039 12.322 -28.115 1.00 96.69 658 ASN A O 1
ATOM 5002 N N . VAL A 1 659 ? -0.241 13.422 -28.845 1.00 97.56 659 VAL A N 1
ATOM 5003 C CA . VAL A 1 659 ? -0.180 14.309 -27.678 1.00 97.56 659 VAL A CA 1
ATOM 5004 C C . VAL A 1 659 ? -1.380 15.259 -27.671 1.00 97.56 659 VAL A C 1
ATOM 5006 O O . VAL A 1 659 ? -1.561 16.099 -28.564 1.00 97.56 659 VAL A O 1
ATOM 5009 N N . ARG A 1 660 ? -2.195 15.195 -26.612 1.00 95.88 660 ARG A N 1
ATOM 5010 C CA . ARG A 1 660 ? -3.357 16.081 -26.453 1.00 95.88 660 ARG A CA 1
ATOM 5011 C C . ARG A 1 660 ? -2.920 17.541 -26.358 1.00 95.88 660 ARG A C 1
ATOM 5013 O O . ARG A 1 660 ? -2.272 17.938 -25.398 1.00 95.88 660 ARG A O 1
ATOM 5020 N N . LYS A 1 661 ? -3.351 18.376 -27.312 1.00 96.81 661 LYS A N 1
ATOM 5021 C CA . LYS A 1 661 ? -3.116 19.843 -27.333 1.00 96.81 661 LYS A CA 1
ATOM 5022 C C . LYS A 1 661 ? -4.027 20.620 -26.380 1.00 96.81 661 LYS A C 1
ATOM 5024 O O . LYS A 1 661 ? -3.788 21.791 -26.082 1.00 96.81 661 LYS A O 1
ATOM 5029 N N . THR A 1 662 ? -5.107 19.990 -25.940 1.00 95.56 662 THR A N 1
ATOM 5030 C CA . THR A 1 662 ? -6.068 20.539 -24.986 1.00 95.56 662 THR A CA 1
ATOM 5031 C C . THR A 1 662 ? -6.413 19.441 -23.994 1.00 95.56 662 THR A C 1
ATOM 5033 O O . THR A 1 662 ? -6.717 18.327 -24.417 1.00 95.56 662 THR A O 1
ATOM 5036 N N . SER A 1 663 ? -6.315 19.736 -22.699 1.00 95.62 663 SER A N 1
ATOM 5037 C CA . SER A 1 663 ? -6.713 18.806 -21.642 1.00 95.62 663 SER A CA 1
ATOM 5038 C C . SER A 1 663 ? -8.220 18.539 -21.662 1.00 95.62 663 SER A C 1
ATOM 5040 O O . SER A 1 663 ? -9.004 19.357 -22.149 1.00 95.62 663 SER A O 1
ATOM 5042 N N . ILE A 1 664 ? -8.631 17.395 -21.110 1.00 95.50 664 ILE A N 1
ATOM 5043 C CA . ILE A 1 664 ? -10.053 17.046 -20.942 1.00 95.50 664 ILE A CA 1
ATOM 5044 C C . ILE A 1 664 ? -10.717 18.033 -19.974 1.00 95.50 664 ILE A C 1
ATOM 5046 O O . ILE A 1 664 ? -11.872 18.436 -20.145 1.00 95.50 664 ILE A O 1
ATOM 5050 N N . THR A 1 665 ? -9.970 18.453 -18.954 1.00 95.19 665 THR A N 1
ATOM 5051 C CA . THR A 1 665 ? -10.467 19.323 -17.896 1.00 95.19 665 THR A CA 1
ATOM 5052 C C . THR A 1 665 ? -9.391 20.268 -17.373 1.00 95.19 665 THR A C 1
ATOM 5054 O O . THR A 1 665 ? -8.232 20.228 -17.784 1.00 95.19 665 THR A O 1
ATOM 5057 N N . GLY A 1 666 ? -9.811 21.159 -16.486 1.00 94.12 666 GLY A N 1
ATOM 5058 C CA . GLY A 1 666 ? -8.974 22.133 -15.813 1.00 94.12 666 GLY A CA 1
ATOM 5059 C C . GLY A 1 666 ? -9.820 23.088 -14.987 1.00 94.12 666 GLY A C 1
ATOM 5060 O O . GLY A 1 666 ? -11.044 23.161 -15.159 1.00 94.12 666 GLY A O 1
ATOM 5061 N N . ASP A 1 667 ? -9.163 23.815 -14.089 1.00 92.06 667 ASP A N 1
ATOM 5062 C CA . ASP A 1 667 ? -9.836 24.797 -13.245 1.00 92.06 667 ASP A CA 1
ATOM 5063 C C . ASP A 1 667 ? -10.465 25.911 -14.099 1.00 92.06 667 ASP A C 1
ATOM 5065 O O . ASP A 1 667 ? -9.963 26.278 -15.165 1.00 92.06 667 ASP A O 1
ATOM 5069 N N . VAL A 1 668 ? -11.586 26.467 -13.636 1.00 88.75 668 VAL A N 1
ATOM 5070 C CA . VAL A 1 668 ? -12.170 27.655 -14.268 1.00 88.75 668 VAL A CA 1
ATOM 5071 C C . VAL A 1 668 ? -11.342 28.869 -13.856 1.00 88.75 668 VAL A C 1
ATOM 5073 O O . VAL A 1 668 ? -11.264 29.210 -12.677 1.00 88.75 668 VAL A O 1
ATOM 5076 N N . LEU A 1 669 ? -10.728 29.526 -14.834 1.00 88.06 669 LEU A N 1
ATOM 5077 C CA . LEU A 1 669 ? -9.887 30.698 -14.631 1.00 88.06 669 LEU A CA 1
ATOM 5078 C C . LEU A 1 669 ? -10.733 31.953 -14.377 1.00 88.06 669 LEU A C 1
ATOM 5080 O O . LEU A 1 669 ? -11.930 32.007 -14.663 1.00 88.06 669 LEU A O 1
ATOM 5084 N N . ALA A 1 670 ? -10.092 33.011 -13.873 1.00 87.50 670 ALA A N 1
ATOM 5085 C CA . ALA A 1 670 ? -10.758 34.271 -13.526 1.00 87.50 670 ALA A CA 1
ATOM 5086 C C . ALA A 1 670 ? -11.477 34.954 -14.710 1.00 87.50 670 ALA A C 1
ATOM 5088 O O . ALA A 1 670 ? -12.396 35.746 -14.502 1.00 87.50 670 ALA A O 1
ATOM 5089 N N . ASP A 1 671 ? -11.068 34.662 -15.946 1.00 88.44 671 ASP A N 1
ATOM 5090 C CA . ASP A 1 671 ? -11.696 35.163 -17.171 1.00 88.44 671 ASP A CA 1
ATOM 5091 C C . ASP A 1 671 ? -12.855 34.280 -17.681 1.00 88.44 671 ASP A C 1
ATOM 5093 O O . ASP A 1 671 ? -13.476 34.598 -18.697 1.00 88.44 671 ASP A O 1
ATOM 5097 N N . GLY A 1 672 ? -13.173 33.196 -16.965 1.00 86.31 672 GLY A N 1
ATOM 5098 C CA . GLY A 1 672 ? -14.224 32.237 -17.294 1.00 86.31 672 GLY A CA 1
ATOM 5099 C C . GLY A 1 672 ? -13.811 31.157 -18.297 1.00 86.31 672 GLY A C 1
ATOM 5100 O O . GLY A 1 672 ? -14.648 30.327 -18.656 1.00 86.31 672 GLY A O 1
ATOM 5101 N N . THR A 1 673 ? -12.558 31.149 -18.763 1.00 88.88 673 THR A N 1
ATOM 5102 C CA . THR A 1 673 ? -12.022 30.053 -19.582 1.00 88.88 673 THR A CA 1
ATOM 5103 C C . THR A 1 673 ? -11.608 28.863 -18.712 1.00 88.88 673 THR A C 1
ATOM 5105 O O . THR A 1 673 ? -11.435 28.999 -17.502 1.00 88.88 673 THR A O 1
ATOM 5108 N N . LYS A 1 674 ? -11.487 27.670 -19.308 1.00 90.06 674 LYS A N 1
ATOM 5109 C CA . LYS A 1 674 ? -10.923 26.499 -18.621 1.00 90.06 674 LYS A CA 1
ATOM 5110 C C . LYS A 1 674 ? -9.404 26.493 -18.770 1.00 90.06 674 LYS A C 1
ATOM 5112 O O . LYS A 1 674 ? -8.897 26.726 -19.868 1.00 90.06 674 LYS A O 1
ATOM 5117 N N . GLU A 1 675 ? -8.703 26.189 -17.684 1.00 94.06 675 GLU A N 1
ATOM 5118 C CA . GLU A 1 675 ? -7.274 25.894 -17.690 1.00 94.06 675 GLU A CA 1
ATOM 5119 C C . GLU A 1 675 ? -6.983 24.780 -18.707 1.00 94.06 675 GLU A C 1
ATOM 5121 O O . GLU A 1 675 ? -7.627 23.732 -18.693 1.00 94.06 675 GLU A O 1
ATOM 5126 N N . ASN A 1 676 ? -6.004 25.000 -19.585 1.00 95.19 676 ASN A N 1
ATOM 5127 C CA . ASN A 1 676 ? -5.466 23.937 -20.424 1.00 95.19 676 ASN A CA 1
ATOM 5128 C C . ASN A 1 676 ? -4.245 23.330 -19.730 1.00 95.19 676 ASN A C 1
ATOM 5130 O O . ASN A 1 676 ? -3.203 23.975 -19.627 1.00 95.19 676 ASN A O 1
ATOM 5134 N N . ARG A 1 677 ? -4.385 22.081 -19.293 1.00 96.31 677 ARG A N 1
ATOM 5135 C CA . ARG A 1 677 ? -3.365 21.318 -18.565 1.00 96.31 677 ARG A CA 1
ATOM 5136 C C . ARG A 1 677 ? -2.481 20.458 -19.471 1.00 96.31 677 ARG A C 1
ATOM 5138 O O . ARG A 1 677 ? -1.694 19.659 -18.974 1.00 96.31 677 ARG A O 1
ATOM 5145 N N . SER A 1 678 ? -2.626 20.606 -20.789 1.00 96.94 678 SER A N 1
ATOM 5146 C CA . SER A 1 678 ? -1.781 19.957 -21.791 1.00 96.94 678 SER A CA 1
ATOM 5147 C C . SER A 1 678 ? -0.304 20.315 -21.605 1.00 96.94 678 SER A C 1
ATOM 5149 O O . SER A 1 678 ? 0.041 21.467 -21.335 1.00 96.94 678 SER A O 1
ATOM 5151 N N . TYR A 1 679 ? 0.563 19.330 -21.829 1.00 97.44 679 TYR A N 1
ATOM 5152 C CA . TYR A 1 679 ? 2.016 19.486 -21.899 1.00 97.44 679 TYR A CA 1
ATOM 5153 C C . TYR A 1 679 ? 2.550 19.457 -23.341 1.00 97.44 679 TYR A C 1
ATOM 5155 O O . TYR A 1 679 ? 3.735 19.206 -23.548 1.00 97.44 679 TYR A O 1
ATOM 5163 N N . TYR A 1 680 ? 1.706 19.698 -24.352 1.00 97.81 680 TYR A N 1
ATOM 5164 C CA . TYR A 1 680 ? 2.131 19.695 -25.757 1.00 97.81 680 TYR A CA 1
ATOM 5165 C C . TYR A 1 680 ? 3.310 20.653 -26.000 1.00 97.81 680 TYR A C 1
ATOM 5167 O O . TYR A 1 680 ? 3.248 21.840 -25.672 1.00 97.81 680 TYR A O 1
ATOM 5175 N N . GLY A 1 681 ? 4.378 20.131 -26.605 1.00 97.44 681 GLY A N 1
ATOM 5176 C CA . GLY A 1 681 ? 5.657 20.809 -26.827 1.00 97.44 681 GLY A CA 1
ATOM 5177 C C . GLY A 1 681 ? 6.564 20.889 -25.592 1.00 97.44 681 GLY A C 1
ATOM 5178 O O . GLY A 1 681 ? 7.649 21.462 -25.678 1.00 97.44 681 GLY A O 1
ATOM 5179 N N . GLY A 1 682 ? 6.132 20.351 -24.450 1.00 97.00 682 GLY A N 1
ATOM 5180 C CA . GLY A 1 682 ? 6.928 20.225 -23.235 1.00 97.00 682 GLY A CA 1
ATOM 5181 C C . GLY A 1 682 ? 7.926 19.071 -23.317 1.00 97.00 682 GLY A C 1
ATOM 5182 O O . GLY A 1 682 ? 7.751 18.130 -24.088 1.00 97.00 682 GLY A O 1
ATOM 5183 N N . THR A 1 683 ? 8.962 19.139 -22.485 1.00 97.06 683 THR A N 1
ATOM 5184 C CA . THR A 1 683 ? 10.044 18.148 -22.432 1.00 97.06 683 THR A CA 1
ATOM 5185 C C . THR A 1 683 ? 10.089 17.486 -21.058 1.00 97.06 683 THR A C 1
ATOM 5187 O O . THR A 1 683 ? 9.964 18.181 -20.045 1.00 97.06 683 THR A O 1
ATOM 5190 N N . SER A 1 684 ? 10.250 16.162 -21.034 1.00 96.25 684 SER A N 1
ATOM 5191 C CA . SER A 1 684 ? 10.328 15.352 -19.819 1.00 96.25 684 SER A CA 1
ATOM 5192 C C . SER A 1 684 ? 11.558 15.688 -18.974 1.00 96.25 684 SER A C 1
ATOM 5194 O O . SER A 1 684 ? 12.492 16.359 -19.420 1.00 96.25 684 SER A O 1
ATOM 5196 N N . ARG A 1 685 ? 11.539 15.245 -17.714 1.00 93.19 685 ARG A N 1
ATOM 5197 C CA . ARG A 1 685 ? 12.620 15.460 -16.747 1.00 93.19 685 ARG A CA 1
ATOM 5198 C C . ARG A 1 685 ? 12.861 14.160 -15.993 1.00 93.19 685 ARG A C 1
ATOM 5200 O O . ARG A 1 685 ? 12.057 13.800 -15.140 1.00 93.19 685 ARG A O 1
ATOM 5207 N N . LEU A 1 686 ? 13.933 13.458 -16.339 1.00 93.62 686 LEU A N 1
ATOM 5208 C CA . LEU A 1 686 ? 14.318 12.205 -15.698 1.00 93.62 686 LEU A CA 1
ATOM 5209 C C . LEU A 1 686 ? 15.461 12.470 -14.725 1.00 93.62 686 LEU A C 1
ATOM 5211 O O . LEU A 1 686 ? 16.333 13.291 -14.996 1.00 93.62 686 LEU A O 1
ATOM 5215 N N . ILE A 1 687 ? 15.464 11.754 -13.605 1.00 93.00 687 ILE A N 1
ATOM 5216 C CA . ILE A 1 687 ? 16.528 11.851 -12.594 1.00 93.00 687 ILE A CA 1
ATOM 5217 C C . ILE A 1 687 ? 17.502 10.667 -12.643 1.00 93.00 687 ILE A C 1
ATOM 5219 O O . ILE A 1 687 ? 18.480 10.654 -11.903 1.00 93.00 687 ILE A O 1
ATOM 5223 N N . ASN A 1 688 ? 17.241 9.659 -13.481 1.00 95.06 688 ASN A N 1
ATOM 5224 C CA . ASN A 1 688 ? 18.052 8.443 -13.597 1.00 95.06 688 ASN A CA 1
ATOM 5225 C C . ASN A 1 688 ? 18.431 8.088 -15.046 1.00 95.06 688 ASN A C 1
ATOM 5227 O O . ASN A 1 688 ? 18.598 6.913 -15.360 1.00 95.06 688 ASN A O 1
ATOM 5231 N N . GLU A 1 689 ? 18.630 9.076 -15.928 1.00 96.25 689 GLU A N 1
ATOM 5232 C CA . GLU A 1 689 ? 19.232 8.828 -17.256 1.00 96.25 689 GLU A CA 1
ATOM 5233 C C . GLU A 1 689 ? 20.603 8.122 -17.133 1.00 96.25 689 GLU A C 1
ATOM 5235 O O . GLU A 1 689 ? 20.985 7.319 -17.984 1.00 96.25 689 GLU A O 1
ATOM 5240 N N . GLY A 1 690 ? 21.290 8.314 -15.998 1.00 95.62 690 GLY A N 1
ATOM 5241 C CA . GLY A 1 690 ? 22.516 7.607 -15.635 1.00 95.62 690 GLY A CA 1
ATOM 5242 C C . GLY A 1 690 ? 22.409 6.073 -15.585 1.00 95.62 690 GLY A C 1
ATOM 5243 O O . GLY A 1 690 ? 23.439 5.408 -15.710 1.00 95.62 690 GLY A O 1
ATOM 5244 N N . ASP A 1 691 ? 21.207 5.500 -15.439 1.00 97.12 691 ASP A N 1
ATOM 5245 C CA . ASP A 1 691 ? 20.996 4.046 -15.510 1.00 97.12 691 ASP A CA 1
ATOM 5246 C C . ASP A 1 691 ? 21.216 3.537 -16.952 1.00 97.12 691 ASP A C 1
ATOM 5248 O O . ASP A 1 691 ? 21.901 2.531 -17.154 1.00 97.12 691 ASP A O 1
ATOM 5252 N N . LEU A 1 692 ? 20.720 4.265 -17.965 1.00 98.00 692 LEU A N 1
ATOM 5253 C CA . LEU A 1 692 ? 20.969 3.965 -19.384 1.00 98.00 692 LEU A CA 1
ATOM 5254 C C . LEU A 1 692 ? 22.452 4.149 -19.731 1.00 98.00 692 LEU A C 1
ATOM 5256 O O . LEU A 1 692 ? 23.050 3.287 -20.379 1.00 98.00 692 LEU A O 1
ATOM 5260 N N . ASP A 1 693 ? 23.071 5.231 -19.254 1.00 96.56 693 ASP A N 1
ATOM 5261 C CA . ASP A 1 693 ? 24.506 5.473 -19.438 1.00 96.56 693 ASP A CA 1
ATOM 5262 C C . ASP A 1 693 ? 25.362 4.316 -18.912 1.00 96.56 693 ASP A C 1
ATOM 5264 O O . ASP A 1 693 ? 26.357 3.952 -19.544 1.00 96.56 693 ASP A O 1
ATOM 5268 N N . GLY A 1 694 ? 24.995 3.741 -17.761 1.00 96.62 694 GLY A N 1
ATOM 5269 C CA . GLY A 1 694 ? 25.676 2.583 -17.183 1.00 96.62 694 GLY A CA 1
ATOM 5270 C C . GLY A 1 694 ? 25.680 1.385 -18.134 1.00 96.62 694 GLY A C 1
ATOM 5271 O O . GLY A 1 694 ? 26.733 0.784 -18.363 1.00 96.62 694 GLY A O 1
ATOM 5272 N N . VAL A 1 695 ? 24.535 1.087 -18.760 1.00 98.19 695 VAL A N 1
ATOM 5273 C CA . VAL A 1 695 ? 24.423 0.017 -19.767 1.00 98.19 695 VAL A CA 1
ATOM 5274 C C . VAL A 1 695 ? 25.266 0.335 -20.998 1.00 98.19 695 VAL A C 1
ATOM 5276 O O . VAL A 1 695 ? 26.083 -0.484 -21.414 1.00 98.19 695 VAL A O 1
ATOM 5279 N N . LEU A 1 696 ? 25.124 1.531 -21.575 1.00 98.19 696 LEU A N 1
ATOM 5280 C CA . LEU A 1 696 ? 25.819 1.887 -22.816 1.00 98.19 696 LEU A CA 1
ATOM 5281 C C . LEU A 1 696 ? 27.347 1.937 -22.642 1.00 98.19 696 LEU A C 1
ATOM 5283 O O . LEU A 1 696 ? 28.085 1.525 -23.540 1.00 98.19 696 LEU A O 1
ATOM 5287 N N . LYS A 1 697 ? 27.840 2.387 -21.480 1.00 96.94 697 LYS A N 1
ATOM 5288 C CA . LYS A 1 697 ? 29.274 2.355 -21.140 1.00 96.94 697 LYS A CA 1
ATOM 5289 C C . LYS A 1 697 ? 29.783 0.926 -20.975 1.00 96.94 697 LYS A C 1
ATOM 5291 O O . LYS A 1 697 ? 30.859 0.616 -21.486 1.00 96.94 697 LYS A O 1
ATOM 5296 N N . ALA A 1 698 ? 29.017 0.062 -20.310 1.00 97.81 698 ALA A N 1
ATOM 5297 C CA . ALA A 1 698 ? 29.346 -1.352 -20.171 1.00 97.81 698 ALA A CA 1
ATOM 5298 C C . ALA A 1 698 ? 29.431 -2.058 -21.535 1.00 97.81 698 ALA A C 1
ATOM 5300 O O . ALA A 1 698 ? 30.422 -2.736 -21.807 1.00 97.81 698 ALA A O 1
ATOM 5301 N N . VAL A 1 699 ? 28.452 -1.827 -22.418 1.00 98.25 699 VAL A N 1
ATOM 5302 C CA . VAL A 1 699 ? 28.441 -2.336 -23.801 1.00 98.25 699 VAL A CA 1
ATOM 5303 C C . VAL A 1 699 ? 29.696 -1.889 -24.551 1.00 98.25 699 VAL A C 1
ATOM 5305 O O . VAL A 1 699 ? 30.453 -2.724 -25.044 1.00 98.25 699 VAL A O 1
ATOM 5308 N N . ALA A 1 700 ? 29.987 -0.584 -24.565 1.00 98.06 700 ALA A N 1
ATOM 5309 C CA . ALA A 1 700 ? 31.165 -0.051 -25.249 1.00 98.06 700 ALA A CA 1
ATOM 5310 C C . ALA A 1 700 ? 32.487 -0.620 -24.694 1.00 98.06 700 ALA A C 1
ATOM 5312 O O . ALA A 1 700 ? 33.439 -0.858 -25.444 1.00 98.06 700 ALA A O 1
ATOM 5313 N N . ALA A 1 701 ? 32.561 -0.853 -23.380 1.00 97.81 701 ALA A N 1
ATOM 5314 C CA . ALA A 1 701 ? 33.733 -1.434 -22.738 1.00 97.81 701 ALA A CA 1
ATOM 5315 C C . ALA A 1 701 ? 33.926 -2.914 -23.104 1.00 97.81 701 ALA A C 1
ATOM 5317 O O . ALA A 1 701 ? 35.057 -3.321 -23.370 1.00 97.81 701 ALA A O 1
ATOM 5318 N N . VAL A 1 702 ? 32.848 -3.702 -23.177 1.00 98.31 702 VAL A N 1
ATOM 5319 C CA . VAL A 1 702 ? 32.893 -5.094 -23.655 1.00 98.31 702 VAL A CA 1
ATOM 5320 C C . VAL A 1 702 ? 33.337 -5.147 -25.116 1.00 98.31 702 VAL A C 1
ATOM 5322 O O . VAL A 1 702 ? 34.292 -5.864 -25.429 1.00 98.31 702 VAL A O 1
ATOM 5325 N N . GLU A 1 703 ? 32.745 -4.330 -25.993 1.00 97.50 703 GLU A N 1
ATOM 5326 C CA . GLU A 1 703 ? 33.122 -4.249 -27.411 1.00 97.50 703 GLU A CA 1
ATOM 5327 C C . GLU A 1 703 ? 34.619 -3.943 -27.594 1.00 97.50 703 GLU A C 1
ATOM 5329 O O . GLU A 1 703 ? 35.297 -4.559 -28.424 1.00 97.50 703 GLU A O 1
ATOM 5334 N N . ALA A 1 704 ? 35.179 -3.049 -26.770 1.00 97.38 704 ALA A N 1
ATOM 5335 C CA . ALA A 1 704 ? 36.596 -2.689 -26.815 1.00 97.38 704 ALA A CA 1
ATOM 5336 C C . ALA A 1 704 ? 37.544 -3.869 -26.514 1.00 97.38 704 ALA A C 1
ATOM 5338 O O . ALA A 1 704 ? 38.686 -3.878 -26.989 1.00 97.38 704 ALA A O 1
ATOM 5339 N N . THR A 1 705 ? 37.087 -4.891 -25.781 1.00 97.62 705 THR A N 1
ATOM 5340 C CA . THR A 1 705 ? 37.886 -6.098 -25.502 1.00 97.62 705 THR A CA 1
ATOM 5341 C C . THR A 1 705 ? 38.005 -7.036 -26.710 1.00 97.62 705 THR A C 1
ATOM 5343 O O . THR A 1 705 ? 38.929 -7.851 -26.758 1.00 97.62 705 THR A O 1
ATOM 5346 N N . ASN A 1 706 ? 37.112 -6.916 -27.705 1.00 95.69 706 ASN A N 1
ATOM 5347 C CA . ASN A 1 706 ? 36.919 -7.884 -28.797 1.00 95.69 706 ASN A CA 1
ATOM 5348 C C . ASN A 1 706 ? 36.674 -9.325 -28.302 1.00 95.69 706 ASN A C 1
ATOM 5350 O O . ASN A 1 706 ? 37.085 -10.290 -28.958 1.00 95.69 706 ASN A O 1
ATOM 5354 N N . LYS A 1 707 ? 36.055 -9.474 -27.128 1.00 95.94 707 LYS A N 1
ATOM 5355 C CA . LYS A 1 707 ? 35.635 -10.755 -26.559 1.00 95.94 707 LYS A CA 1
ATOM 5356 C C . LYS A 1 707 ? 34.118 -10.841 -26.515 1.00 95.94 707 LYS A C 1
ATOM 5358 O O . LYS A 1 707 ? 33.432 -9.827 -26.513 1.00 95.94 707 LYS A O 1
ATOM 5363 N N . ASP A 1 708 ? 33.646 -12.073 -26.463 1.00 94.69 708 ASP A N 1
ATOM 5364 C CA . ASP A 1 708 ? 32.247 -12.413 -26.253 1.00 94.69 708 ASP A CA 1
ATOM 5365 C C . ASP A 1 708 ? 32.009 -12.504 -24.738 1.00 94.69 708 ASP A C 1
ATOM 5367 O O . ASP A 1 708 ? 32.335 -13.518 -24.119 1.00 94.69 708 ASP A O 1
ATOM 5371 N N . ILE A 1 709 ? 31.624 -11.383 -24.119 1.00 97.94 709 ILE A N 1
ATOM 5372 C CA . ILE A 1 709 ? 31.356 -11.287 -22.676 1.00 97.94 709 ILE A CA 1
ATOM 5373 C C . ILE A 1 709 ? 29.866 -10.978 -22.512 1.00 97.94 709 ILE A C 1
ATOM 5375 O O . ILE A 1 709 ? 29.452 -9.902 -22.946 1.00 97.94 709 ILE A O 1
ATOM 5379 N N . PRO A 1 710 ? 29.078 -11.859 -21.870 1.00 97.88 710 PRO A N 1
ATOM 5380 C CA . PRO A 1 710 ? 27.644 -11.658 -21.729 1.00 97.88 710 PRO A CA 1
ATOM 5381 C C . PRO A 1 710 ? 27.319 -10.449 -20.848 1.00 97.88 710 PRO A C 1
ATOM 5383 O O . PRO A 1 710 ? 27.905 -10.272 -19.771 1.00 97.88 710 PRO A O 1
ATOM 5386 N N . ILE A 1 711 ? 26.340 -9.660 -21.284 1.00 98.75 711 ILE A N 1
ATOM 5387 C CA . ILE A 1 711 ? 25.785 -8.510 -20.571 1.00 98.75 711 ILE A CA 1
ATOM 5388 C C . ILE A 1 711 ? 24.355 -8.835 -20.141 1.00 98.75 711 ILE A C 1
ATOM 5390 O O . ILE A 1 711 ? 23.458 -9.020 -20.965 1.00 98.75 711 ILE A O 1
ATOM 5394 N N . VAL A 1 712 ? 24.140 -8.870 -18.828 1.00 98.81 712 VAL A N 1
ATOM 5395 C CA . VAL A 1 712 ? 22.832 -9.090 -18.208 1.00 98.81 712 VAL A CA 1
ATOM 5396 C C . VAL A 1 712 ? 22.339 -7.786 -17.595 1.00 98.81 712 VAL A C 1
ATOM 5398 O O . VAL A 1 712 ? 23.021 -7.190 -16.761 1.00 98.81 712 VAL A O 1
ATOM 5401 N N . VAL A 1 713 ? 21.136 -7.357 -17.970 1.00 98.75 713 VAL A N 1
ATOM 5402 C CA . VAL A 1 713 ? 20.438 -6.256 -17.298 1.00 98.75 713 VAL A CA 1
ATOM 5403 C C . VAL A 1 713 ? 19.488 -6.822 -16.250 1.00 98.75 713 VAL A C 1
ATOM 5405 O O . VAL A 1 713 ? 18.667 -7.689 -16.547 1.00 98.75 713 VAL A O 1
ATOM 5408 N N . SER A 1 714 ? 19.583 -6.307 -15.028 1.00 97.62 714 SER A N 1
ATOM 5409 C CA . SER A 1 714 ? 18.615 -6.543 -13.960 1.00 97.62 714 SER A CA 1
ATOM 5410 C C . SER A 1 714 ? 17.822 -5.269 -13.706 1.00 97.62 714 SER A C 1
ATOM 5412 O O . SER A 1 714 ? 18.344 -4.319 -13.125 1.00 97.62 714 SER A O 1
ATOM 5414 N N . MET A 1 715 ? 16.556 -5.247 -14.106 1.00 96.38 715 MET A N 1
ATOM 5415 C CA . MET A 1 715 ? 15.674 -4.114 -13.867 1.00 96.38 715 MET A CA 1
ATOM 5416 C C . MET A 1 715 ? 14.874 -4.296 -12.575 1.00 96.38 715 MET A C 1
ATOM 5418 O O . MET A 1 715 ? 14.089 -5.232 -12.466 1.00 96.38 715 MET A O 1
ATOM 5422 N N . ASN A 1 716 ? 15.026 -3.376 -11.625 1.00 94.81 716 ASN A N 1
ATOM 5423 C CA . ASN A 1 716 ? 14.092 -3.193 -10.519 1.00 94.81 716 ASN A CA 1
ATOM 5424 C C . ASN A 1 716 ? 12.981 -2.234 -10.973 1.00 94.81 716 ASN A C 1
ATOM 5426 O O . ASN A 1 716 ? 13.153 -1.011 -10.967 1.00 94.81 716 ASN A O 1
ATOM 5430 N N . ALA A 1 717 ? 11.876 -2.800 -11.446 1.00 94.50 717 ALA A N 1
ATOM 5431 C CA . ALA A 1 717 ? 10.764 -2.056 -12.006 1.00 94.50 717 ALA A CA 1
ATOM 5432 C C . ALA A 1 717 ? 9.740 -1.668 -10.928 1.00 94.50 717 ALA A C 1
ATOM 5434 O O . ALA A 1 717 ? 9.351 -2.478 -10.090 1.00 94.50 717 ALA A O 1
ATOM 5435 N N . SER A 1 718 ? 9.250 -0.431 -10.996 1.00 91.69 718 SER A N 1
ATOM 5436 C CA . SER A 1 718 ? 8.087 0.062 -10.237 1.00 91.69 718 SER A CA 1
ATOM 5437 C C . SER A 1 718 ? 6.881 0.343 -11.144 1.00 91.69 718 SER A C 1
ATOM 5439 O O . SER A 1 718 ? 5.891 0.929 -10.720 1.00 91.69 718 SER A O 1
ATOM 5441 N N . GLY A 1 719 ? 6.978 -0.060 -12.408 1.00 93.25 719 GLY A N 1
ATOM 5442 C CA . GLY A 1 719 ? 6.022 0.188 -13.476 1.00 93.25 719 GLY A CA 1
ATOM 5443 C C . GLY A 1 719 ? 6.666 -0.110 -14.834 1.00 93.25 719 GLY A C 1
ATOM 5444 O O . GLY A 1 719 ? 7.855 -0.459 -14.886 1.00 93.25 719 GLY A O 1
ATOM 5445 N N . PRO A 1 720 ? 5.906 0.014 -15.928 1.00 95.44 720 PRO A N 1
ATOM 5446 C CA . PRO A 1 720 ? 6.395 -0.289 -17.266 1.00 95.44 720 PRO A CA 1
ATOM 5447 C C . PRO A 1 720 ? 7.494 0.678 -17.724 1.00 95.44 720 PRO A C 1
ATOM 5449 O O . PRO A 1 720 ? 7.542 1.838 -17.317 1.00 95.44 720 PRO A O 1
ATOM 5452 N N . ALA A 1 721 ? 8.380 0.194 -18.594 1.00 96.62 721 ALA A N 1
ATOM 5453 C CA . ALA A 1 721 ? 9.463 0.978 -19.185 1.00 96.62 721 ALA A CA 1
ATOM 5454 C C . ALA A 1 721 ? 9.623 0.659 -20.679 1.00 96.62 721 ALA A C 1
ATOM 5456 O O . ALA A 1 721 ? 9.409 -0.473 -21.115 1.00 96.62 721 ALA A O 1
ATOM 5457 N N . ILE A 1 722 ? 10.033 1.659 -21.457 1.00 98.38 722 ILE A N 1
ATOM 5458 C CA . ILE A 1 722 ? 10.369 1.537 -22.876 1.00 98.38 722 ILE A CA 1
ATOM 5459 C C . ILE A 1 722 ? 11.803 1.016 -22.981 1.00 98.38 722 ILE A C 1
ATOM 5461 O O . ILE A 1 722 ? 12.764 1.704 -22.643 1.00 98.38 722 ILE A O 1
ATOM 5465 N N . MET A 1 723 ? 11.952 -0.205 -23.490 1.00 97.31 723 MET A N 1
ATOM 5466 C CA . MET A 1 723 ? 13.231 -0.933 -23.514 1.00 97.31 723 MET A CA 1
ATOM 5467 C C . MET A 1 723 ? 14.091 -0.655 -24.757 1.00 97.31 723 MET A C 1
ATOM 5469 O O . MET A 1 723 ? 15.233 -1.110 -24.848 1.00 97.31 723 MET A O 1
ATOM 5473 N N . ALA A 1 724 ? 13.550 0.101 -25.716 1.00 97.81 724 ALA A N 1
ATOM 5474 C CA . ALA A 1 724 ? 14.118 0.298 -27.050 1.00 97.81 724 ALA A CA 1
ATOM 5475 C C . ALA A 1 724 ? 15.535 0.901 -27.066 1.00 97.81 724 ALA A C 1
ATOM 5477 O O . ALA A 1 724 ? 16.267 0.733 -28.038 1.00 97.81 724 ALA A O 1
ATOM 5478 N N . GLU A 1 725 ? 15.924 1.625 -26.014 1.00 98.00 725 GLU A N 1
ATOM 5479 C CA . GLU A 1 725 ? 17.202 2.345 -25.957 1.00 98.00 725 GLU A CA 1
ATOM 5480 C C . GLU A 1 725 ? 18.405 1.417 -25.707 1.00 98.00 725 GLU A C 1
ATOM 5482 O O . GLU A 1 725 ? 19.535 1.777 -26.049 1.00 98.00 725 GLU A O 1
ATOM 5487 N N . PHE A 1 726 ? 18.181 0.217 -25.156 1.00 98.12 726 PHE A N 1
ATOM 5488 C CA . PHE A 1 726 ? 19.268 -0.686 -24.765 1.00 98.12 726 PHE A CA 1
ATOM 5489 C C . PHE A 1 726 ? 19.034 -2.174 -25.051 1.00 98.12 726 PHE A C 1
ATOM 5491 O O . PHE A 1 726 ? 20.012 -2.923 -25.076 1.00 98.12 726 PHE A O 1
ATOM 5498 N N . GLU A 1 727 ? 17.792 -2.632 -25.246 1.00 98.38 727 GLU A N 1
ATOM 5499 C CA . GLU A 1 727 ? 17.494 -4.070 -25.306 1.00 98.38 727 GLU A CA 1
ATOM 5500 C C . GLU A 1 727 ? 18.308 -4.805 -26.375 1.00 98.38 727 GLU A C 1
ATOM 5502 O O . GLU A 1 727 ? 18.861 -5.863 -26.089 1.00 98.38 727 GLU A O 1
ATOM 5507 N N . ASP A 1 728 ? 18.451 -4.242 -27.574 1.00 98.12 728 ASP A N 1
ATOM 5508 C CA . ASP A 1 728 ? 19.174 -4.842 -28.704 1.00 98.12 728 ASP A CA 1
ATOM 5509 C C . ASP A 1 728 ? 20.693 -4.996 -28.477 1.00 98.12 728 ASP A C 1
ATOM 5511 O O . ASP A 1 728 ? 21.362 -5.651 -29.276 1.00 98.12 728 ASP A O 1
ATOM 5515 N N . LYS A 1 729 ? 21.241 -4.404 -27.407 1.00 98.31 729 LYS A N 1
ATOM 5516 C CA . LYS A 1 729 ? 22.682 -4.379 -27.085 1.00 98.31 729 LYS A CA 1
ATOM 5517 C C . LYS A 1 729 ? 23.085 -5.324 -25.954 1.00 98.31 729 LYS A C 1
ATOM 5519 O O . LYS A 1 729 ? 24.269 -5.398 -25.636 1.00 98.31 729 LYS A O 1
ATOM 5524 N N . VAL A 1 730 ? 22.126 -5.996 -25.322 1.00 98.62 730 VAL A N 1
ATOM 5525 C CA . VAL A 1 730 ? 22.360 -6.859 -24.153 1.00 98.62 730 VAL A CA 1
ATOM 5526 C C . VAL A 1 730 ? 21.854 -8.274 -24.403 1.00 98.62 730 VAL A C 1
ATOM 5528 O O . VAL A 1 730 ? 20.940 -8.476 -25.203 1.00 98.62 730 VAL A O 1
ATOM 5531 N N . ASP A 1 731 ? 22.424 -9.259 -23.715 1.00 98.69 731 ASP A N 1
ATOM 5532 C CA . ASP A 1 731 ? 22.165 -10.676 -23.988 1.00 98.69 731 ASP A CA 1
ATOM 5533 C C . ASP A 1 731 ? 20.976 -11.216 -23.194 1.00 98.69 731 ASP A C 1
ATOM 5535 O O . ASP A 1 731 ? 20.190 -12.014 -23.706 1.00 98.69 731 ASP A O 1
ATOM 5539 N N . ALA A 1 732 ? 20.790 -10.758 -21.956 1.00 98.69 732 ALA A N 1
ATOM 5540 C CA . ALA A 1 732 ? 19.656 -11.153 -21.127 1.00 98.69 732 ALA A CA 1
ATOM 5541 C C . ALA A 1 732 ? 19.107 -9.987 -20.303 1.00 98.69 732 ALA A C 1
ATOM 5543 O O . ALA A 1 732 ? 19.842 -9.079 -19.912 1.00 98.69 732 ALA A O 1
ATOM 5544 N N . ILE A 1 733 ? 17.804 -10.036 -20.027 1.00 98.81 733 ILE A N 1
ATOM 5545 C CA . ILE A 1 733 ? 17.109 -9.055 -19.192 1.00 98.81 733 ILE A CA 1
ATOM 5546 C C . ILE A 1 733 ? 16.211 -9.801 -18.208 1.00 98.81 733 ILE A C 1
ATOM 5548 O O . ILE A 1 733 ? 15.334 -10.571 -18.616 1.00 98.81 733 ILE A O 1
ATOM 5552 N N . VAL A 1 734 ? 16.413 -9.538 -16.918 1.00 98.69 734 VAL A N 1
ATOM 5553 C CA . VAL A 1 734 ? 15.510 -9.949 -15.839 1.00 98.69 734 VAL A CA 1
ATOM 5554 C C . VAL A 1 734 ? 14.861 -8.719 -15.216 1.00 98.69 734 VAL A C 1
ATOM 5556 O O . VAL A 1 734 ? 15.509 -7.692 -15.032 1.00 98.69 734 VAL A O 1
ATOM 5559 N N . VAL A 1 735 ? 13.574 -8.821 -14.906 1.00 98.50 735 VAL A N 1
ATOM 5560 C CA . VAL A 1 735 ? 12.765 -7.775 -14.285 1.00 98.50 735 VAL A CA 1
ATOM 5561 C C . VAL A 1 735 ? 12.280 -8.294 -12.938 1.00 98.50 735 VAL A C 1
ATOM 5563 O O . VAL A 1 735 ? 11.629 -9.335 -12.856 1.00 98.50 735 VAL A O 1
ATOM 5566 N N . GLY A 1 736 ? 12.618 -7.576 -11.875 1.00 96.38 736 GLY A N 1
ATOM 5567 C CA . GLY A 1 736 ? 12.073 -7.769 -10.539 1.00 96.38 736 GLY A CA 1
ATOM 5568 C C . GLY A 1 736 ? 11.262 -6.548 -10.122 1.00 96.38 736 GLY A C 1
ATOM 5569 O O . GLY A 1 736 ? 11.531 -5.440 -10.575 1.00 96.38 736 GLY A O 1
ATOM 5570 N N . PHE A 1 737 ? 10.290 -6.744 -9.238 1.00 95.12 737 PHE A N 1
ATOM 5571 C CA . PHE A 1 737 ? 9.470 -5.668 -8.681 1.00 95.12 737 PHE A CA 1
ATOM 5572 C C . PHE A 1 737 ? 9.703 -5.626 -7.167 1.00 95.12 737 PHE A C 1
ATOM 5574 O O . PHE A 1 737 ? 9.086 -6.377 -6.406 1.00 95.12 737 PHE A O 1
ATOM 5581 N N . SER A 1 738 ? 10.683 -4.820 -6.749 1.00 92.19 738 SER A N 1
ATOM 5582 C CA . SER A 1 738 ? 11.152 -4.711 -5.360 1.00 92.19 738 SER A CA 1
ATOM 5583 C C . SER A 1 738 ? 11.520 -6.059 -4.715 1.00 92.19 738 SER A C 1
ATOM 5585 O O . SER A 1 738 ? 11.055 -6.401 -3.625 1.00 92.19 738 SER A O 1
ATOM 5587 N N . VAL A 1 739 ? 12.384 -6.829 -5.378 1.00 94.31 739 VAL A N 1
ATOM 5588 C CA . VAL A 1 739 ? 12.995 -8.060 -4.838 1.00 94.31 739 VAL A CA 1
ATOM 5589 C C . VAL A 1 739 ? 14.429 -7.802 -4.364 1.00 94.31 739 VAL A C 1
ATOM 5591 O O . VAL A 1 739 ? 15.033 -6.793 -4.724 1.00 94.31 739 VAL A O 1
ATOM 5594 N N . SER A 1 740 ? 14.986 -8.721 -3.574 1.00 94.25 740 SER A N 1
ATOM 5595 C CA . SER A 1 740 ? 16.388 -8.649 -3.150 1.00 94.25 740 SER A CA 1
ATOM 5596 C C . SER A 1 740 ? 17.367 -8.872 -4.305 1.00 94.25 740 SER A C 1
ATOM 5598 O O . SER A 1 740 ? 17.165 -9.751 -5.149 1.00 94.25 740 SER A O 1
ATOM 5600 N N . ASP A 1 741 ? 18.514 -8.188 -4.272 1.00 94.31 741 ASP A N 1
ATOM 5601 C CA . ASP A 1 741 ? 19.626 -8.456 -5.200 1.00 94.31 741 ASP A CA 1
ATOM 5602 C C . ASP A 1 741 ? 20.087 -9.917 -5.113 1.00 94.31 741 ASP A C 1
ATOM 5604 O O . ASP A 1 741 ? 20.506 -10.515 -6.101 1.00 94.31 741 ASP A O 1
ATOM 5608 N N . LYS A 1 742 ? 19.971 -10.534 -3.930 1.00 95.25 742 LYS A N 1
ATOM 5609 C CA . LYS A 1 742 ? 20.290 -11.951 -3.747 1.00 95.25 742 LYS A CA 1
ATOM 5610 C C . LYS A 1 742 ? 19.372 -12.847 -4.587 1.00 95.25 742 LYS A C 1
ATOM 5612 O O . LYS A 1 742 ? 19.859 -13.805 -5.181 1.00 95.25 742 LYS A O 1
ATOM 5617 N N . ALA A 1 743 ? 18.063 -12.581 -4.613 1.00 97.12 743 ALA A N 1
ATOM 5618 C CA . ALA A 1 743 ? 17.121 -13.324 -5.452 1.00 97.12 743 ALA A CA 1
ATOM 5619 C C . ALA A 1 743 ? 17.449 -13.151 -6.942 1.00 97.12 743 ALA A C 1
ATOM 5621 O O . ALA A 1 743 ? 17.464 -14.137 -7.676 1.00 97.12 743 ALA A O 1
ATOM 5622 N N . ILE A 1 744 ? 17.810 -11.934 -7.364 1.00 97.56 744 ILE A N 1
ATOM 5623 C CA . ILE A 1 744 ? 18.271 -11.668 -8.733 1.00 97.56 744 ILE A CA 1
ATOM 5624 C C . ILE A 1 744 ? 19.501 -12.510 -9.077 1.00 97.56 744 ILE A C 1
ATOM 5626 O O . ILE A 1 744 ? 19.488 -13.207 -10.089 1.00 97.56 744 ILE A O 1
ATOM 5630 N N . TYR A 1 745 ? 20.548 -12.495 -8.246 1.00 97.69 745 TYR A N 1
ATOM 5631 C CA . TYR A 1 745 ? 21.753 -13.280 -8.528 1.00 97.69 745 TYR A CA 1
ATOM 5632 C C . TYR A 1 745 ? 21.471 -14.786 -8.575 1.00 97.69 745 TYR A C 1
ATOM 5634 O O . TYR A 1 745 ? 22.016 -15.472 -9.435 1.00 97.69 745 TYR A O 1
ATOM 5642 N N . ASP A 1 746 ? 20.593 -15.311 -7.715 1.00 97.75 746 ASP A N 1
ATOM 5643 C CA . ASP A 1 746 ? 20.216 -16.729 -7.766 1.00 97.75 746 ASP A CA 1
ATOM 5644 C C . ASP A 1 746 ? 19.498 -17.098 -9.075 1.00 97.75 746 ASP A C 1
ATOM 5646 O O . ASP A 1 746 ? 19.723 -18.186 -9.608 1.00 97.75 746 ASP A O 1
ATOM 5650 N N . VAL A 1 747 ? 18.691 -16.196 -9.639 1.00 98.38 747 VAL A N 1
ATOM 5651 C CA . VAL A 1 747 ? 18.080 -16.402 -10.961 1.00 98.38 747 VAL A CA 1
ATOM 5652 C C . VAL A 1 747 ? 19.116 -16.273 -12.085 1.00 98.38 747 VAL A C 1
ATOM 5654 O O . VAL A 1 747 ? 19.198 -17.152 -12.942 1.00 98.38 747 VAL A O 1
ATOM 5657 N N . VAL A 1 748 ? 19.951 -15.228 -12.071 1.00 98.06 748 VAL A N 1
ATOM 5658 C CA . VAL A 1 748 ? 20.972 -14.963 -13.109 1.00 98.06 748 VAL A CA 1
ATOM 5659 C C . VAL A 1 748 ? 22.037 -16.065 -13.179 1.00 98.06 748 VAL A C 1
ATOM 5661 O O . VAL A 1 748 ? 22.547 -16.369 -14.261 1.00 98.06 748 VAL A O 1
ATOM 5664 N N . GLU A 1 749 ? 22.363 -16.693 -12.050 1.00 97.31 749 GLU A N 1
ATOM 5665 C CA . GLU A 1 749 ? 23.298 -17.822 -11.985 1.00 97.31 749 GLU A CA 1
ATOM 5666 C C . GLU A 1 749 ? 22.628 -19.190 -12.174 1.00 97.31 749 GLU A C 1
ATOM 5668 O O . GLU A 1 749 ? 23.308 -20.217 -12.166 1.00 97.31 749 GLU A O 1
ATOM 5673 N N . GLY A 1 750 ? 21.309 -19.230 -12.384 1.00 97.31 750 GLY A N 1
ATOM 5674 C CA . GLY A 1 750 ? 20.596 -20.469 -12.682 1.00 97.31 750 GLY A CA 1
ATOM 5675 C C . GLY A 1 750 ? 20.354 -21.377 -11.480 1.00 97.31 750 GLY A C 1
ATOM 5676 O O . GLY A 1 750 ? 20.095 -22.569 -11.668 1.00 97.31 750 GLY A O 1
ATOM 5677 N N . ASN A 1 751 ? 20.444 -20.842 -10.258 1.00 97.62 751 ASN A N 1
ATOM 5678 C CA . ASN A 1 751 ? 20.085 -21.552 -9.027 1.00 97.62 751 ASN A CA 1
ATOM 5679 C C . ASN A 1 751 ? 18.564 -21.692 -8.877 1.00 97.62 751 ASN A C 1
ATOM 5681 O O . ASN A 1 751 ? 18.097 -22.584 -8.168 1.00 97.62 751 ASN A O 1
ATOM 5685 N N . HIS A 1 752 ? 17.801 -20.839 -9.564 1.00 98.38 752 HIS A N 1
ATOM 5686 C CA . HIS A 1 752 ? 16.349 -20.918 -9.673 1.00 98.38 752 HIS A CA 1
ATOM 5687 C C . HIS A 1 752 ? 15.910 -20.683 -11.119 1.00 98.38 752 HIS A C 1
ATOM 5689 O O . HIS A 1 752 ? 16.444 -19.812 -11.803 1.00 98.38 752 HIS A O 1
ATOM 5695 N N . GLU A 1 753 ? 14.942 -21.464 -11.594 1.00 98.25 753 GLU A N 1
ATOM 5696 C CA . GLU A 1 753 ? 14.342 -21.243 -12.912 1.00 98.25 753 GLU A CA 1
ATOM 5697 C C . GLU A 1 753 ? 13.395 -20.034 -12.844 1.00 98.25 753 GLU A C 1
ATOM 5699 O O . GLU A 1 753 ? 12.526 -20.029 -11.969 1.00 98.25 753 GLU A O 1
ATOM 5704 N N . PRO A 1 754 ? 13.513 -19.028 -13.735 1.00 97.81 754 PRO A N 1
ATOM 5705 C CA . PRO A 1 754 ? 12.575 -17.910 -13.760 1.00 97.81 754 PRO A CA 1
ATOM 5706 C C . PRO A 1 754 ? 11.140 -18.387 -14.027 1.00 97.81 754 PRO A C 1
ATOM 5708 O O . PRO A 1 754 ? 10.907 -19.229 -14.899 1.00 97.81 754 PRO A O 1
ATOM 5711 N N . LYS A 1 755 ? 10.176 -17.843 -13.276 1.00 97.88 755 LYS A N 1
ATOM 5712 C CA . LYS A 1 755 ? 8.747 -18.195 -13.389 1.00 97.88 755 LYS A CA 1
ATOM 5713 C C . LYS A 1 755 ? 7.812 -16.995 -13.449 1.00 97.88 755 LYS A C 1
ATOM 5715 O O . LYS A 1 755 ? 6.618 -17.209 -13.690 1.00 97.88 755 LYS A O 1
ATOM 5720 N N . GLY A 1 756 ? 8.315 -15.793 -13.179 1.00 98.56 756 GLY A N 1
ATOM 5721 C CA . GLY A 1 756 ? 7.502 -14.590 -13.154 1.00 98.56 756 GLY A CA 1
ATOM 5722 C C . GLY A 1 756 ? 6.927 -14.285 -14.532 1.00 98.56 756 GLY A C 1
ATOM 5723 O O . GLY A 1 756 ? 7.508 -14.648 -15.558 1.00 98.56 756 GLY A O 1
ATOM 5724 N N . LEU A 1 757 ? 5.788 -13.606 -14.534 1.00 98.81 757 LEU A N 1
ATOM 5725 C CA . LEU A 1 757 ? 5.122 -13.089 -15.722 1.00 98.81 757 LEU A CA 1
ATOM 5726 C C . LEU A 1 757 ? 4.903 -11.584 -15.548 1.00 98.81 757 LEU A C 1
ATOM 5728 O O . LEU A 1 757 ? 4.681 -11.121 -14.430 1.00 98.81 757 LEU A O 1
ATOM 5732 N N . LEU A 1 758 ? 4.957 -10.814 -16.634 1.00 98.62 758 LEU A N 1
ATOM 5733 C CA . LEU A 1 758 ? 4.713 -9.374 -16.580 1.00 98.62 758 LEU A CA 1
ATOM 5734 C C . LEU A 1 758 ? 3.272 -9.086 -16.113 1.00 98.62 758 LEU A C 1
ATOM 5736 O O . LEU A 1 758 ? 2.328 -9.519 -16.774 1.00 98.62 758 LEU A O 1
ATOM 5740 N N . PRO A 1 759 ? 3.071 -8.336 -15.013 1.00 97.62 759 PRO A N 1
ATOM 5741 C CA . PRO A 1 759 ? 1.738 -7.944 -14.548 1.00 97.62 759 PRO A CA 1
ATOM 5742 C C . PRO A 1 759 ? 1.173 -6.724 -15.302 1.00 97.62 759 PRO A C 1
ATOM 5744 O O . PRO A 1 759 ? 0.068 -6.277 -14.998 1.00 97.62 759 PRO A O 1
ATOM 5747 N N . MET A 1 760 ? 1.935 -6.160 -16.249 1.00 96.94 760 MET A N 1
ATOM 5748 C CA . MET A 1 760 ? 1.583 -4.988 -17.058 1.00 96.94 760 MET A CA 1
ATOM 5749 C C . MET A 1 760 ? 2.295 -5.025 -18.419 1.00 96.94 760 MET A C 1
ATOM 5751 O O . MET A 1 760 ? 3.407 -5.548 -18.519 1.00 96.94 760 MET A O 1
ATOM 5755 N N . GLN A 1 761 ? 1.701 -4.398 -19.429 1.00 97.81 761 GLN A N 1
ATOM 5756 C CA . GLN A 1 761 ? 2.270 -4.153 -20.750 1.00 97.81 761 GLN A CA 1
ATOM 5757 C C . GLN A 1 761 ? 3.468 -3.201 -20.703 1.00 97.81 761 GLN A C 1
ATOM 5759 O O . GLN A 1 761 ? 3.417 -2.140 -20.080 1.00 97.81 761 GLN A O 1
ATOM 5764 N N . PHE A 1 762 ? 4.551 -3.548 -21.404 1.00 98.38 762 PHE A N 1
ATOM 5765 C CA . PHE A 1 762 ? 5.704 -2.659 -21.571 1.00 98.38 762 PHE A CA 1
ATOM 5766 C C . PHE A 1 762 ? 5.636 -2.000 -22.960 1.00 98.38 762 PHE A C 1
ATOM 5768 O O . PHE A 1 762 ? 5.709 -2.700 -23.975 1.00 98.38 762 PHE A O 1
ATOM 5775 N N . PRO A 1 763 ? 5.493 -0.663 -23.039 1.00 98.38 763 PRO A N 1
ATOM 5776 C CA . PRO A 1 763 ? 5.179 0.030 -24.285 1.00 98.38 763 PRO A CA 1
ATOM 5777 C C . PRO A 1 763 ? 6.356 0.068 -25.263 1.00 98.38 763 PRO A C 1
ATOM 5779 O O . PRO A 1 763 ? 7.524 0.141 -24.877 1.00 98.38 763 PRO A O 1
ATOM 5782 N N . ALA A 1 764 ? 6.038 0.101 -26.557 1.00 98.12 764 ALA A N 1
ATOM 5783 C CA . ALA A 1 764 ? 7.025 0.180 -27.628 1.00 98.12 764 ALA A CA 1
ATOM 5784 C C . ALA A 1 764 ? 7.748 1.535 -27.690 1.00 98.12 764 ALA A C 1
ATOM 5786 O O . ALA A 1 764 ? 8.912 1.592 -28.087 1.00 98.12 764 ALA A O 1
ATOM 5787 N N . ASN A 1 765 ? 7.054 2.631 -27.371 1.00 97.88 765 ASN A N 1
ATOM 5788 C CA . ASN A 1 765 ? 7.561 4.004 -27.437 1.00 97.88 765 ASN A CA 1
ATOM 5789 C C . ASN A 1 765 ? 6.598 4.982 -26.732 1.00 97.88 765 ASN A C 1
ATOM 5791 O O . ASN A 1 765 ? 5.508 4.600 -26.319 1.00 97.88 765 ASN A O 1
ATOM 5795 N N . MET A 1 766 ? 6.982 6.257 -26.617 1.00 98.00 766 MET A N 1
ATOM 5796 C CA . MET A 1 766 ? 6.116 7.268 -26.003 1.00 98.00 766 MET A CA 1
ATOM 5797 C C . MET A 1 766 ? 4.866 7.590 -26.833 1.00 98.00 766 MET A C 1
ATOM 5799 O O . MET A 1 766 ? 3.867 7.982 -26.252 1.00 98.00 766 MET A O 1
ATOM 5803 N N . ASP A 1 767 ? 4.853 7.394 -28.155 1.00 96.94 767 ASP A N 1
ATOM 5804 C CA . ASP A 1 767 ? 3.674 7.719 -28.974 1.00 96.94 767 ASP A CA 1
ATOM 5805 C C . ASP A 1 767 ? 2.468 6.828 -28.630 1.00 96.94 767 ASP A C 1
ATOM 5807 O O . ASP A 1 767 ? 1.356 7.334 -28.494 1.00 96.94 767 ASP A O 1
ATOM 5811 N N . THR A 1 768 ? 2.686 5.531 -28.373 1.00 97.00 768 THR A N 1
ATOM 5812 C CA . THR A 1 768 ? 1.613 4.663 -27.850 1.00 97.00 768 THR A CA 1
ATOM 5813 C C . THR A 1 768 ? 1.193 5.035 -26.428 1.00 97.00 768 THR A C 1
ATOM 5815 O O . THR A 1 768 ? 0.022 4.888 -26.097 1.00 97.00 768 THR A O 1
ATOM 5818 N N . VAL A 1 769 ? 2.107 5.550 -25.601 1.00 98.12 769 VAL A N 1
ATOM 5819 C CA . VAL A 1 769 ? 1.794 6.029 -24.243 1.00 98.12 769 VAL A CA 1
ATOM 5820 C C . VAL A 1 769 ? 0.946 7.303 -24.294 1.00 98.12 769 VAL A C 1
ATOM 5822 O O . VAL A 1 769 ? 0.080 7.509 -23.455 1.00 98.12 769 VAL A O 1
ATOM 5825 N N . GLU A 1 770 ? 1.164 8.171 -25.281 1.00 98.06 770 GLU A N 1
ATOM 5826 C CA . GLU A 1 770 ? 0.331 9.361 -25.491 1.00 98.06 770 GLU A CA 1
ATOM 5827 C C . GLU A 1 770 ? -1.041 9.022 -26.087 1.00 98.06 770 GLU A C 1
ATOM 5829 O O . GLU A 1 770 ? -2.002 9.759 -25.867 1.00 98.06 770 GLU A O 1
ATOM 5834 N N . ALA A 1 771 ? -1.134 7.923 -26.842 1.00 96.00 771 ALA A N 1
ATOM 5835 C CA . ALA A 1 771 ? -2.382 7.425 -27.415 1.00 96.00 771 ALA A CA 1
ATOM 5836 C C . ALA A 1 771 ? -3.267 6.669 -26.407 1.00 96.00 771 ALA A C 1
ATOM 5838 O O . ALA A 1 771 ? -4.471 6.561 -26.651 1.00 96.00 771 ALA A O 1
ATOM 5839 N N . ASN A 1 772 ? -2.682 6.170 -25.310 1.00 94.88 772 ASN A N 1
ATOM 5840 C CA . ASN A 1 772 ? -3.379 5.467 -24.231 1.00 94.88 772 ASN A CA 1
ATOM 5841 C C . ASN A 1 772 ? -4.534 6.302 -23.667 1.00 94.88 772 ASN A C 1
ATOM 5843 O O . ASN A 1 772 ? -4.432 7.516 -23.446 1.00 94.88 772 ASN A O 1
ATOM 5847 N N . TYR A 1 773 ? -5.644 5.622 -23.417 1.00 95.75 773 TYR A N 1
ATOM 5848 C CA . TYR A 1 773 ? -6.719 6.148 -22.602 1.00 95.75 773 TYR A CA 1
ATOM 5849 C C . TYR A 1 773 ? -6.404 5.852 -21.143 1.00 95.75 773 TYR A C 1
ATOM 5851 O O . TYR A 1 773 ? -6.303 4.696 -20.753 1.00 95.75 773 TYR A O 1
ATOM 5859 N N . GLU A 1 774 ? -6.309 6.901 -20.324 1.00 97.12 774 GLU A N 1
ATOM 5860 C CA . GLU A 1 774 ? -5.840 6.777 -18.939 1.00 97.12 774 GLU A CA 1
ATOM 5861 C C . GLU A 1 774 ? -6.644 5.785 -18.084 1.00 97.12 774 GLU A C 1
ATOM 5863 O O . GLU A 1 774 ? -6.141 5.304 -17.075 1.00 97.12 774 GLU A O 1
ATOM 5868 N N . ASP A 1 775 ? -7.882 5.467 -18.465 1.00 96.38 775 ASP A N 1
ATOM 5869 C CA . ASP A 1 775 ? -8.779 4.540 -17.778 1.00 96.38 775 ASP A CA 1
ATOM 5870 C C . ASP A 1 775 ? -8.900 3.144 -18.420 1.00 96.38 775 ASP A C 1
ATOM 5872 O O . ASP A 1 775 ? -9.699 2.336 -17.938 1.00 96.38 775 ASP A O 1
ATOM 5876 N N . ILE A 1 776 ? -8.143 2.839 -19.479 1.00 94.94 776 ILE A N 1
ATOM 5877 C CA . ILE A 1 776 ? -8.214 1.573 -20.225 1.00 94.94 776 ILE A CA 1
ATOM 5878 C C . ILE A 1 776 ? -6.916 0.776 -20.056 1.00 94.94 776 ILE A C 1
ATOM 5880 O O . ILE A 1 776 ? -5.831 1.290 -20.290 1.00 94.94 776 ILE A O 1
ATOM 5884 N N . ALA A 1 777 ? -7.040 -0.497 -19.675 1.00 91.75 777 ALA A N 1
ATOM 5885 C CA . ALA A 1 777 ? -5.941 -1.464 -19.702 1.00 91.75 777 ALA A CA 1
ATOM 5886 C C . ALA A 1 777 ? -5.780 -2.082 -21.103 1.00 91.75 777 ALA A C 1
ATOM 5888 O O . ALA A 1 777 ? -6.742 -2.148 -21.877 1.00 91.75 777 ALA A O 1
ATOM 5889 N N . PHE A 1 778 ? -4.598 -2.625 -21.404 1.00 91.69 778 PHE A N 1
ATOM 5890 C CA . PHE A 1 778 ? -4.328 -3.384 -22.638 1.00 91.69 778 PHE A CA 1
ATOM 5891 C C . PHE A 1 778 ? -4.529 -2.615 -23.960 1.00 91.69 778 PHE A C 1
ATOM 5893 O O . PHE A 1 778 ? -4.934 -3.189 -24.991 1.00 91.69 778 PHE A O 1
ATOM 5900 N N . ASP A 1 779 ? -4.295 -1.305 -23.951 1.00 90.94 779 ASP A N 1
ATOM 5901 C CA . ASP A 1 779 ? -4.372 -0.439 -25.131 1.00 90.94 779 ASP A CA 1
ATOM 5902 C C . ASP A 1 779 ? -3.004 0.104 -25.584 1.00 90.94 779 ASP A C 1
ATOM 5904 O O . ASP A 1 779 ? -2.952 0.970 -26.460 1.00 90.94 779 ASP A O 1
ATOM 5908 N N . LEU A 1 780 ? -1.905 -0.454 -25.061 1.00 92.88 780 LEU A N 1
ATOM 5909 C CA . LEU A 1 780 ? -0.551 -0.136 -25.502 1.00 92.88 780 LEU A CA 1
ATOM 5910 C C . LEU A 1 780 ? -0.103 -1.057 -26.643 1.00 92.88 780 LEU A C 1
ATOM 5912 O O . LEU A 1 780 ? -0.246 -2.282 -26.592 1.00 92.88 780 LEU A O 1
ATOM 5916 N N . ASP A 1 781 ? 0.554 -0.473 -27.643 1.00 96.19 781 ASP A N 1
ATOM 5917 C CA . ASP A 1 781 ? 1.414 -1.227 -28.548 1.00 96.19 781 ASP A CA 1
ATOM 5918 C C . ASP A 1 781 ? 2.673 -1.642 -27.773 1.00 96.19 781 ASP A C 1
ATOM 5920 O O . ASP A 1 781 ? 3.526 -0.817 -27.434 1.00 96.19 781 ASP A O 1
ATOM 5924 N N . CYS A 1 782 ? 2.790 -2.932 -27.467 1.00 97.69 782 CYS A N 1
ATOM 5925 C CA . CYS A 1 782 ? 3.888 -3.459 -26.660 1.00 97.69 782 CYS A CA 1
ATOM 5926 C C . CYS A 1 782 ? 5.216 -3.518 -27.427 1.00 97.69 782 CYS A C 1
ATOM 5928 O O . CYS A 1 782 ? 5.257 -3.726 -28.644 1.00 97.69 782 CYS A O 1
ATOM 5930 N N . TYR A 1 783 ? 6.325 -3.380 -26.698 1.00 98.38 783 TYR A N 1
ATOM 5931 C CA . TYR A 1 783 ? 7.666 -3.514 -27.261 1.00 98.38 783 TYR A CA 1
ATOM 5932 C C . TYR A 1 783 ? 7.905 -4.936 -27.785 1.00 98.38 783 TYR A C 1
ATOM 5934 O O . TYR A 1 783 ? 7.557 -5.920 -27.128 1.00 98.38 783 TYR A O 1
ATOM 5942 N N . VAL A 1 784 ? 8.518 -5.038 -28.968 1.00 98.44 784 VAL A N 1
ATOM 5943 C CA . VAL A 1 784 ? 8.955 -6.306 -29.565 1.00 98.44 784 VAL A CA 1
ATOM 5944 C C . VAL A 1 784 ? 10.475 -6.333 -29.569 1.00 98.44 784 VAL A C 1
ATOM 5946 O O . VAL A 1 784 ? 11.103 -5.478 -30.194 1.00 98.44 784 VAL A O 1
ATOM 5949 N N . ASP A 1 785 ? 11.048 -7.308 -28.870 1.00 98.12 785 ASP A N 1
ATOM 5950 C CA . ASP A 1 785 ? 12.488 -7.433 -28.683 1.00 98.12 785 ASP A CA 1
ATOM 5951 C C . ASP A 1 785 ? 13.211 -7.936 -29.944 1.00 98.12 785 ASP A C 1
ATOM 5953 O O . ASP A 1 785 ? 12.612 -8.366 -30.937 1.00 98.12 785 ASP A O 1
ATOM 5957 N N . SER A 1 786 ? 14.541 -7.914 -29.904 1.00 97.88 786 SER A N 1
ATOM 5958 C CA . SER A 1 786 ? 15.375 -8.384 -31.017 1.00 97.88 786 SER A CA 1
ATOM 5959 C C . SER A 1 786 ? 15.286 -9.898 -31.290 1.00 97.88 786 SER A C 1
ATOM 5961 O O . SER A 1 786 ? 15.761 -10.357 -32.332 1.00 97.88 786 SER A O 1
ATOM 5963 N N . GLN A 1 787 ? 14.673 -10.676 -30.392 1.00 96.94 787 GLN A N 1
ATOM 5964 C CA . GLN A 1 787 ? 14.373 -12.104 -30.551 1.00 96.94 787 GLN A CA 1
ATOM 5965 C C . GLN A 1 787 ? 12.948 -12.354 -31.086 1.00 96.94 787 GLN A C 1
ATOM 5967 O O . GLN A 1 787 ? 12.599 -13.495 -31.397 1.00 96.94 787 GLN A O 1
ATOM 5972 N N . GLY A 1 788 ? 12.147 -11.298 -31.265 1.00 96.62 788 GLY A N 1
ATOM 5973 C CA . GLY A 1 788 ? 10.769 -11.358 -31.744 1.00 96.62 788 GLY A CA 1
ATOM 5974 C C . GLY A 1 788 ? 9.732 -11.636 -30.655 1.00 96.62 788 GLY A C 1
ATOM 5975 O O . GLY A 1 788 ? 8.595 -11.969 -30.994 1.00 96.62 788 GLY A O 1
ATOM 5976 N N . ASN A 1 789 ? 10.094 -11.516 -29.378 1.00 97.12 789 ASN A N 1
ATOM 5977 C CA . ASN A 1 789 ? 9.156 -11.633 -28.270 1.00 97.12 789 ASN A CA 1
ATOM 5978 C C . ASN A 1 789 ? 8.473 -10.294 -27.989 1.00 97.12 789 ASN A C 1
ATOM 5980 O O . ASN A 1 789 ? 9.098 -9.241 -28.077 1.00 97.12 789 ASN A O 1
ATOM 5984 N N . THR A 1 790 ? 7.199 -10.333 -27.609 1.00 97.38 790 THR A N 1
ATOM 5985 C CA . THR A 1 790 ? 6.419 -9.141 -27.251 1.00 97.38 790 THR A CA 1
ATOM 5986 C C . THR A 1 790 ? 6.309 -9.033 -25.736 1.00 97.38 790 THR A C 1
ATOM 5988 O O . THR A 1 790 ? 5.881 -9.986 -25.091 1.00 97.38 790 THR A O 1
ATOM 5991 N N . TYR A 1 791 ? 6.666 -7.880 -25.169 1.00 98.06 791 TYR A N 1
ATOM 5992 C CA . TYR A 1 791 ? 6.599 -7.626 -23.724 1.00 98.06 791 TYR A CA 1
ATOM 5993 C C . TYR A 1 791 ? 5.177 -7.225 -23.300 1.00 98.06 791 TYR A C 1
ATOM 5995 O O . TYR A 1 791 ? 4.929 -6.111 -22.842 1.00 98.06 791 TYR A O 1
ATOM 6003 N N . ASP A 1 792 ? 4.240 -8.141 -23.533 1.00 97.06 792 ASP A N 1
ATOM 6004 C CA . ASP A 1 792 ? 2.816 -8.001 -23.223 1.00 97.06 792 ASP A CA 1
ATOM 6005 C C . ASP A 1 792 ? 2.502 -8.493 -21.798 1.00 97.06 792 ASP A C 1
ATOM 6007 O O . ASP A 1 792 ? 3.332 -9.126 -21.135 1.00 97.06 792 ASP A O 1
ATOM 6011 N N . PHE A 1 793 ? 1.284 -8.240 -21.328 1.00 97.31 793 PHE A N 1
ATOM 6012 C CA . PHE A 1 793 ? 0.777 -8.819 -20.091 1.00 97.31 793 PHE A CA 1
ATOM 6013 C C . PHE A 1 793 ? 0.879 -10.354 -20.106 1.00 97.31 793 PHE A C 1
ATOM 6015 O O . PHE A 1 793 ? 0.652 -11.014 -21.121 1.00 97.31 793 PHE A O 1
ATOM 6022 N N . ALA A 1 794 ? 1.224 -10.927 -18.953 1.00 97.25 794 ALA A N 1
ATOM 6023 C CA . ALA A 1 794 ? 1.480 -12.349 -18.747 1.00 97.25 794 ALA A CA 1
ATOM 6024 C C . ALA A 1 794 ? 2.638 -12.942 -19.585 1.00 97.25 794 ALA A C 1
ATOM 6026 O O . ALA A 1 794 ? 2.761 -14.165 -19.676 1.00 97.25 794 ALA A O 1
ATOM 6027 N N . TYR A 1 795 ? 3.513 -12.115 -20.170 1.00 98.38 795 TYR A N 1
ATOM 6028 C CA . TYR A 1 795 ? 4.728 -12.583 -20.842 1.00 98.38 795 TYR A CA 1
ATOM 6029 C C . TYR A 1 795 ? 5.863 -12.882 -19.849 1.00 98.38 795 TYR A C 1
ATOM 6031 O O . TYR A 1 795 ? 6.077 -12.157 -18.879 1.00 98.38 795 TYR A O 1
ATOM 6039 N N . GLY A 1 796 ? 6.634 -13.934 -20.125 1.00 98.56 796 GLY A N 1
ATOM 6040 C CA . GLY A 1 796 ? 7.859 -14.282 -19.410 1.00 98.56 796 GLY A CA 1
ATOM 6041 C C . GLY A 1 796 ? 8.534 -15.510 -20.022 1.00 98.56 796 GLY A C 1
ATOM 6042 O O . GLY A 1 796 ? 7.890 -16.329 -20.683 1.00 98.56 796 GLY A O 1
ATOM 6043 N N . LEU A 1 797 ? 9.841 -15.641 -19.812 1.00 98.69 797 LEU A N 1
ATOM 6044 C CA . LEU A 1 797 ? 10.654 -16.772 -20.252 1.00 98.69 797 LEU A CA 1
ATOM 6045 C C . LEU A 1 797 ? 11.069 -17.642 -19.060 1.00 98.69 797 LEU A C 1
ATOM 6047 O O . LEU A 1 797 ? 11.367 -17.138 -17.981 1.00 98.69 797 LEU A O 1
ATOM 6051 N N . ASN A 1 798 ? 11.188 -18.946 -19.292 1.00 98.12 798 ASN A N 1
ATOM 6052 C CA . ASN A 1 798 ? 11.924 -19.886 -18.444 1.00 98.12 798 ASN A CA 1
ATOM 6053 C C . ASN A 1 798 ? 13.067 -20.533 -19.253 1.00 98.12 798 ASN A C 1
ATOM 6055 O O . ASN A 1 798 ? 13.357 -20.111 -20.376 1.00 98.12 798 ASN A O 1
ATOM 6059 N N . TRP A 1 799 ? 13.734 -21.569 -18.731 1.00 96.38 799 TRP A N 1
ATOM 6060 C CA . TRP A 1 799 ? 14.844 -22.210 -19.456 1.00 96.38 799 TRP A CA 1
ATOM 6061 C C . TRP A 1 799 ? 14.411 -22.933 -20.741 1.00 96.38 799 TRP A C 1
ATOM 6063 O O . TRP A 1 799 ? 15.253 -23.269 -21.572 1.00 96.38 799 TRP A O 1
ATOM 6073 N N . SER A 1 800 ? 13.114 -23.204 -20.902 1.00 94.88 800 SER A N 1
ATOM 6074 C CA . SER A 1 800 ? 12.540 -23.871 -22.076 1.00 94.88 800 SER A CA 1
ATOM 6075 C C . SER A 1 800 ? 11.966 -22.897 -23.116 1.00 94.88 800 SER A C 1
ATOM 6077 O O . SER A 1 800 ? 11.544 -23.350 -24.182 1.00 94.88 800 SER A O 1
ATOM 6079 N N . GLY A 1 801 ? 11.958 -21.588 -22.838 1.00 95.94 801 GLY A N 1
ATOM 6080 C CA . GLY A 1 801 ? 11.414 -20.544 -23.710 1.00 95.94 801 GLY A CA 1
ATOM 6081 C C . GLY A 1 801 ? 10.229 -19.810 -23.081 1.00 95.94 801 GLY A C 1
ATOM 6082 O O . GLY A 1 801 ? 10.167 -19.658 -21.864 1.00 95.94 801 GLY A O 1
ATOM 6083 N N . ILE A 1 802 ? 9.301 -19.336 -23.917 1.00 97.81 802 ILE A N 1
ATOM 6084 C CA . ILE A 1 802 ? 8.105 -18.601 -23.476 1.00 97.81 802 ILE A CA 1
ATOM 6085 C C . ILE A 1 802 ? 7.251 -19.486 -22.563 1.00 97.81 802 ILE A C 1
ATOM 6087 O O . ILE A 1 802 ? 6.939 -20.632 -22.900 1.00 97.81 802 ILE A O 1
ATOM 6091 N N . ILE A 1 803 ? 6.868 -18.944 -21.409 1.00 98.06 803 ILE A N 1
ATOM 6092 C CA . ILE A 1 803 ? 5.972 -19.603 -20.463 1.00 98.06 803 ILE A CA 1
ATOM 6093 C C . ILE A 1 803 ? 4.552 -19.623 -21.057 1.00 98.06 803 ILE A C 1
ATOM 6095 O O . ILE A 1 803 ? 4.012 -18.590 -21.429 1.00 98.06 803 ILE A O 1
ATOM 6099 N N . ASP A 1 804 ? 3.940 -20.809 -21.131 1.00 94.94 804 ASP A N 1
ATOM 6100 C CA . ASP A 1 804 ? 2.543 -21.032 -21.561 1.00 94.94 804 ASP A CA 1
ATOM 6101 C C . ASP A 1 804 ? 1.880 -22.091 -20.654 1.00 94.94 804 ASP A C 1
ATOM 6103 O O . ASP A 1 804 ? 1.471 -23.190 -21.062 1.00 94.94 804 ASP A O 1
ATOM 6107 N N . ASP A 1 805 ? 1.862 -21.802 -19.353 1.00 94.94 805 ASP A N 1
ATOM 6108 C CA . ASP A 1 805 ? 1.299 -22.682 -18.329 1.00 94.94 805 ASP A CA 1
ATOM 6109 C C . ASP A 1 805 ? -0.170 -22.337 -17.997 1.00 94.94 805 ASP A C 1
ATOM 6111 O O . ASP A 1 805 ? -0.872 -21.689 -18.774 1.00 94.94 805 ASP A O 1
ATOM 6115 N N . ALA A 1 806 ? -0.693 -22.871 -16.890 1.00 93.12 806 ALA A N 1
ATOM 6116 C CA . ALA A 1 806 ? -2.079 -22.641 -16.485 1.00 93.12 806 ALA A CA 1
ATOM 6117 C C . ALA A 1 806 ? -2.364 -21.176 -16.115 1.00 93.12 806 ALA A C 1
ATOM 6119 O O . ALA A 1 806 ? -3.476 -20.720 -16.357 1.00 93.12 806 ALA A O 1
ATOM 6120 N N . ARG A 1 807 ? -1.371 -20.443 -15.592 1.00 94.88 807 ARG A N 1
ATOM 6121 C CA . ARG A 1 807 ? -1.510 -19.039 -15.183 1.00 94.88 807 ARG A CA 1
ATOM 6122 C C . ARG A 1 807 ? -1.751 -18.159 -16.403 1.00 94.88 807 ARG A C 1
ATOM 6124 O O . ARG A 1 807 ? -2.714 -17.407 -16.445 1.00 94.88 807 ARG A O 1
ATOM 6131 N N . VAL A 1 808 ? -0.942 -18.341 -17.447 1.00 93.50 808 VAL A N 1
ATOM 6132 C CA . VAL A 1 808 ? -1.111 -17.636 -18.729 1.00 93.50 808 VAL A CA 1
ATOM 6133 C C . VAL A 1 808 ? -2.512 -17.891 -19.290 1.00 93.50 808 VAL A C 1
ATOM 6135 O O . VAL A 1 808 ? -3.219 -16.958 -19.635 1.00 93.50 808 VAL A O 1
ATOM 6138 N N . LYS A 1 809 ? -2.983 -19.140 -19.288 1.00 89.12 809 LYS A N 1
ATOM 6139 C CA . LYS A 1 809 ? -4.329 -19.491 -19.786 1.00 89.12 809 LYS A CA 1
ATOM 6140 C C . LYS A 1 809 ? -5.468 -18.937 -18.940 1.00 89.12 809 LYS A C 1
ATOM 6142 O O . LYS A 1 809 ? -6.579 -18.805 -19.439 1.00 89.12 809 LYS A O 1
ATOM 6147 N N . GLU A 1 810 ? -5.220 -18.695 -17.661 1.00 89.31 810 GLU A N 1
ATOM 6148 C CA . GLU A 1 810 ? -6.216 -18.163 -16.744 1.00 89.31 810 GLU A CA 1
ATOM 6149 C C . GLU A 1 810 ? -6.403 -16.654 -16.907 1.00 89.31 810 GLU A C 1
ATOM 6151 O O . GLU A 1 810 ? -7.537 -16.186 -16.793 1.00 89.31 810 GLU A O 1
ATOM 6156 N N . TYR A 1 811 ? -5.325 -15.911 -17.165 1.00 87.31 811 TYR A N 1
ATOM 6157 C CA . TYR A 1 811 ? -5.342 -14.445 -17.159 1.00 87.31 811 TYR A CA 1
ATOM 6158 C C . TYR A 1 811 ? -5.155 -13.803 -18.535 1.00 87.31 811 TYR A C 1
ATOM 6160 O O . TYR A 1 811 ? -5.547 -12.655 -18.710 1.00 87.31 811 TYR A O 1
ATOM 6168 N N . VAL A 1 812 ? -4.591 -14.500 -19.526 1.00 77.50 812 VAL A N 1
ATOM 6169 C CA . VAL A 1 812 ? -4.489 -13.945 -20.879 1.00 77.50 812 VAL A CA 1
ATOM 6170 C C . VAL A 1 812 ? -5.875 -13.849 -21.490 1.00 77.50 812 VAL A C 1
ATOM 6172 O O . VAL A 1 812 ? -6.549 -14.853 -21.735 1.00 77.50 812 VAL A O 1
ATOM 6175 N N . HIS A 1 813 ? -6.256 -12.619 -21.808 1.00 66.25 813 HIS A N 1
ATOM 6176 C CA . HIS A 1 813 ? -7.426 -12.321 -22.613 1.00 66.25 813 HIS A CA 1
ATOM 6177 C C . HIS A 1 813 ? -7.172 -12.827 -24.029 1.00 66.25 813 HIS A C 1
ATOM 6179 O O . HIS A 1 813 ? -6.457 -12.219 -24.828 1.00 66.25 813 HIS A O 1
ATOM 6185 N N . ASN A 1 814 ? -7.727 -13.992 -24.363 1.00 46.38 814 ASN A N 1
ATOM 6186 C CA . ASN A 1 814 ? -7.778 -14.407 -25.752 1.00 46.38 814 ASN A CA 1
ATOM 6187 C C . ASN A 1 814 ? -8.578 -13.333 -26.498 1.00 46.38 814 ASN A C 1
ATOM 6189 O O . ASN A 1 814 ? -9.782 -13.238 -26.292 1.00 46.38 814 ASN A O 1
ATOM 6193 N N . ASN A 1 815 ? -7.968 -12.618 -27.450 1.00 38.81 815 ASN A N 1
ATOM 6194 C CA . ASN A 1 815 ? -8.654 -11.683 -28.369 1.00 38.81 815 ASN A CA 1
ATOM 6195 C C . ASN A 1 815 ? -9.843 -12.314 -29.158 1.00 38.81 815 ASN A C 1
ATOM 6197 O O . ASN A 1 815 ? -10.475 -11.659 -29.987 1.00 38.81 815 ASN A O 1
ATOM 6201 N N . ASN A 1 816 ? -10.131 -13.605 -28.937 1.00 34.31 816 ASN A N 1
ATOM 6202 C CA . ASN A 1 816 ? -11.225 -14.396 -29.494 1.00 34.31 816 ASN A CA 1
ATOM 6203 C C . ASN A 1 816 ? -12.202 -14.957 -28.441 1.00 34.31 816 ASN A C 1
ATOM 6205 O O . ASN A 1 816 ? -13.143 -15.656 -28.827 1.00 34.31 816 ASN A O 1
ATOM 6209 N N . GLU A 1 817 ? -11.998 -14.721 -27.144 1.00 36.28 817 GLU A N 1
ATOM 6210 C CA . GLU A 1 817 ? -12.962 -15.133 -26.127 1.00 36.28 817 GLU A CA 1
ATOM 6211 C C . GLU A 1 817 ? -14.115 -14.135 -26.034 1.00 36.28 817 GLU A C 1
ATOM 6213 O O . GLU A 1 817 ? -13.994 -12.930 -26.227 1.00 36.28 817 GLU A O 1
ATOM 6218 N N . VAL A 1 818 ? -15.303 -14.698 -25.864 1.00 36.59 818 VAL A N 1
ATOM 6219 C CA . VAL A 1 818 ? -16.572 -13.982 -25.885 1.00 36.59 818 VAL A CA 1
ATOM 6220 C C . VAL A 1 818 ? -16.668 -13.132 -24.626 1.00 36.59 818 VAL A C 1
ATOM 6222 O O . VAL A 1 818 ? -17.010 -13.648 -23.568 1.00 36.59 818 VAL A O 1
ATOM 6225 N N . VAL A 1 819 ? -16.406 -11.832 -24.738 1.00 40.53 819 VAL A N 1
ATOM 6226 C CA . VAL A 1 819 ? -16.399 -10.945 -23.565 1.00 40.53 819 VAL A CA 1
ATOM 6227 C C . VAL A 1 819 ? -17.820 -10.599 -23.103 1.00 40.53 819 VAL A C 1
ATOM 6229 O O . VAL A 1 819 ? -18.047 -10.359 -21.919 1.00 40.53 819 VAL A O 1
ATOM 6232 N N . ARG A 1 820 ? -18.831 -10.650 -23.992 1.00 41.91 820 ARG A N 1
ATOM 6233 C CA . ARG A 1 820 ? -20.256 -10.485 -23.626 1.00 41.91 820 ARG A CA 1
ATOM 6234 C C . ARG A 1 820 ? -21.195 -11.327 -24.505 1.00 41.91 820 ARG A C 1
ATOM 6236 O O . ARG A 1 820 ? -21.152 -11.221 -25.731 1.00 41.91 820 ARG A O 1
ATOM 6243 N N . GLU A 1 821 ? -22.100 -12.106 -23.894 1.00 36.03 821 GLU A N 1
ATOM 6244 C CA . GLU A 1 821 ? -23.291 -12.628 -24.588 1.00 36.03 821 GLU A CA 1
ATOM 6245 C C . GLU A 1 821 ? -24.437 -11.616 -24.481 1.00 36.03 821 GLU A C 1
ATOM 6247 O O . GLU A 1 821 ? -24.894 -11.280 -23.388 1.00 36.03 821 GLU A O 1
ATOM 6252 N N . LEU A 1 822 ? -24.965 -11.180 -25.626 1.00 38.19 822 LEU A N 1
ATOM 6253 C CA . LEU A 1 822 ? -26.240 -10.466 -25.681 1.00 38.19 822 LEU A CA 1
ATOM 6254 C C . LEU A 1 822 ? -27.354 -11.457 -26.039 1.00 38.19 822 LEU A C 1
ATOM 6256 O O . LEU A 1 822 ? -27.390 -11.987 -27.154 1.00 38.19 822 LEU A O 1
ATOM 6260 N N . GLN A 1 823 ? -28.294 -11.684 -25.117 1.00 37.22 823 GLN A N 1
ATOM 6261 C CA . GLN A 1 823 ? -29.561 -12.340 -25.444 1.00 37.22 823 GLN A CA 1
ATOM 6262 C C . GLN A 1 823 ? -30.592 -11.299 -25.877 1.00 37.22 823 GLN A C 1
ATOM 6264 O O . GLN A 1 823 ? -31.053 -10.491 -25.073 1.00 37.22 823 GLN A O 1
ATOM 6269 N N . LEU A 1 824 ? -30.991 -11.343 -27.149 1.00 38.16 824 LEU A N 1
ATOM 6270 C CA . LEU A 1 824 ? -32.113 -10.556 -27.656 1.00 38.16 824 LEU A CA 1
ATOM 6271 C C . LEU A 1 824 ? -33.381 -11.410 -27.687 1.00 38.16 824 LEU A C 1
ATOM 6273 O O . LEU A 1 824 ? -33.360 -12.572 -28.098 1.00 38.16 824 LEU A O 1
ATOM 6277 N N . THR A 1 825 ? -34.508 -10.828 -27.276 1.00 36.53 825 THR A N 1
ATOM 6278 C CA . THR A 1 825 ? -35.806 -11.510 -27.336 1.00 36.53 825 THR A CA 1
ATOM 6279 C C . THR A 1 825 ? -36.493 -11.242 -28.671 1.00 36.53 825 THR A C 1
ATOM 6281 O O . THR A 1 825 ? -36.310 -10.191 -29.281 1.00 36.53 825 THR A O 1
ATOM 6284 N N . ALA A 1 826 ? -37.348 -12.161 -29.128 1.00 35.56 826 ALA A N 1
ATOM 6285 C CA . ALA A 1 826 ? -38.104 -11.991 -30.374 1.00 35.56 826 ALA A CA 1
ATOM 6286 C C . ALA A 1 826 ? -38.979 -10.715 -30.404 1.00 35.56 826 ALA A C 1
ATOM 6288 O O . ALA A 1 826 ? -39.333 -10.243 -31.480 1.00 35.56 826 ALA A O 1
ATOM 6289 N N . SER A 1 827 ? -39.303 -10.118 -29.251 1.00 39.69 827 SER A N 1
ATOM 6290 C CA . SER A 1 827 ? -39.998 -8.825 -29.167 1.00 39.69 827 SER A CA 1
ATOM 6291 C C . SER A 1 827 ? -39.157 -7.622 -29.603 1.00 39.69 827 SER A C 1
ATOM 6293 O O . SER A 1 827 ? -39.737 -6.602 -29.970 1.00 39.69 827 SER A O 1
ATOM 6295 N N . ASP A 1 828 ? -37.826 -7.736 -29.619 1.00 38.34 828 ASP A N 1
ATOM 6296 C CA . ASP A 1 828 ? -36.921 -6.701 -30.142 1.00 38.34 828 ASP A CA 1
ATOM 6297 C C . ASP A 1 828 ? -36.870 -6.695 -31.682 1.00 38.34 828 ASP A C 1
ATOM 6299 O O . ASP A 1 828 ? -36.378 -5.748 -32.297 1.00 38.34 828 ASP A O 1
ATOM 6303 N N . PHE A 1 829 ? -37.434 -7.727 -32.320 1.00 37.50 829 PHE A N 1
ATOM 6304 C CA . PHE A 1 829 ? -37.468 -7.903 -33.763 1.00 37.50 829 PHE A CA 1
ATOM 6305 C C . PHE A 1 829 ? -38.903 -8.097 -34.250 1.00 37.50 829 PHE A C 1
ATOM 6307 O O . PHE A 1 829 ? -39.415 -9.211 -34.336 1.00 37.50 829 PHE A O 1
ATOM 6314 N N . ALA A 1 830 ? -39.540 -7.025 -34.719 1.00 29.30 830 ALA A N 1
ATOM 6315 C CA . ALA A 1 830 ? -40.646 -7.169 -35.664 1.00 29.30 830 ALA A CA 1
ATOM 6316 C C . ALA A 1 830 ? -40.098 -7.606 -37.043 1.00 29.30 830 ALA A C 1
ATOM 6318 O O . ALA A 1 830 ? -40.180 -6.873 -38.027 1.00 29.30 830 ALA A O 1
ATOM 6319 N N . LEU A 1 831 ? -39.492 -8.795 -37.119 1.00 30.83 831 LEU A N 1
ATOM 6320 C CA . LEU A 1 831 ? -39.084 -9.424 -38.371 1.00 30.83 831 LEU A CA 1
ATOM 6321 C C . LEU A 1 831 ? -40.299 -10.134 -38.966 1.00 30.83 831 LEU A C 1
ATOM 6323 O O . LEU A 1 831 ? -40.590 -11.290 -38.669 1.00 30.83 831 LEU A O 1
ATOM 6327 N N . THR A 1 832 ? -41.004 -9.435 -39.850 1.00 27.61 832 THR A N 1
ATOM 6328 C CA . THR A 1 832 ? -41.836 -10.098 -40.857 1.00 27.61 832 THR A CA 1
ATOM 6329 C C . THR A 1 832 ? -41.166 -9.899 -42.207 1.00 27.61 832 THR A C 1
ATOM 6331 O O . THR A 1 832 ? -41.150 -8.796 -42.730 1.00 27.61 832 THR A O 1
ATOM 6334 N N . ASN A 1 833 ? -40.573 -10.985 -42.707 1.00 29.05 833 ASN A N 1
ATOM 6335 C CA . ASN A 1 833 ? -40.033 -11.199 -44.051 1.00 29.05 833 ASN A CA 1
ATOM 6336 C C . ASN A 1 833 ? -39.098 -10.129 -44.649 1.00 29.05 833 ASN A C 1
ATOM 6338 O O . ASN A 1 833 ? -39.531 -9.093 -45.129 1.00 29.05 833 ASN A O 1
ATOM 6342 N N . ALA A 1 834 ? -37.827 -10.525 -44.772 1.00 31.55 834 ALA A N 1
ATOM 6343 C CA . ALA A 1 834 ? -36.944 -10.241 -45.906 1.00 31.55 834 ALA A CA 1
ATOM 6344 C C . ALA A 1 834 ? -36.942 -8.802 -46.459 1.00 31.55 834 ALA A C 1
ATOM 6346 O O . ALA A 1 834 ? -37.168 -8.600 -47.648 1.00 31.55 834 ALA A O 1
ATOM 6347 N N . GLU A 1 835 ? -36.573 -7.824 -45.635 1.00 28.02 835 GLU A N 1
ATOM 6348 C CA . GLU A 1 835 ? -35.989 -6.569 -46.115 1.00 28.02 835 GLU A CA 1
ATOM 6349 C C . GLU A 1 835 ? -34.782 -6.228 -45.238 1.00 28.02 835 GLU A C 1
ATOM 6351 O O . GLU A 1 835 ? -34.876 -6.209 -44.010 1.00 28.02 835 GLU A O 1
ATOM 6356 N N . ALA A 1 836 ? -33.626 -6.009 -45.869 1.00 28.41 836 ALA A N 1
ATOM 6357 C CA . ALA A 1 836 ? -32.429 -5.537 -45.190 1.00 28.41 836 ALA A CA 1
ATOM 6358 C C . ALA A 1 836 ? -32.706 -4.132 -44.637 1.00 28.41 836 ALA A C 1
ATOM 6360 O O . ALA A 1 836 ? -32.917 -3.193 -45.404 1.00 28.41 836 ALA A O 1
ATOM 6361 N N . LYS A 1 837 ? -32.723 -3.994 -43.310 1.00 32.22 837 LYS A N 1
ATOM 6362 C CA . LYS A 1 837 ? -32.689 -2.695 -42.637 1.00 32.22 837 LYS A CA 1
ATOM 6363 C C . LYS A 1 837 ? -31.308 -2.480 -42.040 1.00 32.22 837 LYS A C 1
ATOM 6365 O O . LYS A 1 837 ? -30.788 -3.364 -41.366 1.00 32.22 837 LYS A O 1
ATOM 6370 N N . THR A 1 838 ? -30.766 -1.289 -42.267 1.00 34.50 838 THR A N 1
ATOM 6371 C CA . THR A 1 838 ? -29.644 -0.731 -41.514 1.00 34.50 838 THR A CA 1
ATOM 6372 C C . THR A 1 838 ? -30.031 -0.693 -40.037 1.00 34.50 838 THR A C 1
ATOM 6374 O O . THR A 1 838 ? -31.064 -0.116 -39.688 1.00 34.50 838 THR A O 1
ATOM 6377 N N . ILE A 1 839 ? -29.256 -1.364 -39.187 1.00 38.44 839 ILE A N 1
ATOM 6378 C CA . ILE A 1 839 ? -29.436 -1.313 -37.736 1.00 38.44 839 ILE A CA 1
ATOM 6379 C C . ILE A 1 839 ? -28.628 -0.120 -37.231 1.00 38.44 839 ILE A C 1
ATOM 6381 O O . ILE A 1 839 ? -27.462 0.030 -37.584 1.00 38.44 839 ILE A O 1
ATOM 6385 N N . ASP A 1 840 ? -29.268 0.742 -36.448 1.00 42.88 840 ASP A N 1
ATOM 6386 C CA . ASP A 1 840 ? -28.631 1.902 -35.832 1.00 42.88 840 ASP A CA 1
ATOM 6387 C C . ASP A 1 840 ? -27.599 1.430 -34.795 1.00 42.88 840 ASP A C 1
ATOM 6389 O O . ASP A 1 840 ? -27.965 0.906 -33.740 1.00 42.88 840 ASP A O 1
ATOM 6393 N N . ALA A 1 841 ? -26.310 1.581 -35.116 1.00 39.66 841 ALA A N 1
ATOM 6394 C CA . ALA A 1 841 ? -25.195 1.194 -34.253 1.00 39.66 841 ALA A CA 1
ATOM 6395 C C . ALA A 1 841 ? -25.277 1.865 -32.871 1.00 39.66 841 ALA A C 1
ATOM 6397 O O . ALA A 1 841 ? -24.914 1.250 -31.869 1.00 39.66 841 ALA A O 1
ATOM 6398 N N . LYS A 1 842 ? -25.855 3.071 -32.802 1.00 39.94 842 LYS A N 1
ATOM 6399 C CA . LYS A 1 842 ? -26.058 3.803 -31.553 1.00 39.94 842 LYS A CA 1
ATOM 6400 C C . LYS A 1 842 ? -27.029 3.086 -30.612 1.00 39.94 842 LYS A C 1
ATOM 6402 O O . LYS A 1 842 ? -26.771 2.994 -29.421 1.00 39.94 842 LYS A O 1
ATOM 6407 N N . GLY A 1 843 ? -28.091 2.482 -31.148 1.00 41.50 843 GLY A N 1
ATOM 6408 C CA . GLY A 1 843 ? -29.059 1.712 -30.359 1.00 41.50 843 GLY A CA 1
ATOM 6409 C C . GLY A 1 843 ? -28.530 0.359 -29.863 1.00 41.50 843 GLY A C 1
ATOM 6410 O O . GLY A 1 843 ? -29.050 -0.178 -28.884 1.00 41.50 843 GLY A O 1
ATOM 6411 N N . ILE A 1 844 ? -27.503 -0.199 -30.516 1.00 43.44 844 ILE A N 1
ATOM 6412 C CA . ILE A 1 844 ? -26.780 -1.382 -30.019 1.00 43.44 844 ILE A CA 1
ATOM 6413 C C . ILE A 1 844 ? -25.796 -0.969 -28.923 1.00 43.44 844 ILE A C 1
ATOM 6415 O O . ILE A 1 844 ? -25.758 -1.628 -27.888 1.00 43.44 844 ILE A O 1
ATOM 6419 N N . LEU A 1 845 ? -25.054 0.124 -29.120 1.00 41.81 845 LEU A N 1
ATOM 6420 C CA . LEU A 1 845 ? -24.094 0.644 -28.147 1.00 41.81 845 LEU A CA 1
ATOM 6421 C C . LEU A 1 845 ? -24.792 1.075 -26.846 1.00 41.81 845 LEU A C 1
ATOM 6423 O O . LEU A 1 845 ? -24.401 0.627 -25.773 1.00 41.81 845 LEU A O 1
ATOM 6427 N N . GLU A 1 846 ? -25.910 1.801 -26.944 1.00 42.25 846 GLU A N 1
ATOM 6428 C CA . GLU A 1 846 ? -26.738 2.194 -25.793 1.00 42.25 846 GLU A CA 1
ATOM 6429 C C . GLU A 1 846 ? -27.310 0.977 -25.042 1.00 42.25 846 GLU A C 1
ATOM 6431 O O . GLU A 1 846 ? -27.400 0.992 -23.817 1.00 42.25 846 GLU A O 1
ATOM 6436 N N . LYS A 1 847 ? -27.670 -0.114 -25.740 1.00 41.75 847 LYS A N 1
ATOM 6437 C CA . LYS A 1 847 ? -28.134 -1.356 -25.091 1.00 41.75 847 LYS A CA 1
ATOM 6438 C C . LYS A 1 847 ? -26.992 -2.169 -24.475 1.00 41.75 847 LYS A C 1
ATOM 6440 O O . LYS A 1 847 ? -27.196 -2.746 -23.414 1.00 41.75 847 LYS A O 1
ATOM 6445 N N . ALA A 1 848 ? -25.820 -2.209 -25.106 1.00 39.78 848 ALA A N 1
ATOM 6446 C CA . ALA A 1 848 ? -24.637 -2.901 -24.592 1.00 39.78 848 ALA A CA 1
ATOM 6447 C C . ALA A 1 848 ? -24.039 -2.198 -23.359 1.00 39.78 848 ALA A C 1
ATOM 6449 O O . ALA A 1 848 ? -23.564 -2.871 -22.444 1.00 39.78 848 ALA A O 1
ATOM 6450 N N . GLN A 1 849 ? -24.127 -0.865 -23.312 1.00 40.03 849 GLN A N 1
ATOM 6451 C CA . GLN A 1 849 ? -23.761 -0.040 -22.157 1.00 40.03 849 GLN A CA 1
ATOM 6452 C C . GLN A 1 849 ? -24.799 -0.121 -21.020 1.00 40.03 849 GLN A C 1
ATOM 6454 O O . GLN A 1 849 ? -24.448 0.052 -19.860 1.00 40.03 849 GLN A O 1
ATOM 6459 N N . ALA A 1 850 ? -26.071 -0.426 -21.314 1.00 36.09 850 ALA A N 1
ATOM 6460 C CA . ALA A 1 850 ? -27.152 -0.423 -20.319 1.00 36.09 850 ALA A CA 1
ATOM 6461 C C . ALA A 1 850 ? -27.389 -1.752 -19.568 1.00 36.09 850 ALA A C 1
ATOM 6463 O O . ALA A 1 850 ? -28.197 -1.776 -18.636 1.00 36.09 850 ALA A O 1
ATOM 6464 N N . THR A 1 851 ? -26.753 -2.868 -19.941 1.00 35.41 851 THR A N 1
ATOM 6465 C CA . THR A 1 851 ? -27.012 -4.181 -19.314 1.00 35.41 851 THR A CA 1
ATOM 6466 C C . THR A 1 851 ? -25.810 -4.719 -18.547 1.00 35.41 851 THR A C 1
ATOM 6468 O O . THR A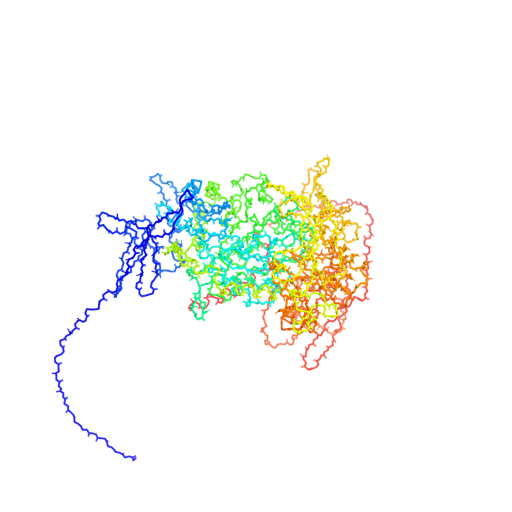 1 851 ? -24.931 -5.359 -19.119 1.00 35.41 851 THR A O 1
ATOM 6471 N N . ALA A 1 852 ? -25.828 -4.522 -17.228 1.00 30.02 852 ALA A N 1
ATOM 6472 C CA . ALA A 1 852 ? -24.973 -5.209 -16.270 1.00 30.02 852 ALA A CA 1
ATOM 6473 C C . ALA A 1 852 ? -25.706 -6.445 -15.707 1.00 30.02 852 ALA A C 1
ATOM 6475 O O . ALA A 1 852 ? -26.736 -6.310 -15.051 1.00 30.02 852 ALA A O 1
ATOM 6476 N N . SER A 1 853 ? -25.145 -7.640 -15.911 1.00 27.16 853 SER A N 1
ATOM 6477 C CA . SER A 1 853 ? -25.454 -8.933 -15.258 1.00 27.16 853 SER A CA 1
ATOM 6478 C C . SER A 1 853 ? -26.525 -9.891 -15.832 1.00 27.16 853 SER A C 1
ATOM 6480 O O . SER A 1 853 ? -27.536 -9.527 -16.431 1.00 27.16 853 SER A O 1
ATOM 6482 N N . TRP A 1 854 ? -26.223 -11.176 -15.599 1.00 24.81 854 TRP A N 1
ATOM 6483 C CA . TRP A 1 854 ? -26.733 -12.404 -16.213 1.00 24.81 854 TRP A CA 1
ATOM 6484 C C . TRP A 1 854 ? -27.714 -13.189 -15.313 1.00 24.81 854 TRP A C 1
ATOM 6486 O O . TRP A 1 854 ? -27.472 -13.334 -14.114 1.00 24.81 854 TRP A O 1
ATOM 6496 N N . ASN A 1 855 ? -28.774 -13.777 -15.899 1.00 24.00 855 ASN A N 1
ATOM 6497 C CA . ASN A 1 855 ? -29.143 -15.203 -15.754 1.00 24.00 855 ASN A CA 1
ATOM 6498 C C . ASN A 1 855 ? -30.364 -15.580 -16.617 1.00 24.00 855 ASN A C 1
ATOM 6500 O O . ASN A 1 855 ? -31.384 -14.889 -16.631 1.00 24.00 855 ASN A O 1
ATOM 6504 N N . ILE A 1 856 ? -30.251 -16.719 -17.301 1.00 24.38 856 ILE A N 1
ATOM 6505 C CA . ILE A 1 856 ? -31.217 -17.262 -18.259 1.00 24.38 856 ILE A CA 1
ATOM 6506 C C . ILE A 1 856 ? -32.098 -18.304 -17.561 1.00 24.38 856 ILE A C 1
ATOM 6508 O O . ILE A 1 856 ? -31.632 -19.375 -17.187 1.00 24.38 856 ILE A O 1
ATOM 6512 N N . GLU A 1 857 ? -33.403 -18.056 -17.499 1.00 25.05 857 GLU A N 1
ATOM 6513 C CA . GLU A 1 857 ? -34.388 -19.130 -17.631 1.00 25.05 857 GLU A CA 1
ATOM 6514 C C . GLU A 1 857 ? -35.323 -18.758 -18.776 1.00 25.05 857 GLU A C 1
ATOM 6516 O O . GLU A 1 857 ? -36.088 -17.799 -18.673 1.00 25.05 857 GLU A O 1
ATOM 6521 N N . THR A 1 858 ? -35.324 -19.536 -19.860 1.00 28.47 858 THR A N 1
ATOM 6522 C CA . THR A 1 858 ? -36.440 -19.490 -20.806 1.00 28.47 858 THR A CA 1
ATOM 6523 C C . THR A 1 858 ? -36.957 -20.887 -21.112 1.00 28.47 858 THR A C 1
ATOM 6525 O O . THR A 1 858 ? -36.288 -21.757 -21.669 1.00 28.47 858 THR A O 1
ATOM 6528 N N . LYS A 1 859 ? -38.229 -21.094 -20.768 1.00 26.11 859 LYS A N 1
ATOM 6529 C CA . LYS A 1 859 ? -39.061 -22.056 -21.478 1.00 26.11 859 LYS A CA 1
ATOM 6530 C C . LYS A 1 859 ? -39.409 -21.460 -22.839 1.00 26.11 859 LYS A C 1
ATOM 6532 O O . LYS A 1 859 ? -40.094 -20.449 -22.900 1.00 26.11 859 LYS A O 1
ATOM 6537 N N . ALA A 1 860 ? -38.966 -22.161 -23.879 1.00 29.64 860 ALA A N 1
ATOM 6538 C CA . ALA A 1 860 ? -39.524 -22.212 -25.229 1.00 29.64 860 ALA A CA 1
ATOM 6539 C C . ALA A 1 860 ? -39.879 -20.863 -25.888 1.00 29.64 860 ALA A C 1
ATOM 6541 O O . ALA A 1 860 ? -41.021 -20.414 -25.827 1.00 29.64 860 ALA A O 1
ATOM 6542 N N . ASN A 1 861 ? -38.917 -20.277 -26.604 1.00 31.19 861 ASN A N 1
ATOM 6543 C CA . ASN A 1 861 ? -38.943 -20.133 -28.070 1.00 31.19 861 ASN A CA 1
ATOM 6544 C C . ASN A 1 861 ? -37.664 -19.406 -28.530 1.00 31.19 861 ASN A C 1
ATOM 6546 O O . ASN A 1 861 ? -37.299 -18.389 -27.954 1.00 31.19 861 ASN A O 1
ATOM 6550 N N . ASP A 1 862 ? -37.001 -20.001 -29.526 1.00 35.38 862 ASP A N 1
ATOM 6551 C CA . ASP A 1 862 ? -35.707 -19.675 -30.153 1.00 35.38 862 ASP A CA 1
ATOM 6552 C C . ASP A 1 862 ? -35.095 -18.291 -29.833 1.00 35.38 862 ASP A C 1
ATOM 6554 O O . ASP A 1 862 ? -35.465 -17.274 -30.421 1.00 35.38 862 ASP A O 1
ATOM 6558 N N . ALA A 1 863 ? -34.103 -18.278 -28.936 1.00 37.53 863 ALA A N 1
ATOM 6559 C CA . ALA A 1 863 ? -33.196 -17.152 -28.718 1.00 37.53 863 ALA A CA 1
ATOM 6560 C C . ALA A 1 863 ? -32.022 -17.211 -29.714 1.00 37.53 863 ALA A C 1
ATOM 6562 O O . ALA A 1 863 ? -31.539 -18.298 -30.039 1.00 37.53 863 ALA A O 1
ATOM 6563 N N . ILE A 1 864 ? -31.555 -16.049 -30.180 1.00 38.53 864 ILE A N 1
ATOM 6564 C CA . ILE A 1 864 ? -30.295 -15.902 -30.922 1.00 38.53 864 ILE A CA 1
ATOM 6565 C C . ILE A 1 864 ? -29.307 -15.210 -29.982 1.00 38.53 864 ILE A C 1
ATOM 6567 O O . ILE A 1 864 ? -29.575 -14.099 -29.525 1.00 38.53 864 ILE A O 1
ATOM 6571 N N . THR A 1 865 ? -28.187 -15.868 -29.694 1.00 39.75 865 THR A N 1
ATOM 6572 C CA . THR A 1 865 ? -27.075 -15.297 -28.923 1.00 39.75 865 THR A CA 1
ATOM 6573 C C . THR A 1 865 ? -26.171 -14.498 -29.857 1.00 39.75 865 THR A C 1
ATOM 6575 O O . THR A 1 865 ? -25.727 -15.023 -30.880 1.00 39.75 865 THR A O 1
ATOM 6578 N N . LEU A 1 866 ? -25.898 -13.239 -29.512 1.00 37.91 866 LEU A N 1
ATOM 6579 C CA . LEU A 1 866 ? -24.889 -12.413 -30.175 1.00 37.91 866 LEU A CA 1
ATOM 6580 C C . LEU A 1 866 ? -23.578 -12.482 -29.389 1.00 37.91 866 LEU A C 1
ATOM 6582 O O . LEU A 1 866 ? -23.571 -12.229 -28.186 1.00 37.91 866 LEU A O 1
ATOM 6586 N N . ILE A 1 867 ? -22.492 -12.798 -30.091 1.00 42.66 867 ILE A N 1
ATOM 6587 C CA . ILE A 1 867 ? -21.121 -12.801 -29.576 1.00 42.66 867 ILE A CA 1
ATOM 6588 C C . ILE A 1 867 ? -20.430 -11.546 -30.115 1.00 42.66 867 ILE A C 1
ATOM 6590 O O . ILE A 1 867 ? -20.312 -11.401 -31.335 1.00 42.66 867 ILE A O 1
ATOM 6594 N N . VAL A 1 868 ? -20.002 -10.648 -29.227 1.00 45.41 868 VAL A N 1
ATOM 6595 C CA . VAL A 1 868 ? -19.195 -9.468 -29.574 1.00 45.41 868 VAL A CA 1
ATOM 6596 C C . VAL A 1 868 ? -17.766 -9.719 -29.094 1.00 45.41 868 VAL A C 1
ATOM 6598 O O . VAL A 1 868 ? -17.565 -10.033 -27.925 1.00 45.41 868 VAL A O 1
ATOM 6601 N N . THR A 1 869 ? -16.796 -9.640 -30.004 1.00 45.22 869 THR A N 1
ATOM 6602 C CA . THR A 1 869 ? -15.364 -9.804 -29.696 1.00 45.22 869 THR A CA 1
ATOM 6603 C C . THR A 1 869 ? -14.742 -8.480 -29.257 1.00 45.22 869 THR A C 1
ATOM 6605 O O . THR A 1 869 ? -15.270 -7.419 -29.601 1.00 45.22 869 THR A O 1
ATOM 6608 N N . ASP A 1 870 ? -13.585 -8.515 -28.594 1.00 46.94 870 ASP A N 1
ATOM 6609 C CA . ASP A 1 870 ? -12.831 -7.301 -28.238 1.00 46.94 870 ASP A CA 1
ATOM 6610 C C . ASP A 1 870 ? -12.439 -6.473 -29.455 1.00 46.94 870 ASP A C 1
ATOM 6612 O O . ASP A 1 870 ? -12.560 -5.253 -29.451 1.00 46.94 870 ASP A O 1
ATOM 6616 N N . GLU A 1 871 ? -12.083 -7.129 -30.559 1.00 44.62 871 GLU A N 1
ATOM 6617 C CA . GLU A 1 871 ? -11.815 -6.457 -31.833 1.00 44.62 871 GLU A CA 1
ATOM 6618 C C . GLU A 1 871 ? -13.061 -5.711 -32.358 1.00 44.62 871 GLU A C 1
ATOM 6620 O O . GLU A 1 871 ? -12.963 -4.619 -32.920 1.00 44.62 871 GLU A O 1
ATOM 6625 N N . SER A 1 872 ? -14.258 -6.260 -32.114 1.00 44.25 872 SER A N 1
ATOM 6626 C CA . SER A 1 872 ? -15.530 -5.611 -32.453 1.00 44.25 872 SER A CA 1
ATOM 6627 C C . SER A 1 872 ? -15.863 -4.466 -31.492 1.00 44.25 872 SER A C 1
ATOM 6629 O O . SER A 1 872 ? -16.412 -3.459 -31.933 1.00 44.25 872 SER A O 1
ATOM 6631 N N . MET A 1 873 ? -15.514 -4.584 -30.207 1.00 52.28 873 MET A N 1
ATOM 6632 C CA . MET A 1 873 ? -15.684 -3.519 -29.210 1.00 52.28 873 MET A CA 1
ATOM 6633 C C . MET A 1 873 ? -14.735 -2.346 -29.463 1.00 52.28 873 MET A C 1
ATOM 6635 O O . MET A 1 873 ? -15.214 -1.219 -29.590 1.00 52.28 873 MET A O 1
ATOM 6639 N N . LYS A 1 874 ? -13.438 -2.612 -29.671 1.00 49.59 874 LYS A N 1
ATOM 6640 C CA . LYS A 1 874 ? -12.428 -1.612 -30.058 1.00 49.59 874 LYS A CA 1
ATOM 6641 C C . LYS A 1 874 ? -12.849 -0.880 -31.341 1.00 49.59 874 LYS A C 1
ATOM 6643 O O . LYS A 1 874 ? -12.783 0.347 -31.416 1.00 49.59 874 LYS A O 1
ATOM 6648 N N . ALA A 1 875 ? -13.382 -1.603 -32.333 1.00 45.34 875 ALA A N 1
ATOM 6649 C CA . ALA A 1 875 ? -13.902 -1.001 -33.564 1.00 45.34 875 ALA A CA 1
ATOM 6650 C C . ALA A 1 875 ? -15.171 -0.147 -33.354 1.00 45.34 875 ALA A C 1
ATOM 6652 O O . ALA A 1 875 ? -15.326 0.879 -34.016 1.00 45.34 875 ALA A O 1
ATOM 6653 N N . LEU A 1 876 ? -16.081 -0.540 -32.456 1.00 47.84 876 LEU A N 1
ATOM 6654 C CA . LEU A 1 876 ? -17.295 0.226 -32.138 1.00 47.84 876 LEU A CA 1
ATOM 6655 C C . LEU A 1 876 ? -16.984 1.490 -31.315 1.00 47.84 876 LEU A C 1
ATOM 6657 O O . LEU A 1 876 ? -17.545 2.549 -31.599 1.00 47.84 876 LEU A O 1
ATOM 6661 N N . GLN A 1 877 ? -16.055 1.408 -30.360 1.00 51.12 877 GLN A N 1
ATOM 6662 C CA . GLN A 1 877 ? -15.604 2.533 -29.529 1.00 51.12 877 GLN A CA 1
ATOM 6663 C C . GLN A 1 877 ? -14.856 3.595 -30.354 1.00 51.12 877 GLN A C 1
ATOM 6665 O O . GLN A 1 877 ? -15.131 4.788 -30.231 1.00 51.12 877 GLN A O 1
ATOM 6670 N N . ALA A 1 878 ? -13.994 3.175 -31.289 1.00 45.53 878 ALA A N 1
ATOM 6671 C CA . ALA A 1 878 ? -13.286 4.088 -32.193 1.00 45.53 878 ALA A CA 1
ATOM 6672 C C . ALA A 1 878 ? -14.217 4.866 -33.153 1.00 45.53 878 ALA A C 1
ATOM 6674 O O . ALA A 1 878 ? -13.845 5.925 -33.669 1.00 45.53 878 ALA A O 1
ATOM 6675 N N . VAL A 1 879 ? -15.421 4.344 -33.418 1.00 43.50 879 VAL A N 1
ATOM 6676 C CA . VAL A 1 879 ? -16.440 4.971 -34.277 1.00 43.50 879 VAL A CA 1
ATOM 6677 C C . VAL A 1 879 ? -17.272 6.003 -33.510 1.00 43.50 879 VAL A C 1
ATOM 6679 O O . VAL A 1 879 ? -17.545 7.078 -34.054 1.00 43.50 879 VAL A O 1
ATOM 6682 N N . ASP A 1 880 ? -17.633 5.713 -32.257 1.00 42.78 880 ASP A N 1
ATOM 6683 C CA . ASP A 1 880 ? -18.387 6.630 -31.389 1.00 42.78 880 ASP A CA 1
ATOM 6684 C C . ASP A 1 880 ? -17.578 7.902 -31.083 1.00 42.78 880 ASP A C 1
ATOM 6686 O O . ASP A 1 880 ? -18.069 9.019 -31.259 1.00 42.78 880 ASP A O 1
ATOM 6690 N N . ALA A 1 881 ? -16.274 7.747 -30.820 1.00 41.12 881 ALA A N 1
ATOM 6691 C CA . ALA A 1 881 ? -15.335 8.855 -30.626 1.00 41.12 881 ALA A CA 1
ATOM 6692 C C . ALA A 1 881 ? -15.240 9.826 -31.828 1.00 41.12 881 ALA A C 1
ATOM 6694 O O . ALA A 1 881 ? -14.808 10.969 -31.679 1.00 41.12 881 ALA A O 1
ATOM 6695 N N . LYS A 1 882 ? -15.653 9.399 -33.034 1.00 40.78 882 LYS A N 1
ATOM 6696 C CA . LYS A 1 882 ? -15.596 10.197 -34.276 1.00 40.78 882 LYS A CA 1
ATOM 6697 C C . LYS A 1 882 ? -16.964 10.695 -34.759 1.00 40.78 882 LYS A C 1
ATOM 6699 O O . LYS A 1 882 ? -17.027 11.388 -35.776 1.00 40.78 882 LYS A O 1
ATOM 6704 N N . GLY A 1 883 ? -18.057 10.363 -34.064 1.00 36.38 883 GLY A N 1
ATOM 6705 C CA . GLY A 1 883 ? -19.418 10.793 -34.413 1.00 36.38 883 GLY A CA 1
ATOM 6706 C C . GLY A 1 883 ? -19.926 10.286 -35.773 1.00 36.38 883 GLY A C 1
ATOM 6707 O O . GLY A 1 883 ? -20.791 10.920 -36.384 1.00 36.38 883 GLY A O 1
ATOM 6708 N N . ALA A 1 884 ? -19.379 9.177 -36.282 1.00 39.22 884 ALA A N 1
ATOM 6709 C CA . ALA A 1 884 ? -19.716 8.638 -37.599 1.00 39.22 884 ALA A CA 1
ATOM 6710 C C . ALA A 1 884 ? -20.896 7.652 -37.540 1.00 39.22 884 ALA A C 1
ATOM 6712 O O . ALA A 1 884 ? -21.027 6.854 -36.618 1.00 39.22 884 ALA A O 1
ATOM 6713 N N . THR A 1 885 ? -21.753 7.670 -38.564 1.00 36.75 885 THR A N 1
ATOM 6714 C CA . THR A 1 885 ? -22.783 6.637 -38.771 1.00 36.75 885 THR A CA 1
ATOM 6715 C C . THR A 1 885 ? -22.184 5.530 -39.637 1.00 36.75 885 THR A C 1
ATOM 6717 O O . THR A 1 885 ? -21.772 5.808 -40.762 1.00 36.75 885 THR A O 1
ATOM 6720 N N . VAL A 1 886 ? -22.108 4.294 -39.135 1.00 37.25 886 VAL A N 1
ATOM 6721 C CA . VAL A 1 886 ? -21.461 3.173 -39.843 1.00 37.25 886 VAL A CA 1
ATOM 6722 C C . VAL A 1 886 ? -22.484 2.116 -40.251 1.00 37.25 886 VAL A C 1
ATOM 6724 O O . VAL A 1 886 ? -23.289 1.669 -39.437 1.00 37.25 886 VAL A O 1
ATOM 6727 N N . ASP A 1 887 ? -22.412 1.676 -41.510 1.00 35.62 887 ASP A N 1
ATOM 6728 C CA . ASP A 1 887 ? -23.106 0.477 -41.984 1.00 35.62 887 ASP A CA 1
ATOM 6729 C C . ASP A 1 887 ? -22.350 -0.774 -41.504 1.00 35.62 887 ASP A C 1
ATOM 6731 O O . ASP A 1 887 ? -21.280 -1.114 -42.019 1.00 35.62 887 ASP A O 1
ATOM 6735 N N . VAL A 1 888 ? -22.908 -1.475 -40.514 1.00 36.25 888 VAL A N 1
ATOM 6736 C CA . VAL A 1 888 ? -22.374 -2.755 -40.024 1.00 36.25 888 VAL A CA 1
ATOM 6737 C C . VAL A 1 888 ? -22.937 -3.896 -40.872 1.00 36.25 888 VAL A C 1
ATOM 6739 O O . VAL A 1 888 ? -24.142 -4.154 -40.876 1.00 36.25 888 VAL A O 1
ATOM 6742 N N . VAL A 1 889 ? -22.069 -4.613 -41.591 1.00 35.62 889 VAL A N 1
ATOM 6743 C CA . VAL A 1 889 ? -22.461 -5.835 -42.310 1.00 35.62 889 VAL A CA 1
ATOM 6744 C C . VAL A 1 889 ? -22.417 -7.014 -41.346 1.00 35.62 889 VAL A C 1
ATOM 6746 O O . VAL A 1 889 ? -21.351 -7.373 -40.866 1.00 35.62 889 VAL A O 1
ATOM 6749 N N . ILE A 1 890 ? -23.568 -7.638 -41.095 1.00 36.72 890 ILE A N 1
ATOM 6750 C CA . ILE A 1 890 ? -23.681 -8.843 -40.265 1.00 36.72 890 ILE A CA 1
ATOM 6751 C C . ILE A 1 890 ? -23.636 -10.071 -41.181 1.00 36.72 890 ILE A C 1
ATOM 6753 O O . ILE A 1 890 ? -24.589 -10.340 -41.915 1.00 36.72 890 ILE A O 1
ATOM 6757 N N . GLN A 1 891 ? -22.542 -10.833 -41.146 1.00 34.91 891 GLN A N 1
ATOM 6758 C CA . GLN A 1 891 ? -22.504 -12.181 -41.721 1.00 34.91 891 GLN A CA 1
ATOM 6759 C C . GLN A 1 891 ? -22.820 -13.208 -40.638 1.00 34.91 891 GLN A C 1
ATOM 6761 O O . GLN A 1 891 ? -22.089 -13.306 -39.664 1.00 34.91 891 GLN A O 1
ATOM 6766 N N . ALA A 1 892 ? -23.895 -13.974 -40.829 1.00 34.53 892 ALA A N 1
ATOM 6767 C CA . ALA A 1 892 ? -24.268 -15.091 -39.969 1.00 34.53 892 ALA A CA 1
ATOM 6768 C C . ALA A 1 892 ? -23.927 -16.417 -40.666 1.00 34.53 892 ALA A C 1
ATOM 6770 O O . ALA A 1 892 ? -24.515 -16.747 -41.698 1.00 34.53 892 ALA A O 1
ATOM 6771 N N . THR A 1 893 ? -23.011 -17.200 -40.099 1.00 37.91 893 THR A N 1
ATOM 6772 C CA . THR A 1 893 ? -22.814 -18.612 -40.463 1.00 37.91 893 THR A CA 1
ATOM 6773 C C . THR A 1 893 ? -23.333 -19.489 -39.337 1.00 37.91 893 THR A C 1
ATOM 6775 O O . THR A 1 893 ? -22.824 -19.425 -38.224 1.00 37.91 893 THR A O 1
ATOM 6778 N N . SER A 1 894 ? -24.358 -20.295 -39.620 1.00 36.81 894 SER A N 1
ATOM 6779 C CA . SER A 1 894 ? -24.893 -21.262 -38.662 1.00 36.81 894 SER A CA 1
ATOM 6780 C C . SER A 1 894 ? -24.040 -22.527 -38.657 1.00 36.81 894 SER A C 1
ATOM 6782 O O . SER A 1 894 ? -23.965 -23.211 -39.684 1.00 36.81 894 SER A O 1
ATOM 6784 N N . ASP A 1 895 ? -23.487 -22.901 -37.508 1.00 39.12 895 ASP A N 1
ATOM 6785 C CA . ASP A 1 895 ? -23.109 -24.294 -37.283 1.00 39.12 895 ASP A CA 1
ATOM 6786 C C . ASP A 1 895 ? -24.365 -25.081 -36.876 1.00 39.12 895 ASP A C 1
ATOM 6788 O O . ASP A 1 895 ? -24.980 -24.858 -35.829 1.00 39.12 895 ASP A O 1
ATOM 6792 N N . SER A 1 896 ? -24.772 -26.007 -37.744 1.00 36.47 896 SER A N 1
ATOM 6793 C CA . SER A 1 896 ? -25.945 -26.862 -37.540 1.00 36.47 896 SER A CA 1
ATOM 6794 C C . SER A 1 896 ? -25.857 -27.780 -36.310 1.00 36.47 896 SER A C 1
ATOM 6796 O O . SER A 1 896 ? -26.885 -28.333 -35.918 1.00 36.47 896 SER A O 1
ATOM 6798 N N . GLN A 1 897 ? -24.675 -27.948 -35.702 1.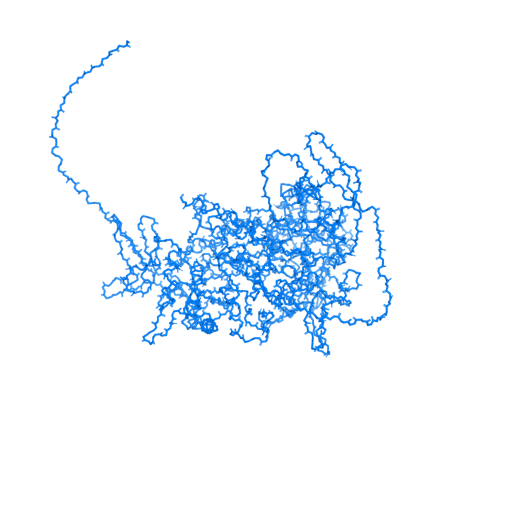00 33.91 897 GLN A N 1
ATOM 6799 C CA . GLN A 1 897 ? -24.492 -28.756 -34.493 1.00 33.91 897 GLN A CA 1
ATOM 6800 C C . GLN A 1 897 ? -24.588 -27.948 -33.193 1.00 33.91 897 GLN A C 1
ATOM 6802 O O . GLN A 1 897 ? -25.105 -28.476 -32.210 1.00 33.91 897 GLN A O 1
ATOM 6807 N N . THR A 1 898 ? -24.155 -26.684 -33.177 1.00 40.38 898 THR A N 1
ATOM 6808 C CA . THR A 1 898 ? -24.091 -25.866 -31.947 1.00 40.38 898 THR A CA 1
ATOM 6809 C C . THR A 1 898 ? -25.166 -24.783 -31.864 1.00 40.38 898 THR A C 1
ATOM 6811 O O . THR A 1 898 ? -25.371 -24.221 -30.792 1.00 40.38 898 THR A O 1
ATOM 6814 N N . LYS A 1 899 ? -25.875 -24.491 -32.968 1.00 38.44 899 LYS A N 1
ATOM 6815 C CA . LYS A 1 899 ? -26.793 -23.339 -33.089 1.00 38.44 899 LYS A CA 1
ATOM 6816 C C . LYS A 1 899 ? -26.135 -21.989 -32.738 1.00 38.44 899 LYS A C 1
ATOM 6818 O O . LYS A 1 899 ? -26.834 -21.051 -32.365 1.00 38.44 899 LYS A O 1
ATOM 6823 N N . GLN A 1 900 ? -24.817 -21.869 -32.875 1.00 36.12 900 GLN A N 1
ATOM 6824 C CA . GLN A 1 900 ? -24.107 -20.605 -32.679 1.00 36.12 900 GLN A CA 1
ATOM 6825 C C . GLN A 1 900 ? -24.108 -19.771 -33.968 1.00 36.12 900 GLN A C 1
ATOM 6827 O O . GLN A 1 900 ? -24.014 -20.313 -35.074 1.00 36.12 900 GLN A O 1
ATOM 6832 N N . VAL A 1 901 ? -24.230 -18.449 -33.817 1.00 37.91 901 VAL A N 1
ATOM 6833 C CA . VAL A 1 901 ? -24.120 -17.462 -34.898 1.00 37.91 901 VAL A CA 1
ATOM 6834 C C . VAL A 1 901 ? -22.966 -16.525 -34.557 1.00 37.91 901 VAL A C 1
ATOM 6836 O O . VAL A 1 901 ? -23.073 -15.708 -33.649 1.00 37.91 901 VAL A O 1
ATOM 6839 N N . THR A 1 902 ? -21.858 -16.637 -35.284 1.00 37.22 902 THR A N 1
ATOM 6840 C CA . THR A 1 902 ? -20.734 -15.699 -35.167 1.00 37.22 902 THR A CA 1
ATOM 6841 C C . THR A 1 902 ? -21.068 -14.424 -35.932 1.00 37.22 902 THR A C 1
ATOM 6843 O O . THR A 1 902 ? -21.416 -14.505 -37.109 1.00 37.22 902 THR A O 1
ATOM 6846 N N . VAL A 1 903 ? -20.961 -13.259 -35.289 1.00 39.56 903 VAL A N 1
ATOM 6847 C CA . VAL A 1 903 ? -21.099 -11.956 -35.950 1.00 39.56 903 VAL A CA 1
ATOM 6848 C C . VAL A 1 903 ? -19.712 -11.429 -36.267 1.00 39.56 903 VAL A C 1
ATOM 6850 O O . VAL A 1 903 ? -18.906 -11.212 -35.372 1.00 39.56 903 VAL A O 1
ATOM 6853 N N . LYS A 1 904 ? -19.437 -11.202 -37.550 1.00 36.53 904 LYS A N 1
ATOM 6854 C CA . LYS A 1 904 ? -18.254 -10.459 -37.979 1.00 36.53 904 LYS A CA 1
ATOM 6855 C C . LYS A 1 904 ? -18.694 -9.043 -38.321 1.00 36.53 904 LYS A C 1
ATOM 6857 O O . LYS A 1 904 ? -19.375 -8.865 -39.326 1.00 36.53 904 LYS A O 1
ATOM 6862 N N . ALA A 1 905 ? -18.361 -8.061 -37.487 1.00 39.88 905 ALA A N 1
ATOM 6863 C CA . ALA A 1 905 ? -18.530 -6.660 -37.851 1.00 39.88 905 ALA A CA 1
ATOM 6864 C C . ALA A 1 905 ? -17.391 -6.278 -38.802 1.00 39.88 905 ALA A C 1
ATOM 6866 O O . ALA A 1 905 ? -16.221 -6.535 -38.535 1.00 39.88 905 ALA A O 1
ATOM 6867 N N . THR A 1 906 ? -17.711 -5.723 -39.965 1.00 37.53 906 THR A N 1
ATOM 6868 C CA . THR A 1 906 ? -16.692 -5.203 -40.884 1.00 37.53 906 THR A CA 1
ATOM 6869 C C . THR A 1 906 ? -17.177 -3.869 -41.418 1.00 37.53 906 THR A C 1
ATOM 6871 O O . THR A 1 906 ? -18.303 -3.777 -41.912 1.00 37.53 906 THR A O 1
ATOM 6874 N N . VAL A 1 907 ? -16.342 -2.835 -41.300 1.00 40.19 907 VAL A N 1
ATOM 6875 C CA . VAL A 1 907 ? -16.648 -1.489 -41.798 1.00 40.19 907 VAL A CA 1
ATOM 6876 C C . VAL A 1 907 ? -16.689 -1.549 -43.323 1.00 40.19 907 VAL A C 1
ATOM 6878 O O . VAL A 1 907 ? -15.663 -1.709 -43.981 1.00 40.19 907 VAL A O 1
ATOM 6881 N N . ALA A 1 908 ? -17.889 -1.483 -43.902 1.00 37.78 908 ALA A N 1
ATOM 6882 C CA . ALA A 1 908 ? -18.063 -1.684 -45.339 1.00 37.78 908 ALA A CA 1
ATOM 6883 C C . ALA A 1 908 ? -17.778 -0.420 -46.172 1.00 37.78 908 ALA A C 1
ATOM 6885 O O . ALA A 1 908 ? -17.497 -0.545 -47.368 1.00 37.78 908 ALA A O 1
ATOM 6886 N N . LYS A 1 909 ? -17.849 0.779 -45.566 1.00 38.56 909 LYS A N 1
ATOM 6887 C CA . LYS A 1 909 ? -17.462 2.075 -46.156 1.00 38.56 909 LYS A CA 1
ATOM 6888 C C . LYS A 1 909 ? -17.612 3.234 -45.160 1.00 38.56 909 LYS A C 1
ATOM 6890 O O . LYS A 1 909 ? -18.595 3.280 -44.430 1.00 38.56 909 LYS A O 1
ATOM 6895 N N . GLU A 1 910 ? -16.689 4.194 -45.203 1.00 37.94 910 GLU A N 1
ATOM 6896 C CA . GLU A 1 910 ? -16.842 5.515 -44.578 1.00 37.94 910 GLU A CA 1
ATOM 6897 C C . GLU A 1 910 ? -17.694 6.425 -45.477 1.00 37.94 910 GLU A C 1
ATOM 6899 O O . GLU A 1 910 ? -17.305 6.702 -46.612 1.00 37.94 910 GLU A O 1
ATOM 6904 N N . ASP A 1 911 ? -18.819 6.937 -44.975 1.00 34.78 911 ASP A N 1
ATOM 6905 C CA . ASP A 1 911 ? -19.495 8.101 -45.560 1.00 34.78 911 ASP A CA 1
ATOM 6906 C C . ASP A 1 911 ? -19.356 9.284 -44.588 1.00 34.78 911 ASP A C 1
ATOM 6908 O O . ASP A 1 911 ? -20.175 9.503 -43.694 1.00 34.78 911 ASP A O 1
ATOM 6912 N N . VAL A 1 912 ? -18.298 10.081 -44.766 1.00 35.38 912 VAL A N 1
ATOM 6913 C CA . VAL A 1 912 ? -18.117 11.342 -44.034 1.00 35.38 912 VAL A CA 1
ATOM 6914 C C . VAL A 1 912 ? -19.081 12.382 -44.610 1.00 35.38 912 VAL A C 1
ATOM 6916 O O . VAL A 1 912 ? -18.796 13.027 -45.622 1.00 35.38 912 VAL A O 1
ATOM 6919 N N . LYS A 1 913 ? -20.242 12.581 -43.980 1.00 33.34 913 LYS A N 1
ATOM 6920 C CA . LYS A 1 913 ? -21.087 13.746 -44.282 1.00 33.34 913 LYS A CA 1
ATOM 6921 C C . LYS A 1 913 ? -20.575 14.959 -43.515 1.00 33.34 913 LYS A C 1
ATOM 6923 O O . LYS A 1 913 ? -20.860 15.134 -42.336 1.00 33.34 913 LYS A O 1
ATOM 6928 N N . SER A 1 914 ? -19.845 15.826 -44.212 1.00 31.91 914 SER A N 1
ATOM 6929 C CA . SER A 1 914 ? -19.510 17.159 -43.720 1.00 31.91 914 SER A CA 1
ATOM 6930 C C . SER A 1 914 ? -20.781 18.007 -43.602 1.00 31.91 914 SER A C 1
ATOM 6932 O O . SER A 1 914 ? -21.389 18.400 -44.598 1.00 31.91 914 SER A O 1
ATOM 6934 N N . ASN A 1 915 ? -21.195 18.328 -42.377 1.00 29.17 915 ASN A N 1
ATOM 6935 C CA . ASN A 1 915 ? -22.203 19.363 -42.160 1.00 29.17 915 ASN A CA 1
ATOM 6936 C C . ASN A 1 915 ? -21.536 20.741 -42.235 1.00 29.17 915 ASN A C 1
ATOM 6938 O O . ASN A 1 915 ? -21.233 21.378 -41.231 1.00 29.17 915 ASN A O 1
ATOM 6942 N N . ALA A 1 916 ? -21.313 21.205 -43.464 1.00 30.00 916 ALA A N 1
ATOM 6943 C CA . ALA A 1 916 ? -21.147 22.619 -43.750 1.00 30.00 916 ALA A CA 1
ATOM 6944 C C . ALA A 1 916 ? -22.501 23.191 -44.198 1.00 30.00 916 ALA A C 1
ATOM 6946 O O . ALA A 1 916 ? -22.959 22.920 -45.307 1.00 30.00 916 ALA A O 1
ATOM 6947 N N . SER A 1 917 ? -23.124 24.032 -43.371 1.00 28.11 917 SER A N 1
ATOM 6948 C CA . SER A 1 917 ? -24.119 24.991 -43.859 1.00 28.11 917 SER A CA 1
ATOM 6949 C C . SER A 1 917 ? -24.023 26.316 -43.110 1.00 28.11 917 SER A C 1
ATOM 6951 O O . SER A 1 917 ? -24.393 26.443 -41.945 1.00 28.11 917 SER A O 1
ATOM 6953 N N . THR A 1 918 ? -23.522 27.306 -43.838 1.00 29.53 918 THR A N 1
ATOM 6954 C CA . THR A 1 918 ? -23.654 28.743 -43.618 1.00 29.53 918 THR A CA 1
ATOM 6955 C C . THR A 1 918 ? -25.114 29.189 -43.793 1.00 29.53 918 THR A C 1
ATOM 6957 O O . THR A 1 918 ? -25.810 28.664 -44.660 1.00 29.53 918 THR A O 1
ATOM 6960 N N . GLY A 1 919 ? -25.579 30.204 -43.045 1.00 25.97 919 GLY A N 1
ATOM 6961 C CA . GLY A 1 919 ? -26.818 30.919 -43.409 1.00 25.97 919 GLY A CA 1
ATOM 6962 C C . GLY A 1 919 ? -27.617 31.597 -42.289 1.00 25.97 919 GLY A C 1
ATOM 6963 O O . GLY A 1 919 ? -28.596 31.058 -41.800 1.00 25.97 919 GLY A O 1
ATOM 6964 N N . THR A 1 920 ? -27.205 32.820 -41.957 1.00 26.50 920 THR A N 1
ATOM 6965 C CA . THR A 1 920 ? -27.954 34.004 -41.467 1.00 26.50 920 THR A CA 1
ATOM 6966 C C . THR A 1 920 ? -29.495 33.994 -41.296 1.00 26.50 920 THR A C 1
ATOM 6968 O O . THR A 1 920 ? -30.222 33.731 -42.247 1.00 26.50 920 THR A O 1
ATOM 6971 N N . ASN A 1 921 ? -29.928 34.545 -40.142 1.00 28.77 921 ASN A N 1
ATOM 6972 C CA . ASN A 1 921 ? -31.066 35.455 -39.846 1.00 28.77 921 ASN A CA 1
ATOM 6973 C C . ASN A 1 921 ? -32.469 35.211 -40.458 1.00 28.77 921 ASN A C 1
ATOM 6975 O O . ASN A 1 921 ? -32.659 35.369 -41.658 1.00 28.77 921 ASN A O 1
ATOM 6979 N N . THR A 1 922 ? -33.513 35.132 -39.612 1.00 28.14 922 THR A N 1
ATOM 6980 C CA . THR A 1 922 ? -34.486 36.233 -39.354 1.00 28.14 922 THR A CA 1
ATOM 6981 C C . THR A 1 922 ? -35.641 35.835 -38.409 1.00 28.14 922 THR A C 1
ATOM 6983 O O . THR A 1 922 ? -36.110 34.706 -38.399 1.00 28.14 922 THR A O 1
ATOM 6986 N N . ASN A 1 923 ? -36.072 36.837 -37.632 1.00 27.95 923 ASN A N 1
ATOM 6987 C CA . ASN A 1 923 ? -37.248 37.000 -36.760 1.00 27.95 923 ASN A CA 1
ATOM 6988 C C . ASN A 1 923 ? -38.517 36.151 -37.000 1.00 27.95 923 ASN A C 1
ATOM 6990 O O . ASN A 1 923 ? -39.007 36.050 -38.122 1.00 27.95 923 ASN A O 1
ATOM 6994 N N . GLY A 1 924 ? -39.179 35.789 -35.890 1.00 24.86 924 GLY A N 1
ATOM 6995 C CA . GLY A 1 924 ? -40.604 35.437 -35.842 1.00 24.86 924 GLY A CA 1
ATOM 6996 C C . GLY A 1 924 ? -41.110 35.203 -34.411 1.00 24.86 924 GLY A C 1
ATOM 6997 O O . GLY A 1 924 ? -40.854 34.162 -33.825 1.00 24.86 924 GLY A O 1
ATOM 6998 N N . THR A 1 925 ? -41.792 36.202 -33.854 1.00 24.98 925 THR A N 1
ATOM 6999 C CA . THR A 1 925 ? -42.457 36.266 -32.537 1.00 24.98 925 THR A CA 1
ATOM 7000 C C . THR A 1 925 ? -43.791 35.492 -32.476 1.00 24.98 925 THR A C 1
ATOM 7002 O O . THR A 1 925 ? -44.330 35.159 -33.529 1.00 24.98 925 THR A O 1
ATOM 7005 N N . VAL A 1 926 ? -44.369 35.414 -31.251 1.00 26.25 926 VAL A N 1
ATOM 7006 C CA . VAL A 1 926 ? -45.784 35.117 -30.853 1.00 26.25 926 VAL A CA 1
ATOM 7007 C C . VAL A 1 926 ? -46.022 33.644 -30.448 1.00 26.25 926 VAL A C 1
ATOM 7009 O O . VAL A 1 926 ? -45.641 32.754 -31.190 1.00 26.25 926 VAL A O 1
ATOM 7012 N N . ASP A 1 927 ? -46.676 33.255 -29.343 1.00 24.53 927 ASP A N 1
ATOM 7013 C CA . ASP A 1 927 ? -47.266 33.906 -28.157 1.00 24.53 927 ASP A CA 1
ATOM 7014 C C . ASP A 1 927 ? -47.710 32.802 -27.170 1.00 24.53 927 ASP A C 1
ATOM 7016 O O . ASP A 1 927 ? -47.917 31.643 -27.526 1.00 24.53 927 ASP A O 1
ATOM 7020 N N . THR A 1 928 ? -47.821 33.218 -25.919 1.00 31.56 928 THR A N 1
ATOM 7021 C CA . THR A 1 928 ? -48.311 32.557 -24.715 1.00 31.56 928 THR A CA 1
ATOM 7022 C C . THR A 1 928 ? -49.799 32.172 -24.765 1.00 31.56 928 THR A C 1
ATOM 7024 O O . THR A 1 928 ? -50.616 32.927 -25.282 1.00 31.56 928 THR A O 1
ATOM 7027 N N . SER A 1 929 ? -50.187 31.040 -24.155 1.00 25.19 929 SER A N 1
ATOM 7028 C CA . SER A 1 929 ? -51.313 30.955 -23.192 1.00 25.19 929 SER A CA 1
ATOM 7029 C C . SER A 1 929 ? -51.668 29.522 -22.741 1.00 25.19 929 SER A C 1
ATOM 7031 O O . SER A 1 929 ? -51.710 28.583 -23.525 1.00 25.19 929 SER A O 1
ATOM 7033 N N . ASP A 1 930 ? -51.992 29.455 -21.443 1.00 25.75 930 ASP A N 1
ATOM 7034 C CA . ASP A 1 930 ? -52.855 28.515 -20.703 1.00 25.75 930 ASP A CA 1
ATOM 7035 C C . ASP A 1 930 ? -52.366 27.153 -20.149 1.00 25.75 930 ASP A C 1
ATOM 7037 O O . ASP A 1 930 ? -52.505 26.091 -20.742 1.00 25.75 930 ASP A O 1
ATOM 7041 N N . ARG A 1 931 ? -51.915 27.230 -18.881 1.00 28.00 931 ARG A N 1
ATOM 7042 C CA . ARG A 1 931 ? -52.500 26.625 -17.654 1.00 28.00 931 ARG A CA 1
ATOM 7043 C C . ARG A 1 931 ? -53.006 25.168 -17.707 1.00 28.00 931 ARG A C 1
ATOM 7045 O O . ARG A 1 931 ? -54.080 24.902 -18.230 1.00 28.00 931 ARG A O 1
ATOM 7052 N N . THR A 1 932 ? -52.447 24.296 -16.858 1.00 26.17 932 THR A N 1
ATOM 7053 C CA . THR A 1 932 ? -52.974 23.975 -15.502 1.00 26.17 932 THR A CA 1
ATOM 7054 C C . THR A 1 932 ? -52.140 22.896 -14.787 1.00 26.17 932 THR A C 1
ATOM 7056 O O . THR A 1 932 ? -51.595 21.993 -15.407 1.00 26.17 932 THR A O 1
ATOM 7059 N N . ASN A 1 933 ? -52.053 23.031 -13.458 1.00 26.81 933 ASN A N 1
ATOM 7060 C CA . ASN A 1 933 ? -51.427 22.130 -12.482 1.00 26.81 933 ASN A CA 1
ATOM 7061 C C . ASN A 1 933 ? -51.842 20.654 -12.611 1.00 26.81 933 ASN A C 1
ATOM 7063 O O . ASN A 1 933 ? -53.041 20.385 -12.621 1.00 26.81 933 ASN A O 1
ATOM 7067 N N . GLN A 1 934 ? -50.876 19.735 -12.473 1.00 25.06 934 GLN A N 1
ATOM 7068 C CA . GLN A 1 934 ? -50.885 18.643 -11.480 1.00 25.06 934 GLN A CA 1
ATOM 7069 C C . GLN A 1 934 ? -49.579 17.822 -11.538 1.00 25.06 934 GLN A C 1
ATOM 7071 O O . GLN A 1 934 ? -49.201 17.349 -12.601 1.00 25.06 934 GLN A O 1
ATOM 7076 N N . GLY A 1 935 ? -48.954 17.596 -10.374 1.00 23.69 935 GLY A N 1
ATOM 7077 C CA . GLY A 1 935 ? -48.125 16.409 -10.112 1.00 23.69 935 GLY A CA 1
ATOM 7078 C C . GLY A 1 935 ? -46.604 16.567 -10.202 1.00 23.69 935 GLY A C 1
ATOM 7079 O O . GLY A 1 935 ? -46.020 16.383 -11.261 1.00 23.69 935 GLY A O 1
ATOM 7080 N N . MET A 1 936 ? -45.961 16.784 -9.049 1.00 25.05 936 MET A N 1
ATOM 7081 C CA . MET A 1 936 ? -44.615 16.264 -8.776 1.00 25.05 936 MET A CA 1
ATOM 7082 C C . MET A 1 936 ? -44.602 14.747 -9.007 1.00 25.05 936 MET A C 1
ATOM 7084 O O . MET A 1 936 ? -45.401 14.050 -8.382 1.00 25.05 936 MET A O 1
ATOM 7088 N N . LEU A 1 937 ? -43.659 14.239 -9.801 1.00 22.75 937 LEU A N 1
ATOM 7089 C CA . LEU A 1 937 ? -42.918 13.025 -9.456 1.00 22.75 937 LEU A CA 1
ATOM 7090 C C . LEU A 1 937 ? -41.590 12.971 -10.229 1.00 22.75 937 LEU A C 1
ATOM 7092 O O . LEU A 1 937 ? -41.548 13.132 -11.444 1.00 22.75 937 LEU A O 1
ATOM 7096 N N . VAL A 1 938 ? -40.535 12.778 -9.445 1.00 26.75 938 VAL A N 1
ATOM 7097 C CA . VAL A 1 938 ? -39.143 12.432 -9.749 1.00 26.75 938 VAL A CA 1
ATOM 7098 C C . VAL A 1 938 ? -38.955 11.671 -11.069 1.00 26.75 938 VAL A C 1
ATOM 7100 O O . VAL A 1 938 ? -39.522 10.599 -11.258 1.00 26.75 938 VAL A O 1
ATOM 7103 N N . ALA A 1 939 ? -38.100 12.201 -11.944 1.00 25.64 939 ALA A N 1
ATOM 7104 C CA . ALA A 1 939 ? -37.565 11.502 -13.108 1.00 25.64 939 ALA A CA 1
ATOM 7105 C C . ALA A 1 939 ? -36.076 11.842 -13.262 1.00 25.64 939 ALA A C 1
ATOM 7107 O O . ALA A 1 939 ? -35.701 12.621 -14.130 1.00 25.64 939 ALA A O 1
ATOM 7108 N N . LEU A 1 940 ? -35.247 11.285 -12.379 1.00 26.38 940 LEU A N 1
ATOM 7109 C CA . LEU A 1 940 ? -33.797 11.164 -12.533 1.00 26.38 940 LEU A CA 1
ATOM 7110 C C . LEU A 1 940 ? -33.377 9.845 -11.866 1.00 26.38 940 LEU A C 1
ATOM 7112 O O . LEU A 1 940 ? -33.904 9.501 -10.811 1.00 26.38 940 LEU A O 1
ATOM 7116 N N . CYS A 1 941 ? -32.449 9.140 -12.517 1.00 29.41 941 CYS A N 1
ATOM 7117 C CA . CYS A 1 941 ? -31.818 7.878 -12.109 1.00 29.41 941 CYS A CA 1
ATOM 7118 C C . CYS A 1 941 ? -32.703 6.621 -12.213 1.00 29.41 941 CYS A C 1
ATOM 7120 O O . CYS A 1 941 ? -33.477 6.282 -11.324 1.00 29.41 941 CYS A O 1
ATOM 7122 N N . GLY A 1 942 ? -32.543 5.876 -13.311 1.00 28.20 942 GLY A N 1
ATOM 7123 C CA . GLY A 1 942 ? -33.254 4.619 -13.542 1.00 28.20 942 GLY A CA 1
ATOM 7124 C C . GLY A 1 942 ? -32.488 3.673 -14.461 1.00 28.20 942 GLY A C 1
ATOM 7125 O O . GLY A 1 942 ? -32.923 3.439 -15.581 1.00 28.20 942 GLY A O 1
ATOM 7126 N N . GLY A 1 943 ? -31.360 3.146 -13.978 1.00 27.83 943 GLY A N 1
ATOM 7127 C CA . GLY A 1 943 ? -30.619 2.039 -14.606 1.00 27.83 943 GLY A CA 1
ATOM 7128 C C . GLY A 1 943 ? -30.171 0.989 -13.581 1.00 27.83 943 GLY A C 1
ATOM 7129 O O . GLY A 1 943 ? -30.465 -0.191 -13.730 1.00 27.83 943 GLY A O 1
ATOM 7130 N N . ALA A 1 944 ? -29.597 1.425 -12.454 1.00 32.44 944 ALA A N 1
ATOM 7131 C CA . ALA A 1 944 ? -29.092 0.529 -11.404 1.00 32.44 944 ALA A CA 1
ATOM 7132 C C . ALA A 1 944 ? -30.167 -0.000 -10.421 1.00 32.44 944 ALA A C 1
ATOM 7134 O O . ALA A 1 944 ? -29.944 -0.963 -9.689 1.00 32.44 944 ALA A O 1
ATOM 7135 N N . MET A 1 945 ? -31.368 0.590 -10.406 1.00 32.53 945 MET A N 1
ATOM 7136 C CA . MET A 1 945 ? -32.333 0.407 -9.308 1.00 32.53 945 MET A CA 1
ATOM 7137 C C . MET A 1 945 ? -33.117 -0.923 -9.335 1.00 32.53 945 MET A C 1
ATOM 7139 O O . MET A 1 945 ? -33.740 -1.277 -8.337 1.00 32.53 945 MET A O 1
ATOM 7143 N N . LEU A 1 946 ? -33.111 -1.697 -10.431 1.00 29.55 946 LEU A N 1
ATOM 7144 C CA . LEU A 1 946 ? -33.967 -2.895 -10.547 1.00 29.55 946 LEU A CA 1
ATOM 7145 C C . LEU A 1 946 ? -33.271 -4.236 -10.242 1.00 29.55 946 LEU A C 1
ATOM 7147 O O . LEU A 1 946 ? -33.958 -5.234 -10.009 1.00 29.55 946 LEU A O 1
ATOM 7151 N N . ILE A 1 947 ? -31.935 -4.279 -10.227 1.00 35.25 947 ILE A N 1
ATOM 7152 C CA . ILE A 1 947 ? -31.169 -5.540 -10.195 1.00 35.25 947 ILE A CA 1
ATOM 7153 C C . ILE A 1 947 ? -30.870 -5.996 -8.755 1.00 35.25 947 ILE A C 1
ATOM 7155 O O . ILE A 1 947 ? -30.947 -7.189 -8.452 1.00 35.25 947 ILE A O 1
ATOM 7159 N N . VAL A 1 948 ? -30.669 -5.062 -7.822 1.00 36.88 948 VAL A N 1
ATOM 7160 C CA . VAL A 1 948 ? -30.322 -5.384 -6.423 1.00 36.88 948 VAL A CA 1
ATOM 7161 C C . VAL A 1 948 ? -31.563 -5.671 -5.556 1.00 36.88 948 VAL A C 1
ATOM 7163 O O . VAL A 1 948 ? -31.555 -6.596 -4.736 1.00 36.88 948 VAL A O 1
ATOM 7166 N N . LEU A 1 949 ? -32.700 -5.006 -5.818 1.00 32.38 949 LEU A N 1
ATOM 7167 C CA . LEU A 1 949 ? -33.959 -5.219 -5.079 1.00 32.38 949 LEU A CA 1
ATOM 7168 C C . LEU A 1 949 ? -34.494 -6.664 -5.175 1.00 32.38 949 LEU A C 1
ATOM 7170 O O . LEU A 1 949 ? -35.194 -7.125 -4.269 1.00 32.38 949 LEU A O 1
ATOM 7174 N N . ARG A 1 950 ? -34.149 -7.414 -6.233 1.00 32.47 950 ARG A N 1
ATOM 7175 C CA . ARG A 1 950 ? -34.647 -8.784 -6.452 1.00 32.47 950 ARG A CA 1
ATOM 7176 C C . ARG A 1 950 ? -33.851 -9.856 -5.694 1.00 32.47 950 ARG A C 1
ATOM 7178 O O . ARG A 1 950 ? -34.453 -10.838 -5.263 1.00 32.47 950 ARG A O 1
ATOM 7185 N N . LYS A 1 951 ? -32.545 -9.652 -5.457 1.00 35.88 951 LYS A N 1
ATOM 7186 C CA . LYS A 1 951 ? -31.715 -10.547 -4.621 1.00 35.88 951 LYS A CA 1
ATOM 7187 C C . LYS A 1 951 ? -31.867 -10.253 -3.120 1.00 35.88 951 LYS A C 1
ATOM 7189 O O . LYS A 1 951 ? -31.878 -11.189 -2.321 1.00 35.88 951 LYS A O 1
ATOM 7194 N N . MET A 1 952 ? -32.136 -9.000 -2.729 1.00 35.75 952 MET A N 1
ATOM 7195 C CA . MET A 1 952 ? -32.499 -8.670 -1.338 1.00 35.75 952 MET A CA 1
ATOM 7196 C C . MET A 1 952 ? -33.846 -9.286 -0.912 1.00 35.75 952 MET A C 1
ATOM 7198 O O . MET A 1 952 ? -33.982 -9.748 0.223 1.00 35.75 952 MET A O 1
ATOM 7202 N N . TYR A 1 953 ? -34.825 -9.390 -1.824 1.00 30.16 953 TYR A N 1
ATOM 7203 C CA . TYR A 1 953 ? -36.105 -10.057 -1.531 1.00 30.16 953 TYR A CA 1
ATOM 7204 C C . TYR A 1 953 ? -35.961 -11.575 -1.309 1.00 30.16 953 TYR A C 1
ATOM 7206 O O . TYR A 1 953 ? -36.747 -12.157 -0.564 1.00 30.16 953 TYR A O 1
ATOM 7214 N N . GLN A 1 954 ? -34.932 -12.218 -1.880 1.00 32.97 954 GLN A N 1
ATOM 7215 C CA . GLN A 1 954 ? -34.627 -13.632 -1.614 1.00 32.97 954 GLN A CA 1
ATOM 7216 C C . GLN A 1 954 ? -33.929 -13.851 -0.260 1.00 32.97 954 GLN A C 1
ATOM 7218 O O . GLN A 1 954 ? -34.176 -14.874 0.377 1.00 32.97 954 GLN A O 1
ATOM 7223 N N . ARG A 1 955 ? -33.149 -12.883 0.254 1.00 36.59 955 ARG A N 1
ATOM 7224 C CA . ARG A 1 955 ? -32.566 -12.966 1.612 1.00 36.59 955 ARG A CA 1
ATOM 7225 C C . ARG A 1 955 ? -33.607 -12.782 2.730 1.00 36.59 955 ARG A C 1
ATOM 7227 O O . ARG A 1 955 ? -33.498 -13.457 3.749 1.00 36.59 955 ARG A O 1
ATOM 7234 N N . LYS A 1 956 ? -34.665 -11.978 2.536 1.00 31.36 956 LYS A N 1
ATOM 7235 C CA . LYS A 1 956 ? -35.789 -11.900 3.504 1.00 31.36 956 LYS A CA 1
ATOM 7236 C C . LYS A 1 956 ? -36.723 -13.118 3.479 1.00 31.36 956 LYS A C 1
ATOM 7238 O O . LYS A 1 956 ? -37.402 -13.363 4.468 1.00 31.36 956 LYS A O 1
ATOM 7243 N N . ALA A 1 957 ? -36.741 -13.893 2.394 1.00 31.44 957 ALA A N 1
ATOM 7244 C CA . ALA A 1 957 ? -37.573 -15.094 2.284 1.00 31.44 957 ALA A CA 1
ATOM 7245 C C . ALA A 1 957 ? -36.934 -16.359 2.898 1.00 31.44 957 ALA A C 1
ATOM 7247 O O . ALA A 1 957 ? -37.652 -17.319 3.150 1.00 31.44 957 ALA A O 1
ATOM 7248 N N . ASN A 1 958 ? -35.624 -16.352 3.180 1.00 34.16 958 ASN A N 1
ATOM 7249 C CA . ASN A 1 958 ? -34.902 -17.483 3.790 1.00 34.16 958 ASN A CA 1
ATOM 7250 C C . ASN A 1 958 ? -34.570 -17.288 5.288 1.00 34.16 958 ASN A C 1
ATOM 7252 O O . ASN A 1 958 ? -33.878 -18.116 5.873 1.00 34.16 958 ASN A O 1
ATOM 7256 N N . LYS A 1 959 ? -35.070 -16.214 5.916 1.00 31.56 959 LYS A N 1
ATOM 7257 C CA . LYS A 1 959 ? -35.040 -15.974 7.376 1.00 31.56 959 LYS A CA 1
ATOM 7258 C C . LYS A 1 959 ? -36.460 -15.776 7.959 1.00 31.56 959 LYS A C 1
ATOM 7260 O O . LYS A 1 959 ? -36.623 -15.062 8.945 1.00 31.56 959 LYS A O 1
ATOM 7265 N N . ALA A 1 960 ? -37.476 -16.391 7.345 1.00 29.47 960 ALA A N 1
ATOM 7266 C CA . ALA A 1 960 ? -38.851 -16.471 7.855 1.00 29.47 960 ALA A CA 1
ATOM 7267 C C . ALA A 1 960 ? -39.272 -17.928 8.070 1.00 29.47 960 ALA A C 1
ATOM 7269 O O . ALA A 1 960 ? -38.958 -18.755 7.183 1.00 29.47 960 ALA A O 1
#

Foldseek 3Di:
DDDDDDDDDDDDDDPDDDPPPPLAQAEKDWDWDFFWAAAQLDIDTFIWIFIGFPPPDDTFIDGDDQDPVGDRLQWDWDGDDRYIGTWGPQQSPNDCFQLRPPVDDLLSNLLRVLLCLQCDADPVRHSPSLLLLLLLQEAAAEDACLSRAQDPVNLCLCAVRVHQHYEYPYALALSSLQNRQQRSLNSLSPHSRNQHHAYEYEDEAFQFAPQQGYGHCVPHLFAHFFALLLLLLLLDLVLLLLLLQLVLLLCLLSLHQAYADQELAAQQQLLAPQLLSHSYNFLVSSLSSLLSNQQNAAFDADPVGDTPGFEQSHHFYAYDAPLHLNQFFQNAFLLFPLRQAREFLLVQSVSSNRSCQRRAQQHPGPNNGGQHYEHFFHFYAYSQRATDQRAQWGQLLRLVSLCCQCPQSVDLHAYEYAAQCLHPPPRHHVGSCNVPHSLVSLLSSLVSPHQHYHHDSHSVSVVSSLVVCCVPPNNVVSSVSSSSSSSNSSCSCPRSPVSRPSHHHSVVSSCSRHHPVSNVSNLVSQLQSKFWQFAFPCLFAALVPDPDAQLAFEEEFEKFWFPWADAPVGIDHIDIDGLADVVLSVVRHNHYDYWDDPDDPDTHDDQCLRGQAYEAHAEFFAQHHSGRRGQWDADPVRDIAGAHRALELDKDFQQDPLFDPFGSFADQDPVRDTDGHGNHRHMTDTRGSRSLVRQVVVLVSCVVSVDDHAYEYEYQYSGAHACVSHQQSHRIYMYGDSHHPNSVSCRSSNVGWHNTFNSAAHANGVSQSSNRSSSDGPSGPFHQGPVRDTNHGRWGATNVGTDDDPSCVVRPDDLPDQPDKDWDDCVVDPDDDDDDDQDFLVVVVVVVVQDDDDDDDDDDDDIAIEGAGPVNVVVSSVCVVVVFGFRWDFDFDADPVPRHTYGDTDGPDGDDDDPDDDDDDDDDDDDDDDDDDDDDDDDDDDRSPPPVVVVVVVVVVVVD

Sequence (960 aa):
MNFALAGLCTVGVFNVSPVQAETEIQTFNVKMESIHAIENGTSTTIDVDFVTNPNNGPTLGLLHERDQNGDNPYILSVTEGSYTYAFKDMNRNGELDAYDDWRLSTDERVHDLATSLVEETDDAGNKTGIKKIAGLMLFSSHEGNSAQGLTENQKTYLTDSYVRNITDSADNNVDNAVGWTNMMQAFVEESDFNVPVDFSSDPRSTAGSGDLYSSAAENSDISAWPSNLGMAATFSEDHMYNFAKATSEEYRALGIVTALGPQIDLATDPRWLRNGGTFGEDTKLATTMAQAYVDGTQSTYAADGNDLGWGLSSVNAMIKHFPGDGAGEGGRESHTTAGKYAVYPGNNFDEHVIPFVEGGLQLKGKTESAAAIMTSYSIGVNADGTALGGQYVGSAYSAFKMELLRMTLGYDGVVCTDWGVTSYGGFGMAYGYEDATTQERHYAILNAGTDMFGGNNDASPIVDSYEKMVQKDGEEVANARFVQSAERLLKLTMNPGLFENPYQKLADAKAIAGSKDKVEAGYQAQLDSIVMVKNVDNTIQEASKMEKDSKDMTVYIPTVYTEEQPSIWSTTPASWAPSMNLEVAKSVYGTVITDTKIDEDTYEVPDLSNVDKVIVGMRSPMNGGLFSGVGQYTDDDGNVKYYPLSLQYSTYTADGDNVRKTSITGDVLADGTKENRSYYGGTSRLINEGDLDGVLKAVAAVEATNKDIPIVVSMNASGPAIMAEFEDKVDAIVVGFSVSDKAIYDVVEGNHEPKGLLPMQFPANMDTVEANYEDIAFDLDCYVDSQGNTYDFAYGLNWSGIIDDARVKEYVHNNNEVVRELQLTASDFALTNAEAKTIDAKGILEKAQATASWNIETKANDAITLIVTDESMKALQAVDAKGATVDVVIQATSDSQTKQVTVKATVAKEDVKSNASTGTNTNGTVDTSDRTNQGMLVALCGGAMLIVLRKMYQRKANKA

pLDDT: mean 84.13, std 23.46, range [22.75, 98.88]

Solvent-accessible surface area (b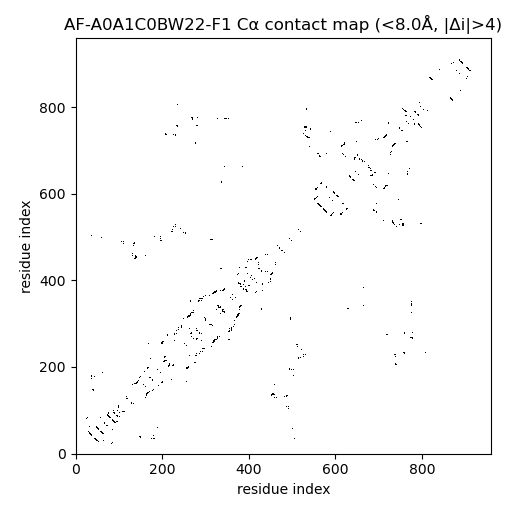ackbone atoms only — not comparable to full-atom values): 51373 Å² total; per-residue (Å²): 140,79,89,82,87,90,86,84,89,82,92,77,91,75,90,75,75,84,77,77,73,79,74,74,66,44,58,47,48,80,45,76,45,75,32,52,18,21,51,80,56,36,86,49,67,47,53,31,33,38,32,43,28,46,94,85,43,69,55,32,45,44,76,62,52,66,46,100,85,67,46,47,73,44,60,43,78,50,78,55,96,56,37,29,40,68,37,55,29,78,89,62,80,88,57,91,48,64,53,43,39,84,86,52,55,68,70,61,19,26,48,46,48,24,51,50,30,66,68,30,53,49,99,86,66,49,60,53,22,49,46,46,46,27,3,53,28,24,24,30,49,79,42,61,55,35,60,38,17,64,46,72,70,54,52,47,29,45,66,78,17,30,45,28,33,39,31,50,58,38,79,63,47,52,69,32,28,27,9,17,45,33,38,46,42,53,57,32,59,74,41,101,64,45,66,61,68,36,26,24,28,60,64,61,36,26,22,8,71,87,44,93,70,30,63,41,16,65,93,48,48,42,38,28,24,33,26,48,29,12,45,32,8,43,66,38,56,66,59,34,25,52,48,21,38,48,50,18,46,31,33,41,33,37,55,31,32,31,38,63,26,59,45,48,24,38,34,24,20,68,55,25,80,61,32,37,50,10,29,21,30,46,61,68,57,25,16,46,45,37,24,26,29,43,42,26,16,33,29,18,64,45,100,89,66,50,80,67,15,62,24,74,46,18,17,40,25,24,38,26,30,46,62,41,58,27,20,14,52,80,17,18,40,42,58,24,88,46,4,52,37,22,36,19,65,65,71,32,66,71,62,40,38,42,26,53,46,56,7,33,53,51,35,92,44,79,62,41,40,45,49,28,34,27,27,25,47,34,22,42,27,40,54,88,40,46,38,50,76,76,43,73,25,10,35,49,56,25,48,49,59,32,42,43,42,44,67,72,69,58,56,74,50,35,32,28,38,42,54,26,40,62,38,67,93,62,80,11,45,24,48,72,46,69,89,51,52,56,43,56,41,42,32,46,22,48,72,28,66,41,49,32,37,26,46,34,63,69,26,63,40,50,45,52,29,45,54,50,34,30,75,74,71,30,56,72,54,32,45,52,55,49,31,55,39,34,30,34,49,45,43,65,34,50,45,32,32,32,78,45,36,67,67,61,53,59,74,60,22,63,61,51,26,44,26,69,71,44,34,53,50,19,48,49,46,30,40,36,14,26,17,25,78,44,63,46,95,57,70,50,40,56,42,94,73,47,96,61,59,53,58,78,30,30,34,37,36,43,50,24,42,34,50,61,42,67,44,87,89,53,67,48,72,55,46,77,42,60,40,55,66,63,70,61,45,52,75,55,30,53,37,75,47,54,49,45,75,77,55,100,89,43,68,44,78,67,88,54,77,77,43,61,35,38,44,38,34,34,63,41,47,36,51,69,50,78,69,44,33,37,49,43,49,68,47,98,86,70,46,82,45,36,29,46,61,46,46,42,52,68,86,46,66,39,69,55,90,48,41,53,80,58,41,68,51,55,59,76,42,98,87,71,47,65,42,68,62,35,27,56,70,20,55,32,58,62,39,41,42,29,35,57,51,30,48,57,52,51,46,55,48,40,59,72,57,76,56,95,55,52,35,35,38,39,32,46,34,48,48,48,40,36,53,77,89,52,55,82,74,47,39,29,33,38,39,31,25,24,37,41,70,64,45,51,50,35,39,59,56,15,77,39,74,37,57,4,25,30,40,46,56,19,34,48,45,68,63,40,62,43,59,42,38,29,35,37,53,94,64,58,54,46,25,65,49,92,88,71,50,60,41,34,60,50,33,22,27,36,83,90,40,75,60,80,53,70,55,38,69,71,68,53,79,54,78,79,48,71,79,43,80,45,80,53,57,69,87,81,49,90,78,74,76,96,70,95,69,89,68,62,58,66,67,50,50,55,51,64,74,67,63,85,88,87,87,90,85,79,86,85,76,87,73,58,60,41,46,47,36,53,67,52,48,56,54,52,52,62,34,61,80,66,75,60,77,61,62,69,48,79,51,75,57,75,43,92,88,74,76,48,41,56,57,50,78,45,88,76,61,90,70,85,78,78,89,81,78,87,84,82,90,83,89,83,85,91,84,90,86,82,88,83,92,83,80,92,75,94,88,79,91,87,78,77,73,71,67,58,61,60,58,54,54,53,59,62,63,74,76,109

Mean predicted aligned error: 11.16 Å

Radius of gyration: 32.57 Å; Cα contacts (8 Å, |Δi|>4): 2081; chains: 1; bounding box: 93×110×96 Å

Nearest PDB structures (foldseek):
  7qg4-assembly1_A  TM=7.372E-01  e=5.821E-44  synthetic construct
  7qee-assembly1_A  TM=7.446E-01  e=2.365E-43  synthetic construct
  7qe1-assembly1_A  TM=7.338E-01  e=9.116E-44  unidentified
  7qee-assembly2_B  TM=7.421E-01  e=3.311E-43  synthetic construct
  7qe2-assembly2_B  TM=7.205E-01  e=1.510E-43  unidentified

Secondary structure (DSSP, 8-state):
-----------------------PPEEPEEEEEEEEEEETTEEEEEEEEEEE-STTPPEEEEE----TTSS-TTEEEEEETTEEEEEE-SS-SSS--GGG-TTS-HHHHHHHHHHHHHH---TT---THHHHHHHHTBEEEEE--GGGBS-HHHHHHHHHS---EEEE-S-S-HHHHHHHHHHHHHHHHTSSS-PPPEEEES---B-STT-SS----TTSSS--B--HHHHHHTT-HHHHHHHHHHHHHHHHHHT--EE---B-----STT-TTGGGSS-S-HHHHHHHHHHHHHHHH-EE-TTS-EEESSTT--EEEEEEET--TTBGGG--TTSGGG-EEEETT--HHHHHHIIIIIISS-SSTT-S-SEEEEP-PEEEETTSPBGGG--S-GGG-HHHHHIIIIIS---SEEEE-TTTT-SSSSS--TT-TTS-HHHHHHHHHHHT--BBTT----HHHHHHHHHHHHHH-HHHHHHHHHHHHHHHHHHHHTTTTTT-----HHHHHHHTT-HHHHHHHHHHHHHH-EEEEEGGGSS--GGGSSS-GGG-EEE--EEEE--EE-SS-EEPPEEEESS-HHHHHHH-SEEE-PEE-SSS-EE---GGG-SEEEEEEE------TTTTTTEEE-TTS-EEE-PPPSSSS--B--STTS-SS-S--PBPTTSPBP----TT-B---S-HHHHHHHHHHHHHHHHHTS---EEEEEE-SS----TTTGGG-SEEEEESS--HHHHHHHHTTSS------SSPPBSSHHHHHHS-TT-SS-S-B-B-TTS-B--TT--EETTEE--SHHHHHH---TTS-SEEEEE-GGG----S-------HHHHHHHHHH---------SS--EEEEE-HHHHHHHHHHHTTT----B--EEEE-TTT--EEEE--B-----------------------------------SGGGTHHHHHHHHHHS--